Protein AF-A0A1B0DB60-F1 (afdb_monomer_lite)

Sequence (1215 aa):
MIRLTKIQEDIRCFSDFWQLVMHGNQKGTIPRLVNSHDIKYLFSIGHDGNIFSYRWNSLGNPEEPSQEYEETLLSADFEEVLDKDFSLTLSLEEEKQKISDELREKESQIKKQQIRDILTIYREKFQDIIERNSQLPEDQRIGENDDLQIDERINKALQNSLEKEMNLLKRKMAFDVEKAKLASSKMKHYFIDPLETYPIEVTGLNTVKSVKSFRVQKLNEEYFACKADLDRRILLDVDRISTKEQRLSIELNKNLGFSHKPIQAEGEGVKMNRIESFLKDLTETKGTFNLHMKMRRLLNKYQERKSREMDRKREWETVNSQKPNINVNHPDDEKALIDAKATIGDYKLKTDLKHLPIDNSHNMLLDKYDEILKIREEIFLKKNEYNEKIFGLRQRKADLVASIGRQSEKLKEIHEEIPENERQFIPSYNSINEKLEYPEISLKILDQEDVTGLSRDDSTRKKIVDEESSVAVDIDALEREILNHSENGETSCEIELRKARMSRKLFEQKQLTEDISERIKDFDDCLLQLDHERLSVELDVKFLEIHLLTLNEELEILRDFEEKEVALVEHVDAKMLENSQLLGTILSHETKLETLKKNLTKLKDEEKNFHVKFQENCSESRFFKIFKAIFDGKHGSVEFPPSLPVGSIETGSQECSFRYEDDTIDEYEKELYHFVLQLRRQMLENGETQFSEQQKITETKCTLEKLTATIKDVQKDLAEKQENLLKSRREKQKLLNDVKTVVVLRMDQLQYFRERSGFESVEKTLLFTNENVAKLYARVGQLAVETVEAKRKHRVNIVHLSRLKTDCHCMESEITQLKMDIKSTMMKKFGMIVNLDELQEAVLRRLVFEIRLNIDSIAEDFDRKTAEQKRILSEKKIDLIRVIREGTDKLNILTVLQEEQNFLSELLAHQEKIRENRKVKRKIDFSRDLEKLREISKQQKNQIESLQREIRTLSLKCKPFGSLGMDTMETPRDRIAVFDQKEYEDSIFASVIDSVPNSDRGGSPDFLLSMEIGTIVTAFLQKSLGKRFGEKHVKRCCENLTKYFLNVAKNFDFSKSEELLPCIVQDFHSYLPDECRWSISAADIANVFERIITKFRTEENDVDFKDVISGIVENSVEIVTVTRAESYTDALITEIFRQICVTLQLSDFTDKSHINLLVDAVAAISDINLHLVNIHKIVQDVEEFATTNLTDDIDSNFIKTLNESFLEKLQNKLA

Radius of gyration: 60.4 Å; chains: 1; bounding box: 167×150×165 Å

Secondary structure (DSSP, 8-state):
-EEEE---SSTT---SEEEE--S-TTT---SEEEE-TTSSEEEEE-TTS-EEEEE---TT-------------------------TTTSPPHHHHHHHHHHHHHHHHHHHHHHHHHHHHHHHHHHHHHHHHHHHTS-GGGPPPTTTTSS--HHHHHHHHHHHHHHHHHHHHHHHHHHHHHHHHHHHHHHHHTTTEEE---EEEPSSSS-EEEPP-EE---HHHHHHHHHHHHHHHHHHHHHHHHHHHHHHHHHHHS--------------------TTTHHHHHSS-GGGS-HHHHHHHHHHHHHHHHHHHHHHHHHHHHHTPPPTTS--HHHHHHHHHHHHSS-----TTSTT----TT-TTHHHHHHHHHHHHHHHHHHHHHHHHHHHHHHHHHHHHHHHHHHHHHHHHHHHHHHS-GGGPPPPPP-PPP-HHHH-HHHHH----TTSGGG-----TTTTTSS--S------HHHHH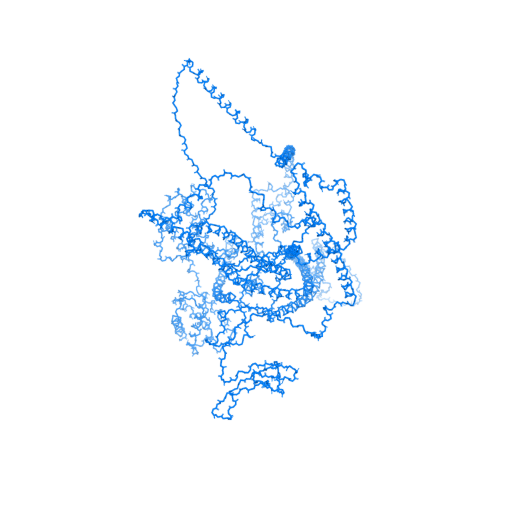HHHHS---S---HHHHHHHHHHHHHHHHHHHHHHHHHHHHHHHHHHHHHHHHHHHHHHHHHHHHHHHHHHHHHHHHHHHHHHHHHHHHHHHHHHHHHHHHHHHHHHHHHHHHHHHHHHHHHHHHHHHHHHHHHHHHHHHTTSTTHHHHHHHHHT--S--PPP-----------------PPPSSSS-HHHHHHHHHHHHHHHHHHHHHHHHHHHHHHHHHHHHHHHHHHHHHHHHHHHHHHHHHHHHHHHHHHHHHHHTS-------GGG---EEETTEEPPGGGPPP--HHHHHHHHHHHHHHHHHHHHHHHHHHHHHHHHHHHHHHHHHHHHHHHHHHHHHHHHHHHHHSS---HHHHHHHHHHHHHHHHHTTHHHHHHHHHHHHHHHHHHHHHHHHHHHHHHHHHHHHHHHHHHHHHHHHHHHHHHHHHHHHHHHHHHS----THHHHHHHHHHHHHHHHHHHHHHHHHHHHHTT-------------------------------------------SS--HHHHHHHHHHHHHHHHHHHHHTTTS-HHHHHHHHHHHHHHHHHHHHHS-GGGHHHHHHHHHHHHHHTS-GGGTTSS-HHHHHHHHHHHHHHHHHHTT---HHHHHHHHHHHHHHHHHHS--SSHHHHHHHHHHHHHHHHS-HHHHS-HHHHHHHHHHHHTSTT--GGG--HHHHHHHHHHHHHHH--SS--HHHHHHHHHHHHHHHHHHH-

pLDDT: mean 70.44, std 17.67, range [24.42, 95.25]

Organism: Phlebotomus papatasi (NCBI:txid29031)

Foldseek 3Di:
DDWAADDDPDPPDRPRTDDDQPDDDPDFDFPDWDADPVNQWIWTATPVRDIDIDGDDDPPDPDDPDDPDDPPPPPDDDDDPDPDPPVPDDDPVRVVVVVVVVVVVVVVVVVVVVVVVVVVVVVVVVVVVVVVLVPDDPVRRDDPPPRPDDPVVVVVVVVVVVVVVVVVVCVVCVVVVVVVVVVLVVVCVVPPPQWPDDWFWAAAWPDRDIDIADGFGDCDPVLVVVVVVLVVVVVVVVVVVVVVVVVVVVLCCVQPPPPPPPPDDDDDPPPPPDPPPLCPVVVVPPDPPDQPPVLNVLVVVLVVVVVVVVVVVVVVVVVVVPDDDPPDDDVVVVVVVVVCVVLVLDDDDLPDPPDFPDPPPLPVLSVLVVVLSVLSVVLNVLSVVLNVLVLVLLVLVVVLVVVVVVLQVVLVVLVVLADPVLRDDADRTDDDDCVRRPVVVVVPDPDPPCPVPPPPDPVVVVPPPDPDDDPDPPPPVVVVVVPVDDPDDDDPVRVVVSVVVNVVSSVVNVVSNVVSVVSSVVSVVSRVVSVVVVVVSVVVSVQSVQVSVLSVLLSVLCVVLSVVLVVLVVVLVVLVVVLSVLSSVLVVLVVVLVVLVVVLVVLVVVLVVLVVVLCVPLVPDPCSVVLCCLLVVDPDDDDDDDDDDDDDDDDDDDDDDDDDDDDDDPPVVVVSVVVSVVSSVVNVVSVVVSVVSVVVSVVSVVVSVVSVVVSVVSVVVSVVSVVVSSVSVSVSSVSSVVRDHDDDDDPVRDPPDPDPDDDDDCPPDDDDDPVSVVVSVVSVVVVVVVVLVVLVVVLVVVLVVLVVVVVVVVVVVVVVVVVVVLQVVCCVPPVDNDDVSVVSVVVSSVSSVVVVVCVVVVVVVVVVVVVVVVVVVVVVVVVVVVVVVVVVVVVVVVVVVVVVVVVVVVVVVVVVVVVVVVVVDDPPPCVVVVVVVVVVVVVVVVVVVVVVVVCVCVVVVDDDDDDDDDDDDDDDDDDDDDDDDDDDDDDDDDPPPDPDPPDPPDPDPLVVLLVVLLVLQLVLCCVQCVVPDDPVLSNVLSNVVSVVLSVVVPPDDPVCVVVCLVVNLVVNLVSDDPVRNVRDDSVSVVVSSVVSVVVVVVVVPPDPLLSVLLVLLVVLLVVLVVPPDPASQLSSVLSSLLSCLSHDDPVLLVDPVSLVVNLVNVLPDDDHDLVPHDLVVSLVSSLVSNVVNDDDDDDSVNSSVSSVVSSVVSVVVND

Structure (mmCIF, N/CA/C/O backbone):
data_AF-A0A1B0DB60-F1
#
_entry.id   AF-A0A1B0DB60-F1
#
loop_
_atom_site.group_PDB
_atom_site.id
_atom_site.type_symbol
_atom_site.label_atom_id
_atom_site.label_alt_id
_atom_site.label_comp_id
_atom_site.label_asym_id
_atom_site.label_entity_id
_atom_site.label_seq_id
_atom_site.pdbx_PDB_ins_code
_atom_site.Cartn_x
_atom_site.Cartn_y
_atom_site.Cartn_z
_atom_site.occupancy
_atom_site.B_iso_or_equiv
_atom_site.auth_seq_id
_atom_site.auth_comp_id
_atom_site.auth_asym_id
_atom_site.auth_atom_id
_atom_site.pdbx_PDB_model_num
ATOM 1 N N . MET A 1 1 ? -30.931 -47.544 34.489 1.00 60.50 1 MET A N 1
ATOM 2 C CA . MET A 1 1 ? -31.519 -47.524 33.154 1.00 60.50 1 MET A CA 1
ATOM 3 C C . MET A 1 1 ? -32.786 -48.331 33.281 1.00 60.50 1 MET A C 1
ATOM 5 O O . MET A 1 1 ? -32.707 -49.526 33.537 1.00 60.50 1 MET A O 1
ATOM 9 N N . ILE A 1 2 ? -33.932 -47.659 33.244 1.00 61.62 2 ILE A N 1
ATOM 10 C CA . ILE A 1 2 ? -35.236 -48.324 33.231 1.00 61.62 2 ILE A CA 1
ATOM 11 C C . ILE A 1 2 ? -35.712 -48.300 31.786 1.00 61.62 2 ILE A C 1
ATOM 13 O O . ILE A 1 2 ? -35.805 -47.232 31.184 1.00 61.62 2 ILE A O 1
ATOM 17 N N . ARG A 1 3 ? -35.960 -49.483 31.222 1.00 63.44 3 ARG A N 1
ATOM 18 C CA . ARG A 1 3 ? -36.545 -49.639 29.891 1.00 63.44 3 ARG A CA 1
ATOM 19 C C . ARG A 1 3 ? -38.039 -49.868 30.067 1.00 63.44 3 ARG A C 1
ATOM 21 O O . ARG A 1 3 ? -38.453 -50.954 30.462 1.00 63.44 3 ARG A O 1
ATOM 28 N N . LEU A 1 4 ? -38.831 -48.836 29.811 1.00 62.03 4 LEU A N 1
ATOM 29 C CA . LEU A 1 4 ? -40.284 -48.927 29.784 1.00 62.03 4 LEU A CA 1
ATOM 30 C C . LEU A 1 4 ? -40.696 -49.362 28.384 1.00 62.03 4 LEU A C 1
ATOM 32 O O . LEU A 1 4 ? -40.330 -48.727 27.403 1.00 62.03 4 LEU A O 1
ATOM 36 N N . THR A 1 5 ? -41.417 -50.469 28.285 1.00 64.50 5 THR A N 1
ATOM 37 C CA . THR A 1 5 ? -41.975 -50.953 27.019 1.00 64.50 5 THR A CA 1
ATOM 38 C C . THR A 1 5 ? -43.464 -50.675 27.035 1.00 64.50 5 THR A C 1
ATOM 40 O O . THR A 1 5 ? -44.149 -50.974 28.015 1.00 64.50 5 THR A O 1
ATOM 43 N N . LYS A 1 6 ? -43.960 -50.027 25.980 1.00 59.91 6 LYS A N 1
ATOM 44 C CA . LYS A 1 6 ? -45.393 -49.783 25.847 1.00 59.91 6 LYS A CA 1
ATOM 45 C C . LYS A 1 6 ? -46.058 -51.133 25.601 1.00 59.91 6 LYS A C 1
ATOM 47 O O . LYS A 1 6 ? -45.650 -51.855 24.697 1.00 59.91 6 LYS A O 1
ATOM 52 N N . ILE A 1 7 ? -47.044 -51.492 26.422 1.00 63.31 7 ILE A N 1
ATOM 53 C CA . ILE A 1 7 ? -47.757 -52.764 26.273 1.00 63.31 7 ILE A CA 1
ATOM 54 C C . ILE A 1 7 ? -48.529 -52.705 24.950 1.00 63.31 7 ILE A C 1
ATOM 56 O O . ILE A 1 7 ? -49.521 -51.987 24.837 1.00 63.31 7 ILE A O 1
ATOM 60 N N . GLN A 1 8 ? -48.028 -53.415 23.942 1.00 56.72 8 GLN A N 1
ATOM 61 C CA . GLN A 1 8 ? -48.734 -53.703 22.696 1.00 56.72 8 GLN A CA 1
ATOM 62 C C . GLN A 1 8 ? -49.402 -55.084 22.812 1.00 56.72 8 GLN A C 1
ATOM 64 O O . GLN A 1 8 ? -49.027 -55.883 23.671 1.00 56.72 8 GLN A O 1
ATOM 69 N N . GLU A 1 9 ? -50.393 -55.376 21.965 1.00 58.62 9 GLU A N 1
ATOM 70 C CA . GLU A 1 9 ? -51.126 -56.657 21.994 1.00 58.62 9 GLU A CA 1
ATOM 71 C C . GLU A 1 9 ? -50.215 -57.877 21.760 1.00 58.62 9 GLU A C 1
ATOM 73 O O . GLU A 1 9 ? -50.507 -58.973 22.238 1.00 58.62 9 GLU A O 1
ATOM 78 N N . ASP A 1 10 ? -49.078 -57.681 21.083 1.00 48.75 10 ASP A N 1
ATOM 79 C CA . ASP A 1 10 ? -48.103 -58.730 20.803 1.00 48.75 10 ASP A CA 1
ATOM 80 C C . ASP A 1 10 ? -46.929 -58.681 21.802 1.00 48.75 10 ASP A C 1
ATOM 82 O O . ASP A 1 10 ? -46.004 -57.874 21.697 1.00 48.75 10 ASP A O 1
ATOM 86 N N . ILE A 1 11 ? -46.959 -59.576 22.796 1.00 54.16 11 ILE A N 1
ATOM 87 C CA . ILE A 1 11 ? -46.078 -59.589 23.988 1.00 54.16 11 ILE A CA 1
ATOM 88 C C . ILE A 1 11 ? -44.585 -59.799 23.632 1.00 54.16 11 ILE A C 1
ATOM 90 O O . ILE A 1 11 ? -43.701 -59.657 24.475 1.00 54.16 11 ILE A O 1
ATOM 94 N N . ARG A 1 12 ? -44.274 -60.146 22.377 1.00 57.12 12 ARG A N 1
ATOM 95 C CA . ARG A 1 12 ? -42.902 -60.370 21.884 1.00 57.12 12 ARG A CA 1
ATOM 96 C C . ARG A 1 12 ? -42.280 -59.139 21.217 1.00 57.12 12 ARG A C 1
ATOM 98 O O . ARG A 1 12 ? -41.095 -59.171 20.884 1.00 57.12 12 ARG A O 1
ATOM 105 N N . CYS A 1 13 ? -43.048 -58.069 21.017 1.00 47.34 13 CYS A N 1
ATOM 106 C CA . CYS A 1 13 ? -42.600 -56.867 20.325 1.00 47.34 13 CYS A CA 1
ATOM 107 C C . CYS A 1 13 ? -42.063 -55.826 21.329 1.00 47.34 13 CYS A C 1
ATOM 109 O O . CYS A 1 13 ? -42.820 -55.083 21.944 1.00 47.34 13 CYS A O 1
ATOM 111 N N . PHE A 1 14 ? -40.737 -55.773 21.511 1.00 62.88 14 PHE A N 1
ATOM 112 C CA . PHE A 1 14 ? -40.054 -54.823 22.415 1.00 62.88 14 PHE A CA 1
ATOM 113 C C . PHE A 1 14 ? -39.420 -53.624 21.685 1.00 62.88 14 PHE A C 1
ATOM 115 O O . PHE A 1 14 ? -38.481 -52.999 22.194 1.00 62.88 14 PHE A O 1
ATOM 122 N N . SER A 1 15 ? -39.874 -53.346 20.463 1.00 64.56 15 SER A N 1
ATOM 123 C CA . SER A 1 15 ? -39.350 -52.284 19.597 1.00 64.56 15 SER A CA 1
ATOM 124 C C . SER A 1 15 ? -39.736 -50.887 20.078 1.00 64.56 15 SER A C 1
ATOM 126 O O . SER A 1 15 ? -38.938 -49.968 19.930 1.00 64.56 15 SER A O 1
ATOM 128 N N . ASP A 1 16 ? -40.902 -50.738 20.708 1.00 62.97 16 ASP A N 1
ATOM 129 C CA . ASP A 1 16 ? -41.415 -49.451 21.179 1.00 62.97 16 ASP A CA 1
ATOM 130 C C . ASP A 1 16 ? -41.122 -49.283 22.679 1.00 62.97 16 ASP A C 1
ATOM 132 O O . ASP A 1 16 ? -41.905 -49.658 23.563 1.00 62.97 16 ASP A O 1
ATOM 136 N N . PHE A 1 17 ? -39.907 -48.812 22.968 1.00 65.25 17 PHE A N 1
ATOM 137 C CA . PHE A 1 17 ? -39.404 -48.657 24.326 1.00 65.25 17 PHE A CA 1
ATOM 138 C C . PHE A 1 17 ? -38.898 -47.244 24.590 1.00 65.25 17 PHE A C 1
ATOM 140 O O . PHE A 1 17 ? -38.221 -46.634 23.768 1.00 65.25 17 PHE A O 1
ATOM 147 N N . TRP A 1 18 ? -39.173 -46.757 25.794 1.00 56.03 18 TRP A N 1
ATOM 148 C CA . TRP A 1 18 ? -38.606 -45.531 26.323 1.00 56.03 18 TRP A CA 1
ATOM 149 C C . TRP A 1 18 ? -37.560 -45.880 27.378 1.00 56.03 18 TRP A C 1
ATOM 151 O O . TRP A 1 18 ? -37.804 -46.687 28.280 1.00 56.03 18 TRP A O 1
ATOM 161 N N . GLN A 1 19 ? -36.361 -45.322 27.235 1.00 65.75 19 GLN A N 1
ATOM 162 C CA . GLN A 1 19 ? -35.219 -45.659 28.075 1.00 65.75 19 GLN A CA 1
ATOM 163 C C . GLN A 1 19 ? -34.833 -44.460 28.933 1.00 65.75 19 GLN A C 1
ATOM 165 O O . GLN A 1 19 ? -34.279 -43.486 28.431 1.00 65.75 19 GLN A O 1
ATOM 170 N N . LEU A 1 20 ? -35.090 -44.554 30.238 1.00 62.41 20 LEU A N 1
ATOM 171 C CA . LEU A 1 20 ? -34.751 -43.504 31.191 1.00 62.41 20 LEU A CA 1
ATOM 172 C C . LEU A 1 20 ? -33.426 -43.832 31.891 1.00 62.41 20 LEU A C 1
ATOM 174 O O . LEU A 1 20 ? -33.291 -44.840 32.606 1.00 62.41 20 LEU A O 1
ATOM 178 N N . VAL A 1 21 ? -32.421 -42.986 31.668 1.00 64.69 21 VAL A N 1
ATOM 179 C CA . VAL A 1 21 ? -31.111 -43.065 32.325 1.00 64.69 21 VAL A CA 1
ATOM 180 C C . VAL A 1 21 ? -31.198 -42.289 33.637 1.00 64.69 21 VAL A C 1
ATOM 182 O O . VAL A 1 21 ? -31.018 -41.083 33.672 1.00 64.69 21 VAL A O 1
ATOM 185 N N . MET A 1 22 ? -31.555 -42.993 34.713 1.00 65.31 22 MET A N 1
ATOM 186 C CA . MET A 1 22 ? -31.800 -42.382 36.031 1.00 65.31 22 MET A CA 1
ATOM 187 C C . MET A 1 22 ? -30.511 -42.074 36.807 1.00 65.31 22 MET A C 1
ATOM 189 O O . MET A 1 22 ? -30.535 -41.267 37.717 1.00 65.31 22 MET A O 1
ATOM 193 N N . HIS A 1 23 ? -29.398 -42.722 36.452 1.00 67.94 23 HIS A N 1
ATOM 194 C CA . HIS A 1 23 ? -28.075 -42.556 37.069 1.00 67.94 23 HIS A CA 1
ATOM 195 C C . HIS A 1 23 ? -27.060 -42.373 35.938 1.00 67.94 23 HIS A C 1
ATOM 197 O O . HIS A 1 23 ? -27.129 -43.167 35.010 1.00 67.94 23 HIS A O 1
ATOM 203 N N . GLY A 1 24 ? -26.165 -41.378 35.992 1.00 64.75 24 GLY A N 1
ATOM 204 C CA . GLY A 1 24 ? -24.995 -41.158 35.109 1.00 64.75 24 GLY A CA 1
ATOM 205 C C . GLY A 1 24 ? -25.153 -41.287 33.571 1.00 64.75 24 GLY A C 1
ATOM 206 O O . GLY A 1 24 ? -25.549 -42.323 33.043 1.00 64.75 24 GLY A O 1
ATOM 207 N N . ASN A 1 25 ? -24.673 -40.294 32.809 1.00 55.38 25 ASN A N 1
ATOM 208 C CA . ASN A 1 25 ? -24.875 -40.190 31.347 1.00 55.38 25 ASN A CA 1
ATOM 209 C C . ASN A 1 25 ? -24.360 -41.362 30.481 1.00 55.38 25 ASN A C 1
ATOM 211 O O . ASN A 1 25 ? -24.825 -41.518 29.355 1.00 55.38 25 ASN A O 1
ATOM 215 N N . GLN A 1 26 ? -23.410 -42.181 30.952 1.00 55.69 26 GLN A N 1
ATOM 216 C CA . GLN A 1 26 ? -22.740 -43.179 30.097 1.00 55.69 26 GLN A CA 1
ATOM 217 C C . GLN A 1 26 ? -23.089 -44.648 30.386 1.00 55.69 26 GLN A C 1
ATOM 219 O O . GLN A 1 26 ? -23.042 -45.462 29.466 1.00 55.69 26 GLN A O 1
ATOM 224 N N . LYS A 1 27 ? -23.412 -45.034 31.630 1.00 60.09 27 LYS A N 1
ATOM 225 C CA . LYS A 1 27 ? -23.583 -46.462 31.989 1.00 60.09 27 LYS A CA 1
ATOM 226 C C . LYS A 1 27 ? -24.742 -46.787 32.923 1.00 60.09 27 LYS A C 1
ATOM 228 O O . LYS A 1 27 ? -24.951 -47.968 33.144 1.00 60.09 27 LYS A O 1
ATOM 233 N N . GLY A 1 28 ? -25.491 -45.803 33.426 1.00 62.72 28 GLY A N 1
ATOM 234 C CA . GLY A 1 28 ? -26.539 -45.885 34.455 1.00 62.72 28 GLY A CA 1
ATOM 235 C C . GLY A 1 28 ? -27.151 -47.229 34.845 1.00 62.72 28 GLY A C 1
ATOM 236 O O . GLY A 1 28 ? -28.358 -47.398 34.697 1.00 62.72 28 GLY A O 1
ATOM 237 N N . THR A 1 29 ? -26.391 -48.190 35.360 1.00 64.75 29 THR A N 1
ATOM 238 C CA . THR A 1 29 ? -26.900 -49.495 35.789 1.00 64.75 29 THR A CA 1
ATOM 239 C C . THR A 1 29 ? -27.523 -49.349 37.167 1.00 64.75 29 THR A C 1
ATOM 241 O O . THR A 1 29 ? -26.872 -48.852 38.083 1.00 64.75 29 THR A O 1
ATOM 244 N N . ILE A 1 30 ? -28.777 -49.785 37.310 1.00 73.00 30 ILE A N 1
ATOM 245 C CA . ILE A 1 30 ? -29.517 -49.742 38.575 1.00 73.00 30 ILE A CA 1
ATOM 246 C C . ILE A 1 30 ? -29.480 -51.151 39.177 1.00 73.00 30 ILE A C 1
ATOM 248 O O . ILE A 1 30 ? -30.229 -52.007 38.704 1.00 73.00 30 ILE A O 1
ATOM 252 N N . PRO A 1 31 ? -28.614 -51.436 40.165 1.00 69.88 31 PRO A N 1
ATOM 253 C CA . PRO A 1 31 ? -28.596 -52.726 40.852 1.00 69.88 31 PRO A CA 1
ATOM 254 C C . PRO A 1 31 ? -29.899 -53.043 41.594 1.00 69.88 31 PRO A C 1
ATOM 256 O O . PRO A 1 31 ? -30.256 -54.216 41.710 1.00 69.88 31 PRO A O 1
ATOM 259 N N . ARG A 1 32 ? -30.618 -52.035 42.115 1.00 70.88 32 ARG A N 1
ATOM 260 C CA . ARG A 1 32 ? -31.847 -52.272 42.885 1.00 70.88 32 ARG A CA 1
ATOM 261 C C . ARG A 1 32 ? -32.835 -51.106 42.817 1.00 70.88 32 ARG A C 1
ATOM 263 O O . ARG A 1 32 ? -32.449 -49.943 42.902 1.00 70.88 32 ARG A O 1
ATOM 270 N N . LEU A 1 33 ? -34.117 -51.450 42.709 1.00 78.00 33 LEU A N 1
ATOM 271 C CA . LEU A 1 33 ? -35.269 -50.553 42.839 1.00 78.00 33 LEU A CA 1
ATOM 272 C C . LEU A 1 33 ? -36.122 -51.036 44.010 1.00 78.00 33 LEU A C 1
ATOM 274 O O . LEU A 1 33 ? -36.381 -52.236 44.122 1.00 78.00 33 LEU A O 1
ATOM 278 N N . VAL A 1 34 ? -36.521 -50.127 44.895 1.00 79.00 34 VAL A N 1
ATOM 279 C CA . VAL A 1 34 ? -37.297 -50.448 46.100 1.00 79.00 34 VAL A CA 1
ATOM 280 C C . VAL A 1 34 ? -38.356 -49.374 46.309 1.00 79.00 34 VAL A C 1
ATOM 282 O O . VAL A 1 34 ? -38.044 -48.190 46.274 1.00 79.00 34 VAL A O 1
ATOM 285 N N . ASN A 1 35 ? -39.602 -49.770 46.553 1.00 78.00 35 ASN A N 1
ATOM 286 C CA . ASN A 1 35 ? -40.650 -48.823 46.933 1.00 78.00 35 ASN A CA 1
ATOM 287 C C . ASN A 1 35 ? -40.528 -48.455 48.414 1.00 78.00 35 ASN A C 1
ATOM 289 O O . ASN A 1 35 ? -40.127 -49.281 49.237 1.00 78.00 35 ASN A O 1
ATOM 293 N N . SER A 1 36 ? -40.919 -47.231 48.765 1.00 78.44 36 SER A N 1
ATOM 294 C CA . SER A 1 36 ? -41.185 -46.874 50.152 1.00 78.44 36 SER A CA 1
ATOM 295 C C . SER A 1 36 ? -42.271 -47.784 50.717 1.00 78.44 36 SER A C 1
ATOM 297 O O . SER A 1 36 ? -43.103 -48.317 49.978 1.00 78.44 36 SER A O 1
ATOM 299 N N . HIS A 1 37 ? -42.275 -47.945 52.038 1.00 74.31 37 HIS A N 1
ATOM 300 C CA . HIS A 1 37 ? -43.283 -48.736 52.743 1.00 74.31 37 HIS A CA 1
ATOM 301 C C . HIS A 1 37 ? -44.721 -48.334 52.355 1.00 74.31 37 HIS A C 1
ATOM 303 O O . HIS A 1 37 ? -45.591 -49.188 52.215 1.00 74.31 37 HIS A O 1
ATOM 309 N N . ASP A 1 38 ? -44.937 -47.046 52.078 1.00 74.56 38 ASP A N 1
ATOM 310 C CA . ASP A 1 38 ? -46.247 -46.490 51.734 1.00 74.56 38 ASP A CA 1
ATOM 311 C C . ASP A 1 38 ? -46.524 -46.463 50.219 1.00 74.56 38 ASP A C 1
ATOM 313 O O . ASP A 1 38 ? -47.533 -45.907 49.791 1.00 74.56 38 ASP A O 1
ATOM 317 N N . ILE A 1 39 ? -45.621 -47.001 49.385 1.00 71.25 39 ILE A N 1
ATOM 318 C CA . ILE A 1 39 ? -45.706 -47.078 47.908 1.00 71.25 39 ILE A CA 1
ATOM 319 C C . ILE A 1 39 ? -45.810 -45.698 47.214 1.00 71.25 39 ILE A C 1
ATOM 321 O O . ILE A 1 39 ? -45.831 -45.599 45.991 1.00 71.25 39 ILE A O 1
ATOM 325 N N . LYS A 1 40 ? -45.781 -44.599 47.977 1.00 75.19 40 LYS A N 1
ATOM 326 C CA . LYS A 1 40 ? -45.780 -43.222 47.460 1.00 75.19 40 LYS A CA 1
ATOM 327 C C . LYS A 1 40 ? -44.467 -42.829 46.801 1.00 75.19 40 LYS A C 1
ATOM 329 O O . LYS A 1 40 ? -44.459 -41.909 45.989 1.00 75.19 40 LYS A O 1
ATOM 334 N N . TYR A 1 41 ? -43.367 -43.488 47.159 1.00 77.38 41 TYR A N 1
ATOM 335 C CA . TYR A 1 41 ? -42.055 -43.198 46.601 1.00 77.38 41 TYR A CA 1
ATOM 336 C C . TYR A 1 41 ? -41.389 -44.466 46.073 1.00 77.38 41 TYR A C 1
ATOM 338 O O . TYR A 1 41 ? -41.484 -45.527 46.681 1.00 77.38 41 TYR A O 1
ATOM 346 N N . LEU A 1 42 ? -40.695 -44.349 44.950 1.00 81.75 42 LEU A N 1
ATOM 347 C CA . LEU A 1 42 ? -39.828 -45.358 44.361 1.00 81.75 42 LEU A CA 1
ATOM 348 C C . LEU A 1 42 ? -38.384 -44.893 44.544 1.00 81.75 42 LEU A C 1
ATOM 350 O O . LEU A 1 42 ? -38.016 -43.823 44.072 1.00 81.75 42 LEU A O 1
ATOM 354 N N . PHE A 1 43 ? -37.555 -45.693 45.201 1.00 81.56 43 PHE A N 1
ATOM 355 C CA . PHE A 1 43 ? -36.126 -45.442 45.337 1.00 81.56 43 PHE A CA 1
ATOM 356 C C . PHE A 1 43 ? -35.350 -46.269 44.320 1.00 81.56 43 PHE A C 1
ATOM 358 O O . PHE A 1 43 ? -35.552 -47.480 44.195 1.00 81.56 43 PHE A O 1
ATOM 365 N N . SER A 1 44 ? -34.431 -45.622 43.609 1.00 83.06 44 SER A N 1
ATOM 366 C CA . SER A 1 44 ? -33.484 -46.283 42.715 1.00 83.06 44 SER A CA 1
ATOM 367 C C . SER A 1 44 ? -32.069 -46.110 43.237 1.00 83.06 44 SER A C 1
ATOM 369 O O . SER A 1 44 ? -31.671 -44.993 43.555 1.00 83.06 44 SER A O 1
ATOM 371 N N . ILE A 1 45 ? -31.325 -47.210 43.310 1.00 79.19 45 ILE A N 1
ATOM 372 C CA . ILE A 1 45 ? -29.929 -47.224 43.744 1.00 79.19 45 ILE A CA 1
ATOM 373 C C . ILE A 1 45 ? -29.073 -47.483 42.511 1.00 79.19 45 ILE A C 1
ATOM 375 O O . ILE A 1 45 ? -29.275 -48.497 41.838 1.00 79.19 45 ILE A O 1
ATOM 379 N N . GLY A 1 46 ? -28.153 -46.574 42.211 1.00 77.00 46 GLY A N 1
ATOM 380 C CA . GLY A 1 46 ? -27.175 -46.697 41.137 1.00 77.00 46 GLY A CA 1
ATOM 381 C C . GLY A 1 46 ? -25.928 -47.454 41.587 1.00 77.00 46 GLY A C 1
ATOM 382 O O . GLY A 1 46 ? -25.653 -47.597 42.779 1.00 77.00 46 GLY A O 1
ATOM 383 N N . HIS A 1 47 ? -25.163 -47.992 40.635 1.00 70.94 47 HIS A N 1
ATOM 384 C CA . HIS A 1 47 ? -23.899 -48.671 40.955 1.00 70.94 47 HIS A CA 1
ATOM 385 C C . HIS A 1 47 ? -22.814 -47.702 41.470 1.00 70.94 47 HIS A C 1
ATOM 387 O O . HIS A 1 47 ? -21.899 -48.121 42.174 1.00 70.94 47 HIS A O 1
ATOM 393 N N . ASP A 1 48 ? -22.956 -46.419 41.146 1.00 69.25 48 ASP A N 1
ATOM 394 C CA . ASP A 1 48 ? -22.200 -45.268 41.646 1.00 69.25 48 ASP A CA 1
ATOM 395 C C . ASP A 1 48 ? -22.537 -44.896 43.103 1.00 69.25 48 ASP A C 1
ATOM 397 O O . ASP A 1 48 ? -21.907 -44.006 43.662 1.00 69.25 48 ASP A O 1
ATOM 401 N N . GLY A 1 49 ? -23.493 -45.585 43.739 1.00 69.31 49 GLY A N 1
ATOM 402 C CA . GLY A 1 49 ? -23.898 -45.334 45.126 1.00 69.31 49 GLY A CA 1
ATOM 403 C C . GLY A 1 49 ? -24.940 -44.225 45.280 1.00 69.31 49 GLY A C 1
ATOM 404 O O . GLY A 1 49 ? -25.449 -44.027 46.382 1.00 69.31 49 GLY A O 1
ATOM 405 N N . ASN A 1 50 ? -25.316 -43.558 44.187 1.00 71.94 50 ASN A N 1
ATOM 406 C CA . ASN A 1 50 ? -26.362 -42.545 44.187 1.00 71.94 50 ASN A CA 1
ATOM 407 C C . ASN A 1 50 ? -27.735 -43.182 44.428 1.00 71.94 50 ASN A C 1
ATOM 409 O O . ASN A 1 50 ? -28.050 -44.257 43.905 1.00 71.94 50 ASN A O 1
ATOM 413 N N . ILE A 1 51 ? -28.570 -42.509 45.221 1.00 79.44 51 ILE A N 1
ATOM 414 C CA . ILE A 1 51 ? -29.941 -42.931 45.512 1.00 79.44 51 ILE A CA 1
ATOM 415 C C . ILE A 1 51 ? -30.880 -41.807 45.093 1.00 79.44 51 ILE A C 1
ATOM 417 O O . ILE A 1 51 ? -30.843 -40.722 45.660 1.00 79.44 51 ILE A O 1
ATOM 421 N N . PHE A 1 52 ? -31.757 -42.084 44.133 1.00 77.75 52 PHE A N 1
ATOM 422 C CA . PHE A 1 52 ? -32.806 -41.146 43.734 1.00 77.75 52 PHE A CA 1
ATOM 423 C C . PHE A 1 52 ? -34.162 -41.623 44.239 1.00 77.75 52 PHE A C 1
ATOM 425 O O . PHE A 1 52 ? -34.512 -42.794 44.059 1.00 77.75 52 PHE A O 1
ATOM 432 N N . SER A 1 53 ? -34.928 -40.713 44.841 1.00 82.62 53 SER A N 1
ATOM 433 C CA . SER A 1 53 ? -36.315 -40.930 45.254 1.00 82.62 53 SER A CA 1
ATOM 434 C C . SER A 1 53 ? -37.279 -40.295 44.257 1.00 82.62 53 SER A C 1
ATOM 436 O O . SER A 1 53 ? -37.196 -39.099 43.991 1.00 82.62 53 SER A O 1
ATOM 438 N N . TYR A 1 54 ? -38.235 -41.066 43.758 1.00 75.56 54 TYR A N 1
ATOM 439 C CA . TYR A 1 54 ? -39.265 -40.608 42.829 1.00 75.56 54 TYR A CA 1
ATOM 440 C C . TYR A 1 54 ? -40.619 -40.728 43.489 1.00 75.56 54 TYR A C 1
ATOM 442 O O . TYR A 1 54 ? -40.898 -41.748 44.106 1.00 75.56 54 TYR A O 1
ATOM 450 N N . ARG A 1 55 ? -41.489 -39.733 43.342 1.00 72.50 55 ARG A N 1
ATOM 451 C CA . ARG A 1 55 ? -42.880 -39.872 43.774 1.00 72.50 55 ARG A CA 1
ATOM 452 C C . ARG A 1 55 ? -43.608 -40.773 42.772 1.00 72.50 55 ARG A C 1
ATOM 454 O O . ARG A 1 55 ? -43.706 -40.444 41.594 1.00 72.50 55 ARG A O 1
ATOM 461 N N . TRP A 1 56 ? -44.046 -41.944 43.224 1.00 69.81 56 TRP A N 1
ATOM 462 C CA . TRP A 1 56 ? -44.739 -42.927 42.399 1.00 69.81 56 TRP A CA 1
ATOM 463 C C . TRP A 1 56 ? -46.244 -42.668 42.454 1.00 69.81 56 TRP A C 1
ATOM 465 O O . TRP A 1 56 ? -46.918 -43.003 43.430 1.00 69.81 56 TRP A O 1
ATOM 475 N N . ASN A 1 57 ? -46.779 -42.071 41.391 1.00 63.75 57 ASN A N 1
ATOM 476 C CA . ASN A 1 57 ? -48.217 -41.881 41.243 1.00 63.75 57 ASN A CA 1
ATOM 477 C C . ASN A 1 57 ? -48.841 -43.188 40.740 1.00 63.75 57 ASN A C 1
ATOM 479 O O . ASN A 1 57 ? -48.822 -43.487 39.547 1.00 63.75 57 ASN A O 1
ATOM 483 N N . SER A 1 58 ? -49.375 -43.990 41.663 1.00 53.88 58 SER A N 1
ATOM 484 C CA . SER A 1 58 ? -50.198 -45.149 41.305 1.00 53.88 58 SER A CA 1
ATOM 485 C C . SER A 1 58 ? -51.413 -44.691 40.486 1.00 53.88 58 SER A C 1
ATOM 487 O O . SER A 1 58 ? -52.067 -43.714 40.857 1.00 53.88 58 SER A O 1
ATOM 489 N N . LEU A 1 59 ? -51.716 -45.391 39.383 1.00 54.66 59 LEU A N 1
ATOM 490 C CA . LEU A 1 59 ? -52.924 -45.174 38.576 1.00 54.66 59 LEU A CA 1
ATOM 491 C C . LEU A 1 59 ? -54.163 -45.325 39.470 1.00 54.66 59 LEU A C 1
ATOM 493 O O . LEU A 1 59 ? -54.605 -46.437 39.751 1.00 54.66 59 LEU A O 1
ATOM 497 N N . GLY A 1 60 ? -54.710 -44.206 39.935 1.00 55.25 60 GLY A N 1
ATOM 498 C CA . GLY A 1 60 ? -55.904 -44.205 40.774 1.00 55.25 60 GLY A CA 1
ATOM 499 C C . GLY A 1 60 ? -56.327 -42.832 41.278 1.00 55.25 60 GLY A C 1
ATOM 500 O O . GLY A 1 60 ? -57.521 -42.584 41.315 1.00 55.25 60 GLY A O 1
ATOM 501 N N . ASN A 1 61 ? -55.389 -41.924 41.576 1.00 46.12 61 ASN A N 1
ATOM 502 C CA . ASN A 1 61 ? -55.706 -40.555 42.004 1.00 46.12 61 ASN A CA 1
ATOM 503 C C . ASN A 1 61 ? -54.782 -39.543 41.301 1.00 46.12 61 ASN A C 1
ATOM 505 O O . ASN A 1 61 ? -53.622 -39.416 41.700 1.00 46.12 61 ASN A O 1
ATOM 509 N N . PRO A 1 62 ? -55.250 -38.827 40.263 1.00 47.00 62 PRO A N 1
ATOM 510 C CA . PRO A 1 62 ? -54.545 -37.665 39.747 1.00 47.00 62 PRO A CA 1
ATOM 511 C C . PRO A 1 62 ? -54.806 -36.491 40.700 1.00 47.00 62 PRO A C 1
ATOM 513 O O . PRO A 1 62 ? -55.799 -35.785 40.561 1.00 47.00 62 PRO A O 1
ATOM 516 N N . GLU A 1 63 ? -53.954 -36.310 41.708 1.00 43.91 63 GLU A N 1
ATOM 517 C CA . GLU A 1 63 ? -53.863 -35.007 42.376 1.00 43.91 63 GLU A CA 1
ATOM 518 C C . GLU A 1 63 ? -53.148 -34.027 41.432 1.00 43.91 63 GLU A C 1
ATOM 520 O O . GLU A 1 63 ? -52.167 -34.386 40.775 1.00 43.91 63 GLU A O 1
ATOM 525 N N . GLU A 1 64 ? -53.714 -32.824 41.328 1.00 47.88 64 GLU A N 1
ATOM 526 C CA . GLU A 1 64 ? -53.331 -31.718 40.445 1.00 47.88 64 GLU A CA 1
ATOM 527 C C . GLU A 1 64 ? -51.827 -31.379 40.513 1.00 47.88 64 GLU A C 1
ATOM 529 O O . GLU A 1 64 ? -51.198 -31.579 41.557 1.00 47.88 64 GLU A O 1
ATOM 534 N N . PRO A 1 65 ? -51.223 -30.850 39.426 1.00 45.22 65 PRO A N 1
ATOM 535 C CA . PRO A 1 65 ? -49.848 -30.368 39.466 1.00 45.22 65 PRO A CA 1
ATOM 536 C C . PRO A 1 65 ? -49.740 -29.242 40.500 1.00 45.22 65 PRO A C 1
ATOM 538 O O . PRO A 1 65 ? -50.272 -28.149 40.326 1.00 45.22 65 PRO A O 1
ATOM 541 N N . SER A 1 66 ? -49.064 -29.553 41.601 1.00 40.47 66 SER A N 1
ATOM 542 C CA . SER A 1 66 ? -48.698 -28.620 42.657 1.00 40.47 66 SER A CA 1
ATOM 543 C C . SER A 1 66 ? -47.969 -27.406 42.079 1.00 40.47 66 SER A C 1
ATOM 545 O O . SER A 1 66 ? -47.074 -27.561 41.248 1.00 40.47 66 SER A O 1
ATOM 547 N N . GLN A 1 67 ? -48.388 -26.231 42.555 1.00 40.72 67 GLN A N 1
ATOM 548 C CA . GLN A 1 67 ? -47.802 -24.908 42.349 1.00 40.72 67 GLN A CA 1
ATOM 549 C C . GLN A 1 67 ? -46.271 -24.955 42.265 1.00 40.72 67 GLN A C 1
ATOM 551 O O . GLN A 1 67 ? -45.624 -25.642 43.059 1.00 40.72 67 GLN A O 1
ATOM 556 N N . GLU A 1 68 ? -45.706 -24.198 41.322 1.00 36.75 68 GLU A N 1
ATOM 557 C CA . GLU A 1 68 ? -44.290 -23.840 41.322 1.00 36.75 68 GLU A CA 1
ATOM 558 C C . GLU A 1 68 ? -43.964 -23.207 42.679 1.00 36.75 68 GLU A C 1
ATOM 560 O O . GLU A 1 68 ? -44.368 -22.084 42.979 1.00 36.75 68 GLU A O 1
ATOM 565 N N . TYR A 1 69 ? -43.291 -23.968 43.540 1.00 37.81 69 TYR A N 1
ATOM 566 C CA . TYR A 1 69 ? -42.636 -23.409 44.706 1.00 37.81 69 TYR A CA 1
ATOM 567 C C . TYR A 1 69 ? -41.435 -22.619 44.194 1.00 37.81 69 TYR A C 1
ATOM 569 O O . TYR A 1 69 ? -40.541 -23.193 43.571 1.00 37.81 69 TYR A O 1
ATOM 577 N N . GLU A 1 70 ? -41.414 -21.313 44.465 1.00 39.19 70 GLU A N 1
ATOM 578 C CA . GLU A 1 70 ? -40.172 -20.545 44.482 1.00 39.19 70 GLU A CA 1
ATOM 579 C C . GLU A 1 70 ? -39.156 -21.312 45.337 1.00 39.19 70 GLU A C 1
ATOM 581 O O . GLU A 1 70 ? -39.490 -21.767 46.437 1.00 39.19 70 GLU A O 1
ATOM 586 N N . GLU A 1 71 ? -37.935 -21.483 44.823 1.00 35.69 71 GLU A N 1
ATOM 587 C CA . GLU A 1 71 ? -36.814 -22.091 45.537 1.00 35.69 71 GLU A CA 1
ATOM 588 C C . GLU A 1 71 ? -36.561 -21.338 46.848 1.00 35.69 71 GLU A C 1
ATOM 590 O O . GLU A 1 71 ? -35.767 -20.403 46.940 1.00 35.69 71 GLU A O 1
ATOM 595 N N . THR A 1 72 ? -37.232 -21.768 47.910 1.00 37.53 72 THR A N 1
ATOM 596 C CA . THR A 1 72 ? -36.805 -21.474 49.266 1.00 37.53 72 THR A CA 1
ATOM 597 C C . THR A 1 72 ? -35.658 -22.432 49.526 1.00 37.53 72 THR A C 1
ATOM 599 O O . THR A 1 72 ? -35.871 -23.613 49.798 1.00 37.53 72 THR A O 1
ATOM 602 N N . LEU A 1 73 ? -34.429 -21.931 49.382 1.00 36.28 73 LEU A N 1
ATOM 603 C CA . LEU A 1 73 ? -33.230 -22.576 49.907 1.00 36.28 73 LEU A CA 1
ATOM 604 C C . LEU A 1 73 ? -33.448 -22.832 51.404 1.00 36.28 73 LEU A C 1
ATOM 606 O O . LEU A 1 73 ? -33.242 -21.966 52.252 1.00 36.28 73 LEU A O 1
ATOM 610 N N . LEU A 1 74 ? -33.923 -24.034 51.715 1.00 35.44 74 LEU A N 1
ATOM 611 C CA . LEU A 1 74 ? -33.888 -24.609 53.045 1.00 35.44 74 LEU A CA 1
ATOM 612 C C . LEU A 1 74 ? -32.416 -24.861 53.364 1.00 35.44 74 LEU A C 1
ATOM 614 O O . LEU A 1 74 ? -31.836 -25.845 52.908 1.00 35.44 74 LEU A O 1
ATOM 618 N N . SER A 1 75 ? -31.813 -23.958 54.133 1.00 42.75 75 SER A N 1
ATOM 619 C CA . SER A 1 75 ? -30.538 -24.194 54.804 1.00 42.75 75 SER A CA 1
ATOM 620 C C . SER A 1 75 ? -30.712 -25.376 55.759 1.00 42.75 75 SER A C 1
ATOM 622 O O . SER A 1 75 ? -31.190 -25.217 56.881 1.00 42.75 75 SER A O 1
ATOM 624 N N . ALA A 1 76 ? -30.403 -26.581 55.286 1.00 40.53 76 ALA A N 1
ATOM 625 C CA . ALA A 1 76 ? -30.295 -27.760 56.125 1.00 40.53 76 ALA A CA 1
ATOM 626 C C . ALA A 1 76 ? -28.842 -27.873 56.593 1.00 40.53 76 ALA A C 1
ATOM 628 O O . ALA A 1 76 ? -27.947 -28.159 55.801 1.00 40.53 76 ALA A O 1
ATOM 629 N N . ASP A 1 77 ? -28.629 -27.632 57.884 1.00 46.09 77 ASP A N 1
ATOM 630 C CA . ASP A 1 77 ? -27.374 -27.890 58.580 1.00 46.09 77 ASP A CA 1
ATOM 631 C C . ASP A 1 77 ? -27.040 -29.392 58.525 1.00 46.09 77 ASP A C 1
ATOM 633 O O . ASP A 1 77 ? -27.478 -30.172 59.371 1.00 46.09 77 ASP A O 1
ATOM 637 N N . PHE A 1 78 ? -26.254 -29.807 57.531 1.00 37.91 78 PHE A N 1
ATOM 638 C CA . PHE A 1 78 ? -25.470 -31.039 57.572 1.00 37.91 78 PHE A CA 1
ATOM 639 C C . PHE A 1 78 ? -24.079 -30.769 56.993 1.00 37.91 78 PHE A C 1
ATOM 641 O O . PHE A 1 78 ? -23.941 -30.240 55.893 1.00 37.91 78 PHE A O 1
ATOM 648 N N . GLU A 1 79 ? -23.048 -31.125 57.763 1.00 51.41 79 GLU A N 1
ATOM 649 C CA . GLU A 1 79 ? -21.641 -31.036 57.369 1.00 51.41 79 GLU A CA 1
ATOM 650 C C . GLU A 1 79 ? -21.349 -32.019 56.224 1.00 51.41 79 GLU A C 1
ATOM 652 O O . GLU A 1 79 ? -21.031 -33.190 56.440 1.00 51.41 79 GLU A O 1
ATOM 657 N N . GLU A 1 80 ? -21.442 -31.540 54.984 1.00 37.31 80 GLU A N 1
ATOM 658 C CA . GLU A 1 80 ? -20.755 -32.162 53.856 1.00 37.31 80 GLU A CA 1
ATOM 659 C C . GLU A 1 80 ? -19.242 -32.021 54.061 1.00 37.31 80 GLU A C 1
ATOM 661 O O . GLU A 1 80 ? -18.672 -30.930 53.983 1.00 37.31 80 GLU A O 1
ATOM 666 N N . VAL A 1 81 ? -18.564 -33.145 54.299 1.00 51.50 81 VAL A N 1
ATOM 667 C CA . VAL A 1 81 ? -17.110 -33.228 54.130 1.00 51.50 81 VAL A CA 1
ATOM 668 C C . VAL A 1 81 ? -16.832 -33.278 52.628 1.00 51.50 81 VAL A C 1
ATOM 670 O O . VAL A 1 81 ? -16.683 -34.347 52.041 1.00 51.50 81 VAL A O 1
ATOM 673 N N . LEU A 1 82 ? -16.814 -32.102 52.003 1.00 43.06 82 LEU A N 1
ATOM 674 C CA . LEU A 1 82 ? -16.259 -31.893 50.670 1.00 43.06 82 LEU A CA 1
ATOM 675 C C . LEU A 1 82 ? -14.736 -32.065 50.736 1.00 43.06 82 LEU A C 1
ATOM 677 O O . LEU A 1 82 ? -14.083 -31.533 51.643 1.00 43.06 82 LEU A O 1
ATOM 681 N N . ASP A 1 83 ? -14.166 -32.790 49.769 1.00 41.78 83 ASP A N 1
ATOM 682 C CA . ASP A 1 83 ? -12.728 -32.754 49.505 1.00 41.78 83 ASP A CA 1
ATOM 683 C C . ASP A 1 83 ? -12.327 -31.287 49.329 1.00 41.78 83 ASP A C 1
ATOM 685 O O . ASP A 1 83 ? -12.805 -30.588 48.437 1.00 41.78 83 ASP A O 1
ATOM 689 N N . LYS A 1 84 ? -11.511 -30.794 50.263 1.00 48.75 84 LYS A N 1
ATOM 690 C CA . LYS A 1 84 ? -11.135 -29.386 50.344 1.00 48.75 84 LYS A CA 1
ATOM 691 C C . LYS A 1 84 ? -10.401 -28.987 49.070 1.00 48.75 84 LYS A C 1
ATOM 693 O O . LYS A 1 84 ? -9.258 -29.391 48.859 1.00 48.75 84 LYS A O 1
ATOM 698 N N . ASP A 1 85 ? -11.012 -28.107 48.288 1.00 45.81 85 ASP A N 1
ATOM 699 C CA . ASP A 1 85 ? -10.287 -27.255 47.356 1.00 45.81 85 ASP A CA 1
ATOM 700 C C . ASP A 1 85 ? -9.266 -26.437 48.162 1.00 45.81 85 ASP A C 1
ATOM 702 O O . ASP A 1 85 ? -9.583 -25.410 48.768 1.00 45.81 85 ASP A O 1
ATOM 706 N N . PHE A 1 86 ? -8.011 -26.892 48.179 1.00 49.19 86 PHE A N 1
ATOM 707 C CA . PHE A 1 86 ? -6.892 -26.250 48.885 1.00 49.19 86 PHE A CA 1
ATOM 708 C C . PHE A 1 86 ? -6.605 -24.807 48.418 1.00 49.19 86 PHE A C 1
ATOM 710 O O . PHE A 1 86 ? -5.747 -24.137 48.984 1.00 49.19 86 PHE A O 1
ATOM 717 N N . SER A 1 87 ? -7.313 -24.311 47.396 1.00 52.84 87 SER A N 1
ATOM 718 C CA . SER A 1 87 ? -7.245 -22.922 46.932 1.00 52.84 87 SER A CA 1
ATOM 719 C C . SER A 1 87 ? -8.131 -21.955 47.732 1.00 52.84 87 SER A C 1
ATOM 721 O O . SER A 1 87 ? -7.930 -20.748 47.626 1.00 52.84 87 SER A O 1
ATOM 723 N N . LEU A 1 88 ? -9.114 -22.452 48.494 1.00 52.28 88 LEU A N 1
ATOM 724 C CA . LEU A 1 88 ? -10.037 -21.637 49.303 1.00 52.28 88 LEU A CA 1
ATOM 725 C C . LEU A 1 88 ? -9.828 -21.811 50.815 1.00 52.28 88 LEU A C 1
ATOM 727 O O . LEU A 1 88 ? -10.429 -21.093 51.614 1.00 52.28 88 LEU A O 1
ATOM 731 N N . THR A 1 89 ? -8.971 -22.743 51.229 1.00 60.69 89 THR A N 1
ATOM 732 C CA . THR A 1 89 ? -8.613 -22.924 52.636 1.00 60.69 89 THR A CA 1
ATOM 733 C C . THR A 1 89 ? -7.492 -21.967 53.016 1.00 60.69 89 THR A C 1
ATOM 735 O O . THR A 1 89 ? -6.386 -22.079 52.488 1.00 60.69 89 THR A O 1
ATOM 738 N N . LEU A 1 90 ? -7.782 -21.054 53.949 1.00 58.72 90 LEU A N 1
ATOM 739 C CA . LEU A 1 90 ? -6.780 -20.218 54.613 1.00 58.72 90 LEU A CA 1
ATOM 740 C C . LEU A 1 90 ? -5.636 -21.100 55.130 1.00 58.72 90 LEU A C 1
ATOM 742 O O . LEU A 1 90 ? -5.871 -22.188 55.663 1.00 58.72 90 LEU A O 1
ATOM 746 N N . SER A 1 91 ? -4.396 -20.641 54.983 1.00 73.62 91 SER A N 1
ATOM 747 C CA . SER A 1 91 ? -3.260 -21.317 55.609 1.00 73.62 91 SER A CA 1
ATOM 748 C C . SER A 1 91 ? -3.449 -21.374 57.132 1.00 73.62 91 SER A C 1
ATOM 750 O O . SER A 1 91 ? -4.117 -20.524 57.715 1.00 73.62 91 SER A O 1
ATOM 752 N N . LEU A 1 92 ? -2.817 -22.334 57.817 1.00 75.44 92 LEU A N 1
ATOM 753 C CA . LEU A 1 92 ? -2.875 -22.428 59.290 1.00 75.44 92 LEU A CA 1
ATOM 754 C C . LEU A 1 92 ? -2.459 -21.124 59.997 1.00 75.44 92 LEU A C 1
ATOM 756 O O . LEU A 1 92 ? -2.851 -20.876 61.137 1.00 75.44 92 LEU A O 1
ATOM 760 N N . GLU A 1 93 ? -1.627 -20.310 59.350 1.00 69.81 93 GLU A N 1
ATOM 761 C CA . GLU A 1 93 ? -1.204 -19.009 59.858 1.00 69.81 93 GLU A CA 1
ATOM 762 C C . GLU A 1 93 ? -2.271 -17.931 59.622 1.00 69.81 93 GLU A C 1
ATOM 764 O O . GLU A 1 93 ? -2.591 -17.179 60.542 1.00 69.81 93 GLU A O 1
ATOM 769 N N . GLU A 1 94 ? -2.892 -17.915 58.444 1.00 74.19 94 GLU A N 1
ATOM 770 C CA . GLU A 1 94 ? -4.016 -17.028 58.122 1.00 74.19 94 GLU A CA 1
ATOM 771 C C . GLU A 1 94 ? -5.274 -17.360 58.941 1.00 74.19 94 GLU A C 1
ATOM 773 O O . GLU A 1 94 ? -5.986 -16.459 59.374 1.00 74.19 94 GLU A O 1
ATOM 778 N N . GLU A 1 95 ? -5.533 -18.637 59.228 1.00 78.12 95 GLU A N 1
ATOM 779 C CA . GLU A 1 95 ? -6.641 -19.078 60.080 1.00 78.12 95 GLU A CA 1
ATOM 780 C C . GLU A 1 95 ? -6.426 -18.635 61.534 1.00 78.12 95 GLU A C 1
ATOM 782 O O . GLU A 1 95 ? -7.338 -18.111 62.174 1.00 78.12 95 GLU A O 1
ATOM 787 N N . LYS A 1 96 ? -5.190 -18.736 62.043 1.00 79.94 96 LYS A N 1
ATOM 788 C CA . LYS A 1 96 ? -4.824 -18.185 63.358 1.00 79.94 96 LYS A CA 1
ATOM 789 C C . LYS A 1 96 ? -4.966 -16.667 63.415 1.00 79.94 96 LYS A C 1
ATOM 791 O O . LYS A 1 96 ? -5.442 -16.154 64.427 1.00 79.94 96 LYS A O 1
ATOM 796 N N . GLN A 1 97 ? -4.561 -15.954 62.363 1.00 76.06 97 GLN A N 1
ATOM 797 C CA . GLN A 1 97 ? -4.730 -14.501 62.277 1.00 76.06 97 GLN A CA 1
ATOM 798 C C . GLN A 1 97 ? -6.211 -14.124 62.261 1.00 76.06 97 GLN A C 1
ATOM 800 O O . GLN A 1 97 ? -6.626 -13.305 63.074 1.00 76.06 97 GLN A O 1
ATOM 805 N N . LYS A 1 98 ? -7.027 -14.800 61.447 1.00 80.50 98 LYS A N 1
ATOM 806 C CA . LYS A 1 98 ? -8.474 -14.578 61.380 1.00 80.50 98 LYS A CA 1
ATOM 807 C C . LYS A 1 98 ? -9.163 -14.833 62.720 1.00 80.50 98 LYS A C 1
ATOM 809 O O . LYS A 1 98 ? -9.931 -13.993 63.170 1.00 80.50 98 LYS A O 1
ATOM 814 N N . ILE A 1 99 ? -8.847 -15.936 63.401 1.00 80.94 99 ILE A N 1
ATOM 815 C CA . ILE A 1 99 ? -9.385 -16.222 64.742 1.00 80.94 99 ILE A CA 1
ATOM 816 C C . ILE A 1 99 ? -8.963 -15.132 65.736 1.00 80.94 99 ILE A C 1
ATOM 818 O O . ILE A 1 99 ? -9.779 -14.665 66.528 1.00 80.94 99 ILE A O 1
ATOM 822 N N . SER A 1 100 ? -7.698 -14.705 65.697 1.00 77.38 100 SER A N 1
ATOM 823 C CA . SER A 1 100 ? -7.193 -13.627 66.553 1.00 77.38 100 SER A CA 1
ATOM 824 C C . SER A 1 100 ? -7.906 -12.297 66.283 1.00 77.38 100 SER A C 1
ATOM 826 O O . SER A 1 100 ? -8.257 -11.584 67.226 1.00 77.38 100 SER A O 1
ATOM 828 N N . ASP A 1 101 ? -8.142 -11.962 65.017 1.00 75.25 101 ASP A N 1
ATOM 829 C CA . ASP A 1 101 ? -8.828 -10.739 64.610 1.00 75.25 101 ASP A CA 1
ATOM 830 C C . ASP A 1 101 ? -10.319 -10.784 64.964 1.00 75.25 101 ASP A C 1
ATOM 832 O O . ASP A 1 101 ? -10.827 -9.829 65.547 1.00 75.25 101 ASP A O 1
ATOM 836 N N . GLU A 1 102 ? -11.005 -11.909 64.750 1.00 81.12 102 GLU A N 1
ATOM 837 C CA . GLU A 1 102 ? -12.397 -12.111 65.175 1.00 81.12 102 GLU A CA 1
ATOM 838 C C . GLU A 1 102 ? -12.557 -12.027 66.700 1.00 81.12 102 GLU A C 1
ATOM 840 O O . GLU A 1 102 ? -13.529 -11.451 67.196 1.00 81.12 102 GLU A O 1
ATOM 845 N N . LEU A 1 103 ? -11.610 -12.576 67.470 1.00 83.38 103 LEU A N 1
ATOM 846 C CA . LEU A 1 103 ? -11.588 -12.436 68.929 1.00 83.38 103 LEU A CA 1
ATOM 847 C C . LEU A 1 103 ? -11.411 -10.972 69.334 1.00 83.38 103 LEU A C 1
ATOM 849 O O . LEU A 1 103 ? -12.160 -10.469 70.171 1.00 83.38 103 LEU A O 1
ATOM 853 N N . ARG A 1 104 ? -10.478 -10.261 68.697 1.00 77.88 104 ARG A N 1
ATOM 854 C CA . ARG A 1 104 ? -10.251 -8.830 68.922 1.00 77.88 104 ARG A CA 1
ATOM 855 C C . ARG A 1 104 ? -11.477 -7.992 68.548 1.00 77.88 104 ARG A C 1
ATOM 857 O O . ARG A 1 104 ? -11.808 -7.040 69.259 1.00 77.88 104 ARG A O 1
ATOM 864 N N . GLU A 1 105 ? -12.174 -8.334 67.469 1.00 76.38 105 GLU A N 1
ATOM 865 C CA . GLU A 1 105 ? -13.419 -7.682 67.067 1.00 76.38 105 GLU A CA 1
ATOM 866 C C . GLU A 1 105 ? -14.535 -7.935 68.073 1.00 76.38 105 GLU A C 1
ATOM 868 O O . GLU A 1 105 ? -15.155 -6.968 68.519 1.00 76.38 105 GLU A O 1
ATOM 873 N N . LYS A 1 106 ? -14.746 -9.186 68.495 1.00 81.12 106 LYS A N 1
ATOM 874 C CA . LYS A 1 106 ? -15.718 -9.550 69.537 1.00 81.12 106 LYS A CA 1
ATOM 875 C C . LYS A 1 106 ? -15.429 -8.812 70.839 1.00 81.12 106 LYS A C 1
ATOM 877 O O . LYS A 1 106 ? -16.325 -8.174 71.385 1.00 81.12 106 LYS A O 1
ATOM 882 N N . GLU A 1 107 ? -14.178 -8.795 71.294 1.00 83.50 107 GLU A N 1
ATOM 883 C CA . GLU A 1 107 ? -13.772 -8.010 72.464 1.00 83.50 107 GLU A CA 1
ATOM 884 C C . GLU A 1 107 ? -14.060 -6.513 72.284 1.00 83.50 107 GLU A C 1
ATOM 886 O O . GLU A 1 107 ? -14.525 -5.847 73.213 1.00 83.50 107 GLU A O 1
ATOM 891 N N . SER A 1 108 ? -13.819 -5.965 71.089 1.00 78.62 108 SER A N 1
ATOM 892 C CA . SER A 1 108 ? -14.133 -4.567 70.785 1.00 78.62 108 SER A CA 1
ATOM 893 C C . SER A 1 108 ? -15.642 -4.294 70.785 1.00 78.62 108 SER A C 1
ATOM 895 O O . SER A 1 108 ? -16.072 -3.247 71.270 1.00 78.62 108 SER A O 1
ATOM 897 N N . GLN A 1 109 ? -16.454 -5.223 70.274 1.00 79.50 109 GLN A N 1
ATOM 898 C CA . GLN A 1 109 ? -17.910 -5.117 70.226 1.00 79.50 109 GLN A CA 1
ATOM 899 C C . GLN A 1 109 ? -18.506 -5.207 71.626 1.00 79.50 109 GLN A C 1
ATOM 901 O O . GLN A 1 109 ? -19.350 -4.381 71.957 1.00 79.50 109 GLN A O 1
ATOM 906 N N . ILE A 1 110 ? -18.003 -6.116 72.464 1.00 86.94 110 ILE A N 1
ATOM 907 C CA . ILE A 1 110 ? -18.388 -6.238 73.873 1.00 86.94 110 ILE A CA 1
ATOM 908 C C . ILE A 1 110 ? -18.073 -4.936 74.614 1.00 86.94 110 ILE A C 1
ATOM 910 O O . ILE A 1 110 ? -18.945 -4.386 75.279 1.00 86.94 110 ILE A O 1
ATOM 914 N N . LYS A 1 111 ? -16.869 -4.370 74.448 1.00 85.50 111 LYS A N 1
ATOM 915 C CA . LYS A 1 111 ? -16.514 -3.072 75.058 1.00 85.50 111 LYS A CA 1
ATOM 916 C C . LYS A 1 111 ? -17.407 -1.933 74.554 1.00 85.50 111 LYS A C 1
ATOM 918 O O . LYS A 1 111 ? -17.838 -1.093 75.338 1.00 85.50 111 LYS A O 1
ATOM 923 N N . LYS A 1 112 ? -17.722 -1.900 73.253 1.00 86.75 112 LYS A N 1
ATOM 924 C CA . LYS A 1 112 ? -18.655 -0.917 72.673 1.00 86.75 112 LYS A CA 1
ATOM 925 C C . LYS A 1 112 ? -20.072 -1.086 73.220 1.00 86.75 112 LYS A C 1
ATOM 927 O O . LYS A 1 112 ? -20.723 -0.079 73.472 1.00 86.75 112 LYS A O 1
ATOM 932 N N . GLN A 1 113 ? -20.549 -2.317 73.386 1.00 84.69 113 GLN A N 1
ATOM 933 C CA . GLN A 1 113 ? -21.849 -2.621 73.986 1.00 84.69 113 GLN A CA 1
ATOM 934 C C . GLN A 1 113 ? -21.884 -2.174 75.443 1.00 84.69 113 GLN A C 1
ATOM 936 O O . GLN A 1 113 ? -22.741 -1.375 75.779 1.00 84.69 113 GLN A O 1
ATOM 941 N N . GLN A 1 114 ? -20.876 -2.521 76.247 1.00 89.88 114 GLN A N 1
ATOM 942 C CA . GLN A 1 114 ? -20.754 -2.042 77.628 1.00 89.88 114 GLN A CA 1
ATOM 943 C C . GLN A 1 114 ? -20.824 -0.511 77.715 1.00 89.88 114 GLN A C 1
ATOM 945 O O . GLN A 1 114 ? -21.537 0.030 78.553 1.00 89.88 114 GLN A O 1
ATOM 950 N N . ILE A 1 115 ? -20.130 0.211 76.826 1.00 87.88 115 ILE A N 1
ATOM 951 C CA . ILE A 1 115 ? -20.205 1.679 76.774 1.00 87.88 115 ILE A CA 1
ATOM 952 C C . ILE A 1 115 ? -21.602 2.157 76.353 1.00 87.88 115 ILE A C 1
ATOM 954 O O . ILE A 1 115 ? -22.091 3.139 76.906 1.00 87.88 115 ILE A O 1
ATOM 958 N N . ARG A 1 116 ? -22.261 1.494 75.394 1.00 88.19 116 ARG A N 1
ATOM 959 C CA . ARG A 1 116 ? -23.640 1.827 74.995 1.00 88.19 116 ARG A CA 1
ATOM 960 C C . ARG A 1 116 ? -24.620 1.612 76.136 1.00 88.19 116 ARG A C 1
ATOM 962 O O . ARG A 1 116 ? -25.439 2.492 76.352 1.00 88.19 116 ARG A O 1
ATOM 969 N N . ASP A 1 117 ? -24.486 0.524 76.882 1.00 89.00 117 ASP A N 1
ATOM 970 C CA . ASP A 1 117 ? -25.336 0.214 78.031 1.00 89.00 117 ASP A CA 1
ATOM 971 C C . ASP A 1 117 ? -25.153 1.278 79.124 1.00 89.00 117 ASP A C 1
ATOM 973 O O . ASP A 1 117 ? -26.113 1.836 79.660 1.00 89.00 117 ASP A O 1
ATOM 977 N N . ILE A 1 118 ? -23.901 1.663 79.383 1.00 91.12 118 ILE A N 1
ATOM 978 C CA . ILE A 1 118 ? -23.570 2.779 80.273 1.00 91.12 118 ILE A CA 1
ATOM 979 C C . ILE A 1 118 ? -24.206 4.088 79.769 1.00 91.12 118 ILE A C 1
ATOM 981 O O . ILE A 1 118 ? -24.816 4.815 80.553 1.00 91.12 118 ILE A O 1
ATOM 985 N N . LEU A 1 119 ? -24.118 4.387 78.469 1.00 87.88 119 LEU A N 1
ATOM 986 C CA . LEU A 1 119 ? -24.746 5.568 77.870 1.00 87.88 119 LEU A CA 1
ATOM 987 C C . LEU A 1 119 ? -26.273 5.522 77.949 1.00 87.88 119 LEU A C 1
ATOM 989 O O . LEU A 1 119 ? -26.870 6.568 78.173 1.00 87.88 119 LEU A O 1
ATOM 993 N N . THR A 1 120 ? -26.912 4.360 77.790 1.00 90.50 120 THR A N 1
ATOM 994 C CA . THR A 1 120 ? -28.367 4.225 77.961 1.00 90.50 120 THR A CA 1
ATOM 995 C C . THR A 1 120 ? -28.774 4.522 79.397 1.00 90.50 120 THR A C 1
ATOM 997 O O . THR A 1 120 ? -29.643 5.361 79.601 1.00 90.50 120 THR A O 1
ATOM 1000 N N . ILE A 1 121 ? -28.048 3.984 80.385 1.00 92.31 121 ILE A N 1
ATOM 1001 C CA . ILE A 1 121 ? -28.282 4.276 81.806 1.00 92.31 121 ILE A CA 1
ATOM 1002 C C . ILE A 1 121 ? -28.114 5.776 82.089 1.00 92.31 121 ILE A C 1
ATOM 1004 O O . ILE A 1 121 ? -28.892 6.365 82.837 1.00 92.31 121 ILE A O 1
ATOM 1008 N N . TYR A 1 122 ? -27.092 6.423 81.520 1.00 89.06 122 TYR A N 1
ATOM 1009 C CA . TYR A 1 122 ? -26.899 7.865 81.699 1.00 89.06 122 TYR A CA 1
ATOM 1010 C C . TYR A 1 122 ? -27.935 8.708 80.948 1.00 89.06 122 TYR A C 1
ATOM 1012 O O . TYR A 1 122 ? -28.323 9.750 81.467 1.00 89.06 122 TYR A O 1
ATOM 1020 N N . ARG A 1 123 ? -28.410 8.269 79.776 1.00 87.12 123 ARG A N 1
ATOM 1021 C CA . ARG A 1 123 ? -29.498 8.925 79.033 1.00 87.12 123 ARG A CA 1
ATOM 1022 C C . ARG A 1 123 ? -30.811 8.857 79.794 1.00 87.12 123 ARG A C 1
ATOM 1024 O O . ARG A 1 123 ? -31.467 9.879 79.903 1.00 87.12 123 ARG A O 1
ATOM 1031 N N . GLU A 1 124 ? -31.148 7.704 80.361 1.00 89.12 124 GLU A N 1
ATOM 1032 C CA . GLU A 1 124 ? -32.321 7.544 81.226 1.00 89.12 124 GLU A CA 1
ATOM 1033 C C . GLU A 1 124 ? -32.214 8.451 82.455 1.00 89.12 124 GLU A C 1
ATOM 1035 O O . GLU A 1 124 ? -33.112 9.239 82.719 1.00 89.12 124 GLU A O 1
ATOM 1040 N N . LYS A 1 125 ? -31.063 8.460 83.143 1.00 88.19 125 LYS A N 1
ATOM 1041 C CA . LYS A 1 125 ? -30.830 9.376 84.276 1.00 88.19 125 LYS A CA 1
ATOM 1042 C C . LYS A 1 125 ? -30.920 10.852 83.889 1.00 88.19 125 LYS A C 1
ATOM 1044 O O . LYS A 1 125 ? -31.341 11.663 84.707 1.00 88.19 125 LYS A O 1
ATOM 1049 N N . PHE A 1 126 ? -30.470 11.215 82.691 1.00 85.06 126 PHE A N 1
ATOM 1050 C CA . PHE A 1 126 ? -30.557 12.582 82.185 1.00 85.06 126 PHE A CA 1
ATOM 1051 C C . PHE A 1 126 ? -32.000 12.948 81.826 1.00 85.06 126 PHE A C 1
ATOM 1053 O O . PHE A 1 126 ? -32.459 14.023 82.199 1.00 85.06 126 PHE A O 1
ATOM 1060 N N . GLN A 1 127 ? -32.738 12.028 81.204 1.00 85.00 127 GLN A N 1
ATOM 1061 C CA . GLN A 1 127 ? -34.162 12.172 80.925 1.00 85.00 127 GLN A CA 1
ATOM 1062 C C . GLN A 1 127 ? -34.966 12.331 82.222 1.00 85.00 127 GLN A C 1
ATOM 1064 O O . GLN A 1 127 ? -35.759 13.258 82.322 1.00 85.00 127 GLN A O 1
ATOM 1069 N N . ASP A 1 128 ? -34.674 11.542 83.261 1.00 87.31 128 ASP A N 1
ATOM 1070 C CA . ASP A 1 128 ? -35.270 11.701 84.593 1.00 87.31 128 ASP A CA 1
ATOM 1071 C C . ASP A 1 128 ? -34.999 13.093 85.192 1.00 87.31 128 ASP A C 1
ATOM 1073 O O . ASP A 1 128 ? -35.825 13.642 85.922 1.00 87.31 128 ASP A O 1
ATOM 1077 N N . ILE A 1 129 ? -33.810 13.659 84.952 1.00 83.94 129 ILE A N 1
ATOM 1078 C CA . ILE A 1 129 ? -33.452 15.008 85.414 1.00 83.94 129 ILE A CA 1
ATOM 1079 C C . ILE A 1 129 ? -34.249 16.060 84.637 1.00 83.94 129 ILE A C 1
ATOM 1081 O O . ILE A 1 129 ? -34.782 16.973 85.265 1.00 83.94 129 ILE A O 1
ATOM 1085 N N . ILE A 1 130 ? -34.381 15.911 83.315 1.00 83.19 130 ILE A N 1
ATOM 1086 C CA . ILE A 1 130 ? -35.212 16.784 82.472 1.00 83.19 130 ILE A CA 1
ATOM 1087 C C . ILE A 1 130 ? -36.676 16.710 82.915 1.00 83.19 130 ILE A C 1
ATOM 1089 O O . ILE A 1 130 ? -37.306 17.740 83.137 1.00 83.19 130 ILE A O 1
ATOM 1093 N N . GLU A 1 131 ? -37.208 15.507 83.124 1.00 84.75 131 GLU A N 1
ATOM 1094 C CA . GLU A 1 131 ? -38.584 15.297 83.566 1.00 84.75 131 GLU A CA 1
ATOM 1095 C C . GLU A 1 131 ? -38.832 15.922 84.945 1.00 84.75 131 GLU A C 1
ATOM 1097 O O . GLU A 1 131 ? -39.806 16.660 85.107 1.00 84.75 131 GLU A O 1
ATOM 1102 N N . ARG A 1 132 ? -37.927 15.744 85.921 1.00 83.62 132 ARG A N 1
ATOM 1103 C CA . ARG A 1 132 ? -38.020 16.430 87.228 1.00 83.62 132 ARG A CA 1
ATOM 1104 C C . ARG A 1 132 ? -37.931 17.951 87.103 1.00 83.62 132 ARG A C 1
ATOM 1106 O O . ARG A 1 132 ? -38.647 18.650 87.812 1.00 83.62 132 ARG A O 1
ATOM 1113 N N . ASN A 1 133 ? -37.080 18.464 86.217 1.00 81.94 133 ASN A N 1
ATOM 1114 C CA . ASN A 1 133 ? -36.951 19.898 85.963 1.00 81.94 133 ASN A CA 1
ATOM 1115 C C . ASN A 1 133 ? -38.230 20.466 85.316 1.00 81.94 133 ASN A C 1
ATOM 1117 O O . ASN A 1 133 ? -38.696 21.529 85.709 1.00 81.94 133 ASN A O 1
ATOM 1121 N N . SER A 1 134 ? -38.872 19.720 84.409 1.00 80.19 134 SER A N 1
ATOM 1122 C CA . SER A 1 134 ? -40.143 20.109 83.774 1.00 80.19 134 SER A CA 1
ATOM 1123 C C . SER A 1 134 ? -41.322 20.184 84.758 1.00 80.19 134 SER A C 1
ATOM 1125 O O . SER A 1 134 ? -42.245 20.978 84.567 1.00 80.19 134 SER A O 1
ATOM 1127 N N . GLN A 1 135 ? -41.275 19.405 85.847 1.00 84.31 135 GLN A N 1
ATOM 1128 C CA . GLN A 1 135 ? -42.285 19.400 86.912 1.00 84.31 135 GLN A CA 1
ATOM 1129 C C . GLN A 1 135 ? -42.174 20.602 87.868 1.00 84.31 135 GLN A C 1
ATOM 1131 O O . GLN A 1 135 ? -43.096 20.837 88.652 1.00 84.31 135 GLN A O 1
ATOM 1136 N N . LEU A 1 136 ? -41.079 21.371 87.819 1.00 82.75 136 LEU A N 1
ATOM 1137 C CA . LEU A 1 136 ? -40.916 22.588 88.617 1.00 82.75 136 LEU A CA 1
ATOM 1138 C C . LEU A 1 136 ? -41.647 23.786 87.974 1.00 82.75 136 LEU A C 1
ATOM 1140 O O . LEU A 1 136 ? -41.809 23.823 86.748 1.00 82.75 136 LEU A O 1
ATOM 1144 N N . PRO A 1 137 ? -42.082 24.780 88.778 1.00 79.56 137 PRO A N 1
ATOM 1145 C CA . PRO A 1 137 ? -42.627 26.044 88.273 1.00 79.56 137 PRO A CA 1
ATOM 1146 C C . PRO A 1 137 ? -41.640 26.763 87.344 1.00 79.56 137 PRO A C 1
ATOM 1148 O O . PRO A 1 137 ? -40.437 26.692 87.581 1.00 79.56 137 PRO A O 1
ATOM 1151 N N . GLU A 1 138 ? -42.137 27.480 86.328 1.00 73.25 138 GLU A N 1
ATOM 1152 C CA . GLU A 1 138 ? -41.318 28.080 85.252 1.00 73.25 138 GLU A CA 1
ATOM 1153 C C . GLU A 1 138 ? -40.158 28.956 85.758 1.00 73.25 138 GLU A C 1
ATOM 1155 O O . GLU A 1 138 ? -39.061 28.864 85.217 1.00 73.25 138 GLU A O 1
ATOM 1160 N N . ASP A 1 139 ? -40.344 29.691 86.859 1.00 73.38 139 ASP A N 1
ATOM 1161 C CA . ASP A 1 139 ? -39.314 30.550 87.472 1.00 73.38 139 ASP A CA 1
ATOM 1162 C C . ASP A 1 139 ? -38.177 29.779 88.180 1.00 73.38 139 ASP A C 1
ATOM 1164 O O . ASP A 1 139 ? -37.164 30.362 88.563 1.00 73.38 139 ASP A O 1
ATOM 1168 N N . GLN A 1 140 ? -38.357 28.475 88.414 1.00 74.75 140 GLN A N 1
ATOM 1169 C CA . GLN A 1 140 ? -37.396 27.584 89.082 1.00 74.75 140 GLN A CA 1
ATOM 1170 C C . GLN A 1 140 ? -36.840 26.506 88.143 1.00 74.75 140 GLN A C 1
ATOM 1172 O O . GLN A 1 140 ? -36.054 25.664 88.583 1.00 74.75 140 GLN A O 1
ATOM 1177 N N . ARG A 1 141 ? -37.245 26.513 86.866 1.00 80.12 141 ARG A N 1
ATOM 1178 C CA . ARG A 1 141 ? -36.706 25.599 85.858 1.00 80.12 141 ARG A CA 1
ATOM 1179 C C . ARG A 1 141 ? -35.297 26.026 85.478 1.00 80.12 141 ARG A C 1
ATOM 1181 O O . ARG A 1 141 ? -35.044 27.184 85.164 1.00 80.12 141 ARG A O 1
ATOM 1188 N N . ILE A 1 142 ? -34.386 25.065 85.469 1.00 76.12 142 ILE A N 1
ATOM 1189 C CA . ILE A 1 142 ? -33.030 25.251 84.953 1.00 76.12 142 ILE A CA 1
ATOM 1190 C C . ILE A 1 142 ? -33.117 25.273 83.421 1.00 76.12 142 ILE A C 1
ATOM 1192 O O . ILE A 1 142 ? -33.782 24.412 82.841 1.00 76.12 142 ILE A O 1
ATOM 1196 N N . GLY A 1 143 ? -32.476 26.239 82.759 1.00 72.12 143 GLY A N 1
ATOM 1197 C CA . GLY A 1 143 ? -32.476 26.322 81.297 1.00 72.12 143 GLY A CA 1
ATOM 1198 C C . GLY A 1 143 ? -31.764 25.119 80.672 1.00 72.12 143 GLY A C 1
ATOM 1199 O O . GLY A 1 143 ? -30.610 24.847 81.001 1.00 72.12 143 GLY A O 1
ATOM 1200 N N . GLU A 1 144 ? -32.430 24.406 79.757 1.00 62.72 144 GLU A N 1
ATOM 1201 C CA . GLU A 1 144 ? -31.905 23.173 79.137 1.00 62.72 144 GLU A CA 1
ATOM 1202 C C . GLU A 1 144 ? -30.567 23.374 78.407 1.00 62.72 144 GLU A C 1
ATOM 1204 O O . GLU A 1 144 ? -29.752 22.454 78.353 1.00 62.72 144 GLU A O 1
ATOM 1209 N N . ASN A 1 145 ? -30.323 24.580 77.883 1.00 61.34 145 ASN A N 1
ATOM 1210 C CA . ASN A 1 145 ? -29.171 24.865 77.031 1.00 61.34 145 ASN A CA 1
ATOM 1211 C C . ASN A 1 145 ? -28.011 25.592 77.726 1.00 61.34 145 ASN A C 1
ATOM 1213 O O . ASN A 1 145 ? -26.882 25.362 77.315 1.00 61.34 145 ASN A O 1
ATOM 1217 N N . ASP A 1 146 ? -28.233 26.414 78.755 1.00 62.69 146 ASP A N 1
ATOM 1218 C CA . ASP A 1 146 ? -27.156 27.255 79.317 1.00 62.69 146 ASP A CA 1
ATOM 1219 C C . ASP A 1 146 ? -26.552 26.688 80.615 1.00 62.69 146 ASP A C 1
ATOM 1221 O O . ASP A 1 146 ? -25.336 26.727 80.794 1.00 62.69 146 ASP A O 1
ATOM 1225 N N . ASP A 1 147 ? -27.363 26.088 81.492 1.00 67.44 147 ASP A N 1
ATOM 1226 C CA . ASP A 1 147 ? -26.921 25.679 82.838 1.00 67.44 147 ASP A CA 1
ATOM 1227 C C . ASP A 1 147 ? -26.635 24.168 82.969 1.00 67.44 147 ASP A C 1
ATOM 1229 O O . ASP A 1 147 ? -25.951 23.732 83.897 1.00 67.44 147 ASP A O 1
ATOM 1233 N N . LEU A 1 148 ? -27.148 23.350 82.040 1.00 72.88 148 LEU A N 1
ATOM 1234 C CA . LEU A 1 148 ? -26.947 21.890 81.993 1.00 72.88 148 LEU A CA 1
ATOM 1235 C C . LEU A 1 148 ? -25.778 21.460 81.084 1.00 72.88 148 LEU A C 1
ATOM 1237 O O . LEU A 1 148 ? -25.477 20.266 80.989 1.00 72.88 148 LEU A O 1
ATOM 1241 N N . GLN A 1 149 ? -25.094 22.406 80.431 1.00 69.31 149 GLN A N 1
ATOM 1242 C CA . GLN A 1 149 ? -23.910 22.123 79.621 1.00 69.31 149 GLN A CA 1
ATOM 1243 C C . GLN A 1 149 ? -22.647 21.974 80.480 1.00 69.31 149 GLN A C 1
ATOM 1245 O O . GLN A 1 149 ? -22.408 22.704 81.439 1.00 69.31 149 GLN A O 1
ATOM 1250 N N . ILE A 1 150 ? -21.788 21.026 80.099 1.00 73.00 150 ILE A N 1
ATOM 1251 C CA . ILE A 1 150 ? -20.432 20.917 80.648 1.00 73.00 150 ILE A CA 1
ATOM 1252 C C . ILE A 1 150 ? -19.637 22.157 80.209 1.00 73.00 150 ILE A C 1
ATOM 1254 O O . ILE A 1 150 ? -19.685 22.512 79.032 1.00 73.00 150 ILE A O 1
ATOM 1258 N N . ASP A 1 151 ? -18.877 22.774 81.125 1.00 80.50 151 ASP A N 1
ATOM 1259 C CA . ASP A 1 151 ? -18.035 23.953 80.851 1.00 80.50 151 ASP A CA 1
ATOM 1260 C C . ASP A 1 151 ? -17.244 23.782 79.539 1.00 80.50 151 ASP A C 1
ATOM 1262 O O . ASP A 1 151 ? -16.536 22.789 79.325 1.00 80.50 151 ASP A O 1
ATOM 1266 N N . GLU A 1 152 ? -17.350 24.773 78.653 1.00 81.69 152 GLU A N 1
ATOM 1267 C CA . GLU A 1 152 ? -16.747 24.777 77.322 1.00 81.69 152 GLU A CA 1
ATOM 1268 C C . GLU A 1 152 ? -15.229 24.508 77.360 1.00 81.69 152 GLU A C 1
ATOM 1270 O O . GLU A 1 152 ? -14.671 23.893 76.446 1.00 81.69 152 GLU A O 1
ATOM 1275 N N . ARG A 1 153 ? -14.540 24.906 78.441 1.00 83.44 153 ARG A N 1
ATOM 1276 C CA . ARG A 1 153 ? -13.106 24.623 78.636 1.00 83.44 153 ARG A CA 1
ATOM 1277 C C . ARG A 1 153 ? -12.825 23.127 78.757 1.00 83.44 153 ARG A C 1
ATOM 1279 O O . ARG A 1 153 ? -11.823 22.647 78.223 1.00 83.44 153 ARG A O 1
ATOM 1286 N N . ILE A 1 154 ? -13.705 22.397 79.439 1.00 83.50 154 ILE A N 1
ATOM 1287 C CA . ILE A 1 154 ? -13.613 20.946 79.618 1.00 83.50 154 ILE A CA 1
ATOM 1288 C C . ILE A 1 154 ? -13.947 20.250 78.297 1.00 83.50 154 ILE A C 1
ATOM 1290 O O . ILE A 1 154 ? -13.204 19.361 77.886 1.00 83.50 154 ILE A O 1
ATOM 1294 N N . ASN A 1 155 ? -14.976 20.707 77.578 1.00 83.31 155 ASN A N 1
ATOM 1295 C CA . ASN A 1 155 ? -15.316 20.173 76.254 1.00 83.31 155 ASN A CA 1
ATOM 1296 C C . ASN A 1 155 ? -14.167 20.343 75.251 1.00 83.31 155 ASN A C 1
ATOM 1298 O O . ASN A 1 155 ? -13.789 19.379 74.585 1.00 83.31 155 ASN A O 1
ATOM 1302 N N . LYS A 1 156 ? -13.530 21.521 75.204 1.00 85.56 156 LYS A N 1
ATOM 1303 C CA . LYS A 1 156 ? -12.333 21.752 74.376 1.00 85.56 156 LYS A CA 1
ATOM 1304 C C . LYS A 1 156 ? -11.159 20.871 74.806 1.00 85.56 156 LYS A C 1
ATOM 1306 O O . LYS A 1 156 ? -10.443 20.348 73.956 1.00 85.56 156 LYS A O 1
ATOM 1311 N N . ALA A 1 157 ? -10.946 20.665 76.108 1.00 88.31 157 ALA A N 1
ATOM 1312 C CA . ALA A 1 157 ? -9.897 19.770 76.600 1.00 88.31 157 ALA A CA 1
ATOM 1313 C C . ALA A 1 157 ? -10.150 18.299 76.213 1.00 88.31 157 ALA A C 1
ATOM 1315 O O . ALA A 1 157 ? -9.213 17.615 75.796 1.00 88.31 157 ALA A O 1
ATOM 1316 N N . LEU A 1 158 ? -11.401 17.833 76.290 1.00 86.56 158 LEU A N 1
ATOM 1317 C CA . LEU A 1 158 ? -11.819 16.494 75.863 1.00 86.56 158 LEU A CA 1
ATOM 1318 C C . LEU A 1 158 ? -11.678 16.313 74.349 1.00 86.56 158 LEU A C 1
ATOM 1320 O O . LEU A 1 158 ? -11.114 15.311 73.918 1.00 86.56 158 LEU A O 1
ATOM 1324 N N . GLN A 1 159 ? -12.102 17.296 73.551 1.00 85.94 159 GLN A N 1
ATOM 1325 C CA . GLN A 1 159 ? -11.903 17.300 72.098 1.00 85.94 159 GLN A CA 1
ATOM 1326 C C . GLN A 1 159 ? -10.416 17.254 71.738 1.00 85.94 159 GLN A C 1
ATOM 1328 O O . GLN A 1 159 ? -10.012 16.406 70.951 1.00 85.94 159 GLN A O 1
ATOM 1333 N N . ASN A 1 160 ? -9.580 18.072 72.382 1.00 89.56 160 ASN A N 1
ATOM 1334 C CA . ASN A 1 160 ? -8.130 18.050 72.176 1.00 89.56 160 ASN A CA 1
ATOM 1335 C C . ASN A 1 160 ? -7.499 16.708 72.588 1.00 89.56 160 ASN A C 1
ATOM 1337 O O . ASN A 1 160 ? -6.526 16.264 71.977 1.00 89.56 160 ASN A O 1
ATOM 1341 N N . SER A 1 161 ? -8.008 16.062 73.643 1.00 91.00 161 SER A N 1
ATOM 1342 C CA . SER A 1 161 ? -7.553 14.730 74.061 1.00 91.00 161 SER A CA 1
ATOM 1343 C C . SER A 1 161 ? -7.940 13.665 73.037 1.00 91.00 161 SER A C 1
ATOM 1345 O O . SER A 1 161 ? -7.091 12.884 72.612 1.00 91.00 161 SER A O 1
ATOM 1347 N N . LEU A 1 162 ? -9.192 13.686 72.581 1.00 90.00 162 LEU A N 1
ATOM 1348 C CA . LEU A 1 162 ? -9.710 12.780 71.562 1.00 90.00 162 LEU A CA 1
ATOM 1349 C C . LEU A 1 162 ? -8.971 12.971 70.234 1.00 90.00 162 LEU A C 1
ATOM 1351 O O . LEU A 1 162 ? -8.585 11.997 69.598 1.00 90.00 162 LEU A O 1
ATOM 1355 N N . GLU A 1 163 ? -8.680 14.211 69.844 1.00 91.19 163 GLU A N 1
ATOM 1356 C CA . GLU A 1 163 ? -7.911 14.518 68.641 1.00 91.19 163 GLU A CA 1
ATOM 1357 C C . GLU A 1 163 ? -6.461 14.025 68.753 1.00 91.19 163 GLU A C 1
ATOM 1359 O O . GLU A 1 163 ? -5.926 13.453 67.803 1.00 91.19 163 GLU A O 1
ATOM 1364 N N . LYS A 1 164 ? -5.818 14.156 69.923 1.00 90.25 164 LYS A N 1
ATOM 1365 C CA . LYS A 1 164 ? -4.489 13.567 70.172 1.00 90.25 164 LYS A CA 1
ATOM 1366 C C . LYS A 1 164 ? -4.509 12.043 70.065 1.00 90.25 164 LYS A C 1
ATOM 1368 O O . LYS A 1 164 ? -3.600 11.475 69.457 1.00 90.25 164 LYS A O 1
ATOM 1373 N N . GLU A 1 165 ? -5.526 11.386 70.618 1.00 89.31 165 GLU A N 1
ATOM 1374 C CA . GLU A 1 165 ? -5.703 9.934 70.517 1.00 89.31 165 GLU A CA 1
ATOM 1375 C C . GLU A 1 165 ? -5.974 9.489 69.076 1.00 89.31 165 GLU A C 1
ATOM 1377 O O . GLU A 1 165 ? -5.347 8.543 68.597 1.00 89.31 165 GLU A O 1
ATOM 1382 N N . MET A 1 166 ? -6.826 10.210 68.345 1.00 85.56 166 MET A N 1
ATOM 1383 C CA . MET A 1 166 ? -7.086 9.971 66.924 1.00 85.56 166 MET A CA 1
ATOM 1384 C C . MET A 1 166 ? -5.840 10.195 66.075 1.00 85.56 166 MET A C 1
ATOM 1386 O O . MET A 1 166 ? -5.552 9.390 65.196 1.00 85.56 166 MET A O 1
ATOM 1390 N N . ASN A 1 167 ? -5.045 11.225 66.357 1.00 86.06 167 ASN A N 1
ATOM 1391 C CA . ASN A 1 167 ? -3.781 11.467 65.666 1.00 86.06 167 ASN A CA 1
ATOM 1392 C C . ASN A 1 167 ? -2.753 10.367 65.956 1.00 86.06 167 ASN A C 1
ATOM 1394 O O . ASN A 1 167 ? -2.017 9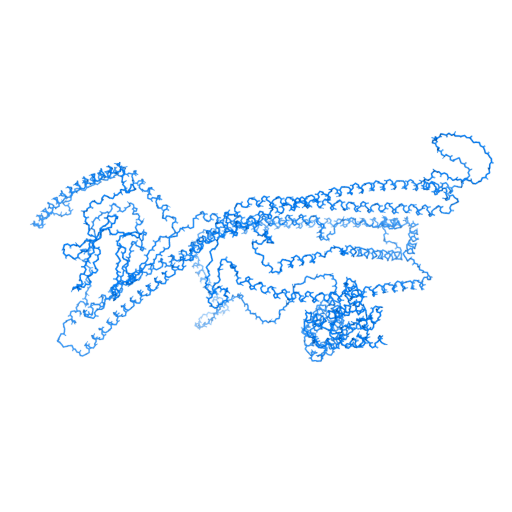.951 65.061 1.00 86.06 167 ASN A O 1
ATOM 1398 N N . LEU A 1 168 ? -2.717 9.846 67.183 1.00 89.75 168 LEU A N 1
ATOM 1399 C CA . LEU A 1 168 ? -1.888 8.696 67.539 1.00 89.75 168 LEU A CA 1
ATOM 1400 C C . LEU A 1 168 ? -2.357 7.429 66.808 1.00 89.75 168 LEU A C 1
ATOM 1402 O O . LEU A 1 168 ? -1.525 6.688 66.285 1.00 89.75 168 LEU A O 1
ATOM 1406 N N . LEU A 1 169 ? -3.669 7.206 66.713 1.00 87.38 169 LEU A N 1
ATOM 1407 C CA . LEU A 1 169 ? -4.255 6.094 65.967 1.00 87.38 169 LEU A CA 1
ATOM 1408 C C . LEU A 1 169 ? -3.971 6.207 64.464 1.00 87.38 169 LEU A C 1
ATOM 1410 O O . LEU A 1 169 ? -3.504 5.240 63.870 1.00 87.38 169 LEU A O 1
ATOM 1414 N N . LYS A 1 170 ? -4.137 7.396 63.872 1.00 84.12 170 LYS A N 1
ATOM 1415 C CA . LYS A 1 170 ? -3.761 7.691 62.481 1.00 84.12 170 LYS A CA 1
ATOM 1416 C C . LYS A 1 170 ? -2.289 7.379 62.228 1.00 84.12 170 LYS A C 1
ATOM 1418 O O . LYS A 1 170 ? -1.981 6.733 61.239 1.00 84.12 170 LYS A O 1
ATOM 1423 N N . ARG A 1 171 ? -1.380 7.756 63.139 1.00 87.44 171 ARG A N 1
ATOM 1424 C CA . ARG A 1 171 ? 0.052 7.409 63.030 1.00 87.44 171 ARG A CA 1
ATOM 1425 C C . ARG A 1 171 ? 0.298 5.903 63.102 1.00 87.44 171 ARG A C 1
ATOM 1427 O O . ARG A 1 171 ? 1.102 5.398 62.330 1.00 87.44 171 ARG A O 1
ATOM 1434 N N . LYS A 1 172 ? -0.387 5.185 64.001 1.00 88.38 172 LYS A N 1
ATOM 1435 C CA . LYS A 1 172 ? -0.269 3.720 64.116 1.00 88.38 172 LYS A CA 1
ATOM 1436 C C . LYS A 1 172 ? -0.805 2.989 62.884 1.00 88.38 172 LYS A C 1
ATOM 1438 O O . LYS A 1 172 ? -0.216 1.997 62.485 1.00 88.38 172 LYS A O 1
ATOM 1443 N N . MET A 1 173 ? -1.889 3.487 62.291 1.00 87.25 173 MET A N 1
ATOM 1444 C CA . MET A 1 173 ? -2.533 2.901 61.109 1.00 87.25 173 MET A CA 1
ATOM 1445 C C . MET A 1 173 ? -1.997 3.463 59.787 1.00 87.25 173 MET A C 1
ATOM 1447 O O . MET A 1 173 ? -2.430 3.024 58.729 1.00 87.25 173 MET A O 1
ATOM 1451 N N . ALA A 1 174 ? -1.058 4.415 59.820 1.00 86.50 174 ALA A N 1
ATOM 1452 C CA . ALA A 1 174 ? -0.563 5.096 58.625 1.00 86.50 174 ALA A CA 1
ATOM 1453 C C . ALA A 1 174 ? -0.004 4.109 57.594 1.00 86.50 174 ALA A C 1
ATOM 1455 O O . ALA A 1 174 ? -0.306 4.226 56.412 1.00 86.50 174 ALA A O 1
ATOM 1456 N N . PHE A 1 175 ? 0.758 3.110 58.047 1.00 88.94 175 PHE A N 1
ATOM 1457 C CA . PHE A 1 175 ? 1.311 2.083 57.168 1.00 88.94 175 PHE A CA 1
ATOM 1458 C C . PHE A 1 175 ? 0.221 1.223 56.518 1.00 88.94 175 PHE A C 1
ATOM 1460 O O . PHE A 1 175 ? 0.250 1.031 55.306 1.00 88.94 175 PHE A O 1
ATOM 1467 N N . ASP A 1 176 ? -0.753 0.740 57.292 1.00 85.88 176 ASP A N 1
ATOM 1468 C CA . ASP A 1 176 ? -1.829 -0.111 56.772 1.00 85.88 176 ASP A CA 1
ATOM 1469 C C . ASP A 1 176 ? -2.727 0.657 55.795 1.00 85.88 176 ASP A C 1
ATOM 1471 O O . ASP A 1 176 ? -3.109 0.128 54.750 1.00 85.88 176 ASP A O 1
ATOM 1475 N N . VAL A 1 177 ? -3.001 1.933 56.090 1.00 86.75 177 VAL A N 1
ATOM 1476 C CA . VAL A 1 177 ? -3.749 2.834 55.206 1.00 86.75 177 VAL A CA 1
ATOM 1477 C C . VAL A 1 177 ? -2.979 3.093 53.912 1.00 86.75 177 VAL A C 1
ATOM 1479 O O . VAL A 1 177 ? -3.566 2.966 52.843 1.00 86.75 177 VAL A O 1
ATOM 1482 N N . GLU A 1 178 ? -1.683 3.409 53.968 1.00 86.44 178 GLU A N 1
ATOM 1483 C CA . GLU A 1 178 ? -0.854 3.596 52.766 1.00 86.44 178 GLU A CA 1
ATOM 1484 C C . GLU A 1 178 ? -0.727 2.305 51.948 1.00 86.44 178 GLU A C 1
ATOM 1486 O O . GLU A 1 178 ? -0.868 2.324 50.726 1.00 86.44 178 GLU A O 1
ATOM 1491 N N . LYS A 1 179 ? -0.552 1.154 52.607 1.00 90.56 179 LYS A N 1
ATOM 1492 C CA . LYS A 1 179 ? -0.537 -0.161 51.954 1.00 90.56 179 LYS A CA 1
ATOM 1493 C C . LYS A 1 179 ? -1.853 -0.425 51.219 1.00 90.56 179 LYS A C 1
ATOM 1495 O O . LYS A 1 179 ? -1.823 -0.832 50.058 1.00 90.56 179 LYS A O 1
ATOM 1500 N N . ALA A 1 180 ? -2.993 -0.173 51.865 1.00 84.50 180 ALA A N 1
ATOM 1501 C CA . ALA A 1 180 ? -4.315 -0.331 51.262 1.00 84.50 180 ALA A CA 1
ATOM 1502 C C . ALA A 1 180 ? -4.556 0.671 50.119 1.00 84.50 180 ALA A C 1
ATOM 1504 O O . ALA A 1 180 ? -5.058 0.283 49.065 1.00 84.50 180 ALA A O 1
ATOM 1505 N N . LYS A 1 181 ? -4.140 1.935 50.279 1.00 86.19 181 LYS A N 1
ATOM 1506 C CA . LYS A 1 181 ? -4.216 2.971 49.235 1.00 86.19 181 LYS A CA 1
ATOM 1507 C C . LYS A 1 181 ? -3.393 2.602 48.008 1.00 86.19 181 LYS A C 1
ATOM 1509 O O . LYS A 1 181 ? -3.889 2.697 46.889 1.00 86.19 181 LYS A O 1
ATOM 1514 N N . LEU A 1 182 ? -2.161 2.143 48.204 1.00 89.25 182 LEU A N 1
ATOM 1515 C CA . LEU A 1 182 ? -1.271 1.736 47.122 1.00 89.25 182 LEU A CA 1
ATOM 1516 C C . LEU A 1 182 ? -1.787 0.472 46.426 1.00 89.25 182 LEU A C 1
ATOM 1518 O O . LEU A 1 182 ? -1.769 0.406 45.199 1.00 89.25 182 LEU A O 1
ATOM 1522 N N . ALA A 1 183 ? -2.298 -0.508 47.179 1.00 86.00 183 ALA A N 1
ATOM 1523 C CA . ALA A 1 183 ? -2.949 -1.687 46.610 1.00 86.00 183 ALA A CA 1
ATOM 1524 C C . ALA A 1 183 ? -4.181 -1.305 45.772 1.00 86.00 183 ALA A C 1
ATOM 1526 O O . ALA A 1 183 ? -4.289 -1.735 44.626 1.00 86.00 183 ALA A O 1
ATOM 1527 N N . SER A 1 184 ? -5.053 -0.439 46.297 1.00 82.50 184 SER A N 1
ATOM 1528 C CA . SER A 1 184 ? -6.213 0.095 45.573 1.00 82.50 184 SER A CA 1
ATOM 1529 C C . SER A 1 184 ? -5.799 0.853 44.308 1.00 82.50 184 SER A C 1
ATOM 1531 O O . SER A 1 184 ? -6.337 0.606 43.233 1.00 82.50 184 SER A O 1
ATOM 1533 N N . SER A 1 185 ? -4.764 1.694 44.397 1.00 86.94 185 SER A N 1
ATOM 1534 C CA . SER A 1 185 ? -4.228 2.442 43.252 1.00 86.94 185 SER A CA 1
ATOM 1535 C C . SER A 1 185 ? -3.678 1.509 42.173 1.00 86.94 185 SER A C 1
ATOM 1537 O O . SER A 1 185 ? -3.974 1.691 40.999 1.00 86.94 185 SER A O 1
ATOM 1539 N N . LYS A 1 186 ? -2.940 0.456 42.552 1.00 90.31 186 LYS A N 1
ATOM 1540 C CA . LYS A 1 186 ? -2.465 -0.569 41.607 1.00 90.31 186 LYS A CA 1
ATOM 1541 C C . LYS A 1 186 ? -3.618 -1.314 40.937 1.00 90.31 186 LYS A C 1
ATOM 1543 O O . LYS A 1 186 ? -3.575 -1.527 39.729 1.00 90.31 186 LYS A O 1
ATOM 1548 N N . MET A 1 187 ? -4.645 -1.688 41.701 1.00 84.69 187 MET A N 1
ATOM 1549 C CA . MET A 1 187 ? -5.836 -2.349 41.157 1.00 84.69 187 MET A CA 1
ATOM 1550 C C . MET A 1 187 ? -6.589 -1.431 40.189 1.00 84.69 187 MET A C 1
ATOM 1552 O O . MET A 1 187 ? -6.973 -1.867 39.106 1.00 84.69 187 MET A O 1
ATOM 1556 N N . LYS A 1 188 ? -6.731 -0.147 40.533 1.00 85.00 188 LYS A N 1
ATOM 1557 C CA . LYS A 1 188 ? -7.336 0.871 39.670 1.00 85.00 188 LYS A CA 1
ATOM 1558 C C . LYS A 1 188 ? -6.541 1.062 38.372 1.00 85.00 188 LYS A C 1
ATOM 1560 O O . LYS A 1 188 ? -7.130 0.966 37.298 1.00 85.00 188 LYS A O 1
ATOM 1565 N N . HIS A 1 189 ? -5.218 1.216 38.460 1.00 87.06 189 HIS A N 1
ATOM 1566 C CA . HIS A 1 189 ? -4.334 1.349 37.297 1.00 87.06 189 HIS A CA 1
ATOM 1567 C C . HIS A 1 189 ? -4.374 0.139 36.358 1.00 87.06 189 HIS A C 1
ATOM 1569 O O . HIS A 1 189 ? -4.250 0.306 35.151 1.00 87.06 189 HIS A O 1
ATOM 1575 N N . TYR A 1 190 ? -4.541 -1.076 36.886 1.00 86.69 190 TYR A N 1
ATOM 1576 C CA . TYR A 1 190 ? -4.557 -2.283 36.058 1.00 86.69 190 TYR A CA 1
ATOM 1577 C C . TYR A 1 190 ? -5.933 -2.567 35.435 1.00 86.69 190 TYR A C 1
ATOM 1579 O O . TYR A 1 190 ? -6.018 -2.943 34.268 1.00 86.69 190 TYR A O 1
ATOM 1587 N N . PHE A 1 191 ? -7.023 -2.401 36.194 1.00 83.88 191 PHE A N 1
ATOM 1588 C CA . PHE A 1 191 ? -8.356 -2.829 35.753 1.00 83.88 191 PHE A CA 1
ATOM 1589 C C . PHE A 1 191 ? -9.251 -1.715 35.209 1.00 83.88 191 PHE A C 1
ATOM 1591 O O . PHE A 1 191 ? -10.112 -2.020 34.382 1.00 83.88 191 PHE A O 1
ATOM 1598 N N . ILE A 1 192 ? -9.095 -0.478 35.694 1.00 84.38 192 ILE A N 1
ATOM 1599 C CA . ILE A 1 192 ? -10.033 0.628 35.449 1.00 84.38 192 ILE A CA 1
ATOM 1600 C C . ILE A 1 192 ? -9.435 1.658 34.495 1.00 84.38 192 ILE A C 1
ATOM 1602 O O . ILE A 1 192 ? -10.052 1.966 33.484 1.00 84.38 192 ILE A O 1
ATOM 1606 N N . ASP A 1 193 ? -8.239 2.168 34.783 1.00 84.75 193 ASP A N 1
ATOM 1607 C CA . ASP A 1 193 ? -7.639 3.259 34.002 1.00 84.75 193 ASP A CA 1
ATOM 1608 C C . ASP A 1 193 ? -7.422 2.941 32.503 1.00 84.75 193 ASP A C 1
ATOM 1610 O O . ASP A 1 193 ? -7.616 3.856 31.690 1.00 84.75 193 ASP A O 1
ATOM 1614 N N . PRO A 1 194 ? -7.100 1.686 32.102 1.00 87.56 194 PRO A N 1
ATOM 1615 C CA . PRO A 1 194 ? -6.970 1.309 30.695 1.00 87.56 194 PRO A CA 1
ATOM 1616 C C . PRO A 1 194 ? -8.303 1.226 29.945 1.00 87.56 194 PRO A C 1
ATOM 1618 O O . PRO A 1 194 ? -8.292 1.029 28.735 1.00 87.56 194 PRO A O 1
ATOM 1621 N N . LEU A 1 195 ? -9.450 1.304 30.626 1.00 87.25 195 LEU A N 1
ATOM 1622 C CA . LEU A 1 195 ? -10.765 1.280 29.986 1.00 87.25 195 LEU A CA 1
ATOM 1623 C C . LEU A 1 195 ? -11.168 2.688 29.556 1.00 87.25 195 LEU A C 1
ATOM 1625 O O . LEU A 1 195 ? -11.043 3.630 30.338 1.00 87.25 195 LEU A O 1
ATOM 1629 N N . GLU A 1 196 ? -11.683 2.824 28.333 1.00 85.56 196 GLU A N 1
ATOM 1630 C CA . GLU A 1 196 ? -12.256 4.088 27.846 1.00 85.56 196 GLU A CA 1
ATOM 1631 C C . GLU A 1 196 ? -13.583 4.378 28.545 1.00 85.56 196 GLU A C 1
ATOM 1633 O O . GLU A 1 196 ? -13.796 5.458 29.090 1.00 85.56 196 GLU A O 1
ATOM 1638 N N . THR A 1 197 ? -14.450 3.366 28.598 1.00 83.00 197 THR A N 1
ATOM 1639 C CA . THR A 1 197 ? -15.779 3.448 29.202 1.00 83.00 197 THR A CA 1
ATOM 1640 C C . THR A 1 197 ? -16.040 2.269 30.136 1.00 83.00 197 THR A C 1
ATOM 1642 O O . THR A 1 197 ? -15.570 1.148 29.915 1.00 83.00 197 THR A O 1
ATOM 1645 N N . TYR A 1 198 ? -16.800 2.519 31.207 1.00 84.31 198 TYR A N 1
ATOM 1646 C CA . TYR A 1 198 ? -17.246 1.467 32.119 1.00 84.31 198 TYR A CA 1
ATOM 1647 C C . TYR A 1 198 ? -18.306 0.589 31.435 1.00 84.31 198 TYR A C 1
ATOM 1649 O O . TYR A 1 198 ? -19.199 1.124 30.773 1.00 84.31 198 TYR A O 1
ATOM 1657 N N . PRO A 1 199 ? -18.242 -0.745 31.585 1.00 87.00 199 PRO A N 1
ATOM 1658 C CA . PRO A 1 199 ? -19.291 -1.618 31.082 1.00 87.00 199 PRO A CA 1
ATOM 1659 C C . PRO A 1 199 ? -20.573 -1.384 31.890 1.00 87.00 199 PRO A C 1
ATOM 1661 O O . PRO A 1 199 ? -20.568 -1.549 33.108 1.00 87.00 199 PRO A O 1
ATOM 1664 N N . ILE A 1 200 ? -21.651 -1.002 31.210 1.00 91.06 200 ILE A N 1
ATOM 1665 C CA . ILE A 1 200 ? -22.964 -0.718 31.793 1.00 91.06 200 ILE A CA 1
ATOM 1666 C C . ILE A 1 200 ? -24.019 -1.641 31.192 1.00 91.06 200 ILE A C 1
ATOM 1668 O O . ILE A 1 200 ? -23.884 -2.113 30.060 1.00 91.06 200 ILE A O 1
ATOM 1672 N N . GLU A 1 201 ? -25.082 -1.882 31.949 1.00 91.56 201 GLU A N 1
ATOM 1673 C CA . GLU A 1 201 ? -26.235 -2.662 31.515 1.00 91.56 201 GLU A CA 1
ATOM 1674 C C . GLU A 1 201 ? -27.516 -1.868 31.760 1.00 91.56 201 GLU A C 1
ATOM 1676 O O . GLU A 1 201 ? -27.875 -1.597 32.904 1.00 91.56 201 GLU A O 1
ATOM 1681 N N . VAL A 1 202 ? -28.198 -1.491 30.677 1.00 91.75 202 VAL A N 1
ATOM 1682 C CA . VAL A 1 202 ? -29.457 -0.740 30.734 1.00 91.75 202 VAL A CA 1
ATOM 1683 C C . VAL A 1 202 ? -30.620 -1.716 30.649 1.00 91.75 202 VAL A C 1
ATOM 1685 O O . VAL A 1 202 ? -30.724 -2.481 29.690 1.00 91.75 202 VAL A O 1
ATOM 1688 N N . THR A 1 203 ? -31.493 -1.698 31.653 1.00 90.62 203 THR A N 1
ATOM 1689 C CA . THR A 1 203 ? -32.696 -2.542 31.702 1.00 90.62 203 THR A CA 1
ATOM 1690 C C . THR A 1 203 ? -33.899 -1.844 31.070 1.00 90.62 203 THR A C 1
ATOM 1692 O O . THR A 1 203 ? -34.016 -0.614 31.130 1.00 90.62 203 THR A O 1
ATOM 1695 N N . GLY A 1 204 ? -34.813 -2.626 30.496 1.00 87.38 204 GLY A N 1
ATOM 1696 C CA . GLY A 1 204 ? -36.112 -2.146 30.029 1.00 87.38 204 GLY A CA 1
ATOM 1697 C C . GLY A 1 204 ? -37.006 -1.642 31.158 1.00 87.38 204 GLY A C 1
ATOM 1698 O O . GLY A 1 204 ? -36.859 -2.027 32.323 1.00 87.38 204 GLY A O 1
ATOM 1699 N N . LEU A 1 205 ? -37.931 -0.747 30.810 1.00 85.56 205 LEU A N 1
ATOM 1700 C CA . LEU A 1 205 ? -38.877 -0.172 31.770 1.00 85.56 205 LEU A CA 1
ATOM 1701 C C . LEU A 1 205 ? -40.064 -1.106 31.986 1.00 85.56 205 LEU A C 1
ATOM 1703 O O . LEU A 1 205 ? -40.426 -1.358 33.133 1.00 85.56 205 LEU A O 1
ATOM 1707 N N . ASN A 1 206 ? -40.632 -1.636 30.901 1.00 84.38 206 ASN A N 1
ATOM 1708 C CA . ASN A 1 206 ? -41.710 -2.624 30.949 1.00 84.38 206 ASN A CA 1
ATOM 1709 C C . ASN A 1 206 ? -41.214 -4.035 30.583 1.00 84.38 206 ASN A C 1
ATOM 1711 O O . ASN A 1 206 ? -41.850 -5.038 30.900 1.00 84.38 206 ASN A O 1
ATOM 1715 N N . THR A 1 207 ? -40.063 -4.132 29.912 1.00 79.62 207 THR A N 1
ATOM 1716 C CA . THR A 1 207 ? -39.479 -5.407 29.478 1.00 79.62 207 THR A CA 1
ATOM 1717 C C . THR A 1 207 ? -38.413 -5.923 30.449 1.00 79.62 207 THR A C 1
ATOM 1719 O O . THR A 1 207 ? -37.680 -5.158 31.068 1.00 79.62 207 THR A O 1
ATOM 1722 N N . VAL A 1 208 ? -38.290 -7.254 30.553 1.00 82.38 208 VAL A N 1
ATOM 1723 C CA . VAL A 1 208 ? -37.238 -7.937 31.345 1.00 82.38 208 VAL A CA 1
ATOM 1724 C C . VAL A 1 208 ? -35.878 -7.913 30.625 1.00 82.38 208 VAL A C 1
ATOM 1726 O O . VAL A 1 208 ? -34.855 -8.300 31.182 1.00 82.38 208 VAL A O 1
ATOM 1729 N N . LYS A 1 209 ? -35.849 -7.474 29.362 1.00 85.50 209 LYS A N 1
ATOM 1730 C CA . LYS A 1 209 ? -34.632 -7.442 28.554 1.00 85.50 209 LYS A CA 1
ATOM 1731 C C . LYS A 1 209 ? -33.698 -6.323 29.006 1.00 85.50 209 LYS A C 1
ATOM 1733 O O . LYS A 1 209 ? -34.129 -5.259 29.449 1.00 85.50 209 LYS A O 1
ATOM 1738 N N . SER A 1 210 ? -32.407 -6.569 28.846 1.00 89.94 210 SER A N 1
ATOM 1739 C CA . SER A 1 210 ? -31.347 -5.619 29.145 1.00 89.94 210 SER A CA 1
ATOM 1740 C C . SER A 1 210 ? -30.306 -5.620 28.037 1.00 89.94 210 SER A C 1
ATOM 1742 O O . SER A 1 210 ? -30.039 -6.640 27.402 1.00 89.94 210 SER A O 1
ATOM 1744 N N . VAL A 1 211 ? -29.699 -4.460 27.814 1.00 92.00 211 VAL A N 1
ATOM 1745 C CA . VAL A 1 211 ? -28.654 -4.275 26.810 1.00 92.00 211 VAL A CA 1
ATOM 1746 C C . VAL A 1 211 ? -27.367 -3.879 27.517 1.00 92.00 211 VAL A C 1
ATOM 1748 O O . VAL A 1 211 ? -27.342 -2.922 28.290 1.00 92.00 211 VAL A O 1
ATOM 1751 N N . LYS A 1 212 ? -26.289 -4.627 27.255 1.00 92.00 212 LYS A N 1
ATOM 1752 C CA . LYS A 1 212 ? -24.961 -4.380 27.834 1.00 92.00 212 LYS A CA 1
ATOM 1753 C C . LYS A 1 212 ? -24.056 -3.689 26.828 1.00 92.00 212 LYS A C 1
ATOM 1755 O O . LYS A 1 212 ? -24.111 -4.000 25.636 1.00 92.00 212 LYS A O 1
ATOM 1760 N N . SER A 1 213 ? -23.192 -2.814 27.328 1.00 93.38 213 SER A N 1
ATOM 1761 C CA . SER A 1 213 ? -22.110 -2.216 26.549 1.00 93.38 213 SER A CA 1
ATOM 1762 C C . SER A 1 213 ? -20.900 -3.147 26.439 1.00 93.38 213 SER A C 1
ATOM 1764 O O . SER A 1 213 ? -20.728 -4.092 27.217 1.00 93.38 213 SER A O 1
ATOM 1766 N N . PHE A 1 214 ? -20.057 -2.904 25.437 1.00 92.44 214 PHE A N 1
ATOM 1767 C CA . PHE A 1 214 ? -18.801 -3.619 25.257 1.00 92.44 214 PHE A CA 1
ATOM 1768 C C . PHE A 1 214 ? -17.732 -3.087 26.215 1.00 92.44 214 PHE A C 1
ATOM 1770 O O . PHE A 1 214 ? -17.621 -1.887 26.454 1.00 92.44 214 PHE A O 1
ATOM 1777 N N . ARG A 1 215 ? -16.875 -3.978 26.722 1.00 89.69 215 ARG A N 1
ATOM 1778 C CA . ARG A 1 215 ? -15.656 -3.579 27.437 1.00 89.69 215 ARG A CA 1
ATOM 1779 C C . ARG A 1 215 ? -14.612 -3.121 26.414 1.00 89.69 215 ARG A C 1
ATOM 1781 O O . ARG A 1 215 ? -14.104 -3.949 25.660 1.00 89.69 215 ARG A O 1
ATOM 1788 N N . VAL A 1 216 ? -14.283 -1.829 26.410 1.00 89.19 216 VAL A N 1
ATOM 1789 C CA . VAL A 1 216 ? -13.345 -1.219 25.451 1.00 89.19 216 VAL A CA 1
ATOM 1790 C C . VAL A 1 216 ? -12.140 -0.637 26.187 1.00 89.19 216 VAL A C 1
ATOM 1792 O O . VAL A 1 216 ? -12.295 0.119 27.145 1.00 89.19 216 VAL A O 1
ATOM 1795 N N . GLN A 1 217 ? -10.938 -1.017 25.750 1.00 87.50 217 GLN A N 1
ATOM 1796 C CA . GLN A 1 217 ? -9.689 -0.416 26.220 1.00 87.50 217 GLN A CA 1
ATOM 1797 C C . GLN A 1 217 ? -9.380 0.851 25.426 1.00 87.50 217 GLN A C 1
ATOM 1799 O O . GLN A 1 217 ? -9.701 0.920 24.242 1.00 87.50 217 GLN A O 1
ATOM 1804 N N . LYS A 1 218 ? -8.736 1.825 26.067 1.00 87.31 218 LYS A N 1
ATOM 1805 C CA . LYS A 1 218 ? -8.246 3.034 25.403 1.00 87.31 218 LYS A CA 1
ATOM 1806 C C . LYS A 1 218 ? -7.202 2.674 24.354 1.00 87.31 218 LYS A C 1
ATOM 1808 O O . LYS A 1 218 ? -6.400 1.758 24.546 1.00 87.31 218 LYS A O 1
ATOM 1813 N N . LEU A 1 219 ? -7.165 3.441 23.269 1.00 87.31 219 LEU A N 1
ATOM 1814 C CA . LEU A 1 219 ? -5.989 3.471 22.406 1.00 87.31 219 LEU A CA 1
ATOM 1815 C C . LEU A 1 219 ? -4.858 4.143 23.200 1.00 87.31 219 LEU A C 1
ATOM 1817 O O . LEU A 1 219 ? -4.858 5.356 23.393 1.00 87.31 219 LEU A O 1
ATOM 1821 N N . ASN A 1 220 ? -3.945 3.335 23.741 1.00 83.94 220 ASN A N 1
ATOM 1822 C CA . ASN A 1 220 ? -2.856 3.811 24.598 1.00 83.94 220 ASN A CA 1
ATOM 1823 C C . ASN A 1 220 ? -1.876 4.715 23.831 1.00 83.94 220 ASN A C 1
ATOM 1825 O O . ASN A 1 220 ? -1.780 4.650 22.606 1.00 83.94 220 ASN A O 1
ATOM 1829 N N . GLU A 1 221 ? -1.062 5.488 24.556 1.00 84.25 221 GLU A N 1
ATOM 1830 C CA . GLU A 1 221 ? 0.037 6.280 23.973 1.00 84.25 221 GLU A CA 1
ATOM 1831 C C . GLU A 1 221 ? 0.974 5.426 23.104 1.00 84.25 221 GLU A C 1
ATOM 1833 O O . GLU A 1 221 ? 1.463 5.891 22.078 1.00 84.25 221 GLU A O 1
ATOM 1838 N N . GLU A 1 222 ? 1.152 4.149 23.456 1.00 84.25 222 GLU A N 1
ATOM 1839 C CA . GLU A 1 222 ? 1.908 3.172 22.668 1.00 84.25 222 GLU A CA 1
ATOM 1840 C C . GLU A 1 222 ? 1.344 2.979 21.254 1.00 84.25 222 GLU A C 1
ATOM 1842 O O . GLU A 1 222 ? 2.119 2.878 20.308 1.00 84.25 222 GLU A O 1
ATOM 1847 N N . TYR A 1 223 ? 0.016 2.967 21.082 1.00 88.62 223 TYR A N 1
ATOM 1848 C CA . TYR A 1 223 ? -0.614 2.857 19.762 1.00 88.62 223 TYR A CA 1
ATOM 1849 C C . TYR A 1 223 ? -0.259 4.064 18.894 1.00 88.62 223 TYR A C 1
ATOM 1851 O O . TYR A 1 223 ? 0.205 3.906 17.765 1.00 88.62 223 TYR A O 1
ATOM 1859 N N . PHE A 1 224 ? -0.427 5.270 19.440 1.00 88.44 224 PHE A N 1
ATOM 1860 C CA . PHE A 1 224 ? -0.132 6.508 18.722 1.00 88.44 224 PHE A CA 1
ATOM 1861 C C . PHE A 1 224 ? 1.361 6.661 18.422 1.00 88.44 224 PHE A C 1
ATOM 1863 O O . PHE A 1 224 ? 1.715 7.101 17.330 1.00 88.44 224 PHE A O 1
ATOM 1870 N N . ALA A 1 225 ? 2.232 6.247 19.347 1.00 90.06 225 ALA A N 1
ATOM 1871 C CA . ALA A 1 225 ? 3.671 6.195 19.117 1.00 90.06 225 ALA A CA 1
ATOM 1872 C C . ALA A 1 225 ? 4.023 5.208 17.991 1.00 90.06 225 ALA A C 1
ATOM 1874 O O . ALA A 1 225 ? 4.733 5.581 17.062 1.00 90.06 225 ALA A O 1
ATOM 1875 N N . CYS A 1 226 ? 3.464 3.990 18.013 1.00 87.25 226 CYS A N 1
ATOM 1876 C CA . CYS A 1 226 ? 3.685 2.992 16.961 1.00 87.25 226 CYS A CA 1
ATOM 1877 C C . CYS A 1 226 ? 3.186 3.473 15.592 1.00 87.25 226 CYS A C 1
ATOM 1879 O O . CYS A 1 226 ? 3.879 3.278 14.596 1.00 87.25 226 CYS A O 1
ATOM 1881 N N . LYS A 1 227 ? 2.016 4.124 15.535 1.00 89.12 227 LYS A N 1
ATOM 1882 C CA . LYS A 1 227 ? 1.454 4.695 14.302 1.00 89.12 227 LYS A CA 1
ATOM 1883 C C . LYS A 1 227 ? 2.352 5.803 13.741 1.00 89.12 227 LYS A C 1
ATOM 1885 O O . LYS A 1 227 ? 2.723 5.756 12.576 1.00 89.12 227 LYS A O 1
ATOM 1890 N N . ALA A 1 228 ? 2.794 6.735 14.587 1.00 88.75 228 ALA A N 1
ATOM 1891 C CA . ALA A 1 228 ? 3.697 7.811 14.177 1.00 88.75 228 ALA A CA 1
ATOM 1892 C C . ALA A 1 228 ? 5.073 7.296 13.712 1.00 88.75 228 ALA A C 1
ATOM 1894 O O . ALA A 1 228 ? 5.629 7.793 12.729 1.00 88.75 228 ALA A O 1
ATOM 1895 N N . ASP A 1 229 ? 5.628 6.294 14.400 1.00 89.25 229 ASP A N 1
ATOM 1896 C CA . ASP A 1 229 ? 6.886 5.658 14.007 1.00 89.25 229 ASP A CA 1
ATOM 1897 C C . ASP A 1 229 ? 6.755 4.911 12.673 1.00 89.25 229 ASP A C 1
ATOM 1899 O O . ASP A 1 229 ? 7.677 4.953 11.853 1.00 89.25 229 ASP A O 1
ATOM 1903 N N . LEU A 1 230 ? 5.616 4.257 12.435 1.00 87.19 230 LEU A N 1
ATOM 1904 C CA . LEU A 1 230 ? 5.312 3.582 11.178 1.00 87.19 230 LEU A CA 1
ATOM 1905 C C . LEU A 1 230 ? 5.196 4.575 10.020 1.00 87.19 230 LEU A C 1
ATOM 1907 O O . LEU A 1 230 ? 5.896 4.412 9.022 1.00 87.19 230 LEU A O 1
ATOM 1911 N N . ASP A 1 231 ? 4.401 5.635 10.180 1.00 85.88 231 ASP A N 1
ATOM 1912 C CA . ASP A 1 231 ? 4.234 6.691 9.175 1.00 85.88 231 ASP A CA 1
ATOM 1913 C C . ASP A 1 231 ? 5.587 7.304 8.788 1.00 85.88 231 ASP A C 1
ATOM 1915 O O . ASP A 1 231 ? 5.887 7.535 7.613 1.00 85.88 231 ASP A O 1
ATOM 1919 N N . ARG A 1 232 ? 6.464 7.505 9.780 1.00 86.69 232 ARG A N 1
ATOM 1920 C CA . ARG A 1 232 ? 7.831 7.976 9.551 1.00 86.69 232 ARG A CA 1
ATOM 1921 C C . ARG A 1 232 ? 8.665 6.977 8.747 1.00 86.69 232 ARG A C 1
ATOM 1923 O O . ARG A 1 232 ? 9.431 7.408 7.887 1.00 86.69 232 ARG A O 1
ATOM 1930 N N . ARG A 1 233 ? 8.572 5.672 9.029 1.00 84.94 233 ARG A N 1
ATOM 1931 C CA . ARG A 1 233 ? 9.299 4.629 8.279 1.00 84.94 233 ARG A CA 1
ATOM 1932 C C . ARG A 1 233 ? 8.813 4.535 6.838 1.00 84.94 233 ARG A C 1
ATOM 1934 O O . ARG A 1 233 ? 9.647 4.564 5.941 1.00 84.94 233 ARG A O 1
ATOM 1941 N N . ILE A 1 234 ? 7.497 4.536 6.626 1.00 83.38 234 ILE A N 1
ATOM 1942 C CA . ILE A 1 234 ? 6.887 4.547 5.291 1.00 83.38 234 ILE A CA 1
ATOM 1943 C C . ILE A 1 234 ? 7.413 5.741 4.484 1.00 83.38 234 ILE A C 1
ATOM 1945 O O . ILE A 1 234 ? 7.859 5.574 3.351 1.00 83.38 234 ILE A O 1
ATOM 1949 N N . LEU A 1 235 ? 7.448 6.936 5.083 1.00 82.94 235 LEU A N 1
ATOM 1950 C CA . LEU A 1 235 ? 7.962 8.136 4.420 1.00 82.94 235 LEU A CA 1
ATOM 1951 C C . LEU A 1 235 ? 9.456 8.026 4.065 1.00 82.94 235 LEU A C 1
ATOM 1953 O O . LEU A 1 235 ? 9.853 8.361 2.950 1.00 82.94 235 LEU A O 1
ATOM 1957 N N . LEU A 1 236 ? 10.283 7.506 4.979 1.00 81.38 236 LEU A N 1
ATOM 1958 C CA . LEU A 1 236 ? 11.711 7.281 4.722 1.00 81.38 236 LEU A CA 1
ATOM 1959 C C . LEU A 1 236 ? 11.959 6.251 3.611 1.00 81.38 236 LEU A C 1
ATOM 1961 O O . LEU A 1 236 ? 12.918 6.399 2.852 1.00 81.38 236 LEU A O 1
ATOM 1965 N N . ASP A 1 237 ? 11.129 5.216 3.507 1.00 72.62 237 ASP A N 1
ATOM 1966 C CA . ASP A 1 237 ? 11.278 4.193 2.473 1.00 72.62 237 ASP A CA 1
ATOM 1967 C C . ASP A 1 237 ? 10.820 4.692 1.098 1.00 72.62 237 ASP A C 1
ATOM 1969 O O . ASP A 1 237 ? 11.493 4.418 0.103 1.00 72.62 237 ASP A O 1
ATOM 1973 N N . VAL A 1 238 ? 9.777 5.527 1.024 1.00 75.81 238 VAL A N 1
ATOM 1974 C CA . VAL A 1 238 ? 9.410 6.242 -0.214 1.00 75.81 238 VAL A CA 1
ATOM 1975 C C . VAL A 1 238 ? 10.568 7.128 -0.700 1.00 75.81 238 VAL A C 1
ATOM 1977 O O . VAL A 1 238 ? 10.927 7.103 -1.882 1.00 75.81 238 VAL A O 1
ATOM 1980 N N . ASP A 1 239 ? 11.231 7.846 0.210 1.00 74.69 239 ASP A N 1
ATOM 1981 C CA . ASP A 1 239 ? 12.418 8.646 -0.114 1.00 74.69 239 ASP A CA 1
ATOM 1982 C C . ASP A 1 239 ? 13.602 7.771 -0.574 1.00 74.69 239 ASP A C 1
ATOM 1984 O O . ASP A 1 239 ? 14.316 8.105 -1.526 1.00 74.69 239 ASP A O 1
ATOM 1988 N N . ARG A 1 240 ? 13.816 6.607 0.049 1.00 71.88 240 ARG A N 1
ATOM 1989 C CA . ARG A 1 240 ? 14.852 5.647 -0.377 1.00 71.88 240 ARG A CA 1
ATOM 1990 C C . ARG A 1 240 ? 14.585 5.078 -1.765 1.00 71.88 240 ARG A C 1
ATOM 1992 O O . ARG A 1 240 ? 15.523 4.962 -2.551 1.00 71.88 240 ARG A O 1
ATOM 1999 N N . ILE A 1 241 ? 13.336 4.750 -2.086 1.00 67.50 241 ILE A N 1
ATOM 2000 C CA . ILE A 1 241 ? 12.954 4.244 -3.409 1.00 67.50 241 ILE A CA 1
ATOM 2001 C C . ILE A 1 241 ? 13.185 5.329 -4.459 1.00 67.50 241 ILE A C 1
ATOM 2003 O O . ILE A 1 241 ? 13.905 5.088 -5.428 1.00 67.50 241 ILE A O 1
ATOM 2007 N N . SER A 1 242 ? 12.693 6.549 -4.222 1.00 70.06 242 SER A N 1
ATOM 2008 C CA . SER A 1 242 ? 12.876 7.658 -5.166 1.00 70.06 242 SER A CA 1
ATOM 2009 C C . SER A 1 242 ? 14.358 7.969 -5.414 1.00 70.06 242 SER A C 1
ATOM 2011 O O . SER A 1 242 ? 14.780 8.171 -6.553 1.00 70.06 242 SER A O 1
ATOM 2013 N N . THR A 1 243 ? 15.191 7.927 -4.371 1.00 70.25 243 THR A N 1
ATOM 2014 C CA . THR A 1 243 ? 16.640 8.138 -4.503 1.00 70.25 243 THR A CA 1
ATOM 2015 C C . THR A 1 243 ? 17.349 6.965 -5.183 1.00 70.25 243 THR A C 1
ATOM 2017 O O . THR A 1 243 ? 18.305 7.193 -5.928 1.00 70.25 243 THR A O 1
ATOM 2020 N N . LYS A 1 244 ? 16.897 5.719 -4.985 1.00 66.31 244 LYS A N 1
ATOM 2021 C CA . LYS A 1 244 ? 17.426 4.529 -5.673 1.00 66.31 244 LYS A CA 1
ATOM 2022 C C . LYS A 1 244 ? 17.073 4.544 -7.163 1.00 66.31 244 LYS A C 1
ATOM 2024 O O . LYS A 1 244 ? 17.963 4.343 -7.986 1.00 66.31 244 LYS A O 1
ATOM 2029 N N . GLU A 1 245 ? 15.835 4.873 -7.520 1.00 62.91 245 GLU A N 1
ATOM 2030 C CA . GLU A 1 245 ? 15.392 5.051 -8.911 1.00 62.91 245 GLU A CA 1
ATOM 2031 C C . GLU A 1 245 ? 16.123 6.212 -9.598 1.00 62.91 245 GLU A C 1
ATOM 2033 O O . GLU A 1 245 ? 16.576 6.090 -10.740 1.00 62.91 245 GLU A O 1
ATOM 2038 N N . GLN A 1 246 ? 16.339 7.322 -8.887 1.00 62.78 246 GLN A N 1
ATOM 2039 C CA . GLN A 1 246 ? 17.173 8.420 -9.375 1.00 62.78 246 GLN A CA 1
ATOM 2040 C C . GLN A 1 246 ? 18.628 7.985 -9.585 1.00 62.78 246 GLN A C 1
ATOM 2042 O O . GLN A 1 246 ? 19.223 8.321 -10.603 1.00 62.78 246 GLN A O 1
ATOM 2047 N N . ARG A 1 247 ? 19.223 7.202 -8.678 1.00 61.28 247 ARG A N 1
ATOM 2048 C CA . ARG A 1 247 ? 20.598 6.698 -8.853 1.00 61.28 247 ARG A CA 1
ATOM 2049 C C . ARG A 1 247 ? 20.719 5.745 -10.038 1.00 61.28 247 ARG A C 1
ATOM 2051 O O . ARG A 1 247 ? 21.616 5.932 -10.856 1.00 61.28 247 ARG A O 1
ATOM 2058 N N . LEU A 1 248 ? 19.798 4.789 -10.160 1.00 57.16 248 LEU A N 1
ATOM 2059 C CA . LEU A 1 248 ? 19.768 3.830 -11.265 1.00 57.16 248 LEU A CA 1
ATOM 2060 C C . LEU A 1 248 ? 19.551 4.535 -12.610 1.00 57.16 248 LEU A C 1
ATOM 2062 O O . LEU A 1 248 ? 20.259 4.248 -13.572 1.00 57.16 248 LEU A O 1
ATOM 2066 N N . SER A 1 249 ? 18.647 5.516 -12.677 1.00 59.22 249 SER A N 1
ATOM 2067 C CA . SER A 1 249 ? 18.440 6.318 -13.890 1.00 59.22 249 SER A CA 1
ATOM 2068 C C . SER A 1 249 ? 19.643 7.209 -14.226 1.00 59.22 249 SER A C 1
ATOM 2070 O O . SER A 1 249 ? 20.002 7.329 -15.396 1.00 59.22 249 SER A O 1
ATOM 2072 N N . ILE A 1 250 ? 20.329 7.785 -13.233 1.00 60.59 250 ILE A N 1
ATOM 2073 C CA . ILE A 1 250 ? 21.563 8.562 -13.438 1.00 60.59 250 ILE A CA 1
ATOM 2074 C C . ILE A 1 250 ? 22.711 7.670 -13.942 1.00 60.59 250 ILE A C 1
ATOM 2076 O O . ILE A 1 250 ? 23.467 8.095 -14.819 1.00 60.59 250 ILE A O 1
ATOM 2080 N N . GLU A 1 251 ? 22.858 6.448 -13.427 1.00 55.06 251 GLU A N 1
ATOM 2081 C CA . GLU A 1 251 ? 23.888 5.499 -13.877 1.00 55.06 251 GLU A CA 1
ATOM 2082 C C . GLU A 1 251 ? 23.595 4.931 -15.270 1.00 55.06 251 GLU A C 1
ATOM 2084 O O . GLU A 1 251 ? 24.498 4.879 -16.109 1.00 55.06 251 GLU A O 1
ATOM 2089 N N . LEU A 1 252 ? 22.334 4.603 -15.568 1.00 53.16 252 LEU A N 1
ATOM 2090 C CA . LEU A 1 252 ? 21.905 4.195 -16.909 1.00 53.16 252 LEU A CA 1
ATOM 2091 C C . LEU A 1 252 ? 22.129 5.318 -17.935 1.00 53.16 252 LEU A C 1
ATOM 2093 O O . LEU A 1 252 ? 22.690 5.075 -19.004 1.00 53.16 252 LEU A O 1
ATOM 2097 N N . ASN A 1 253 ? 21.797 6.564 -17.583 1.00 54.47 253 ASN A N 1
ATOM 2098 C CA . ASN A 1 253 ? 22.014 7.727 -18.448 1.00 54.47 253 ASN A CA 1
ATOM 2099 C C . ASN A 1 253 ? 23.500 8.084 -18.628 1.00 54.47 253 ASN A C 1
ATOM 2101 O O . ASN A 1 253 ? 23.880 8.615 -19.672 1.00 54.47 253 ASN A O 1
ATOM 2105 N N . LYS A 1 254 ? 24.364 7.774 -17.652 1.00 52.38 254 LYS A N 1
ATOM 2106 C CA . LYS A 1 254 ? 25.823 7.921 -17.798 1.00 52.38 254 LYS A CA 1
ATOM 2107 C C . LYS A 1 254 ? 26.430 6.883 -18.743 1.00 52.38 254 LYS A C 1
ATOM 2109 O O . LYS A 1 254 ? 27.370 7.220 -19.459 1.00 52.38 254 LYS A O 1
ATOM 2114 N N . ASN A 1 255 ? 25.907 5.657 -18.754 1.00 43.75 255 ASN A N 1
ATOM 2115 C CA . ASN A 1 255 ? 26.499 4.542 -19.498 1.00 43.75 255 ASN A CA 1
ATOM 2116 C C . ASN A 1 255 ? 25.959 4.388 -20.931 1.00 43.75 255 ASN A C 1
ATOM 2118 O O . ASN A 1 255 ? 26.683 3.890 -21.789 1.00 43.75 255 ASN A O 1
ATOM 2122 N N . LEU A 1 256 ? 24.737 4.848 -21.225 1.00 43.19 256 LEU A N 1
ATOM 2123 C CA . LEU A 1 256 ? 24.119 4.703 -22.553 1.00 43.19 256 LEU A CA 1
ATOM 2124 C C . LEU A 1 256 ? 24.470 5.804 -23.565 1.00 43.19 256 LEU A C 1
ATOM 2126 O O . LEU A 1 256 ? 24.007 5.743 -24.698 1.00 43.19 256 LEU A O 1
ATOM 2130 N N . GLY A 1 257 ? 25.269 6.816 -23.213 1.00 39.81 257 GLY A N 1
ATOM 2131 C CA . GLY A 1 257 ? 25.736 7.821 -24.183 1.00 39.81 257 GLY A CA 1
ATOM 2132 C C . GLY A 1 257 ? 24.634 8.650 -24.870 1.00 39.81 257 GLY A C 1
ATOM 2133 O O . GLY A 1 257 ? 24.949 9.493 -25.706 1.00 39.81 257 GLY A O 1
ATOM 2134 N N . PHE A 1 258 ? 23.361 8.489 -24.495 1.00 38.34 258 PHE A N 1
ATOM 2135 C CA . PHE A 1 258 ? 22.248 9.335 -24.925 1.00 38.34 258 PHE A CA 1
ATOM 2136 C C . PHE A 1 258 ? 22.199 10.604 -24.080 1.00 38.34 258 PHE A C 1
ATOM 2138 O O . PHE A 1 258 ? 21.243 10.910 -23.374 1.00 38.34 258 PHE A O 1
ATOM 2145 N N . SER A 1 259 ? 23.271 11.382 -24.167 1.00 29.23 259 SER A N 1
ATOM 2146 C CA . SER A 1 259 ? 23.222 12.773 -23.768 1.00 29.23 259 SER A CA 1
ATOM 2147 C C . SER A 1 259 ? 22.574 13.558 -24.908 1.00 29.23 259 SER A C 1
ATOM 2149 O O . SER A 1 259 ? 23.261 14.058 -25.798 1.00 29.23 259 SER A O 1
ATOM 2151 N N . HIS A 1 260 ? 21.248 13.715 -24.870 1.00 34.28 260 HIS A N 1
ATOM 2152 C CA . HIS A 1 260 ? 20.639 14.923 -25.425 1.00 34.28 260 HIS A CA 1
ATOM 2153 C C . HIS A 1 260 ? 21.084 16.099 -24.546 1.00 34.28 260 HIS A C 1
ATOM 2155 O O . HIS A 1 260 ? 20.357 16.594 -23.690 1.00 34.28 260 HIS A O 1
ATOM 2161 N N . LYS A 1 261 ? 22.330 16.540 -24.738 1.00 28.89 261 LYS A N 1
ATOM 2162 C CA . LYS A 1 261 ? 22.700 17.907 -24.398 1.00 28.89 261 LYS A CA 1
ATOM 2163 C C . LYS A 1 261 ? 21.869 18.810 -25.310 1.00 28.89 261 LYS A C 1
ATOM 2165 O O . LYS A 1 261 ? 21.920 18.615 -26.529 1.00 28.89 261 LYS A O 1
ATOM 2170 N N . PRO A 1 262 ? 21.124 19.798 -24.784 1.00 29.19 262 PRO A N 1
ATOM 2171 C CA . PRO A 1 262 ? 20.723 20.911 -25.624 1.00 29.19 262 PRO A CA 1
ATOM 2172 C C . PRO A 1 262 ? 22.017 21.480 -26.205 1.00 29.19 262 PRO A C 1
ATOM 2174 O O . PRO A 1 262 ? 22.976 21.711 -25.468 1.00 29.19 262 PRO A O 1
ATOM 2177 N N . ILE A 1 263 ? 22.072 21.622 -27.526 1.00 31.42 263 ILE A N 1
ATOM 2178 C CA . ILE A 1 263 ? 23.196 22.234 -28.231 1.00 31.42 263 ILE A CA 1
ATOM 2179 C C . ILE A 1 263 ? 23.236 23.705 -27.797 1.00 31.42 263 ILE A C 1
ATOM 2181 O O . ILE A 1 263 ? 22.674 24.588 -28.437 1.00 31.42 263 ILE A O 1
ATOM 2185 N N . GLN A 1 264 ? 23.855 23.962 -26.649 1.00 30.14 264 GLN A N 1
ATOM 2186 C CA . GLN A 1 264 ? 24.434 25.246 -26.318 1.00 30.14 264 GLN A CA 1
ATOM 2187 C C . GLN A 1 264 ? 25.829 25.242 -26.925 1.00 30.14 264 GLN A C 1
ATOM 2189 O O . GLN A 1 264 ? 26.633 24.336 -26.705 1.00 30.14 264 GLN A O 1
ATOM 2194 N N . ALA A 1 265 ? 26.048 26.233 -27.778 1.00 32.28 265 ALA A N 1
ATOM 2195 C CA . ALA A 1 265 ? 27.272 26.457 -28.510 1.00 32.28 265 ALA A CA 1
ATOM 2196 C C . ALA A 1 265 ? 28.437 26.737 -27.550 1.00 32.28 265 ALA A C 1
ATOM 2198 O O . ALA A 1 265 ? 28.739 27.887 -27.250 1.00 32.28 265 ALA A O 1
ATOM 2199 N N . GLU A 1 266 ? 29.124 25.687 -27.118 1.00 29.94 266 GLU A N 1
ATOM 2200 C CA . GLU A 1 266 ? 30.460 25.784 -26.545 1.00 29.94 266 GLU A CA 1
ATOM 2201 C C . GLU A 1 266 ? 31.422 24.895 -27.335 1.00 29.94 266 GLU A C 1
ATOM 2203 O O . GLU A 1 266 ? 31.453 23.677 -27.209 1.00 29.94 266 GLU A O 1
ATOM 2208 N N . GLY A 1 267 ? 32.206 25.548 -28.194 1.00 31.84 267 GLY A N 1
ATOM 2209 C CA . GLY A 1 267 ? 33.661 25.411 -28.167 1.00 31.84 267 GLY A CA 1
ATOM 2210 C C . GLY A 1 267 ? 34.314 24.058 -28.451 1.00 31.84 267 GLY A C 1
ATOM 2211 O O . GLY A 1 267 ? 35.508 23.949 -28.194 1.00 31.84 267 GLY A O 1
ATOM 2212 N N . GLU A 1 268 ? 33.640 23.054 -29.008 1.00 30.33 268 GLU A N 1
ATOM 2213 C CA . GLU A 1 268 ? 34.358 21.934 -29.620 1.00 30.33 268 GLU A CA 1
ATOM 2214 C C . GLU A 1 268 ? 34.837 22.346 -31.011 1.00 30.33 268 GLU A C 1
ATOM 2216 O O . GLU A 1 268 ? 34.061 22.528 -31.951 1.00 30.33 268 GLU A O 1
ATOM 2221 N N . GLY A 1 269 ? 36.153 22.545 -31.118 1.00 31.38 269 GLY A N 1
ATOM 2222 C CA . GLY A 1 269 ? 36.845 22.820 -32.364 1.00 31.38 269 GLY A CA 1
ATOM 2223 C C . GLY A 1 269 ? 36.465 21.789 -33.417 1.00 31.38 269 GLY A C 1
ATOM 2224 O O . GLY A 1 269 ? 36.982 20.671 -33.432 1.00 31.38 269 GLY A O 1
ATOM 2225 N N . VAL A 1 270 ? 35.578 22.207 -34.319 1.00 32.16 270 VAL A N 1
ATOM 2226 C CA . VAL A 1 270 ? 35.325 21.558 -35.595 1.00 32.16 270 VAL A CA 1
ATOM 2227 C C . VAL A 1 270 ? 36.696 21.282 -36.194 1.00 32.16 270 VAL A C 1
ATOM 2229 O O . VAL A 1 270 ? 37.418 22.209 -36.571 1.00 32.16 270 VAL A O 1
ATOM 2232 N N . LYS A 1 271 ? 37.084 20.005 -36.277 1.00 39.53 271 LYS A N 1
ATOM 2233 C CA . LYS A 1 271 ? 38.100 19.583 -37.238 1.00 39.53 271 LYS A CA 1
ATOM 2234 C C . LYS A 1 271 ? 37.500 19.875 -38.605 1.00 39.53 271 LYS A C 1
ATOM 2236 O O . LYS A 1 271 ? 36.870 19.019 -39.215 1.00 39.53 271 LYS A O 1
ATOM 2241 N N . MET A 1 272 ? 37.646 21.126 -39.035 1.00 34.84 272 MET A N 1
ATOM 2242 C CA . MET A 1 272 ? 37.446 21.540 -40.405 1.00 34.84 272 MET A CA 1
ATOM 2243 C C . MET A 1 272 ? 38.302 20.589 -41.222 1.00 34.84 272 MET A C 1
ATOM 2245 O O . MET A 1 272 ? 39.530 20.577 -41.084 1.00 34.84 272 MET A O 1
ATOM 2249 N N . ASN A 1 273 ? 37.652 19.746 -42.024 1.00 41.03 273 ASN A N 1
ATOM 2250 C CA . ASN A 1 273 ? 38.348 19.062 -43.096 1.00 41.03 273 ASN A CA 1
ATOM 2251 C C . ASN A 1 273 ? 39.148 20.134 -43.836 1.00 41.03 273 ASN A C 1
ATOM 2253 O O . ASN A 1 273 ? 38.612 21.194 -44.156 1.00 41.03 273 ASN A O 1
ATOM 2257 N N . ARG A 1 274 ? 40.457 19.876 -43.923 1.00 43.22 274 ARG A N 1
ATOM 2258 C CA . ARG A 1 274 ? 41.523 20.794 -44.330 1.00 43.22 274 ARG A CA 1
ATOM 2259 C C . ARG A 1 274 ? 41.004 21.857 -45.300 1.00 43.22 274 ARG A C 1
ATOM 2261 O O . ARG A 1 274 ? 40.556 21.505 -46.385 1.00 43.22 274 ARG A O 1
ATOM 2268 N N . ILE A 1 275 ? 41.133 23.134 -44.921 1.00 50.62 275 ILE A N 1
ATOM 2269 C CA . ILE A 1 275 ? 41.141 24.241 -45.887 1.00 50.62 275 ILE A CA 1
ATOM 2270 C C . ILE A 1 275 ? 42.047 23.780 -47.029 1.00 50.62 275 ILE A C 1
ATOM 2272 O O . ILE A 1 275 ? 43.197 23.403 -46.772 1.00 50.62 275 ILE A O 1
ATOM 2276 N N . GLU A 1 276 ? 41.502 23.709 -48.243 1.00 56.72 276 GLU A N 1
ATOM 2277 C CA . GLU A 1 276 ? 42.245 23.271 -49.420 1.00 56.72 276 GLU A CA 1
ATOM 2278 C C . GLU A 1 276 ? 43.568 24.037 -49.462 1.00 56.72 276 GLU A C 1
ATOM 2280 O O . GLU A 1 276 ? 43.605 25.251 -49.248 1.00 56.72 276 GLU A O 1
ATOM 2285 N N . SER A 1 277 ? 44.675 23.321 -49.657 1.00 56.31 277 SER A N 1
ATOM 2286 C CA . SER A 1 277 ? 46.031 23.843 -49.438 1.00 56.31 277 SER A CA 1
ATOM 2287 C C . SER A 1 277 ? 46.316 25.143 -50.196 1.00 56.31 277 SER A C 1
ATOM 2289 O O . SER A 1 277 ? 47.095 25.962 -49.719 1.00 56.31 277 SER A O 1
ATOM 2291 N N . PHE A 1 278 ? 45.640 25.379 -51.324 1.00 61.03 278 PHE A N 1
ATOM 2292 C CA . PHE A 1 278 ? 45.779 26.589 -52.135 1.00 61.03 278 PHE A CA 1
ATOM 2293 C C . PHE A 1 278 ? 45.047 27.834 -51.581 1.00 61.03 278 PHE A C 1
ATOM 2295 O O . PHE A 1 278 ? 45.316 28.942 -52.046 1.00 61.03 278 PHE A O 1
ATOM 2302 N N . LEU A 1 279 ? 44.149 27.685 -50.597 1.00 60.56 279 LEU A N 1
ATOM 2303 C CA . LEU A 1 279 ? 43.431 28.784 -49.923 1.00 60.56 279 LEU A CA 1
ATOM 2304 C C . LEU A 1 279 ? 43.969 29.100 -48.520 1.00 60.56 279 LEU A C 1
ATOM 2306 O O . LEU A 1 279 ? 43.614 30.132 -47.953 1.00 60.56 279 LEU A O 1
ATOM 2310 N N . LYS A 1 280 ? 44.828 28.242 -47.961 1.00 56.94 280 LYS A N 1
ATOM 2311 C CA . LYS A 1 280 ? 45.318 28.347 -46.580 1.00 56.94 280 LYS A CA 1
ATOM 2312 C C . LYS A 1 280 ? 46.073 29.664 -46.323 1.00 56.94 280 LYS A C 1
ATOM 2314 O O . LYS A 1 280 ? 45.741 30.389 -45.386 1.00 56.94 280 LYS A O 1
ATOM 2319 N N . ASP A 1 281 ? 46.947 30.058 -47.247 1.00 53.31 281 ASP A N 1
ATOM 2320 C CA . ASP A 1 281 ? 47.761 31.282 -47.129 1.00 53.31 281 ASP A CA 1
ATOM 2321 C C . ASP A 1 281 ? 46.947 32.584 -47.299 1.00 53.31 281 ASP A C 1
ATOM 2323 O O . ASP A 1 281 ? 47.332 33.637 -46.795 1.00 53.31 281 ASP A O 1
ATOM 2327 N N . LEU A 1 282 ? 45.795 32.523 -47.983 1.00 54.69 282 LEU A N 1
ATOM 2328 C CA . LEU A 1 282 ? 44.870 33.657 -48.141 1.00 54.69 282 LEU A CA 1
ATOM 2329 C C . LEU A 1 282 ? 44.041 33.931 -46.880 1.00 54.69 282 LEU A C 1
ATOM 2331 O O . LEU A 1 282 ? 43.465 35.009 -46.747 1.00 54.69 282 LEU A O 1
ATOM 2335 N N . THR A 1 283 ? 43.931 32.944 -45.988 1.00 49.47 283 THR A N 1
ATOM 2336 C CA . THR A 1 283 ? 43.143 33.050 -44.751 1.00 49.47 283 THR A CA 1
ATOM 2337 C C . THR A 1 283 ? 43.966 33.517 -43.552 1.00 49.47 283 THR A C 1
ATOM 2339 O O . THR A 1 283 ? 43.409 34.134 -42.646 1.00 49.47 283 THR A O 1
ATOM 2342 N N . GLU A 1 284 ? 45.285 33.292 -43.561 1.00 48.97 284 GLU A N 1
ATOM 2343 C CA . GLU A 1 284 ? 46.194 33.746 -42.496 1.00 48.97 284 GLU A CA 1
ATOM 2344 C C . GLU A 1 284 ? 46.495 35.254 -42.585 1.00 48.97 284 GLU A C 1
ATOM 2346 O O . GLU A 1 284 ? 46.658 35.924 -41.562 1.00 48.97 284 GLU A O 1
ATOM 2351 N N . THR A 1 285 ? 46.456 35.837 -43.786 1.00 47.41 285 THR A N 1
ATOM 2352 C CA . THR A 1 285 ? 46.466 37.293 -43.972 1.00 47.41 285 THR A CA 1
ATOM 2353 C C . THR A 1 285 ? 45.047 37.838 -43.816 1.00 47.41 285 THR A C 1
ATOM 2355 O O . THR A 1 285 ? 44.177 37.645 -44.662 1.00 47.41 285 THR A O 1
ATOM 2358 N N . LYS A 1 286 ? 44.777 38.538 -42.708 1.00 51.09 286 LYS A N 1
ATOM 2359 C CA . LYS A 1 286 ? 43.500 39.228 -42.454 1.00 51.09 286 LYS A CA 1
ATOM 2360 C C . LYS A 1 286 ? 43.185 40.220 -43.586 1.00 51.09 286 LYS A C 1
ATOM 2362 O O . LYS A 1 286 ? 43.599 41.372 -43.527 1.00 51.09 286 LYS A O 1
ATOM 2367 N N . GLY A 1 287 ? 42.442 39.787 -44.609 1.00 47.78 287 GLY A N 1
ATOM 2368 C CA . GLY A 1 287 ? 42.250 40.612 -45.801 1.00 47.78 287 GLY A CA 1
ATOM 2369 C C . GLY A 1 287 ? 41.261 40.096 -46.846 1.00 47.78 287 GLY A C 1
ATOM 2370 O O . GLY A 1 287 ? 41.491 40.296 -48.033 1.00 47.78 287 GLY A O 1
ATOM 2371 N N . THR A 1 288 ? 40.107 39.523 -46.479 1.00 49.56 288 THR A N 1
ATOM 2372 C CA . THR A 1 288 ? 39.028 39.291 -47.473 1.00 49.56 288 THR A CA 1
ATOM 2373 C C . THR A 1 288 ? 38.484 40.595 -48.070 1.00 49.56 288 THR A C 1
ATOM 2375 O O . THR A 1 288 ? 37.745 40.568 -49.057 1.00 49.56 288 THR A O 1
ATOM 2378 N N . PHE A 1 289 ? 38.850 41.754 -47.510 1.00 48.78 289 PHE A N 1
ATOM 2379 C CA . PHE A 1 289 ? 38.202 43.033 -47.761 1.00 48.78 289 PHE A CA 1
ATOM 2380 C C . PHE A 1 289 ? 38.485 43.693 -49.114 1.00 48.78 289 PHE A C 1
ATOM 2382 O O . PHE A 1 289 ? 37.740 44.608 -49.439 1.00 48.78 289 PHE A O 1
ATOM 2389 N N . ASN A 1 290 ? 39.411 43.199 -49.949 1.00 52.50 290 ASN A N 1
ATOM 2390 C CA . ASN A 1 290 ? 39.572 43.740 -51.311 1.00 52.50 290 ASN A CA 1
ATOM 2391 C C . ASN A 1 290 ? 40.010 42.732 -52.398 1.00 52.50 290 ASN A C 1
ATOM 2393 O O . ASN A 1 290 ? 40.635 43.107 -53.386 1.00 52.50 290 ASN A O 1
ATOM 2397 N N . LEU A 1 291 ? 39.609 41.459 -52.284 1.00 57.03 291 LEU A N 1
ATOM 2398 C CA . LEU A 1 291 ? 39.566 40.568 -53.455 1.00 57.03 291 LEU A CA 1
ATOM 2399 C C . LEU A 1 291 ? 38.667 41.215 -54.528 1.00 57.03 291 LEU A C 1
ATOM 2401 O O . LEU A 1 291 ? 37.527 41.571 -54.217 1.00 57.03 291 LEU A O 1
ATOM 2405 N N . HIS A 1 292 ? 39.156 41.367 -55.769 1.00 59.78 292 HIS A N 1
ATOM 2406 C CA . HIS A 1 292 ? 38.385 41.927 -56.892 1.00 59.78 292 HIS A CA 1
ATOM 2407 C C . HIS A 1 292 ? 36.961 41.335 -56.905 1.00 59.78 292 HIS A C 1
ATOM 2409 O O . HIS A 1 292 ? 36.800 40.127 -56.738 1.00 59.78 292 HIS A O 1
ATOM 2415 N N . MET A 1 293 ? 35.915 42.156 -57.085 1.00 63.72 293 MET A N 1
ATOM 2416 C CA . MET A 1 293 ? 34.497 41.749 -56.953 1.00 63.72 293 MET A CA 1
ATOM 2417 C C . MET A 1 293 ? 34.161 40.420 -57.656 1.00 63.72 293 MET A C 1
ATOM 2419 O O . MET A 1 293 ? 33.370 39.632 -57.136 1.00 63.72 293 MET A O 1
ATOM 2423 N N . LYS A 1 294 ? 34.777 40.143 -58.816 1.00 63.66 294 LYS A N 1
ATOM 2424 C CA . LYS A 1 294 ? 34.613 38.868 -59.535 1.00 63.66 294 LYS A CA 1
ATOM 2425 C C . LYS A 1 294 ? 35.195 37.677 -58.762 1.00 63.66 294 LYS A C 1
ATOM 2427 O O . LYS A 1 294 ? 34.518 36.663 -58.655 1.00 63.66 294 LYS A O 1
ATOM 2432 N N . MET A 1 295 ? 36.381 37.821 -58.170 1.00 65.75 295 MET A N 1
ATOM 2433 C CA . MET A 1 295 ? 37.051 36.795 -57.361 1.00 65.75 295 MET A CA 1
ATOM 2434 C C . MET A 1 295 ? 36.275 36.494 -56.078 1.00 65.75 295 MET A C 1
ATOM 2436 O O . MET A 1 295 ? 36.024 35.333 -55.780 1.00 65.75 295 MET A O 1
ATOM 2440 N N . ARG A 1 296 ? 35.791 37.521 -55.362 1.00 68.44 296 ARG A N 1
ATOM 2441 C CA . ARG A 1 296 ? 34.962 37.310 -54.161 1.00 68.44 296 ARG A CA 1
ATOM 2442 C C . ARG A 1 296 ? 33.657 36.583 -54.491 1.00 68.44 296 ARG A C 1
ATOM 2444 O O . ARG A 1 296 ? 33.256 35.684 -53.766 1.00 68.44 296 ARG A O 1
ATOM 2451 N N . ARG A 1 297 ? 32.997 36.937 -55.599 1.00 73.62 297 ARG A N 1
ATOM 2452 C CA . ARG A 1 297 ? 31.779 36.238 -56.045 1.00 73.62 297 ARG A CA 1
ATOM 2453 C C . ARG A 1 297 ? 32.053 34.781 -56.416 1.00 73.62 297 ARG A C 1
ATOM 2455 O O . ARG A 1 297 ? 31.208 33.936 -56.141 1.00 73.62 297 ARG A O 1
ATOM 2462 N N . LEU A 1 298 ? 33.198 34.494 -57.036 1.00 73.94 298 LEU A N 1
ATOM 2463 C CA . LEU A 1 298 ? 33.583 33.136 -57.426 1.00 73.94 298 LEU A CA 1
ATOM 2464 C C . LEU A 1 298 ? 33.948 32.287 -56.199 1.00 73.94 298 LEU A C 1
ATOM 2466 O O . LEU A 1 298 ? 33.437 31.181 -56.065 1.00 73.94 298 LEU A O 1
ATOM 2470 N N . LEU A 1 299 ? 34.727 32.850 -55.269 1.00 71.94 299 LEU A N 1
ATOM 2471 C CA . LEU A 1 299 ? 35.092 32.226 -53.996 1.00 71.94 299 LEU A CA 1
ATOM 2472 C C . LEU A 1 299 ? 33.858 31.957 -53.123 1.00 71.94 299 LEU A C 1
ATOM 2474 O O . LEU A 1 299 ? 33.700 30.852 -52.623 1.00 71.94 299 LEU A O 1
ATOM 2478 N N . ASN A 1 300 ? 32.945 32.926 -52.999 1.00 73.31 300 ASN A N 1
ATOM 2479 C CA . ASN A 1 300 ? 31.717 32.748 -52.222 1.00 73.31 300 ASN A CA 1
ATOM 2480 C C . ASN A 1 300 ? 30.818 31.669 -52.836 1.00 73.31 300 ASN A C 1
ATOM 2482 O O . ASN A 1 300 ? 30.316 30.825 -52.109 1.00 73.31 300 ASN A O 1
ATOM 2486 N N . LYS A 1 301 ? 30.649 31.643 -54.168 1.00 79.06 301 LYS A N 1
ATOM 2487 C CA . LYS A 1 301 ? 29.877 30.581 -54.841 1.00 79.06 301 LYS A CA 1
ATOM 2488 C C . LYS A 1 301 ? 30.509 29.200 -54.663 1.00 79.06 301 LYS A C 1
ATOM 2490 O O . LYS A 1 301 ? 29.781 28.220 -54.535 1.00 79.06 301 LYS A O 1
ATOM 2495 N N . TYR A 1 302 ? 31.839 29.129 -54.672 1.00 77.44 302 TYR A N 1
ATOM 2496 C CA . TYR A 1 302 ? 32.586 27.900 -54.422 1.00 77.44 302 TYR A CA 1
ATOM 2497 C C . TYR A 1 302 ? 32.399 27.414 -52.974 1.00 77.44 302 TYR A C 1
ATOM 2499 O O . TYR A 1 302 ? 31.967 26.285 -52.753 1.00 77.44 302 TYR A O 1
ATOM 2507 N N . GLN A 1 303 ? 32.611 28.298 -51.993 1.00 72.62 303 GLN A N 1
ATOM 2508 C CA . GLN A 1 303 ? 32.430 28.010 -50.565 1.00 72.62 303 GLN A CA 1
ATOM 2509 C C . GLN A 1 303 ? 30.987 27.628 -50.223 1.00 72.62 303 GLN A C 1
ATOM 2511 O O . GLN A 1 303 ? 30.761 26.663 -49.503 1.00 72.62 303 GLN A O 1
ATOM 2516 N N . GLU A 1 304 ? 30.004 28.345 -50.767 1.00 76.81 304 GLU A N 1
ATOM 2517 C CA . GLU A 1 304 ? 28.586 28.066 -50.542 1.00 76.81 304 GLU A CA 1
ATOM 2518 C C . GLU A 1 304 ? 28.184 26.700 -51.116 1.00 76.81 304 GLU A C 1
ATOM 2520 O O . GLU A 1 304 ? 27.437 25.955 -50.482 1.00 76.81 304 GLU A O 1
ATOM 2525 N N . ARG A 1 305 ? 28.714 26.327 -52.290 1.00 77.75 305 ARG A N 1
ATOM 2526 C CA . ARG A 1 305 ? 28.495 24.994 -52.865 1.00 77.75 305 ARG A CA 1
ATOM 2527 C C . ARG A 1 305 ? 29.143 23.902 -52.013 1.00 77.75 305 ARG A C 1
ATOM 2529 O O . ARG A 1 305 ? 28.472 22.916 -51.723 1.00 77.75 305 ARG A O 1
ATOM 2536 N N . LYS A 1 306 ? 30.399 24.079 -51.586 1.00 75.75 306 LYS A N 1
ATOM 2537 C CA . LYS A 1 306 ? 31.100 23.104 -50.732 1.00 75.75 306 LYS A CA 1
ATOM 2538 C C . LYS A 1 306 ? 30.459 22.965 -49.353 1.00 75.75 306 LYS A C 1
ATOM 2540 O O . LYS A 1 306 ? 30.369 21.851 -48.850 1.00 75.75 306 LYS A O 1
ATOM 2545 N N . SER A 1 307 ? 29.944 24.052 -48.775 1.00 74.69 307 SER A N 1
ATOM 2546 C CA . SER A 1 307 ? 29.145 23.990 -47.544 1.00 74.69 307 SER A CA 1
ATOM 2547 C C . SER A 1 307 ? 27.909 23.124 -47.750 1.00 74.69 307 SER A C 1
ATOM 2549 O O . SER A 1 307 ? 27.710 22.178 -47.001 1.00 74.69 307 SER A O 1
ATOM 2551 N N . ARG A 1 308 ? 27.137 23.366 -48.820 1.00 81.00 308 ARG A N 1
ATOM 2552 C CA . ARG A 1 308 ? 25.954 22.551 -49.138 1.00 81.00 308 ARG A CA 1
ATOM 2553 C C . ARG A 1 308 ? 26.289 21.076 -49.363 1.00 81.00 308 ARG A C 1
ATOM 2555 O O . ARG A 1 308 ? 25.517 20.214 -48.965 1.00 81.00 308 ARG A O 1
ATOM 2562 N N . GLU A 1 309 ? 27.424 20.772 -49.988 1.00 75.81 309 GLU A N 1
ATOM 2563 C CA . GLU A 1 309 ? 27.892 19.394 -50.177 1.00 75.81 309 GLU A CA 1
ATOM 2564 C C . GLU A 1 309 ? 28.252 18.723 -48.841 1.00 75.81 309 GLU A C 1
ATOM 2566 O O . GLU A 1 309 ? 27.870 17.580 -48.596 1.00 75.81 309 GLU A O 1
ATOM 2571 N N . MET A 1 310 ? 28.931 19.449 -47.949 1.00 70.75 310 MET A N 1
ATOM 2572 C CA . MET A 1 310 ? 29.281 18.983 -46.605 1.00 70.75 310 MET A CA 1
ATOM 2573 C C . MET A 1 310 ? 28.052 18.794 -45.714 1.00 70.75 310 MET A C 1
ATOM 2575 O O . MET A 1 310 ? 27.970 17.794 -45.003 1.00 70.75 310 MET A O 1
ATOM 2579 N N . ASP A 1 311 ? 27.098 19.722 -45.763 1.00 78.62 311 ASP A N 1
ATOM 2580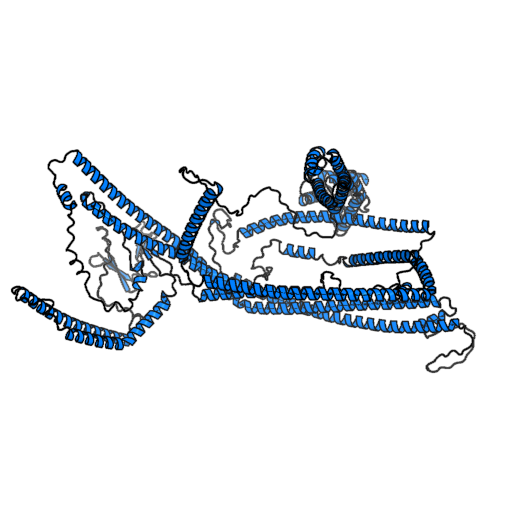 C CA . ASP A 1 311 ? 25.844 19.629 -45.017 1.00 78.62 311 ASP A CA 1
ATOM 2581 C C . ASP A 1 311 ? 25.026 18.434 -45.513 1.00 78.62 311 ASP A C 1
ATOM 2583 O O . ASP A 1 311 ? 24.643 17.592 -44.707 1.00 78.62 311 ASP A O 1
ATOM 2587 N N . ARG A 1 312 ? 24.908 18.249 -46.835 1.00 79.44 312 ARG A N 1
ATOM 2588 C CA . ARG A 1 312 ? 24.246 17.076 -47.426 1.00 79.44 312 ARG A CA 1
ATOM 2589 C C . ARG A 1 312 ? 24.946 15.763 -47.078 1.00 79.44 312 ARG A C 1
ATOM 2591 O O . ARG A 1 312 ? 24.289 14.748 -46.873 1.00 79.44 312 ARG A O 1
ATOM 2598 N N . LYS A 1 313 ? 26.280 15.757 -47.004 1.00 76.62 313 LYS A N 1
ATOM 2599 C CA . LYS A 1 313 ? 27.045 14.579 -46.577 1.00 76.62 313 LYS A CA 1
ATOM 2600 C C . LYS A 1 313 ? 26.821 14.272 -45.097 1.00 76.62 313 LYS A C 1
ATOM 2602 O O . LYS A 1 313 ? 26.669 13.108 -44.750 1.00 76.62 313 LYS A O 1
ATOM 2607 N N . ARG A 1 314 ? 26.751 15.295 -44.240 1.00 73.56 314 ARG A N 1
ATOM 2608 C CA . ARG A 1 314 ? 26.421 15.140 -42.817 1.00 73.56 314 ARG A CA 1
ATOM 2609 C C . ARG A 1 314 ? 25.000 14.611 -42.649 1.00 73.56 314 ARG A C 1
ATOM 2611 O O . ARG A 1 314 ? 24.812 13.642 -41.926 1.00 73.56 314 ARG A O 1
ATOM 2618 N N . GLU A 1 315 ? 24.038 15.191 -43.362 1.00 78.12 315 GLU A N 1
ATOM 2619 C CA . GLU A 1 315 ? 22.655 14.709 -43.420 1.00 78.12 315 GLU A CA 1
ATOM 2620 C C . GLU A 1 315 ? 22.605 13.246 -43.872 1.00 78.12 315 GLU A C 1
ATOM 2622 O O . GLU A 1 315 ? 21.947 12.431 -43.235 1.00 78.12 315 GLU A O 1
ATOM 2627 N N . TRP A 1 316 ? 23.368 12.870 -44.901 1.00 76.25 316 TRP A N 1
ATOM 2628 C CA . TRP A 1 316 ? 23.473 11.483 -45.359 1.00 76.25 316 TRP A CA 1
ATOM 2629 C C . TRP A 1 316 ? 24.129 10.546 -44.335 1.00 76.25 316 TRP A C 1
ATOM 2631 O O . TRP A 1 316 ? 23.714 9.400 -44.193 1.00 76.25 316 TRP A O 1
ATOM 2641 N N . GLU A 1 317 ? 25.144 11.002 -43.602 1.00 73.56 317 GLU A N 1
ATOM 2642 C CA . GLU A 1 317 ? 25.789 10.221 -42.542 1.00 73.56 317 GLU A CA 1
ATOM 2643 C C . GLU A 1 317 ? 24.855 10.027 -41.339 1.00 73.56 317 GLU A C 1
ATOM 2645 O O . GLU A 1 317 ? 24.773 8.912 -40.825 1.00 73.56 317 GLU A O 1
ATOM 2650 N N . THR A 1 318 ? 24.095 11.059 -40.950 1.00 75.88 318 THR A N 1
ATOM 2651 C CA . THR A 1 318 ? 23.017 10.948 -39.947 1.00 75.88 318 THR A CA 1
ATOM 2652 C C . THR A 1 318 ? 21.879 10.047 -40.435 1.00 75.88 318 THR A C 1
ATOM 2654 O O . THR A 1 318 ? 21.405 9.193 -39.697 1.00 75.88 318 THR A O 1
ATOM 2657 N N . VAL A 1 319 ? 21.555 10.175 -41.724 1.00 75.44 319 VAL A N 1
ATOM 2658 C CA . VAL A 1 319 ? 20.855 9.238 -42.607 1.00 75.44 319 VAL A CA 1
ATOM 2659 C C . VAL A 1 319 ? 21.127 7.765 -42.301 1.00 75.44 319 VAL A C 1
ATOM 2661 O O . VAL A 1 319 ? 20.331 6.957 -41.830 1.00 75.44 319 VAL A O 1
ATOM 2664 N N . ASN A 1 320 ? 22.372 7.433 -42.622 1.00 75.38 320 ASN A N 1
ATOM 2665 C CA . ASN A 1 320 ? 22.884 6.089 -42.748 1.00 75.38 320 ASN A CA 1
ATOM 2666 C C . ASN A 1 320 ? 23.224 5.459 -41.393 1.00 75.38 320 ASN A C 1
ATOM 2668 O O . ASN A 1 320 ? 23.168 4.238 -41.278 1.00 75.38 320 ASN A O 1
ATOM 2672 N N . SER A 1 321 ? 23.549 6.261 -40.372 1.00 72.75 321 SER A N 1
ATOM 2673 C CA . SER A 1 321 ? 23.730 5.768 -39.001 1.00 72.75 321 SER A CA 1
ATOM 2674 C C . SER A 1 321 ? 22.416 5.340 -38.345 1.00 72.75 321 SER A C 1
ATOM 2676 O O . SER A 1 321 ? 22.438 4.557 -37.403 1.00 72.75 321 SER A O 1
ATOM 2678 N N . GLN A 1 322 ? 21.276 5.803 -38.864 1.00 72.31 322 GLN A N 1
ATOM 2679 C CA . GLN A 1 322 ? 19.937 5.451 -38.388 1.00 72.31 322 GLN A CA 1
ATOM 2680 C C . GLN A 1 322 ? 19.359 4.199 -39.073 1.00 72.31 322 GLN A C 1
ATOM 2682 O O . GLN A 1 322 ? 18.181 3.895 -38.883 1.00 72.31 322 GLN A O 1
ATOM 2687 N N . LYS A 1 323 ? 20.152 3.474 -39.878 1.00 74.75 323 LYS A N 1
ATOM 2688 C CA . LYS A 1 323 ? 19.705 2.229 -40.516 1.00 74.75 323 LYS A CA 1
ATOM 2689 C C . LYS A 1 323 ? 19.405 1.153 -39.459 1.00 74.75 323 LYS A C 1
ATOM 2691 O O . LYS A 1 323 ? 20.285 0.868 -38.646 1.00 74.75 323 LYS A O 1
ATOM 2696 N N . PRO A 1 324 ? 18.212 0.530 -39.479 1.00 65.31 324 PRO A N 1
ATOM 2697 C CA . PRO A 1 324 ? 17.888 -0.558 -38.564 1.00 65.31 324 PRO A CA 1
ATOM 2698 C C . PRO A 1 324 ? 18.782 -1.777 -38.817 1.00 65.31 324 PRO A C 1
ATOM 2700 O O . PRO A 1 324 ? 19.085 -2.113 -39.965 1.00 65.31 324 PRO A O 1
ATOM 2703 N N . ASN A 1 325 ? 19.173 -2.467 -37.748 1.00 65.38 325 ASN A N 1
ATOM 2704 C CA . ASN A 1 325 ? 19.841 -3.761 -37.856 1.00 65.38 325 ASN A CA 1
ATOM 2705 C C . ASN A 1 325 ? 18.804 -4.846 -38.164 1.00 65.38 325 ASN A C 1
ATOM 2707 O O . ASN A 1 325 ? 17.864 -5.026 -37.403 1.00 65.38 325 ASN A O 1
ATOM 2711 N N . ILE A 1 326 ? 19.017 -5.621 -39.229 1.00 65.31 326 ILE A N 1
ATOM 2712 C CA . ILE A 1 326 ? 18.077 -6.660 -39.704 1.00 65.31 326 ILE A CA 1
ATOM 2713 C C . ILE A 1 326 ? 17.823 -7.766 -38.656 1.00 65.31 326 ILE A C 1
ATOM 2715 O O . ILE A 1 326 ? 16.775 -8.400 -38.673 1.00 65.31 326 ILE A O 1
ATOM 2719 N N . ASN A 1 327 ? 18.761 -7.983 -37.726 1.00 69.56 327 ASN A N 1
ATOM 2720 C CA . ASN A 1 327 ? 18.701 -9.061 -36.730 1.00 69.56 327 ASN A CA 1
ATOM 2721 C C . ASN A 1 327 ? 18.150 -8.637 -35.356 1.00 69.56 327 ASN A C 1
ATOM 2723 O O . ASN A 1 327 ? 18.131 -9.464 -34.446 1.00 69.56 327 ASN A O 1
ATOM 2727 N N . VAL A 1 328 ? 17.781 -7.368 -35.163 1.00 72.19 328 VAL A N 1
ATOM 2728 C CA . VAL A 1 328 ? 17.311 -6.852 -33.867 1.00 72.19 328 VAL A CA 1
ATOM 2729 C C . VAL A 1 328 ? 15.964 -6.178 -34.079 1.00 72.19 328 VAL A C 1
ATOM 2731 O O . VAL A 1 328 ? 15.831 -5.335 -34.966 1.00 72.19 328 VAL A O 1
ATOM 2734 N N . ASN A 1 329 ? 14.973 -6.556 -33.273 1.00 71.00 329 ASN A N 1
ATOM 2735 C CA . ASN A 1 329 ? 13.652 -5.940 -33.320 1.00 71.00 329 ASN A CA 1
ATOM 2736 C C . ASN A 1 329 ? 13.747 -4.455 -32.955 1.00 71.00 329 ASN A C 1
ATOM 2738 O O . ASN A 1 329 ? 14.641 -4.030 -32.220 1.00 71.00 329 ASN A O 1
ATOM 2742 N N . HIS A 1 330 ? 12.824 -3.648 -33.473 1.00 73.06 330 HIS A N 1
ATOM 2743 C CA . HIS A 1 330 ? 12.777 -2.246 -33.092 1.00 73.06 330 HIS A CA 1
ATOM 2744 C C . HIS A 1 330 ? 12.497 -2.140 -31.579 1.00 73.06 330 HIS A C 1
ATOM 2746 O O . HIS A 1 330 ? 11.657 -2.885 -31.069 1.00 73.06 330 HIS A O 1
ATOM 2752 N N . PRO A 1 331 ? 13.150 -1.225 -30.839 1.00 76.06 331 PRO A N 1
ATOM 2753 C CA . PRO A 1 331 ? 12.953 -1.100 -29.392 1.00 76.06 331 PRO A CA 1
ATOM 2754 C C . PRO A 1 331 ? 11.491 -0.843 -29.003 1.00 76.06 331 PRO A C 1
ATOM 2756 O O . PRO A 1 331 ? 11.052 -1.261 -27.936 1.00 76.06 331 PRO A O 1
ATOM 2759 N N . ASP A 1 332 ? 10.725 -0.174 -29.863 1.00 73.56 332 ASP A N 1
ATOM 2760 C CA . ASP A 1 332 ? 9.302 0.070 -29.610 1.00 73.56 332 ASP A CA 1
ATOM 2761 C C . ASP A 1 332 ? 8.448 -1.192 -29.794 1.00 73.56 332 ASP A C 1
ATOM 2763 O O . ASP A 1 332 ? 7.490 -1.383 -29.049 1.00 73.56 332 ASP A O 1
ATOM 2767 N N . ASP A 1 333 ? 8.836 -2.100 -30.694 1.00 76.44 333 ASP A N 1
ATOM 2768 C CA . ASP A 1 333 ? 8.167 -3.396 -30.856 1.00 76.44 333 ASP A CA 1
ATOM 2769 C C . ASP A 1 333 ? 8.473 -4.318 -29.669 1.00 76.44 333 ASP A C 1
ATOM 2771 O O . ASP A 1 333 ? 7.600 -5.049 -29.204 1.00 76.44 333 ASP A O 1
ATOM 2775 N N . GLU A 1 334 ? 9.697 -4.267 -29.130 1.00 76.62 334 GLU A N 1
ATOM 2776 C CA . GLU A 1 334 ? 10.049 -4.995 -27.906 1.00 76.62 334 GLU A CA 1
ATOM 2777 C C . GLU A 1 334 ? 9.247 -4.499 -26.702 1.00 76.62 334 GLU A C 1
ATOM 2779 O O . GLU A 1 334 ? 8.726 -5.318 -25.943 1.00 76.62 334 GLU A O 1
ATOM 2784 N N . LYS A 1 335 ? 9.086 -3.178 -26.553 1.00 75.56 335 LYS A N 1
ATOM 2785 C CA . LYS A 1 335 ? 8.216 -2.594 -25.522 1.00 75.56 335 LYS A CA 1
ATOM 2786 C C . LYS A 1 335 ? 6.766 -3.016 -25.715 1.00 75.56 335 LYS A C 1
ATOM 2788 O O . LYS A 1 335 ? 6.175 -3.546 -24.783 1.00 75.56 335 LYS A O 1
ATOM 2793 N N . ALA A 1 336 ? 6.229 -2.891 -26.929 1.00 76.56 336 ALA A N 1
ATOM 2794 C CA . ALA A 1 336 ? 4.868 -3.324 -27.235 1.00 76.56 336 ALA A CA 1
ATOM 2795 C C . ALA A 1 336 ? 4.660 -4.819 -26.936 1.00 76.56 336 ALA A C 1
ATOM 2797 O O . ALA A 1 336 ? 3.605 -5.218 -26.450 1.00 76.56 336 ALA A O 1
ATOM 2798 N N . LEU A 1 337 ? 5.674 -5.657 -27.168 1.00 77.62 337 LEU A N 1
ATOM 2799 C CA . LEU A 1 337 ? 5.635 -7.086 -26.864 1.00 77.62 337 LEU A CA 1
ATOM 2800 C C . LEU A 1 337 ? 5.711 -7.374 -25.357 1.00 77.62 337 LEU A C 1
ATOM 2802 O O . LEU A 1 337 ? 5.070 -8.314 -24.882 1.00 77.62 337 LEU A O 1
ATOM 2806 N N . ILE A 1 338 ? 6.476 -6.588 -24.599 1.00 78.44 338 ILE A N 1
ATOM 2807 C CA . ILE A 1 338 ? 6.500 -6.644 -23.130 1.00 78.44 338 ILE A CA 1
ATOM 2808 C C . ILE A 1 338 ? 5.135 -6.229 -22.570 1.00 78.44 338 ILE A C 1
ATOM 2810 O O . ILE A 1 338 ? 4.554 -6.971 -21.775 1.00 78.44 338 ILE A O 1
ATOM 2814 N N . ASP A 1 339 ? 4.587 -5.113 -23.044 1.00 76.31 339 ASP A N 1
ATOM 2815 C CA . ASP A 1 339 ? 3.292 -4.582 -22.619 1.00 76.31 339 ASP A CA 1
ATOM 2816 C C . ASP A 1 339 ? 2.153 -5.546 -22.972 1.00 76.31 339 ASP A C 1
ATOM 2818 O O . ASP A 1 339 ? 1.281 -5.821 -22.145 1.00 76.31 339 ASP A O 1
ATOM 2822 N N . ALA A 1 340 ? 2.196 -6.158 -24.159 1.00 76.38 340 ALA A N 1
ATOM 2823 C CA . ALA A 1 340 ? 1.242 -7.184 -24.569 1.00 76.38 340 ALA A CA 1
ATOM 2824 C C . ALA A 1 340 ? 1.328 -8.436 -23.682 1.00 76.38 340 ALA A C 1
ATOM 2826 O O . ALA A 1 340 ? 0.299 -8.974 -23.273 1.00 76.38 340 ALA A O 1
ATOM 2827 N N . LYS A 1 341 ? 2.540 -8.889 -23.328 1.00 78.12 341 LYS A N 1
ATOM 2828 C CA . LYS A 1 341 ? 2.734 -10.012 -22.392 1.00 78.12 341 LYS A CA 1
ATOM 2829 C C . LYS A 1 341 ? 2.211 -9.698 -20.991 1.00 78.12 341 LYS A C 1
ATOM 2831 O O . LYS A 1 341 ? 1.700 -10.602 -20.333 1.00 78.12 341 LYS A O 1
ATOM 2836 N N . ALA A 1 342 ? 2.335 -8.452 -20.537 1.00 74.06 342 ALA A N 1
ATOM 2837 C CA . ALA A 1 342 ? 1.812 -8.010 -19.247 1.00 74.06 342 ALA A CA 1
ATOM 2838 C C . ALA A 1 342 ? 0.277 -7.877 -19.255 1.00 74.06 342 ALA A C 1
ATOM 2840 O O . ALA A 1 342 ? -0.381 -8.230 -18.279 1.00 74.06 342 ALA A O 1
ATOM 2841 N N . THR A 1 343 ? -0.300 -7.437 -20.375 1.00 75.75 343 THR A N 1
ATOM 2842 C CA . THR A 1 343 ? -1.727 -7.089 -20.499 1.00 75.75 343 THR A CA 1
ATOM 2843 C C . THR A 1 343 ? -2.561 -8.222 -21.110 1.00 75.75 343 THR A C 1
ATOM 2845 O O . THR A 1 343 ? -3.721 -8.039 -21.466 1.00 75.75 343 THR A O 1
ATOM 2848 N N . ILE A 1 344 ? -2.019 -9.435 -21.234 1.00 77.00 344 ILE A N 1
ATOM 2849 C CA . ILE A 1 344 ? -2.700 -10.550 -21.914 1.00 77.00 344 ILE A CA 1
ATOM 2850 C C . ILE A 1 344 ? -3.950 -11.060 -21.168 1.00 77.00 344 ILE A C 1
ATOM 2852 O O . ILE A 1 344 ? -4.709 -11.852 -21.713 1.00 77.00 344 ILE A O 1
ATOM 2856 N N . GLY A 1 345 ? -4.182 -10.610 -19.928 1.00 70.88 345 GLY A N 1
ATOM 2857 C CA . GLY A 1 345 ? -5.352 -10.995 -19.132 1.00 70.88 345 GLY A CA 1
ATOM 2858 C C . GLY A 1 345 ? -5.279 -12.405 -18.541 1.00 70.88 345 GLY A C 1
ATOM 2859 O O . GLY A 1 345 ? -6.306 -12.955 -18.168 1.00 70.88 345 GLY A O 1
ATOM 2860 N N . ASP A 1 346 ? -4.086 -12.997 -18.456 1.00 77.81 346 ASP A N 1
ATOM 2861 C CA . ASP A 1 346 ? -3.865 -14.306 -17.832 1.00 77.81 346 ASP A CA 1
ATOM 2862 C C . ASP A 1 346 ? -3.809 -14.172 -16.297 1.00 77.81 346 ASP A C 1
ATOM 2864 O O . ASP A 1 346 ? -2.894 -13.545 -15.751 1.00 77.81 346 ASP A O 1
ATOM 2868 N N . TYR A 1 347 ? -4.788 -14.748 -15.589 1.00 78.38 347 TYR A N 1
ATOM 2869 C CA . TYR A 1 347 ? -4.802 -14.775 -14.124 1.00 78.38 347 TYR A CA 1
ATOM 2870 C C . TYR A 1 347 ? -4.015 -15.982 -13.604 1.00 78.38 347 TYR A C 1
ATOM 2872 O O . TYR A 1 347 ? -4.541 -17.086 -13.465 1.00 78.38 347 TYR A O 1
ATOM 2880 N N . LYS A 1 348 ? -2.740 -15.759 -13.280 1.00 79.75 348 LYS A N 1
ATOM 2881 C CA . LYS A 1 348 ? -1.851 -16.799 -12.741 1.00 79.75 348 LYS A CA 1
ATOM 2882 C C . LYS A 1 348 ? -2.143 -17.043 -11.265 1.00 79.75 348 LYS A C 1
ATOM 2884 O O . LYS A 1 348 ? -1.948 -16.139 -10.447 1.00 79.75 348 LYS A O 1
ATOM 2889 N N . LEU A 1 349 ? -2.534 -18.268 -10.911 1.00 79.06 349 LEU A N 1
ATOM 2890 C CA . LEU A 1 349 ? -2.762 -18.645 -9.517 1.00 79.06 349 LEU A CA 1
ATOM 2891 C C . LEU A 1 349 ? -1.452 -18.552 -8.726 1.00 79.06 349 LEU A C 1
ATOM 2893 O O . LEU A 1 349 ? -0.385 -18.916 -9.217 1.00 79.06 349 LEU A O 1
ATOM 2897 N N . LYS A 1 350 ? -1.533 -18.123 -7.463 1.00 78.69 350 LYS A N 1
ATOM 2898 C CA . LYS A 1 350 ? -0.370 -18.020 -6.558 1.00 78.69 350 LYS A CA 1
ATOM 2899 C C . LYS A 1 350 ? 0.290 -19.374 -6.255 1.00 78.69 350 LYS A C 1
ATOM 2901 O O . LYS A 1 350 ? 1.384 -19.414 -5.700 1.00 78.69 350 LYS A O 1
ATOM 2906 N N . THR A 1 351 ? -0.379 -20.474 -6.594 1.00 74.56 351 THR A N 1
ATOM 2907 C CA . THR A 1 351 ? 0.108 -21.854 -6.481 1.00 74.56 351 THR A CA 1
ATOM 2908 C C . THR A 1 351 ? 0.873 -22.331 -7.719 1.00 74.56 351 THR A C 1
ATOM 2910 O O . THR A 1 351 ? 1.553 -23.354 -7.650 1.00 74.56 351 THR A O 1
ATOM 2913 N N . ASP A 1 352 ? 0.776 -21.627 -8.851 1.00 77.00 352 ASP A N 1
ATOM 2914 C CA . ASP A 1 352 ? 1.375 -22.071 -10.109 1.00 77.00 352 ASP A CA 1
ATOM 2915 C C . ASP A 1 352 ? 2.884 -21.807 -10.160 1.00 77.00 352 ASP A C 1
ATOM 2917 O O . ASP A 1 352 ? 3.369 -20.727 -9.835 1.00 77.00 352 ASP A O 1
ATOM 2921 N N . LEU A 1 353 ? 3.650 -22.760 -10.704 1.00 68.31 353 LEU A N 1
ATOM 2922 C CA . LEU A 1 353 ? 5.111 -22.640 -10.864 1.00 68.31 353 LEU A CA 1
ATOM 2923 C C . LEU A 1 353 ? 5.536 -21.482 -11.791 1.00 68.31 353 LEU A C 1
ATOM 2925 O O . LEU A 1 353 ? 6.658 -20.977 -11.692 1.00 68.31 353 LEU A O 1
ATOM 2929 N N . LYS A 1 354 ? 4.641 -21.076 -12.703 1.00 70.19 354 LYS A N 1
ATOM 2930 C CA . LYS A 1 354 ? 4.828 -19.953 -13.637 1.00 70.19 354 LYS A CA 1
ATOM 2931 C C . LYS A 1 354 ? 4.450 -18.597 -13.030 1.00 70.19 354 LYS A C 1
ATOM 2933 O O . LYS A 1 354 ? 4.662 -17.574 -13.685 1.00 70.19 354 LYS A O 1
ATOM 2938 N N . HIS A 1 355 ? 3.882 -18.577 -11.823 1.00 71.12 355 HIS A N 1
ATOM 2939 C CA . HIS A 1 355 ? 3.657 -17.347 -11.081 1.00 71.12 355 HIS A CA 1
ATOM 2940 C C . HIS A 1 355 ? 5.017 -16.790 -10.652 1.00 71.12 355 HIS A C 1
ATOM 2942 O O . HIS A 1 355 ? 5.803 -17.457 -9.973 1.00 71.12 355 HIS A O 1
ATOM 2948 N N . LEU A 1 356 ? 5.320 -15.582 -11.116 1.00 69.06 356 LEU A N 1
ATOM 2949 C CA . LEU A 1 356 ? 6.476 -14.818 -10.673 1.00 69.06 356 LEU A CA 1
ATOM 2950 C C . LEU A 1 356 ? 5.968 -13.894 -9.567 1.00 69.06 356 LEU A C 1
ATOM 2952 O O . LEU A 1 356 ? 5.143 -13.036 -9.876 1.00 69.06 356 LEU A O 1
ATOM 2956 N N . PRO A 1 357 ? 6.406 -14.066 -8.308 1.00 64.50 357 PRO A N 1
ATOM 2957 C CA . PRO A 1 357 ? 6.110 -13.104 -7.254 1.00 64.50 357 PRO A CA 1
ATOM 2958 C C . PRO A 1 357 ? 6.662 -11.739 -7.689 1.00 64.50 357 PRO A C 1
ATOM 2960 O O . PRO A 1 357 ? 7.876 -11.581 -7.829 1.00 64.50 357 PRO A O 1
ATOM 2963 N N . ILE A 1 358 ? 5.768 -10.802 -8.014 1.00 59.34 358 ILE A N 1
ATOM 2964 C CA . ILE A 1 358 ? 6.108 -9.497 -8.602 1.00 59.34 358 ILE A CA 1
ATOM 2965 C C . ILE A 1 358 ? 6.800 -8.615 -7.547 1.00 59.34 358 ILE A C 1
ATOM 2967 O O . ILE A 1 358 ? 6.403 -8.613 -6.385 1.00 59.34 358 ILE A O 1
ATOM 2971 N N . ASP A 1 359 ? 7.804 -7.841 -7.977 1.00 53.38 359 ASP A N 1
ATOM 2972 C CA . ASP A 1 359 ? 8.690 -6.966 -7.181 1.00 53.38 359 ASP A CA 1
ATOM 2973 C C . ASP A 1 359 ? 8.015 -5.812 -6.406 1.00 53.38 359 ASP A C 1
ATOM 2975 O O . ASP A 1 359 ? 8.690 -5.086 -5.679 1.00 53.38 359 ASP A O 1
ATOM 2979 N N . ASN A 1 360 ? 6.699 -5.625 -6.501 1.00 45.47 360 ASN A N 1
ATOM 2980 C CA . ASN A 1 360 ? 6.059 -4.378 -6.060 1.00 45.47 360 ASN A CA 1
ATOM 2981 C C . ASN A 1 360 ? 5.769 -4.275 -4.555 1.00 45.47 360 ASN A C 1
ATOM 2983 O O . ASN A 1 360 ? 5.188 -3.285 -4.127 1.00 45.47 360 ASN A O 1
ATOM 2987 N N . SER A 1 361 ? 6.167 -5.245 -3.732 1.00 49.47 361 SER A N 1
ATOM 2988 C CA . SER A 1 361 ? 5.931 -5.180 -2.284 1.00 49.47 361 SER A CA 1
ATOM 2989 C C . SER A 1 361 ? 7.226 -5.301 -1.484 1.00 49.47 361 SER A C 1
ATOM 2991 O O . SER A 1 361 ? 7.343 -6.132 -0.579 1.00 49.47 361 SER A O 1
ATOM 2993 N N . HIS A 1 362 ? 8.206 -4.448 -1.783 1.00 49.91 362 HIS A N 1
ATOM 2994 C CA . HIS A 1 362 ? 9.310 -4.212 -0.845 1.00 49.91 362 HIS A CA 1
ATOM 2995 C C . HIS A 1 362 ? 8.792 -3.772 0.546 1.00 49.91 362 HIS A C 1
ATOM 2997 O O . HIS A 1 362 ? 9.474 -3.981 1.539 1.00 49.91 362 HIS A O 1
ATOM 3003 N N . ASN A 1 363 ? 7.541 -3.288 0.621 1.00 55.88 363 ASN A N 1
ATOM 3004 C CA . ASN A 1 363 ? 6.902 -2.756 1.826 1.00 55.88 363 ASN A CA 1
ATOM 3005 C C . ASN A 1 363 ? 5.808 -3.659 2.422 1.00 55.88 363 ASN A C 1
ATOM 3007 O O . ASN A 1 363 ? 5.089 -3.215 3.309 1.00 55.88 363 ASN A O 1
ATOM 3011 N N . MET A 1 364 ? 5.697 -4.933 2.007 1.00 65.06 364 MET A N 1
ATOM 3012 C CA . MET A 1 364 ? 4.612 -5.812 2.482 1.00 65.06 364 MET A CA 1
ATOM 3013 C C . MET A 1 364 ? 4.550 -5.895 4.015 1.00 65.06 364 MET A C 1
ATOM 3015 O O . MET A 1 364 ? 3.463 -5.976 4.566 1.00 65.06 364 MET A O 1
ATOM 3019 N N . LEU A 1 365 ? 5.689 -5.847 4.718 1.00 79.56 365 LEU A N 1
ATOM 3020 C CA . LEU A 1 365 ? 5.691 -5.886 6.182 1.00 79.56 365 LEU A CA 1
ATOM 3021 C C . LEU A 1 365 ? 5.121 -4.604 6.807 1.00 79.56 365 LEU A C 1
ATOM 3023 O O . LEU A 1 365 ? 4.289 -4.691 7.708 1.00 79.56 365 LEU A O 1
ATOM 3027 N N . LEU A 1 366 ? 5.563 -3.428 6.345 1.00 83.19 366 LEU A N 1
ATOM 3028 C CA . LEU A 1 366 ? 5.083 -2.142 6.861 1.00 83.19 366 LEU A CA 1
ATOM 3029 C C . LEU A 1 366 ? 3.611 -1.926 6.510 1.00 83.19 366 LEU A C 1
ATOM 3031 O O . LEU A 1 366 ? 2.840 -1.532 7.380 1.00 83.19 366 LEU A O 1
ATOM 3035 N N . ASP A 1 367 ? 3.217 -2.270 5.284 1.00 84.56 367 ASP A N 1
ATOM 3036 C CA . ASP A 1 367 ? 1.829 -2.206 4.824 1.00 84.56 367 ASP A CA 1
ATOM 3037 C C . ASP A 1 367 ? 0.935 -3.122 5.676 1.00 84.56 367 ASP A C 1
ATOM 3039 O O . ASP A 1 367 ? -0.139 -2.721 6.119 1.00 84.56 367 ASP A O 1
ATOM 3043 N N . LYS A 1 368 ? 1.403 -4.337 5.998 1.00 87.44 368 LYS A N 1
ATOM 3044 C CA . LYS A 1 368 ? 0.676 -5.270 6.875 1.00 87.44 368 LYS A CA 1
ATOM 3045 C C . LYS A 1 368 ? 0.604 -4.788 8.318 1.00 87.44 368 LYS A C 1
ATOM 3047 O O . LYS A 1 368 ? -0.418 -4.972 8.976 1.00 87.44 368 LYS A O 1
ATOM 3052 N N . TYR A 1 369 ? 1.663 -4.155 8.818 1.00 89.00 369 TYR A N 1
ATOM 3053 C CA . TYR A 1 369 ? 1.652 -3.544 10.144 1.00 89.00 369 TYR A CA 1
ATOM 3054 C C . TYR A 1 369 ? 0.660 -2.369 10.212 1.00 89.00 369 TYR A C 1
ATOM 3056 O O . TYR A 1 369 ? -0.060 -2.238 11.200 1.00 89.00 369 TYR A O 1
ATOM 3064 N N . ASP A 1 370 ? 0.555 -1.570 9.147 1.00 89.50 370 ASP A N 1
ATOM 3065 C CA . ASP A 1 370 ? -0.440 -0.498 9.017 1.00 89.50 370 ASP A CA 1
ATOM 3066 C C . ASP A 1 370 ? -1.872 -1.058 8.964 1.00 89.50 370 ASP A C 1
ATOM 3068 O O . ASP A 1 370 ? -2.744 -0.603 9.706 1.00 89.50 370 ASP A O 1
ATOM 3072 N N . GLU A 1 371 ? -2.113 -2.111 8.173 1.00 90.50 371 GLU A N 1
ATOM 3073 C CA . GLU A 1 371 ? -3.396 -2.833 8.149 1.00 90.50 371 GLU A CA 1
ATOM 3074 C C . GLU A 1 371 ? -3.800 -3.328 9.551 1.00 90.50 371 GLU A C 1
ATOM 3076 O O . GLU A 1 371 ? -4.943 -3.140 9.973 1.00 90.50 371 GLU A O 1
ATOM 3081 N N . ILE A 1 372 ? -2.862 -3.892 10.321 1.00 91.88 372 ILE A N 1
ATOM 3082 C CA . ILE A 1 372 ? -3.101 -4.345 11.702 1.00 91.88 372 ILE A CA 1
ATOM 3083 C C . ILE A 1 372 ? -3.522 -3.188 12.614 1.00 91.88 372 ILE A C 1
ATOM 3085 O O . ILE A 1 372 ? -4.460 -3.336 13.404 1.00 91.88 372 ILE A O 1
ATOM 3089 N N . LEU A 1 373 ? -2.840 -2.040 12.534 1.00 91.44 373 LEU A N 1
ATOM 3090 C CA . LEU A 1 373 ? -3.185 -0.867 13.340 1.00 91.44 373 LEU A CA 1
ATOM 3091 C C . LEU A 1 373 ? -4.563 -0.317 12.956 1.00 91.44 373 LEU A C 1
ATOM 3093 O O . LEU A 1 373 ? -5.376 -0.061 13.845 1.00 91.44 373 LEU A O 1
ATOM 3097 N N . LYS A 1 374 ? -4.863 -0.233 11.655 1.00 92.75 374 LYS A N 1
ATOM 3098 C CA . LYS A 1 374 ? -6.171 0.193 11.138 1.00 92.75 374 LYS A CA 1
ATOM 3099 C C . LYS A 1 374 ? -7.307 -0.703 11.620 1.00 92.75 374 LYS A C 1
ATOM 3101 O O . LYS A 1 374 ? -8.317 -0.187 12.086 1.00 92.75 374 LYS A O 1
ATOM 3106 N N . ILE A 1 375 ? -7.140 -2.026 11.589 1.00 93.38 375 ILE A N 1
ATOM 3107 C CA . ILE A 1 375 ? -8.168 -2.954 12.088 1.00 93.38 375 ILE A CA 1
ATOM 3108 C C . ILE A 1 375 ? -8.355 -2.814 13.600 1.00 93.38 375 ILE A C 1
ATOM 3110 O O . ILE A 1 375 ? -9.484 -2.858 14.087 1.00 93.38 375 ILE A O 1
ATOM 3114 N N . ARG A 1 376 ? -7.277 -2.620 14.371 1.00 92.00 376 ARG A N 1
ATOM 3115 C CA . ARG A 1 376 ? -7.397 -2.355 15.816 1.00 92.00 376 ARG A CA 1
ATOM 3116 C C . ARG A 1 376 ? -8.181 -1.072 16.093 1.00 92.00 376 ARG A C 1
ATOM 3118 O O . ARG A 1 376 ? -9.015 -1.066 16.997 1.00 92.00 376 ARG A O 1
ATOM 3125 N N . GLU A 1 377 ? -7.934 -0.022 15.314 1.00 92.56 377 GLU A N 1
ATOM 3126 C CA . GLU A 1 377 ? -8.689 1.233 15.366 1.00 92.56 377 GLU A CA 1
ATOM 3127 C C . GLU A 1 377 ? -10.158 1.015 14.987 1.00 92.56 377 GLU A C 1
ATOM 3129 O O . GLU A 1 377 ? -11.041 1.458 15.713 1.00 92.56 377 GLU A O 1
ATOM 3134 N N . GLU A 1 378 ? -10.441 0.249 13.933 1.00 94.44 378 GLU A N 1
ATOM 3135 C CA . GLU A 1 378 ? -11.807 -0.073 13.507 1.00 94.44 378 GLU A CA 1
ATOM 3136 C C . GLU A 1 378 ? -12.583 -0.869 14.572 1.00 94.44 378 GLU A C 1
ATOM 3138 O O . GLU A 1 378 ? -13.731 -0.541 14.877 1.00 94.44 378 GLU A O 1
ATOM 3143 N N . ILE A 1 379 ? -11.955 -1.872 15.201 1.00 93.44 379 ILE A N 1
ATOM 3144 C CA . ILE A 1 379 ? -12.557 -2.629 16.313 1.00 93.44 379 ILE A CA 1
ATOM 3145 C C . ILE A 1 379 ? -12.890 -1.694 17.480 1.00 93.44 379 ILE A C 1
ATOM 3147 O O . ILE A 1 379 ? -13.955 -1.824 18.090 1.00 93.44 379 ILE A O 1
ATOM 3151 N N . PHE A 1 380 ? -11.978 -0.775 17.813 1.00 93.56 380 PHE A N 1
ATOM 3152 C CA . PHE A 1 380 ? -12.198 0.216 18.861 1.00 93.56 380 PHE A CA 1
ATOM 3153 C C . PHE A 1 380 ? -13.374 1.137 18.511 1.00 93.56 380 PHE A C 1
ATOM 3155 O O . PHE A 1 380 ? -14.288 1.273 19.323 1.00 93.56 380 PHE A O 1
ATOM 3162 N N . LEU A 1 381 ? -13.390 1.700 17.299 1.00 94.31 381 LEU A N 1
ATOM 3163 C CA . LEU A 1 381 ? -14.430 2.615 16.828 1.00 94.31 381 LEU A CA 1
ATOM 3164 C C . LEU A 1 381 ? -15.807 1.948 16.814 1.00 94.31 381 LEU A C 1
ATOM 3166 O O . LEU A 1 381 ? -16.718 2.463 17.455 1.00 94.31 381 LEU A O 1
ATOM 3170 N N . LYS A 1 382 ? -15.952 0.759 16.209 1.00 94.19 382 LYS A N 1
ATOM 3171 C CA . LYS A 1 382 ? -17.239 0.037 16.178 1.00 94.19 382 LYS A CA 1
ATOM 3172 C C . LYS A 1 382 ? -17.786 -0.248 17.578 1.00 94.19 382 LYS A C 1
ATOM 3174 O O . LYS A 1 382 ? -18.979 -0.081 17.829 1.00 94.19 382 LYS A O 1
ATOM 3179 N N . LYS A 1 383 ? -16.924 -0.669 18.513 1.00 93.69 383 LYS A N 1
ATOM 3180 C CA . LYS A 1 383 ? -17.342 -0.903 19.905 1.00 93.69 383 LYS A CA 1
ATOM 3181 C C . LYS A 1 383 ? -17.702 0.407 20.614 1.00 93.69 383 LYS A C 1
ATOM 3183 O O . LYS A 1 383 ? -18.669 0.427 21.373 1.00 93.69 383 LYS A O 1
ATOM 3188 N N . ASN A 1 384 ? -16.946 1.482 20.384 1.00 93.50 384 ASN A N 1
ATOM 3189 C CA . ASN A 1 384 ? -17.178 2.771 21.033 1.00 93.50 384 ASN A CA 1
ATOM 3190 C C . ASN A 1 384 ? -18.454 3.461 20.522 1.00 93.50 384 ASN A C 1
ATOM 3192 O O . ASN A 1 384 ? -19.259 3.898 21.337 1.00 93.50 384 ASN A O 1
ATOM 3196 N N . GLU A 1 385 ? -18.695 3.471 19.209 1.00 94.62 385 GLU A N 1
ATOM 3197 C CA . GLU A 1 385 ? -19.923 4.003 18.597 1.00 94.62 385 GLU A CA 1
ATOM 3198 C C . GLU A 1 385 ? -21.179 3.338 19.176 1.00 94.62 385 GLU A C 1
ATOM 3200 O O . GLU A 1 385 ? -22.152 4.006 19.529 1.00 94.62 385 GLU A O 1
ATOM 3205 N N . TYR A 1 386 ? -21.150 2.012 19.337 1.00 94.88 386 TYR A N 1
ATOM 3206 C CA . TYR A 1 386 ? -22.243 1.281 19.972 1.00 94.88 386 TYR A CA 1
ATOM 3207 C C . TYR A 1 386 ? -22.382 1.619 21.468 1.00 94.88 386 TYR A C 1
ATOM 3209 O O . TYR A 1 386 ? -23.491 1.825 21.968 1.00 94.88 386 TYR A O 1
ATOM 3217 N N . ASN A 1 387 ? -21.267 1.724 22.197 1.00 94.62 387 ASN A N 1
ATOM 3218 C CA . ASN A 1 387 ? -21.288 2.106 23.607 1.00 94.62 387 ASN A CA 1
ATOM 3219 C C . ASN A 1 387 ? -21.884 3.504 23.818 1.00 94.62 387 ASN A C 1
ATOM 3221 O O . ASN A 1 387 ? -22.699 3.675 24.724 1.00 94.62 387 ASN A O 1
ATOM 3225 N N . GLU A 1 388 ? -21.536 4.484 22.981 1.00 94.19 388 GLU A N 1
ATOM 3226 C CA . GLU A 1 388 ? -22.097 5.839 23.029 1.00 94.19 388 GLU A CA 1
ATOM 3227 C C . GLU A 1 388 ? -23.625 5.832 22.892 1.00 94.19 388 GLU A C 1
ATOM 3229 O O . GLU A 1 388 ? -24.315 6.525 23.646 1.00 94.19 388 GLU A O 1
ATOM 3234 N N . LYS A 1 389 ? -24.177 4.979 22.017 1.00 94.31 389 LYS A N 1
ATOM 3235 C CA . LYS A 1 389 ? -25.632 4.793 21.898 1.00 94.31 389 LYS A CA 1
ATOM 3236 C C . LYS A 1 389 ? -26.259 4.261 23.189 1.00 94.31 389 LYS A C 1
ATOM 3238 O O . LYS A 1 389 ? -27.319 4.744 23.586 1.00 94.31 389 LYS A O 1
ATOM 3243 N N . ILE A 1 390 ? -25.610 3.322 23.883 1.00 94.19 390 ILE A N 1
ATOM 3244 C CA . ILE A 1 390 ? -26.098 2.814 25.180 1.00 94.19 390 ILE A CA 1
ATOM 3245 C C . ILE A 1 390 ? -26.029 3.896 26.256 1.00 94.19 390 ILE A C 1
ATOM 3247 O O . ILE A 1 390 ? -26.968 4.039 27.039 1.00 94.19 390 ILE A O 1
ATOM 3251 N N . PHE A 1 391 ? -24.954 4.685 26.304 1.00 92.81 391 PHE A N 1
ATOM 3252 C CA . PHE A 1 391 ? -24.873 5.814 27.232 1.00 92.81 391 PHE A CA 1
ATOM 3253 C C . PHE A 1 391 ? -25.979 6.844 26.961 1.00 92.81 391 PHE A C 1
ATOM 3255 O O . PHE A 1 391 ? -26.602 7.330 27.910 1.00 92.81 391 PHE A O 1
ATOM 3262 N N . GLY A 1 392 ? -26.292 7.100 25.688 1.00 93.94 392 GLY A N 1
ATOM 3263 C CA . GLY A 1 392 ? -27.452 7.892 25.280 1.00 93.94 392 GLY A CA 1
ATOM 3264 C C . GLY A 1 392 ? -28.782 7.279 25.733 1.00 93.94 392 GLY A C 1
ATOM 3265 O O . GLY A 1 392 ? -29.639 7.993 26.256 1.00 93.94 392 GLY A O 1
ATOM 3266 N N . LEU A 1 393 ? -28.945 5.955 25.617 1.00 92.94 393 LEU A N 1
ATOM 3267 C CA . LEU A 1 393 ? -30.128 5.232 26.098 1.00 92.94 393 LEU A CA 1
ATOM 3268 C C . LEU A 1 393 ? -30.284 5.358 27.622 1.00 92.94 393 LEU A C 1
ATOM 3270 O O . LEU A 1 393 ? -31.380 5.640 28.104 1.00 92.94 393 LEU A O 1
ATOM 3274 N N . ARG A 1 394 ? -29.192 5.220 28.383 1.00 92.31 394 ARG A N 1
ATOM 3275 C CA . ARG A 1 394 ? -29.177 5.413 29.842 1.00 92.31 394 ARG A CA 1
ATOM 3276 C C . ARG A 1 394 ? -29.643 6.817 30.223 1.00 92.31 394 ARG A C 1
ATOM 3278 O O . ARG A 1 394 ? -30.488 6.969 31.101 1.00 92.31 394 ARG A O 1
ATOM 3285 N N . GLN A 1 395 ? -29.125 7.846 29.552 1.00 92.25 395 GLN A N 1
ATOM 3286 C CA . GLN A 1 395 ? -29.527 9.227 29.819 1.00 92.25 395 GLN A CA 1
ATOM 3287 C C . GLN A 1 395 ? -30.998 9.467 29.464 1.00 92.25 395 GLN A C 1
ATOM 3289 O O . GLN A 1 395 ? -31.742 10.019 30.272 1.00 92.25 395 GLN A O 1
ATOM 3294 N N . ARG A 1 396 ? -31.455 8.941 28.322 1.00 92.81 396 ARG A N 1
ATOM 3295 C CA . ARG A 1 396 ? -32.868 8.983 27.929 1.00 92.81 396 ARG A CA 1
ATOM 3296 C C . ARG A 1 396 ? -33.772 8.284 28.950 1.00 92.81 396 ARG A C 1
ATOM 3298 O O . ARG A 1 396 ? -34.861 8.785 29.218 1.00 92.81 396 ARG A O 1
ATOM 3305 N N . LYS A 1 397 ? -33.330 7.170 29.548 1.00 91.94 397 LYS A N 1
ATOM 3306 C CA . LYS A 1 397 ? -34.054 6.491 30.635 1.00 91.94 397 LYS A CA 1
ATOM 3307 C C . LYS A 1 397 ? -34.170 7.385 31.868 1.00 91.94 397 LYS A C 1
ATOM 3309 O O . LYS A 1 397 ? -35.265 7.525 32.405 1.00 91.94 397 LYS A O 1
ATOM 3314 N N . ALA A 1 398 ? -33.076 8.019 32.288 1.00 90.69 398 ALA A N 1
ATOM 3315 C CA . ALA A 1 398 ? -33.079 8.940 33.424 1.00 90.69 398 ALA A CA 1
ATOM 3316 C C . ALA A 1 398 ? -34.025 10.135 33.194 1.00 90.69 398 ALA A C 1
ATOM 3318 O O . ALA A 1 398 ? -34.852 10.445 34.055 1.00 90.69 398 ALA A O 1
ATOM 3319 N N . ASP A 1 399 ? -33.975 10.745 32.006 1.00 92.12 399 ASP A N 1
ATOM 3320 C CA . ASP A 1 399 ? -34.855 11.854 31.617 1.00 92.12 399 ASP A CA 1
ATOM 3321 C C . ASP A 1 399 ? -36.331 11.432 31.582 1.00 92.12 399 ASP A C 1
ATOM 3323 O O . ASP A 1 399 ? -37.218 12.176 32.017 1.00 92.12 399 ASP A O 1
ATOM 3327 N N . LEU A 1 400 ? -36.604 10.219 31.095 1.00 90.81 400 LEU A N 1
ATOM 3328 C CA . LEU A 1 400 ? -37.945 9.652 31.034 1.00 90.81 400 LEU A CA 1
ATOM 3329 C C . LEU A 1 400 ? -38.485 9.352 32.436 1.00 90.81 400 LEU A C 1
ATOM 3331 O O . LEU A 1 400 ? -39.607 9.752 32.732 1.00 90.81 400 LEU A O 1
ATOM 3335 N N . VAL A 1 401 ? -37.695 8.752 33.330 1.00 89.56 401 VAL A N 1
ATOM 3336 C CA . VAL A 1 401 ? -38.092 8.520 34.731 1.00 89.56 401 VAL A CA 1
ATOM 3337 C C . VAL A 1 401 ? -38.368 9.848 35.449 1.00 89.56 401 VAL A C 1
ATOM 3339 O O . VAL A 1 401 ? -39.373 9.969 36.149 1.00 89.56 401 VAL A O 1
ATOM 3342 N N . ALA A 1 402 ? -37.554 10.884 35.215 1.00 90.25 402 ALA A N 1
ATOM 3343 C CA . ALA A 1 402 ? -37.806 12.226 35.744 1.00 90.25 402 ALA A CA 1
ATOM 3344 C C . ALA A 1 402 ? -39.070 12.880 35.142 1.00 90.25 402 ALA A C 1
ATOM 3346 O O . ALA A 1 402 ? -39.782 13.625 35.820 1.00 90.25 402 ALA A O 1
ATOM 3347 N N . SER A 1 403 ? -39.374 12.622 33.864 1.00 89.88 403 SER A N 1
ATOM 3348 C CA . SER A 1 403 ? -40.630 13.047 33.229 1.00 89.88 403 SER A CA 1
ATOM 3349 C C . SER A 1 403 ? -41.839 12.335 33.836 1.00 89.88 403 SER A C 1
ATOM 3351 O O . SER A 1 403 ? -42.824 13.003 34.146 1.00 89.88 403 SER A O 1
ATOM 3353 N N . ILE A 1 404 ? -41.755 11.018 34.050 1.00 88.75 404 ILE A N 1
ATOM 3354 C CA . ILE A 1 404 ? -42.810 10.226 34.694 1.00 88.75 404 ILE A CA 1
ATOM 3355 C C . ILE A 1 404 ? -43.049 10.725 36.119 1.00 88.75 404 ILE A C 1
ATOM 3357 O O . ILE A 1 404 ? -44.202 10.889 36.501 1.00 88.75 404 ILE A O 1
ATOM 3361 N N . GLY A 1 405 ? -41.996 11.046 36.881 1.00 87.69 405 GLY A N 1
ATOM 3362 C CA . GLY A 1 405 ? -42.129 11.635 38.218 1.00 87.69 405 GLY A CA 1
ATOM 3363 C C . GLY A 1 405 ? -42.958 12.925 38.210 1.00 87.69 405 GLY A C 1
ATOM 3364 O O . GLY A 1 405 ? -43.954 13.026 38.924 1.00 87.69 405 GLY A O 1
ATOM 3365 N N . ARG A 1 406 ? -42.627 13.866 37.313 1.00 88.75 406 ARG A N 1
ATOM 3366 C CA . ARG A 1 406 ? -43.382 15.124 37.139 1.00 88.75 406 ARG A CA 1
ATOM 3367 C C . ARG A 1 406 ? -44.825 14.900 36.681 1.00 88.75 406 ARG A C 1
ATOM 3369 O O . ARG A 1 406 ? -45.729 15.610 37.108 1.00 88.75 406 ARG A O 1
ATOM 3376 N N . GLN A 1 407 ? -45.061 13.939 35.787 1.00 86.75 407 GLN A N 1
ATOM 3377 C CA . GLN A 1 407 ? -46.417 13.606 35.339 1.00 86.75 407 GLN A CA 1
ATOM 3378 C C . GLN A 1 407 ? -47.214 12.879 36.430 1.00 86.75 407 GLN A C 1
ATOM 3380 O O . GLN A 1 407 ? -48.416 13.092 36.530 1.00 86.75 407 GLN A O 1
ATOM 3385 N N . SER A 1 408 ? -46.560 12.088 37.285 1.00 86.25 408 SER A N 1
ATOM 3386 C CA . SER A 1 408 ? -47.185 11.453 38.446 1.00 86.25 408 SER A CA 1
ATOM 3387 C C . SER A 1 408 ? -47.628 12.474 39.489 1.00 86.25 408 SER A C 1
ATOM 3389 O O . SER A 1 408 ? -48.665 12.255 40.107 1.00 86.25 408 SER A O 1
ATOM 3391 N N . GLU A 1 409 ? -46.881 13.561 39.696 1.00 87.50 409 GLU A N 1
ATOM 3392 C CA . GLU A 1 409 ? -47.302 14.672 40.562 1.00 87.50 409 GLU A CA 1
ATOM 3393 C C . GLU A 1 409 ? -48.564 15.346 40.013 1.00 87.50 409 GLU A C 1
ATOM 3395 O O . GLU A 1 409 ? -49.564 15.429 40.720 1.00 87.50 409 GLU A O 1
ATOM 3400 N N . LYS A 1 410 ? -48.584 15.683 38.718 1.00 86.75 410 LYS A N 1
ATOM 3401 C CA . LYS A 1 410 ? -49.786 16.217 38.050 1.00 86.75 410 LYS A CA 1
ATOM 3402 C C . LYS A 1 410 ? -50.978 15.260 38.106 1.00 86.75 410 LYS A C 1
ATOM 3404 O O . LYS A 1 410 ? -52.119 15.681 38.254 1.00 86.75 410 LYS A O 1
ATOM 3409 N N . LEU A 1 411 ? -50.732 13.956 37.988 1.00 86.62 411 LEU A N 1
ATOM 3410 C CA . LEU A 1 411 ? -51.783 12.947 38.079 1.00 86.62 411 LEU A CA 1
ATOM 3411 C C . LEU A 1 411 ? -52.382 12.885 39.493 1.00 86.62 411 LEU A C 1
ATOM 3413 O O . LEU A 1 411 ? -53.580 12.655 39.617 1.00 86.62 411 LEU A O 1
ATOM 3417 N N . LYS A 1 412 ? -51.580 13.132 40.543 1.00 86.00 412 LYS A N 1
ATOM 3418 C CA . LYS A 1 412 ? -52.075 13.254 41.925 1.00 86.00 412 LYS A CA 1
ATOM 3419 C C . LYS A 1 412 ? -52.974 14.479 42.085 1.00 86.00 412 LYS A C 1
ATOM 3421 O O . LYS A 1 412 ? -54.061 14.326 42.627 1.00 86.00 412 LYS A O 1
ATOM 3426 N N . GLU A 1 413 ? -52.581 15.630 41.534 1.00 86.75 413 GLU A N 1
ATOM 3427 C CA . GLU A 1 413 ? -53.427 16.838 41.504 1.00 86.75 413 GLU A CA 1
ATOM 3428 C C . GLU A 1 413 ? -54.778 16.554 40.818 1.00 86.75 413 GLU A C 1
ATOM 3430 O O . GLU A 1 413 ? -55.835 16.924 41.319 1.00 86.75 413 GLU A O 1
ATOM 3435 N N . ILE A 1 414 ? -54.770 15.816 39.701 1.00 84.75 414 ILE A N 1
ATOM 3436 C CA . ILE A 1 414 ? -55.996 15.409 38.993 1.00 84.75 414 ILE A CA 1
ATOM 3437 C C . ILE A 1 414 ? -56.808 14.380 39.803 1.00 84.75 414 ILE A C 1
ATOM 3439 O O . ILE A 1 414 ? -58.037 14.425 39.804 1.00 84.75 414 ILE A O 1
ATOM 3443 N N . HIS A 1 415 ? -56.154 13.446 40.501 1.00 83.88 415 HIS A N 1
ATOM 3444 C CA . HIS A 1 415 ? -56.818 12.437 41.336 1.00 83.88 415 HIS A CA 1
ATOM 3445 C C . HIS A 1 415 ? -57.543 13.044 42.536 1.00 83.88 415 HIS A C 1
ATOM 3447 O O . HIS A 1 415 ? -58.570 12.495 42.931 1.00 83.88 415 HIS A O 1
ATOM 3453 N N . GLU A 1 416 ? -57.066 14.160 43.090 1.00 83.56 416 GLU A N 1
ATOM 3454 C CA . GLU A 1 416 ? -57.769 14.890 44.155 1.00 83.56 416 GLU A CA 1
ATOM 3455 C C . GLU A 1 416 ? -59.167 15.366 43.713 1.00 83.56 416 GLU A C 1
ATOM 3457 O O . GLU A 1 416 ? -60.082 15.421 44.533 1.00 83.56 416 GLU A O 1
ATOM 3462 N N . GLU A 1 417 ? -59.363 15.632 42.416 1.00 78.75 417 GLU A N 1
ATOM 3463 C CA . GLU A 1 417 ? -60.633 16.098 41.840 1.00 78.75 417 GLU A CA 1
ATOM 3464 C C . GLU A 1 417 ? -61.557 14.967 41.333 1.00 78.75 417 GLU A C 1
ATOM 3466 O O . GLU A 1 417 ? -62.750 15.196 41.108 1.00 78.75 417 GLU A O 1
ATOM 3471 N N . ILE A 1 418 ? -61.033 13.750 41.133 1.00 81.62 418 ILE A N 1
ATOM 3472 C CA . ILE A 1 418 ? -61.762 12.604 40.556 1.00 81.62 418 ILE A CA 1
ATOM 3473 C C . ILE A 1 418 ? -62.159 11.603 41.663 1.00 81.62 418 ILE A C 1
ATOM 3475 O O . ILE A 1 418 ? -61.329 11.276 42.521 1.00 81.62 418 ILE A O 1
ATOM 3479 N N . PRO A 1 419 ? -63.390 11.051 41.649 1.00 78.75 419 PRO A N 1
ATOM 3480 C CA . PRO A 1 419 ? -63.810 9.997 42.571 1.00 78.75 419 PRO A CA 1
ATOM 3481 C C . PRO A 1 419 ? -62.975 8.720 42.408 1.00 78.75 419 PRO A C 1
ATOM 3483 O O . PRO A 1 419 ? -62.588 8.344 41.305 1.00 78.75 419 PRO A O 1
ATOM 3486 N N . GLU A 1 420 ? -62.739 8.012 43.513 1.00 75.62 420 GLU A N 1
ATOM 3487 C CA . GLU A 1 420 ? -61.815 6.866 43.585 1.00 75.62 420 GLU A CA 1
ATOM 3488 C C . GLU A 1 420 ? -62.070 5.774 42.533 1.00 75.62 420 GLU A C 1
ATOM 3490 O O . GLU A 1 420 ? -61.121 5.187 42.020 1.00 75.62 420 GLU A O 1
ATOM 3495 N N . ASN A 1 421 ? -63.331 5.561 42.150 1.00 76.56 421 ASN A N 1
ATOM 3496 C CA . ASN A 1 421 ? -63.743 4.523 41.200 1.00 76.56 421 ASN A CA 1
ATOM 3497 C C . ASN A 1 421 ? -63.311 4.788 39.746 1.00 76.56 421 ASN A C 1
ATOM 3499 O O . ASN A 1 421 ? -63.273 3.853 38.949 1.00 76.56 421 ASN A O 1
ATOM 3503 N N . GLU A 1 422 ? -63.016 6.041 39.383 1.00 78.12 422 GLU A N 1
ATOM 3504 C CA . GLU A 1 422 ? -62.663 6.437 38.009 1.00 78.12 422 GLU A CA 1
ATOM 3505 C C . GLU A 1 422 ? -61.170 6.775 37.853 1.00 78.12 422 GLU A C 1
ATOM 3507 O O . GLU A 1 422 ? -60.723 7.127 36.762 1.00 78.12 422 GLU A O 1
ATOM 3512 N N . ARG A 1 423 ? -60.372 6.637 38.922 1.00 82.31 423 ARG A N 1
ATOM 3513 C CA . ARG A 1 423 ? -58.933 6.928 38.897 1.00 82.31 423 ARG A CA 1
ATOM 3514 C C . ARG A 1 423 ? -58.157 5.832 38.161 1.00 82.31 423 ARG A C 1
ATOM 3516 O O . ARG A 1 423 ? -58.163 4.669 38.551 1.00 82.31 423 ARG A O 1
ATOM 3523 N N . GLN A 1 424 ? -57.411 6.225 37.133 1.00 78.50 424 GLN A N 1
ATOM 3524 C CA . GLN A 1 424 ? -56.384 5.414 36.481 1.00 78.50 424 GLN A CA 1
ATOM 3525 C C . GLN A 1 424 ? -54.997 5.756 37.037 1.00 78.50 424 GLN A C 1
ATOM 3527 O O . GLN A 1 424 ? -54.657 6.933 37.180 1.00 78.50 424 GLN A O 1
ATOM 3532 N N . PHE A 1 425 ? -54.202 4.728 37.335 1.00 78.38 425 PHE A N 1
ATOM 3533 C CA . PHE A 1 425 ? -52.819 4.849 37.800 1.00 78.38 425 PHE A CA 1
ATOM 3534 C C . PHE A 1 425 ? -51.836 4.536 36.672 1.00 78.38 425 PHE A C 1
ATOM 3536 O O . PHE A 1 425 ? -52.163 3.833 35.716 1.00 78.38 425 PHE A O 1
ATOM 3543 N N . ILE A 1 426 ? -50.616 5.052 36.802 1.00 77.19 426 ILE A N 1
ATOM 3544 C CA . ILE A 1 426 ? -49.524 4.765 35.870 1.00 77.19 426 ILE A CA 1
ATOM 3545 C C . ILE A 1 426 ? -49.183 3.262 35.962 1.00 77.19 426 ILE A C 1
ATOM 3547 O O . ILE A 1 426 ? -49.123 2.736 37.078 1.00 77.19 426 ILE A O 1
ATOM 3551 N N . PRO A 1 427 ? -48.958 2.561 34.833 1.00 71.38 427 PRO A N 1
ATOM 3552 C CA . PRO A 1 427 ? -48.493 1.175 34.841 1.00 71.38 427 PRO A CA 1
ATOM 3553 C C . PRO A 1 427 ? -47.211 1.011 35.667 1.00 71.38 427 PRO A C 1
ATOM 3555 O O . PRO A 1 427 ? -46.345 1.887 35.654 1.00 71.38 427 PRO A O 1
ATOM 3558 N N . SER A 1 428 ? -47.075 -0.112 36.376 1.00 71.00 428 SER A N 1
ATOM 3559 C CA . SER A 1 428 ? -45.842 -0.432 37.105 1.00 71.00 428 SER A CA 1
ATOM 3560 C C . SER A 1 428 ? -44.667 -0.516 36.124 1.00 71.00 428 SER A C 1
ATOM 3562 O O . SER A 1 428 ? -44.769 -1.191 35.103 1.00 71.00 428 SER A O 1
ATOM 3564 N N . TYR A 1 429 ? -43.577 0.191 36.422 1.00 77.56 429 TYR A N 1
ATOM 3565 C CA . TYR A 1 429 ? -42.354 0.203 35.621 1.00 77.56 429 TYR A CA 1
ATOM 3566 C C . TYR A 1 429 ? -41.136 -0.079 36.503 1.00 77.56 429 TYR A C 1
ATOM 3568 O O . TYR A 1 429 ? -41.125 0.235 37.696 1.00 77.56 429 TYR A O 1
ATOM 3576 N N . ASN A 1 430 ? -40.091 -0.648 35.906 1.00 76.25 430 ASN A N 1
ATOM 3577 C CA . ASN A 1 430 ? -38.838 -0.938 36.594 1.00 76.25 430 ASN A CA 1
ATOM 3578 C C . ASN A 1 430 ? -38.086 0.360 36.922 1.00 76.25 430 ASN A C 1
ATOM 3580 O O . ASN A 1 430 ? -37.784 1.163 36.034 1.00 76.25 430 ASN A O 1
ATOM 3584 N N . SER A 1 431 ? -37.740 0.560 38.195 1.00 75.62 431 SER A N 1
ATOM 3585 C CA . SER A 1 431 ? -36.893 1.678 38.618 1.00 75.62 431 SER A CA 1
ATOM 3586 C C . SER A 1 431 ? -35.456 1.533 38.099 1.00 75.62 431 SER A C 1
ATOM 3588 O O . SER A 1 431 ? -35.004 0.435 37.769 1.00 75.62 431 SER A O 1
ATOM 3590 N N . ILE A 1 432 ? -34.718 2.646 38.059 1.00 83.25 432 ILE A N 1
ATOM 3591 C CA . ILE A 1 432 ? -33.291 2.668 37.698 1.00 83.25 432 ILE A CA 1
ATOM 3592 C C . ILE A 1 432 ? -32.517 1.729 38.632 1.00 83.25 432 ILE A C 1
ATOM 3594 O O . ILE A 1 432 ? -32.621 1.843 39.854 1.00 83.25 432 ILE A O 1
ATOM 3598 N N . ASN A 1 433 ? -31.737 0.806 38.064 1.00 81.88 433 ASN A N 1
ATOM 3599 C CA . ASN A 1 433 ? -30.883 -0.082 38.848 1.00 81.88 433 ASN A CA 1
ATOM 3600 C C . ASN A 1 433 ? -29.473 0.510 38.962 1.00 81.88 433 ASN A C 1
ATOM 3602 O O . ASN A 1 433 ? -28.643 0.342 38.069 1.00 81.88 433 ASN A O 1
ATOM 3606 N N . GLU A 1 434 ? -29.191 1.176 40.084 1.00 80.94 434 GLU A N 1
ATOM 3607 C CA . GLU A 1 434 ? -27.920 1.874 40.330 1.00 80.94 434 GLU A CA 1
ATOM 3608 C C . GLU A 1 434 ? -26.685 0.971 40.186 1.00 80.94 434 GLU A C 1
ATOM 3610 O O . GLU A 1 434 ? -25.642 1.428 39.727 1.00 80.94 434 GLU A O 1
ATOM 3615 N N . LYS A 1 435 ? -26.790 -0.324 40.518 1.00 82.31 435 LYS A N 1
ATOM 3616 C CA . LYS A 1 435 ? -25.650 -1.254 40.446 1.00 82.31 435 LYS A CA 1
ATOM 3617 C C . LYS A 1 435 ? -25.255 -1.612 39.013 1.00 82.31 435 LYS A C 1
ATOM 3619 O O . LYS A 1 435 ? -24.076 -1.829 38.754 1.00 82.31 435 LYS A O 1
ATOM 3624 N N . LEU A 1 436 ? -26.234 -1.723 38.114 1.00 83.75 436 LEU A N 1
ATOM 3625 C CA . LEU A 1 436 ? -26.031 -2.167 36.730 1.00 83.75 436 LEU A CA 1
ATOM 3626 C C . LEU A 1 436 ? -25.839 -0.988 35.766 1.00 83.75 436 LEU A C 1
ATOM 3628 O O . LEU A 1 436 ? -24.989 -1.044 34.878 1.00 83.75 436 LEU A O 1
ATOM 3632 N N . GLU A 1 437 ? -26.602 0.090 35.958 1.00 84.56 437 GLU A N 1
ATOM 3633 C CA . GLU A 1 437 ? -26.596 1.259 35.069 1.00 84.56 437 GLU A CA 1
ATOM 3634 C C . GLU A 1 437 ? -25.536 2.301 35.453 1.00 84.56 437 GLU A C 1
ATOM 3636 O O . GLU A 1 437 ? -25.051 3.032 34.584 1.00 84.56 437 GLU A O 1
ATOM 3641 N N . TYR A 1 438 ? -25.163 2.360 36.737 1.00 86.75 438 TYR A N 1
ATOM 3642 C CA . TYR A 1 438 ? -24.190 3.314 37.283 1.00 86.75 438 TYR A CA 1
ATOM 3643 C C . TYR A 1 438 ? -23.103 2.635 38.141 1.00 86.75 438 TYR A C 1
ATOM 3645 O O . TYR A 1 438 ? -22.872 3.025 39.294 1.00 86.75 438 TYR A O 1
ATOM 3653 N N . PRO A 1 439 ? -22.380 1.638 37.596 1.00 81.69 439 PRO A N 1
ATOM 3654 C CA . PRO A 1 439 ? -21.313 0.948 38.318 1.00 81.69 439 PRO A CA 1
ATOM 3655 C C . PRO A 1 439 ? -20.212 1.906 38.805 1.00 81.69 439 PRO A C 1
ATOM 3657 O O . PRO A 1 439 ? -19.598 1.658 39.844 1.00 81.69 439 PRO A O 1
ATOM 3660 N N . GLU A 1 440 ? -19.995 3.040 38.132 1.00 79.56 440 GLU A N 1
ATOM 3661 C CA . GLU A 1 440 ? -19.036 4.073 38.536 1.00 79.56 440 GLU A CA 1
ATOM 3662 C C . GLU A 1 440 ? -19.291 4.657 39.935 1.00 79.56 440 GLU A C 1
ATOM 3664 O O . GLU A 1 440 ? -18.341 5.071 40.602 1.00 79.56 440 GLU A O 1
ATOM 3669 N N . ILE A 1 441 ? -20.539 4.668 40.416 1.00 78.94 441 ILE A N 1
ATOM 3670 C CA . ILE A 1 441 ? -20.875 5.182 41.753 1.00 78.94 441 ILE A CA 1
ATOM 3671 C C . ILE A 1 441 ? -20.265 4.282 42.831 1.00 78.94 441 ILE A C 1
ATOM 3673 O O . ILE A 1 441 ? -19.730 4.782 43.816 1.00 78.94 441 ILE A O 1
ATOM 3677 N N . SER A 1 442 ? -20.258 2.966 42.607 1.00 69.44 442 SER A N 1
ATOM 3678 C CA . SER A 1 442 ? -19.651 1.997 43.529 1.00 69.44 442 SER A CA 1
ATOM 3679 C C . SER A 1 442 ? -18.117 2.051 43.554 1.00 69.44 442 SER A C 1
ATOM 3681 O O . SER A 1 442 ? -17.497 1.638 44.532 1.00 69.44 442 SER A O 1
ATOM 3683 N N . LEU A 1 443 ? -17.503 2.584 42.490 1.00 65.88 443 LEU A N 1
ATOM 3684 C CA . LEU A 1 443 ? -16.049 2.690 42.321 1.00 65.88 443 LEU A CA 1
ATOM 3685 C C . LEU A 1 443 ? -15.476 4.035 42.783 1.00 65.88 443 LEU A C 1
ATOM 3687 O O . LEU A 1 443 ? -14.259 4.150 42.957 1.00 65.88 443 LEU A O 1
ATOM 3691 N N . LYS A 1 444 ? -16.322 5.049 43.008 1.00 63.81 444 LYS A N 1
ATOM 3692 C CA . LYS A 1 444 ? -15.930 6.267 43.724 1.00 63.81 444 LYS A CA 1
ATOM 3693 C C . LYS A 1 444 ? -15.687 5.902 45.187 1.00 63.81 444 LYS A C 1
ATOM 3695 O O . LYS A 1 444 ? -16.579 5.971 46.025 1.00 63.81 444 LYS A O 1
ATOM 3700 N N . ILE A 1 445 ? -14.458 5.492 45.491 1.00 56.44 445 ILE A N 1
ATOM 3701 C CA . ILE A 1 445 ? -13.959 5.459 46.864 1.00 56.44 445 ILE A CA 1
ATOM 3702 C C . ILE A 1 445 ? -14.138 6.879 47.401 1.00 56.44 445 ILE A C 1
ATOM 3704 O O . ILE A 1 445 ? -13.593 7.813 46.819 1.00 56.44 445 ILE A O 1
ATOM 3708 N N . LEU A 1 446 ? -14.934 7.037 48.461 1.00 49.19 446 LEU A N 1
ATOM 3709 C CA . LEU A 1 446 ? -15.027 8.291 49.202 1.00 49.19 446 LEU A CA 1
ATOM 3710 C C . LEU A 1 446 ? -13.607 8.731 49.567 1.00 49.19 446 LEU A C 1
ATOM 3712 O O . LEU A 1 446 ? -12.953 8.100 50.406 1.00 49.19 446 LEU A O 1
ATOM 3716 N N . ASP A 1 447 ? -13.128 9.796 48.929 1.00 46.25 447 ASP A N 1
ATOM 3717 C CA . ASP A 1 447 ? -11.968 10.518 49.422 1.00 46.25 447 ASP A CA 1
ATOM 3718 C C . ASP A 1 447 ? -12.244 10.880 50.890 1.00 46.25 447 ASP A C 1
ATOM 3720 O O . ASP A 1 447 ? -13.352 11.255 51.274 1.00 46.25 447 ASP A O 1
ATOM 3724 N N . GLN A 1 448 ? -11.246 10.652 51.741 1.00 47.59 448 GLN A N 1
ATOM 3725 C CA . GLN A 1 448 ? -11.353 10.577 53.204 1.00 47.59 448 GLN A CA 1
ATOM 3726 C C . GLN A 1 448 ? -11.728 11.898 53.915 1.00 47.59 448 GLN A C 1
ATOM 3728 O O . GLN A 1 448 ? -11.469 12.021 55.112 1.00 47.59 448 GLN A O 1
ATOM 3733 N N . GLU A 1 449 ? -12.324 12.878 53.237 1.00 45.00 449 GLU A N 1
ATOM 3734 C CA . GLU A 1 449 ? -12.738 14.140 53.862 1.00 45.00 449 GLU A CA 1
ATOM 3735 C C . GLU A 1 449 ? -14.130 14.057 54.521 1.00 45.00 449 GLU A C 1
ATOM 3737 O O . GLU A 1 449 ? -14.360 14.738 55.518 1.00 45.00 449 GLU A O 1
ATOM 3742 N N . ASP A 1 450 ? -15.000 13.122 54.115 1.00 41.19 450 ASP A N 1
ATOM 3743 C CA . ASP A 1 450 ? -16.384 13.071 54.634 1.00 41.19 450 ASP A CA 1
ATOM 3744 C C . ASP A 1 450 ? -16.628 12.061 55.775 1.00 41.19 450 ASP A C 1
ATOM 3746 O O . ASP A 1 450 ? -17.691 12.047 56.400 1.00 41.19 450 ASP A O 1
ATOM 3750 N N . VAL A 1 451 ? -15.644 11.231 56.142 1.00 42.34 451 VAL A N 1
ATOM 3751 C CA . VAL A 1 451 ? -15.840 10.195 57.185 1.00 42.34 451 VAL A CA 1
ATOM 3752 C C . VAL A 1 451 ? -15.733 10.757 58.615 1.00 42.34 451 VAL A C 1
ATOM 3754 O O . VAL A 1 451 ? -16.133 10.098 59.576 1.00 42.34 451 VAL A O 1
ATOM 3757 N N . THR A 1 452 ? -15.295 12.007 58.796 1.00 38.31 452 THR A N 1
ATOM 3758 C CA . THR A 1 452 ? -15.420 12.712 60.089 1.00 38.31 452 THR A CA 1
ATOM 3759 C C . THR A 1 452 ? -16.821 13.275 60.354 1.00 38.31 452 THR A C 1
ATOM 3761 O O . THR A 1 452 ? -17.052 13.820 61.430 1.00 38.31 452 THR A O 1
ATOM 3764 N N . GLY A 1 453 ? -17.764 13.109 59.420 1.00 38.38 453 GLY A N 1
ATOM 3765 C CA . GLY A 1 453 ? -19.119 13.658 59.491 1.00 38.38 453 GLY A CA 1
ATOM 3766 C C . GLY A 1 453 ? -20.243 12.626 59.563 1.00 38.38 453 GLY A C 1
ATOM 3767 O O . GLY A 1 453 ? -21.374 12.969 59.237 1.00 38.38 453 GLY A O 1
ATOM 3768 N N . LEU A 1 454 ? -19.993 11.381 59.989 1.00 37.41 454 LEU A N 1
ATOM 3769 C CA . LEU A 1 454 ? -21.074 10.425 60.281 1.00 37.41 454 LEU A CA 1
ATOM 3770 C C . LEU A 1 454 ? -21.784 10.789 61.601 1.00 37.41 454 LEU A C 1
ATOM 3772 O O . LEU A 1 454 ? -21.753 10.043 62.583 1.00 37.41 454 LEU A O 1
ATOM 3776 N N . SER A 1 455 ? -22.449 11.948 61.597 1.00 35.94 455 SER A N 1
ATOM 3777 C CA . SER A 1 455 ? -23.684 12.148 62.345 1.00 35.94 455 SER A CA 1
ATOM 3778 C C . SER A 1 455 ? -24.698 11.164 61.769 1.00 35.94 455 SER A C 1
ATOM 3780 O O . SER A 1 455 ? -25.136 11.273 60.624 1.00 35.94 455 SER A O 1
ATOM 3782 N N . ARG A 1 456 ? -24.992 10.129 62.551 1.00 39.59 456 ARG A N 1
ATOM 3783 C CA . ARG A 1 456 ? -26.195 9.321 62.381 1.00 39.59 456 ARG A CA 1
ATOM 3784 C C . ARG A 1 456 ? -27.413 10.234 62.525 1.00 39.59 456 ARG A C 1
ATOM 3786 O O . ARG A 1 456 ? -27.466 11.009 63.472 1.00 39.59 456 ARG A O 1
ATOM 3793 N N . ASP A 1 457 ? -28.382 10.038 61.638 1.00 37.38 457 ASP A N 1
ATOM 3794 C CA . ASP A 1 457 ? -29.777 10.466 61.776 1.00 37.38 457 ASP A CA 1
ATOM 3795 C C . ASP A 1 457 ? -30.036 11.981 61.897 1.00 37.38 457 ASP A C 1
ATOM 3797 O O . ASP A 1 457 ? -30.497 12.461 62.926 1.00 37.38 457 ASP A O 1
ATOM 3801 N N . ASP A 1 458 ? -29.856 12.722 60.796 1.00 35.69 458 ASP A N 1
ATOM 3802 C CA . ASP A 1 458 ? -30.439 14.072 60.623 1.00 35.69 458 ASP A CA 1
ATOM 3803 C C . ASP A 1 458 ? -31.532 14.142 59.533 1.00 35.69 458 ASP A C 1
ATOM 3805 O O . ASP A 1 458 ? -32.156 15.185 59.324 1.00 35.69 458 ASP A O 1
ATOM 3809 N N . SER A 1 459 ? -31.852 13.027 58.866 1.00 36.44 459 SER A N 1
ATOM 3810 C CA . SER A 1 459 ? -32.966 12.958 57.903 1.00 36.44 459 SER A CA 1
ATOM 3811 C C . SER A 1 459 ? -34.347 12.862 58.566 1.00 36.44 459 SER A C 1
ATOM 3813 O O . SER A 1 459 ? -35.357 13.098 57.906 1.00 36.44 459 SER A O 1
ATOM 3815 N N . THR A 1 460 ? -34.416 12.598 59.875 1.00 39.94 460 THR A N 1
ATOM 3816 C CA . THR A 1 460 ? -35.669 12.599 60.653 1.00 39.94 460 THR A CA 1
ATOM 3817 C C . THR A 1 460 ? -35.886 13.863 61.488 1.00 39.94 460 THR A C 1
ATOM 3819 O O . THR A 1 460 ? -36.976 14.040 62.024 1.00 39.94 460 THR A O 1
ATOM 3822 N N . ARG A 1 461 ? -34.922 14.797 61.546 1.00 36.97 461 ARG A N 1
ATOM 3823 C CA . ARG A 1 461 ? -35.069 16.074 62.278 1.00 36.97 461 ARG A CA 1
ATOM 3824 C C . ARG A 1 461 ? -35.285 17.317 61.412 1.00 36.97 461 ARG A C 1
ATOM 3826 O O . ARG A 1 461 ? -35.706 18.338 61.939 1.00 36.97 461 ARG A O 1
ATOM 3833 N N . LYS A 1 462 ? -35.129 17.229 60.087 1.00 33.16 462 LYS A N 1
ATOM 3834 C CA . LYS A 1 462 ? -35.437 18.332 59.148 1.00 33.16 462 LYS A CA 1
ATOM 3835 C C . LYS A 1 462 ? -36.878 18.361 58.612 1.00 33.16 462 LYS A C 1
ATOM 3837 O O . LYS A 1 462 ? -37.151 19.048 57.640 1.00 33.16 462 LYS A O 1
ATOM 3842 N N . LYS A 1 463 ? -37.811 17.639 59.243 1.00 35.56 463 LYS A N 1
ATOM 3843 C CA . LYS A 1 463 ? -39.255 17.711 58.933 1.00 35.56 463 LYS A CA 1
ATOM 3844 C C . LYS A 1 463 ? -40.114 18.333 60.044 1.00 35.56 463 LYS A C 1
ATOM 3846 O O . LYS A 1 463 ? -41.329 18.290 59.937 1.00 35.56 463 LYS A O 1
ATOM 3851 N N . ILE A 1 464 ? -39.511 18.894 61.098 1.00 39.50 464 ILE A N 1
ATOM 3852 C CA . ILE A 1 464 ? -40.255 19.490 62.233 1.00 39.50 464 ILE A CA 1
ATOM 3853 C C . ILE A 1 464 ? -39.940 20.988 62.428 1.00 39.50 464 ILE A C 1
ATOM 3855 O O . ILE A 1 464 ? -40.475 21.626 63.321 1.00 39.50 464 ILE A O 1
ATOM 3859 N N . VAL A 1 465 ? -39.128 21.609 61.569 1.00 34.31 465 VAL A N 1
ATOM 3860 C CA . VAL A 1 465 ? -38.876 23.060 61.640 1.00 34.31 465 VAL A CA 1
ATOM 3861 C C . VAL A 1 465 ? -38.934 23.638 60.234 1.00 34.31 465 VAL A C 1
ATOM 3863 O O . VAL A 1 465 ? -37.901 23.848 59.620 1.00 34.31 465 VAL A O 1
ATOM 3866 N N . ASP A 1 466 ? -40.152 23.764 59.711 1.00 31.77 466 ASP A N 1
ATOM 3867 C CA . ASP A 1 466 ? -40.553 24.715 58.658 1.00 31.77 466 ASP A CA 1
ATOM 3868 C C . ASP A 1 466 ? -42.096 24.865 58.668 1.00 31.77 466 ASP A C 1
ATOM 3870 O O . ASP A 1 466 ? -42.755 24.977 57.640 1.00 31.77 466 ASP A O 1
ATOM 3874 N N . GLU A 1 467 ? -42.692 24.872 59.865 1.00 38.94 467 GLU A N 1
ATOM 3875 C CA . GLU A 1 467 ? -44.034 25.411 60.099 1.00 38.94 467 GLU A CA 1
ATOM 3876 C C . GLU A 1 467 ? -43.890 26.587 61.059 1.00 38.94 467 GLU A C 1
ATOM 3878 O O . GLU A 1 467 ? -44.040 26.436 62.261 1.00 38.94 467 GLU A O 1
ATOM 3883 N N . GLU A 1 468 ? -43.538 27.756 60.532 1.00 37.81 468 GLU A N 1
ATOM 3884 C CA . GLU A 1 468 ? -43.989 29.036 61.076 1.00 37.81 468 GLU A CA 1
ATOM 3885 C C . GLU A 1 468 ? -43.691 30.146 60.055 1.00 37.81 468 GLU A C 1
ATOM 3887 O O . GLU A 1 468 ? -42.547 30.404 59.686 1.00 37.81 468 GLU A O 1
ATOM 3892 N N . SER A 1 469 ? -44.762 30.821 59.620 1.00 35.69 469 SER A N 1
ATOM 3893 C CA . SER A 1 469 ? -44.821 32.007 58.746 1.00 35.69 469 SER A CA 1
ATOM 3894 C C . SER A 1 469 ? -44.877 31.808 57.216 1.00 35.69 469 SER A C 1
ATOM 3896 O O . SER A 1 469 ? -44.008 32.220 56.459 1.00 35.69 469 SER A O 1
ATOM 3898 N N . SER A 1 470 ? -46.041 31.374 56.726 1.00 32.06 470 SER A N 1
ATOM 3899 C CA . SER A 1 470 ? -46.728 32.136 55.670 1.00 32.06 470 SER A CA 1
ATOM 3900 C C . SER A 1 470 ? -48.244 31.968 55.800 1.00 32.06 470 SER A C 1
ATOM 3902 O O . SER A 1 470 ? -48.820 30.944 55.464 1.00 32.06 470 SER A O 1
ATOM 3904 N N . VAL A 1 471 ? -48.907 32.996 56.334 1.00 35.16 471 VAL A N 1
ATOM 3905 C CA . VAL A 1 471 ? -50.364 33.138 56.239 1.00 35.16 471 VAL A CA 1
ATOM 3906 C C . VAL A 1 471 ? -50.660 33.619 54.820 1.00 35.16 471 VAL A C 1
ATOM 3908 O O . VAL A 1 471 ? -50.757 34.818 54.563 1.00 35.16 471 VAL A O 1
ATOM 3911 N N . ALA A 1 472 ? -50.735 32.679 53.884 1.00 31.31 472 ALA A N 1
ATOM 3912 C CA . ALA A 1 472 ? -51.478 32.853 52.648 1.00 31.31 472 ALA A CA 1
ATOM 3913 C C . ALA A 1 472 ? -52.832 32.179 52.873 1.00 31.31 472 ALA A C 1
ATOM 3915 O O . ALA A 1 472 ? -52.905 31.004 53.209 1.00 31.31 472 ALA A O 1
ATOM 3916 N N . VAL A 1 473 ? -53.899 32.966 52.792 1.00 34.91 473 VAL A N 1
ATOM 3917 C CA . VAL A 1 473 ? -55.271 32.484 52.940 1.00 34.91 473 VAL A CA 1
ATOM 3918 C C . VAL A 1 473 ? -55.540 31.485 51.814 1.00 34.91 473 VAL A C 1
ATOM 3920 O O . VAL A 1 473 ? -55.661 31.884 50.657 1.00 34.91 473 VAL A O 1
ATOM 3923 N N . ASP A 1 474 ? -55.617 30.202 52.165 1.00 39.19 474 ASP A N 1
ATOM 3924 C CA . ASP A 1 474 ? -56.134 29.126 51.321 1.00 39.19 474 ASP A CA 1
ATOM 3925 C C . ASP A 1 474 ? -57.606 29.405 50.997 1.00 39.19 474 ASP A C 1
ATOM 3927 O O . ASP A 1 474 ? -58.523 29.055 51.741 1.00 39.19 474 ASP A O 1
ATOM 3931 N N . ILE A 1 475 ? -57.838 30.070 49.868 1.00 42.69 475 ILE A N 1
ATOM 3932 C CA . ILE A 1 475 ? -59.175 30.272 49.298 1.00 42.69 475 ILE A CA 1
ATOM 3933 C C . ILE A 1 475 ? -59.690 28.956 48.661 1.00 42.69 475 ILE A C 1
ATOM 3935 O O . ILE A 1 475 ? -60.898 28.743 48.593 1.00 42.69 475 ILE A O 1
ATOM 3939 N N . ASP A 1 476 ? -58.801 28.007 48.339 1.00 46.59 476 ASP A N 1
ATOM 3940 C CA . ASP A 1 476 ? -59.140 26.726 47.690 1.00 46.59 476 ASP A CA 1
ATOM 3941 C C . ASP A 1 476 ? -59.596 25.614 48.654 1.00 46.59 476 ASP A C 1
ATOM 3943 O O . ASP A 1 476 ? -60.192 24.623 48.227 1.00 46.59 476 ASP A O 1
ATOM 3947 N N . ALA A 1 477 ? -59.322 25.718 49.958 1.00 43.53 477 ALA A N 1
ATOM 3948 C CA . ALA A 1 477 ? -59.810 24.735 50.935 1.00 43.53 477 ALA A CA 1
ATOM 3949 C C . ALA A 1 477 ? -61.314 24.914 51.220 1.00 43.53 477 ALA A C 1
ATOM 3951 O O . ALA A 1 477 ? -62.035 23.935 51.406 1.00 43.53 477 ALA A O 1
ATOM 3952 N N . LEU A 1 478 ? -61.803 26.159 51.163 1.00 40.56 478 LEU A N 1
ATOM 3953 C CA . LEU A 1 478 ? -63.204 26.494 51.422 1.00 40.56 478 LEU A CA 1
ATOM 3954 C C . LEU A 1 478 ? -64.119 26.186 50.219 1.00 40.56 478 LEU A C 1
ATOM 3956 O O . LEU A 1 478 ? -65.278 25.835 50.419 1.00 40.56 478 LEU A O 1
ATOM 3960 N N . GLU A 1 479 ? -63.612 26.230 48.979 1.00 44.06 479 GLU A N 1
ATOM 3961 C CA . GLU A 1 479 ? -64.364 25.758 47.798 1.00 44.06 479 GLU A CA 1
ATOM 3962 C C . GLU A 1 479 ? -64.483 24.221 47.740 1.00 44.06 479 GLU A C 1
ATOM 3964 O O . GLU A 1 479 ? -65.477 23.698 47.229 1.00 44.06 479 GLU A O 1
ATOM 3969 N N . ARG A 1 480 ? -63.519 23.481 48.311 1.00 48.09 480 ARG A N 1
ATOM 3970 C CA . ARG A 1 480 ? -63.504 22.004 48.316 1.00 48.09 480 ARG A CA 1
ATOM 3971 C C . ARG A 1 480 ? -64.519 21.377 49.278 1.00 48.09 480 ARG A C 1
ATOM 3973 O O . ARG A 1 480 ? -65.082 20.330 48.961 1.00 48.09 480 ARG A O 1
ATOM 3980 N N . GLU A 1 481 ? -64.827 22.027 50.399 1.00 43.34 481 GLU A N 1
ATOM 3981 C CA . GLU A 1 481 ? -65.881 21.568 51.323 1.00 43.34 481 GLU A CA 1
ATOM 3982 C C . GLU A 1 481 ? -67.306 21.852 50.814 1.00 43.34 481 GLU A C 1
ATOM 3984 O O . GLU A 1 481 ? -68.242 21.134 51.165 1.00 43.34 481 GLU A O 1
ATOM 3989 N N . ILE A 1 482 ? -67.483 22.830 49.917 1.00 48.06 482 ILE A N 1
ATOM 3990 C CA . ILE A 1 482 ? -68.798 23.199 49.359 1.00 48.06 482 ILE A CA 1
ATOM 3991 C C . ILE A 1 482 ? -69.272 22.206 48.270 1.00 48.06 482 ILE A C 1
ATOM 3993 O O . ILE A 1 482 ? -70.466 22.112 47.999 1.00 48.06 482 ILE A O 1
ATOM 3997 N N . LEU A 1 483 ? -68.380 21.398 47.679 1.00 46.31 483 LEU A N 1
ATOM 3998 C CA . LEU A 1 483 ? -68.701 20.503 46.548 1.00 46.31 483 LEU A CA 1
ATOM 3999 C C . LEU A 1 483 ? -68.888 19.015 46.902 1.00 46.31 483 LEU A C 1
ATOM 4001 O O . LEU A 1 483 ? -69.432 18.259 46.082 1.00 46.31 483 LEU A O 1
ATOM 4005 N N . ASN A 1 484 ? -68.480 18.593 48.104 1.00 47.47 484 ASN A N 1
ATOM 4006 C CA . ASN A 1 484 ? -68.645 17.213 48.589 1.00 47.47 484 ASN A CA 1
ATOM 4007 C C . ASN A 1 484 ? -69.911 16.998 49.439 1.00 47.47 484 ASN A C 1
ATOM 4009 O O . ASN A 1 484 ? -70.285 15.855 49.706 1.00 47.47 484 ASN A O 1
ATOM 4013 N N . HIS A 1 485 ? -70.636 18.065 49.790 1.00 49.44 485 HIS A N 1
ATOM 4014 C CA . HIS A 1 485 ? -71.951 17.979 50.427 1.00 49.44 485 HIS A CA 1
ATOM 4015 C C . HIS A 1 485 ? -72.991 18.835 49.701 1.00 49.44 485 HIS A C 1
ATOM 4017 O O . HIS A 1 485 ? -73.266 19.971 50.066 1.00 49.44 485 HIS A O 1
ATOM 4023 N N . SER A 1 486 ? -73.625 18.238 48.693 1.00 41.25 486 SER A N 1
ATOM 4024 C CA . SER A 1 486 ? -74.881 18.731 48.131 1.00 41.25 486 SER A CA 1
ATOM 4025 C C . SER A 1 486 ? -75.686 17.554 47.562 1.00 41.25 486 SER A C 1
ATOM 4027 O O . SER A 1 486 ? -75.841 17.385 46.358 1.00 41.25 486 SER A O 1
ATOM 4029 N N . GLU A 1 487 ? -76.236 16.724 48.451 1.00 48.00 487 GLU A N 1
ATOM 4030 C CA . GLU A 1 487 ? -77.372 15.851 48.105 1.00 48.00 487 GLU A CA 1
ATOM 4031 C C . GLU A 1 487 ? -78.719 16.592 48.187 1.00 48.00 487 GLU A C 1
ATOM 4033 O O . GLU A 1 487 ? -79.770 15.969 48.119 1.00 48.00 487 GLU A O 1
ATOM 4038 N N . ASN A 1 488 ? -78.735 17.928 48.273 1.00 47.75 488 ASN A N 1
ATOM 4039 C CA . ASN A 1 488 ? -79.981 18.693 48.299 1.00 47.75 488 ASN A CA 1
ATOM 4040 C C . ASN A 1 488 ? -79.916 19.928 47.387 1.00 47.75 488 ASN A C 1
ATOM 4042 O O . ASN A 1 488 ? -79.658 21.036 47.846 1.00 47.75 488 ASN A O 1
ATOM 4046 N N . GLY A 1 489 ? -80.245 19.718 46.106 1.00 56.19 489 GLY A N 1
ATOM 4047 C CA . GLY A 1 489 ? -80.756 20.762 45.208 1.00 56.19 489 GLY A CA 1
ATOM 4048 C C . GLY A 1 489 ? -79.757 21.452 44.272 1.00 56.19 489 GLY A C 1
ATOM 4049 O O . GLY A 1 489 ? -79.763 22.676 44.213 1.00 56.19 489 GLY A O 1
ATOM 4050 N N . GLU A 1 490 ? -78.953 20.708 43.504 1.00 51.47 490 GLU A N 1
ATOM 4051 C CA . GLU A 1 490 ? -78.157 21.278 42.397 1.00 51.47 490 GLU A CA 1
ATOM 4052 C C . GLU A 1 490 ? -79.058 21.676 41.204 1.00 51.47 490 GLU A C 1
ATOM 4054 O O . GLU A 1 490 ? -79.999 20.959 40.842 1.00 51.47 490 GLU A O 1
ATOM 4059 N N . THR A 1 491 ? -78.776 22.809 40.553 1.00 66.25 491 THR A N 1
ATOM 4060 C CA . THR A 1 491 ? -79.473 23.208 39.315 1.00 66.25 491 THR A CA 1
ATOM 4061 C C . THR A 1 491 ? -78.977 22.400 38.105 1.00 66.25 491 THR A C 1
ATOM 4063 O O . THR A 1 491 ? -77.824 21.976 38.051 1.00 66.25 491 THR A O 1
ATOM 4066 N N . SER A 1 492 ? -79.821 22.207 37.077 1.00 68.38 492 SER A N 1
ATOM 4067 C CA . SER A 1 492 ? -79.456 21.432 35.867 1.00 68.38 492 SER A CA 1
ATOM 4068 C C . SER A 1 492 ? -78.153 21.915 35.207 1.00 68.38 492 SER A C 1
ATOM 4070 O O . SER A 1 492 ? -77.381 21.101 34.708 1.00 68.38 492 SER A O 1
ATOM 4072 N N . CYS A 1 493 ? -77.880 23.225 35.242 1.00 63.25 493 CYS A N 1
ATOM 4073 C CA . CYS A 1 493 ? -76.656 23.813 34.694 1.00 63.25 493 CYS A CA 1
ATOM 4074 C C . CYS A 1 493 ? -75.406 23.498 35.534 1.00 63.25 493 CYS A C 1
ATOM 4076 O O . CYS A 1 493 ? -74.338 23.290 34.966 1.00 63.25 493 CYS A O 1
ATOM 4078 N N . GLU A 1 494 ? -75.512 23.441 36.865 1.00 72.62 494 GLU A N 1
ATOM 4079 C CA . GLU A 1 494 ? -74.394 23.091 37.758 1.00 72.62 494 GLU A CA 1
ATOM 4080 C C . GLU A 1 494 ? -74.005 21.616 37.605 1.00 72.62 494 GLU A C 1
ATOM 4082 O O . GLU A 1 494 ? -72.818 21.295 37.516 1.00 72.62 494 GLU A O 1
ATOM 4087 N N . ILE A 1 495 ? -75.000 20.736 37.443 1.00 71.75 495 ILE A N 1
ATOM 4088 C CA . ILE A 1 495 ? -74.796 19.311 37.142 1.00 71.75 495 ILE A CA 1
ATOM 4089 C C . ILE A 1 495 ? -74.075 19.143 35.797 1.00 71.75 495 ILE A C 1
ATOM 4091 O O . ILE A 1 495 ? -73.144 18.342 35.681 1.00 71.75 495 ILE A O 1
ATOM 4095 N N . GLU A 1 496 ? -74.478 19.891 34.766 1.00 75.06 496 GLU A N 1
ATOM 4096 C CA . GLU A 1 496 ? -73.814 19.871 33.457 1.00 75.06 496 GLU A CA 1
ATOM 4097 C C . GLU A 1 496 ? -72.379 20.411 33.523 1.00 75.06 496 GLU A C 1
ATOM 4099 O O . GLU A 1 496 ? -71.474 19.810 32.941 1.00 75.06 496 GLU A O 1
ATOM 4104 N N . LEU A 1 497 ? -72.135 21.487 34.278 1.00 77.19 497 LEU A N 1
ATOM 4105 C CA . LEU A 1 497 ? -70.801 22.069 34.446 1.00 77.19 497 LEU A CA 1
ATOM 4106 C C . LEU A 1 497 ? -69.856 21.122 35.203 1.00 77.19 497 LEU A C 1
ATOM 4108 O O . LEU A 1 497 ? -68.696 20.965 34.812 1.00 77.19 497 LEU A O 1
ATOM 4112 N N . ARG A 1 498 ? -70.363 20.444 36.242 1.00 75.75 498 ARG A N 1
ATOM 4113 C CA . ARG A 1 498 ? -69.644 19.411 37.004 1.00 75.75 498 ARG A CA 1
ATOM 4114 C C . ARG A 1 498 ? -69.309 18.213 36.120 1.00 75.75 498 ARG A C 1
ATOM 4116 O O . ARG A 1 498 ? -68.157 17.790 36.087 1.00 75.75 498 ARG A O 1
ATOM 4123 N N . LYS A 1 499 ? -70.272 17.715 35.335 1.00 78.50 499 LYS A N 1
ATOM 4124 C CA . LYS A 1 499 ? -70.047 16.631 34.358 1.00 78.50 499 LYS A CA 1
ATOM 4125 C C . LYS A 1 499 ? -69.040 17.023 33.276 1.00 78.50 499 LYS A C 1
ATOM 4127 O O . LYS A 1 499 ? -68.195 16.207 32.914 1.00 78.50 499 LYS A O 1
ATOM 4132 N N . ALA A 1 500 ? -69.084 18.261 32.784 1.00 80.25 500 ALA A N 1
ATOM 4133 C CA . ALA A 1 500 ? -68.129 18.767 31.801 1.00 80.25 500 ALA A CA 1
ATOM 4134 C C . ALA A 1 500 ? -66.714 18.907 32.388 1.00 80.25 500 ALA A C 1
ATOM 4136 O O . ALA A 1 500 ? -65.745 18.531 31.729 1.00 80.25 500 ALA A O 1
ATOM 4137 N N . ARG A 1 501 ? -66.579 19.401 33.628 1.00 81.25 501 ARG A N 1
ATOM 4138 C CA . ARG A 1 501 ? -65.294 19.471 34.346 1.00 81.25 501 ARG A CA 1
ATOM 4139 C C . ARG A 1 501 ? -64.729 18.072 34.612 1.00 81.25 501 ARG A C 1
ATOM 4141 O O . ARG A 1 501 ? -63.574 17.830 34.279 1.00 81.25 501 ARG A O 1
ATOM 4148 N N . MET A 1 502 ? -65.561 17.145 35.090 1.00 81.94 502 MET A N 1
ATOM 4149 C CA . MET A 1 502 ? -65.195 15.738 35.294 1.00 81.94 502 MET A CA 1
ATOM 4150 C C . MET A 1 502 ? -64.717 15.088 33.991 1.00 81.94 502 MET A C 1
ATOM 4152 O O . MET A 1 502 ? -63.644 14.499 33.940 1.00 81.94 502 MET A O 1
ATOM 4156 N N . SER A 1 503 ? -65.460 15.277 32.897 1.00 83.25 503 SER A N 1
ATOM 4157 C CA . SER A 1 503 ? -65.094 14.735 31.581 1.00 83.25 503 SER A CA 1
ATOM 4158 C C . SER A 1 503 ? -63.753 15.279 31.078 1.00 83.25 503 SER A C 1
ATOM 4160 O O . SER A 1 503 ? -62.988 14.537 30.469 1.00 83.25 503 SER A O 1
ATOM 4162 N N . ARG A 1 504 ? -63.437 16.556 31.354 1.00 86.69 504 ARG A N 1
ATOM 4163 C CA . ARG A 1 504 ? -62.130 17.151 31.025 1.00 86.69 504 ARG A CA 1
ATOM 4164 C C . ARG A 1 504 ? -61.001 16.519 31.833 1.00 86.69 504 ARG A C 1
ATOM 4166 O O . ARG A 1 504 ? -59.984 16.183 31.244 1.00 86.69 504 ARG A O 1
ATOM 4173 N N . LYS A 1 505 ? -61.190 16.320 33.139 1.00 85.69 505 LYS A N 1
ATOM 4174 C CA . LYS A 1 505 ? -60.177 15.717 34.019 1.00 85.69 505 LYS A CA 1
ATOM 4175 C C . LYS A 1 505 ? -59.941 14.237 33.710 1.00 85.69 505 LYS A C 1
ATOM 4177 O O . LYS A 1 505 ? -58.795 13.808 33.669 1.00 85.69 505 LYS A O 1
ATOM 4182 N N . LEU A 1 506 ? -60.992 13.486 33.375 1.00 87.62 506 LEU A N 1
ATOM 4183 C CA . LEU A 1 506 ? -60.871 12.110 32.878 1.00 87.62 506 LEU A CA 1
ATOM 4184 C C . LEU A 1 506 ? -60.156 12.039 31.523 1.00 87.62 506 LEU A C 1
ATOM 4186 O O . LEU A 1 506 ? -59.385 11.114 31.282 1.00 87.62 506 LEU A O 1
ATOM 4190 N N . PHE A 1 507 ? -60.406 12.998 30.627 1.00 88.25 507 PHE A N 1
ATOM 4191 C CA . PHE A 1 507 ? -59.690 13.087 29.353 1.00 88.25 507 PHE A CA 1
ATOM 4192 C C . PHE A 1 507 ? -58.210 13.436 29.562 1.00 88.25 507 PHE A C 1
ATOM 4194 O O . PHE A 1 507 ? -57.350 12.773 28.996 1.00 88.25 507 PHE A O 1
ATOM 4201 N N . GLU A 1 508 ? -57.914 14.414 30.421 1.00 87.75 508 GLU A N 1
ATOM 4202 C CA . GLU A 1 508 ? -56.551 14.826 30.776 1.00 87.75 508 GLU A CA 1
ATOM 4203 C C . GLU A 1 508 ? -55.768 13.684 31.441 1.00 87.75 508 GLU A C 1
ATOM 4205 O O . GLU A 1 508 ? -54.620 13.426 31.082 1.00 87.75 508 GLU A O 1
ATOM 4210 N N . GLN A 1 509 ? -56.409 12.935 32.343 1.00 89.38 509 GLN A N 1
ATOM 4211 C CA . GLN A 1 509 ? -55.855 11.717 32.927 1.00 89.38 509 GLN A CA 1
ATOM 4212 C C . GLN A 1 509 ? -55.519 10.673 31.861 1.00 89.38 509 GLN A C 1
ATOM 4214 O O . GLN A 1 509 ? -54.397 10.169 31.851 1.00 89.38 509 GLN A O 1
ATOM 4219 N N . LYS A 1 510 ? -56.471 10.353 30.974 1.00 88.44 510 LYS A N 1
ATOM 4220 C CA . LYS A 1 510 ? -56.260 9.363 29.909 1.00 88.44 510 LYS A CA 1
ATOM 4221 C C . LYS A 1 510 ? -55.116 9.778 28.997 1.00 88.44 510 LYS A C 1
ATOM 4223 O O . LYS A 1 510 ? -54.220 8.974 28.772 1.00 88.44 510 LYS A O 1
ATOM 4228 N N . GLN A 1 511 ? -55.096 11.042 28.576 1.00 89.31 511 GLN A N 1
ATOM 4229 C CA . GLN A 1 511 ? -54.031 11.599 27.750 1.00 89.31 511 GLN A CA 1
ATOM 4230 C C . GLN A 1 511 ? -52.665 11.487 28.441 1.00 89.31 511 GLN A C 1
ATOM 4232 O O . GLN A 1 511 ? -51.714 11.009 27.837 1.00 89.31 511 GLN A O 1
ATOM 4237 N N . LEU A 1 512 ? -52.566 11.831 29.731 1.00 88.25 512 LEU A N 1
ATOM 4238 C CA . LEU A 1 512 ? -51.325 11.681 30.500 1.00 88.25 512 LEU A CA 1
ATOM 4239 C C . LEU A 1 512 ? -50.871 10.220 30.599 1.00 88.25 512 LEU A C 1
ATOM 4241 O O . LEU A 1 512 ? -49.681 9.938 30.462 1.00 88.25 512 LEU A O 1
ATOM 4245 N N . THR A 1 513 ? -51.793 9.285 30.841 1.00 87.75 513 THR A N 1
ATOM 4246 C CA . THR A 1 513 ? -51.456 7.857 30.922 1.00 87.75 513 THR A CA 1
ATOM 4247 C C . THR A 1 513 ? -51.078 7.263 29.565 1.00 87.75 513 THR A C 1
ATOM 4249 O O . THR A 1 513 ? -50.142 6.465 29.501 1.00 87.75 513 THR A O 1
ATOM 4252 N N . GLU A 1 514 ? -51.752 7.674 28.488 1.00 89.56 514 GLU A N 1
ATOM 4253 C CA . GLU A 1 514 ? -51.446 7.272 27.114 1.00 89.56 514 GLU A CA 1
ATOM 4254 C C . GLU A 1 514 ? -50.068 7.805 26.707 1.00 89.56 514 GLU A C 1
ATOM 4256 O O . GLU A 1 514 ? -49.210 6.995 26.354 1.00 89.56 514 GLU A O 1
ATOM 4261 N N . ASP A 1 515 ? -49.799 9.100 26.913 1.00 89.56 515 ASP A N 1
ATOM 4262 C CA . ASP A 1 515 ? -48.506 9.746 26.645 1.00 89.56 515 ASP A CA 1
ATOM 4263 C C . ASP A 1 515 ? -47.344 9.045 27.374 1.00 89.56 515 ASP A C 1
ATOM 4265 O O . ASP A 1 515 ? -46.265 8.852 26.810 1.00 89.56 515 ASP A O 1
ATOM 4269 N N . ILE A 1 516 ? -47.533 8.663 28.646 1.00 88.81 516 ILE A N 1
ATOM 4270 C CA . ILE A 1 516 ? -46.520 7.912 29.406 1.00 88.81 516 ILE A CA 1
ATOM 4271 C C . ILE A 1 516 ? -46.327 6.521 28.801 1.00 88.81 516 ILE A C 1
ATOM 4273 O O . ILE A 1 516 ? -45.190 6.082 28.619 1.00 88.81 516 ILE A O 1
ATOM 4277 N N . SER A 1 517 ? -47.419 5.824 28.479 1.00 88.19 517 SER A N 1
ATOM 4278 C CA . SER A 1 517 ? -47.355 4.473 27.924 1.00 88.19 517 SER A CA 1
ATOM 4279 C C . SER A 1 517 ? -46.681 4.435 26.549 1.00 88.19 517 SER A C 1
ATOM 4281 O O . SER A 1 517 ? -45.912 3.514 26.284 1.00 88.19 517 SER A O 1
ATOM 4283 N N . GLU A 1 518 ? -46.916 5.441 25.701 1.00 91.00 518 GLU A N 1
ATOM 4284 C CA . GLU A 1 518 ? -46.266 5.589 24.398 1.00 91.00 518 GLU A CA 1
ATOM 4285 C C . GLU A 1 518 ? -44.772 5.855 24.566 1.00 91.00 518 GLU A C 1
ATOM 4287 O O . GLU A 1 518 ? -43.961 5.137 23.993 1.00 91.00 518 GLU A O 1
ATOM 4292 N N . ARG A 1 519 ? -44.379 6.776 25.456 1.00 91.12 519 ARG A N 1
ATOM 4293 C CA . ARG A 1 519 ? -42.955 7.048 25.725 1.00 91.12 519 ARG A CA 1
ATOM 4294 C C . ARG A 1 519 ? -42.204 5.836 26.278 1.00 91.12 519 ARG A C 1
ATOM 4296 O O . ARG A 1 519 ? -41.030 5.656 25.956 1.00 91.12 519 ARG A O 1
ATOM 4303 N N . ILE A 1 520 ? -42.850 5.027 27.122 1.00 90.62 520 ILE A N 1
ATOM 4304 C CA . ILE A 1 520 ? -42.273 3.776 27.639 1.00 90.62 520 ILE A CA 1
ATOM 4305 C C . ILE A 1 520 ? -42.104 2.761 26.503 1.00 90.62 520 ILE A C 1
ATOM 4307 O O . ILE A 1 520 ? -41.035 2.164 26.392 1.00 90.62 520 ILE A O 1
ATOM 4311 N N . LYS A 1 521 ? -43.113 2.601 25.635 1.00 90.50 521 LYS A N 1
ATOM 4312 C CA . LYS A 1 521 ? -43.022 1.726 24.455 1.00 90.50 521 LYS A CA 1
ATOM 4313 C C . LYS A 1 521 ? -41.913 2.174 23.509 1.00 90.50 521 LYS A C 1
ATOM 4315 O O . LYS A 1 521 ? -41.068 1.358 23.170 1.00 90.50 521 LYS A O 1
ATOM 4320 N N . ASP A 1 522 ? -41.836 3.466 23.194 1.00 92.19 522 ASP A N 1
ATOM 4321 C CA . ASP A 1 522 ? -40.771 4.030 22.359 1.00 92.19 522 ASP A CA 1
ATOM 4322 C C . ASP A 1 522 ? -39.381 3.739 22.939 1.00 92.19 522 ASP A C 1
ATOM 4324 O O . ASP A 1 522 ? -38.427 3.513 22.196 1.00 92.19 522 ASP A O 1
ATOM 4328 N N . PHE A 1 523 ? -39.240 3.759 24.268 1.00 93.31 523 PHE A N 1
ATOM 4329 C CA . PHE A 1 523 ? -37.984 3.425 24.934 1.00 93.31 523 PHE A CA 1
ATOM 4330 C C . PHE A 1 523 ? -37.656 1.931 24.831 1.00 93.31 523 PHE A C 1
ATOM 4332 O O . PHE A 1 523 ? -36.529 1.582 24.480 1.00 93.31 523 PHE A O 1
ATOM 4339 N N . ASP A 1 524 ? -38.621 1.056 25.115 1.00 91.44 524 ASP A N 1
ATOM 4340 C CA . ASP A 1 524 ? -38.426 -0.393 25.037 1.00 91.44 524 ASP A CA 1
ATOM 4341 C C . ASP A 1 524 ? -38.180 -0.857 23.583 1.00 91.44 524 ASP A C 1
ATOM 4343 O O . ASP A 1 524 ? -37.343 -1.731 23.353 1.00 91.44 524 ASP A O 1
ATOM 4347 N N . ASP A 1 525 ? -38.809 -0.219 22.590 1.00 92.00 525 ASP A N 1
ATOM 4348 C CA . ASP A 1 525 ? -38.550 -0.451 21.163 1.00 92.00 525 ASP A CA 1
ATOM 4349 C C . ASP A 1 525 ? -37.130 -0.012 20.771 1.00 92.00 525 ASP A C 1
ATOM 4351 O O . ASP A 1 525 ? -36.421 -0.753 20.084 1.00 92.00 525 ASP A O 1
ATOM 4355 N N . CYS A 1 526 ? -36.664 1.149 21.257 1.00 93.06 526 CYS A N 1
ATOM 4356 C CA . CYS A 1 526 ? -35.262 1.567 21.101 1.00 93.06 526 CYS A CA 1
ATOM 4357 C C . CYS A 1 526 ? -34.292 0.547 21.724 1.00 93.06 526 CYS A C 1
ATOM 4359 O O . CYS A 1 526 ? -33.244 0.252 21.149 1.00 93.06 526 CYS A O 1
ATOM 4361 N N . LEU A 1 527 ? -34.629 0.002 22.897 1.00 93.81 527 LEU A N 1
ATOM 4362 C CA . LEU A 1 527 ? -33.812 -0.999 23.584 1.00 93.81 527 LEU A CA 1
ATOM 4363 C C . LEU A 1 527 ? -33.735 -2.303 22.780 1.00 93.81 527 LEU A C 1
ATOM 4365 O O . LEU A 1 527 ? -32.648 -2.851 22.613 1.00 93.81 527 LEU A O 1
ATOM 4369 N N . LEU A 1 528 ? -34.856 -2.774 22.227 1.00 91.62 528 LEU A N 1
ATOM 4370 C CA . LEU A 1 528 ? -34.896 -3.948 21.348 1.00 91.62 528 LEU A CA 1
ATOM 4371 C C . LEU A 1 528 ? -34.075 -3.751 20.068 1.00 91.62 528 LEU A C 1
ATOM 4373 O O . LEU A 1 528 ? -33.372 -4.667 19.643 1.00 91.62 528 LEU A O 1
ATOM 4377 N N . GLN A 1 529 ? -34.137 -2.564 19.461 1.00 93.25 529 GLN A N 1
ATOM 4378 C CA . GLN A 1 529 ? -33.312 -2.235 18.295 1.00 93.25 529 GLN A CA 1
ATOM 4379 C C . GLN A 1 529 ? -31.819 -2.312 18.627 1.00 93.25 529 GLN A C 1
ATOM 4381 O O . GLN A 1 529 ? -31.062 -2.908 17.862 1.00 93.25 529 GLN A O 1
ATOM 4386 N N . LEU A 1 530 ? -31.403 -1.781 19.781 1.00 94.31 530 LEU A N 1
ATOM 4387 C CA . LEU A 1 530 ? -30.011 -1.856 20.227 1.00 94.31 530 LEU A CA 1
ATOM 4388 C C . LEU A 1 530 ? -29.577 -3.282 20.585 1.00 94.31 530 LEU A C 1
ATOM 4390 O O . LEU A 1 530 ? -28.435 -3.632 20.319 1.00 94.31 530 LEU A O 1
ATOM 4394 N N . ASP A 1 531 ? -30.464 -4.127 21.116 1.00 91.62 531 ASP A N 1
ATOM 4395 C CA . ASP A 1 531 ? -30.179 -5.554 21.346 1.00 91.62 531 ASP A CA 1
ATOM 4396 C C . ASP A 1 531 ? -29.882 -6.293 20.026 1.00 91.62 531 ASP A C 1
ATOM 4398 O O . ASP A 1 531 ? -28.907 -7.040 19.915 1.00 91.62 531 ASP A O 1
ATOM 4402 N N . HIS A 1 532 ? -30.664 -6.023 18.976 1.00 92.12 532 HIS A N 1
ATOM 4403 C CA . HIS A 1 532 ? -30.396 -6.551 17.636 1.00 92.12 532 HIS A CA 1
ATOM 4404 C C . HIS A 1 532 ? -29.122 -5.967 17.015 1.00 92.12 532 HIS A C 1
ATOM 4406 O O . HIS A 1 532 ? -28.330 -6.706 16.424 1.00 92.12 532 HIS A O 1
ATOM 4412 N N . GLU A 1 533 ? -28.898 -4.660 17.166 1.00 94.25 533 GLU A N 1
ATOM 4413 C CA . GLU A 1 533 ? -27.679 -4.002 16.696 1.00 94.25 533 GLU A CA 1
ATOM 4414 C C . GLU A 1 533 ? -26.441 -4.586 17.386 1.00 94.25 533 GLU A C 1
ATOM 4416 O O . GLU A 1 533 ? -25.441 -4.856 16.725 1.00 94.25 533 GLU A O 1
ATOM 4421 N N . ARG A 1 534 ? -26.529 -4.888 18.687 1.00 94.00 534 ARG A N 1
ATOM 4422 C CA . ARG A 1 534 ? -25.452 -5.513 19.456 1.00 94.00 534 ARG A CA 1
ATOM 4423 C C . ARG A 1 534 ? -24.971 -6.806 18.829 1.00 94.00 534 ARG A C 1
ATOM 4425 O O . ARG A 1 534 ? -23.767 -7.007 18.716 1.00 94.00 534 ARG A O 1
ATOM 4432 N N . LEU A 1 535 ? -25.906 -7.672 18.438 1.00 92.50 535 LEU A N 1
ATOM 4433 C CA . LEU A 1 535 ? -25.592 -8.947 17.797 1.00 92.50 535 LEU A CA 1
ATOM 4434 C C . LEU A 1 535 ? -24.861 -8.717 16.472 1.00 92.50 535 LEU A C 1
ATOM 4436 O O . LEU A 1 535 ? -23.870 -9.389 16.200 1.00 92.50 535 LEU A O 1
ATOM 4440 N N . SER A 1 536 ? -25.301 -7.740 15.674 1.00 93.75 536 SER A N 1
ATOM 4441 C CA . SER A 1 536 ? -24.626 -7.376 14.423 1.00 93.75 536 SER A CA 1
ATOM 4442 C C . SER A 1 536 ? -23.210 -6.848 14.668 1.00 93.75 536 SER A C 1
ATOM 4444 O O . SER A 1 536 ? -22.270 -7.287 14.010 1.00 93.75 536 SER A O 1
ATOM 4446 N N . VAL A 1 537 ? -23.039 -5.939 15.632 1.00 95.25 537 VAL A N 1
ATOM 4447 C CA . VAL A 1 537 ? -21.728 -5.372 15.985 1.00 95.25 537 VAL A CA 1
ATOM 4448 C C . VAL A 1 537 ? -20.807 -6.447 16.558 1.00 95.25 537 VAL A C 1
ATOM 4450 O O . VAL A 1 537 ? -19.622 -6.468 16.243 1.00 95.25 537 VAL A O 1
ATOM 4453 N N . GLU A 1 538 ? -21.327 -7.373 17.365 1.00 94.00 538 GLU A N 1
ATOM 4454 C CA . GLU A 1 538 ? -20.552 -8.488 17.908 1.00 94.00 538 GLU A CA 1
ATOM 4455 C C . GLU A 1 538 ? -20.064 -9.430 16.802 1.00 94.00 538 GLU A C 1
ATOM 4457 O O . GLU A 1 538 ? -18.896 -9.817 16.815 1.00 94.00 538 GLU A O 1
ATOM 4462 N N . LEU A 1 539 ? -20.909 -9.743 15.816 1.00 91.75 539 LEU A N 1
ATOM 4463 C CA . LEU A 1 539 ? -20.501 -10.514 14.640 1.00 91.75 539 LEU A CA 1
ATOM 4464 C C . LEU A 1 539 ? -19.390 -9.799 13.862 1.00 91.75 539 LEU A C 1
ATOM 4466 O O . LEU A 1 539 ? -18.338 -10.391 13.626 1.00 91.75 539 LEU A O 1
ATOM 4470 N N . ASP A 1 540 ? -19.582 -8.521 13.531 1.00 92.56 540 ASP A N 1
ATOM 4471 C CA . ASP A 1 540 ? -18.596 -7.704 12.815 1.00 92.56 540 ASP A CA 1
ATOM 4472 C C . ASP A 1 540 ? -17.255 -7.636 13.549 1.00 92.56 540 ASP A C 1
ATOM 4474 O O . ASP A 1 540 ? -16.197 -7.855 12.960 1.00 92.56 540 ASP A O 1
ATOM 4478 N N . VAL A 1 541 ? -17.291 -7.369 14.855 1.00 94.12 541 VAL A N 1
ATOM 4479 C CA . VAL A 1 541 ? -16.106 -7.347 15.714 1.00 94.12 541 VAL A CA 1
ATOM 4480 C C . VAL A 1 541 ? -15.408 -8.700 15.699 1.00 94.12 541 VAL A C 1
ATOM 4482 O O . VAL A 1 541 ? -14.185 -8.740 15.617 1.00 94.12 541 VAL A O 1
ATOM 4485 N N . LYS A 1 542 ? -16.149 -9.811 15.772 1.00 93.06 542 LYS A N 1
ATOM 4486 C CA . LYS A 1 542 ? -15.553 -11.151 15.729 1.00 93.06 542 LYS A CA 1
ATOM 4487 C C . LYS A 1 542 ? -14.906 -11.436 14.380 1.00 93.06 542 LYS A C 1
ATOM 4489 O O . LYS A 1 542 ? -13.829 -12.026 14.358 1.00 93.06 542 LYS A O 1
ATOM 4494 N N . PHE A 1 543 ? -15.491 -10.975 13.276 1.00 91.94 543 PHE A N 1
ATOM 4495 C CA . PHE A 1 543 ? -14.856 -11.066 11.961 1.00 91.94 543 PHE A CA 1
ATOM 4496 C C . PHE A 1 543 ? -13.571 -10.241 11.883 1.00 91.94 543 PHE A C 1
ATOM 4498 O O . PHE A 1 543 ? -12.563 -10.756 11.407 1.00 91.94 543 PHE A O 1
ATOM 4505 N N . LEU A 1 544 ? -13.571 -9.013 12.408 1.00 93.44 544 LEU A N 1
ATOM 4506 C CA . LEU A 1 544 ? -12.368 -8.181 12.482 1.00 93.44 544 LEU A CA 1
ATOM 4507 C C . LEU A 1 544 ? -11.299 -8.791 13.403 1.00 93.44 544 LEU A C 1
ATOM 4509 O O . LEU A 1 544 ? -10.124 -8.764 13.062 1.00 93.44 544 LEU A O 1
ATOM 4513 N N . GLU A 1 545 ? -11.681 -9.388 14.537 1.00 92.94 545 GLU A N 1
ATOM 4514 C CA . GLU A 1 545 ? -10.765 -10.093 15.448 1.00 92.94 545 GLU A CA 1
ATOM 4515 C C . GLU A 1 545 ? -10.141 -11.329 14.772 1.00 92.94 545 GLU A C 1
ATOM 4517 O O . GLU A 1 545 ? -8.937 -11.551 14.895 1.00 92.94 545 GLU A O 1
ATOM 4522 N N . ILE A 1 546 ? -10.922 -12.107 14.013 1.00 93.50 546 ILE A N 1
ATOM 4523 C CA . ILE A 1 546 ? -10.405 -13.232 13.215 1.00 93.50 546 ILE A CA 1
ATOM 4524 C C . ILE A 1 546 ? -9.481 -12.720 12.108 1.00 93.50 546 ILE A C 1
ATOM 4526 O O . ILE A 1 546 ? -8.402 -13.273 11.907 1.00 93.50 546 ILE A O 1
ATOM 4530 N N . HIS A 1 547 ? -9.862 -11.650 11.410 1.00 92.62 547 HIS A N 1
ATOM 4531 C CA . HIS A 1 547 ? -9.025 -11.071 10.367 1.00 92.62 547 HIS A CA 1
ATOM 4532 C C . HIS A 1 547 ? -7.706 -10.526 10.937 1.00 92.62 547 HIS A C 1
ATOM 4534 O O . HIS A 1 547 ? -6.638 -10.776 10.381 1.00 92.62 547 HIS A O 1
ATOM 4540 N N . LEU A 1 548 ? -7.747 -9.888 12.106 1.00 93.25 548 LEU A N 1
ATOM 4541 C CA . LEU A 1 548 ? -6.561 -9.453 12.836 1.00 93.25 548 LEU A CA 1
ATOM 4542 C C . LEU A 1 548 ? -5.623 -10.629 13.148 1.00 93.25 548 LEU A C 1
ATOM 4544 O O . LEU A 1 548 ? -4.411 -10.481 13.022 1.00 93.25 548 LEU A O 1
ATOM 4548 N N . LEU A 1 549 ? -6.157 -11.799 13.520 1.00 92.81 549 LEU A N 1
ATOM 4549 C CA . LEU A 1 549 ? -5.347 -13.011 13.700 1.00 92.81 549 LEU A CA 1
ATOM 4550 C C . LEU A 1 549 ? -4.695 -13.454 12.386 1.00 92.81 549 LEU A C 1
ATOM 4552 O O . LEU A 1 549 ? -3.493 -13.698 12.381 1.00 92.81 549 LEU A O 1
ATOM 4556 N N . THR A 1 550 ? -5.441 -13.474 11.275 1.00 92.50 550 THR A N 1
ATOM 4557 C CA . THR A 1 550 ? -4.871 -13.827 9.960 1.00 92.50 550 THR A CA 1
ATOM 4558 C C . THR A 1 550 ? -3.746 -12.879 9.541 1.00 92.50 550 THR A C 1
ATOM 4560 O O . THR A 1 550 ? -2.706 -13.336 9.080 1.00 92.50 550 THR A O 1
ATOM 4563 N N . LEU A 1 551 ? -3.894 -11.568 9.775 1.00 91.94 551 LEU A N 1
ATOM 4564 C CA . LEU A 1 551 ? -2.837 -10.599 9.480 1.00 91.94 551 LEU A CA 1
ATOM 4565 C C . LEU A 1 551 ? -1.615 -10.766 10.385 1.00 91.94 551 LEU A C 1
ATOM 4567 O O . LEU A 1 551 ? -0.495 -10.565 9.927 1.00 91.94 551 LEU A O 1
ATOM 4571 N N . ASN A 1 552 ? -1.804 -11.133 11.656 1.00 91.62 552 ASN A N 1
ATOM 4572 C CA . ASN A 1 552 ? -0.679 -11.415 12.548 1.00 91.62 552 ASN A CA 1
ATOM 4573 C C . ASN A 1 552 ? 0.105 -12.652 12.078 1.00 91.62 552 ASN A C 1
ATOM 4575 O O . ASN A 1 552 ? 1.332 -12.608 12.069 1.00 91.62 552 ASN A O 1
ATOM 4579 N N . GLU A 1 553 ? -0.578 -13.718 11.643 1.00 91.19 553 GLU A N 1
ATOM 4580 C CA . GLU A 1 553 ? 0.071 -14.903 11.056 1.00 91.19 553 GLU A CA 1
ATOM 4581 C C . GLU A 1 553 ? 0.849 -14.541 9.775 1.00 91.19 553 GLU A C 1
ATOM 4583 O O . GLU A 1 553 ? 2.007 -14.932 9.618 1.00 91.19 553 GLU A O 1
ATOM 4588 N N . GLU A 1 554 ? 0.256 -13.732 8.886 1.00 90.50 554 GLU A N 1
ATOM 4589 C CA . GLU A 1 554 ? 0.947 -13.203 7.700 1.00 90.50 554 GLU A CA 1
ATOM 4590 C C . GLU A 1 554 ? 2.180 -12.368 8.083 1.00 90.50 554 GLU A C 1
ATOM 4592 O O . GLU A 1 554 ? 3.240 -12.508 7.469 1.00 90.50 554 GLU A O 1
ATOM 4597 N N . LEU A 1 555 ? 2.067 -11.516 9.106 1.00 90.69 555 LEU A N 1
ATOM 4598 C CA . LEU A 1 555 ? 3.147 -10.645 9.562 1.00 90.69 555 LEU A CA 1
ATOM 4599 C C . LEU A 1 555 ? 4.328 -11.430 10.137 1.00 90.69 555 LEU A C 1
ATOM 4601 O O . LEU A 1 555 ? 5.481 -11.078 9.880 1.00 90.69 555 LEU A O 1
ATOM 4605 N N . GLU A 1 556 ? 4.065 -12.491 10.897 1.00 90.31 556 GLU A N 1
ATOM 4606 C CA . GLU A 1 556 ? 5.117 -13.364 11.422 1.00 90.31 556 GLU A CA 1
ATOM 4607 C C . GLU A 1 556 ? 5.912 -14.018 10.290 1.00 90.31 556 GLU A C 1
ATOM 4609 O O . GLU A 1 556 ? 7.144 -13.963 10.299 1.00 90.31 556 GLU A O 1
ATOM 4614 N N . ILE A 1 557 ? 5.220 -14.539 9.269 1.00 90.00 557 ILE A N 1
ATOM 4615 C CA . ILE A 1 557 ? 5.866 -15.084 8.067 1.00 90.00 557 ILE A CA 1
ATOM 4616 C C . ILE A 1 557 ? 6.687 -13.991 7.376 1.00 90.00 557 ILE A C 1
ATOM 4618 O O . ILE A 1 557 ? 7.827 -14.225 6.985 1.00 90.00 557 ILE A O 1
ATOM 4622 N N . LEU A 1 558 ? 6.146 -12.782 7.231 1.00 88.88 558 LEU A N 1
ATOM 4623 C CA . LEU A 1 558 ? 6.844 -11.692 6.551 1.00 88.88 558 LEU A CA 1
ATOM 4624 C C . LEU A 1 558 ? 8.135 -11.281 7.253 1.00 88.88 558 LEU A C 1
ATOM 4626 O O . LEU A 1 558 ? 9.156 -11.116 6.585 1.00 88.88 558 LEU A O 1
ATOM 4630 N N . ARG A 1 559 ? 8.105 -11.178 8.583 1.00 88.44 559 ARG A N 1
ATOM 4631 C CA . ARG A 1 559 ? 9.273 -10.831 9.397 1.00 88.44 559 ARG A CA 1
ATOM 4632 C C . ARG A 1 559 ? 10.411 -11.840 9.216 1.00 88.44 559 ARG A C 1
ATOM 4634 O O . ARG A 1 559 ? 11.565 -11.446 9.088 1.00 88.44 559 ARG A O 1
ATOM 4641 N N . ASP A 1 560 ? 10.096 -13.132 9.147 1.00 88.56 560 ASP A N 1
ATOM 4642 C CA . ASP A 1 560 ? 11.100 -14.198 9.023 1.00 88.56 560 ASP A CA 1
ATOM 4643 C C . ASP A 1 560 ? 11.792 -14.238 7.642 1.00 88.56 560 ASP A C 1
ATOM 4645 O O . ASP A 1 560 ? 12.889 -14.801 7.500 1.00 88.56 560 ASP A O 1
ATOM 4649 N N . PHE A 1 561 ? 11.153 -13.668 6.613 1.00 87.44 561 PHE A N 1
ATOM 4650 C CA . PHE A 1 561 ? 11.696 -13.577 5.253 1.00 87.44 561 PHE A CA 1
ATOM 4651 C C . PHE A 1 561 ? 12.303 -12.213 4.922 1.00 87.44 561 PHE A C 1
ATOM 4653 O O . PHE A 1 561 ? 13.125 -12.160 4.012 1.00 87.44 561 PHE A O 1
ATOM 4660 N N . GLU A 1 562 ? 11.975 -11.145 5.651 1.00 84.56 562 GLU A N 1
ATOM 4661 C CA . GLU A 1 562 ? 12.458 -9.787 5.368 1.00 84.56 562 GLU A CA 1
ATOM 4662 C C . GLU A 1 562 ? 13.991 -9.710 5.348 1.00 84.56 562 GLU A C 1
ATOM 4664 O O . GLU A 1 562 ? 14.575 -9.348 4.329 1.00 84.56 562 GLU A O 1
ATOM 4669 N N . GLU A 1 563 ? 14.663 -10.137 6.422 1.00 85.25 563 GLU A N 1
ATOM 4670 C CA . GLU A 1 563 ? 16.131 -10.079 6.505 1.00 85.25 563 GLU A CA 1
ATOM 4671 C C . GLU A 1 563 ? 16.809 -10.899 5.392 1.00 85.25 563 GLU A C 1
ATOM 4673 O O . GLU A 1 563 ? 17.816 -10.482 4.812 1.00 85.25 563 GLU A O 1
ATOM 4678 N N . LYS A 1 564 ? 16.235 -12.063 5.057 1.00 87.00 564 LYS A N 1
ATOM 4679 C CA . LYS A 1 564 ? 16.751 -12.951 4.004 1.00 87.00 564 LYS A CA 1
ATOM 4680 C C . LYS A 1 564 ? 16.552 -12.347 2.617 1.00 87.00 564 LYS A C 1
ATOM 4682 O O . LYS A 1 564 ? 17.457 -12.419 1.787 1.00 87.00 564 LYS A O 1
ATOM 4687 N N . GLU A 1 565 ? 15.384 -11.765 2.356 1.00 85.38 565 GLU A N 1
ATOM 4688 C CA . GLU A 1 565 ? 15.069 -11.126 1.080 1.00 85.38 565 GLU A CA 1
ATOM 4689 C C . GLU A 1 565 ? 15.906 -9.865 0.870 1.00 85.38 565 GLU A C 1
ATOM 4691 O O . GLU A 1 565 ? 16.464 -9.712 -0.214 1.00 85.38 565 GLU A O 1
ATOM 4696 N N . VAL A 1 566 ? 16.075 -9.018 1.892 1.00 85.19 566 VAL A N 1
ATOM 4697 C CA . VAL A 1 566 ? 16.933 -7.822 1.819 1.00 85.19 566 VAL A CA 1
ATOM 4698 C C . VAL A 1 566 ? 18.367 -8.214 1.461 1.00 85.19 566 VAL A C 1
ATOM 4700 O O . VAL A 1 566 ? 18.916 -7.687 0.494 1.00 85.19 566 VAL A O 1
ATOM 4703 N N . ALA A 1 567 ? 18.945 -9.210 2.141 1.00 88.38 567 ALA A N 1
ATOM 4704 C CA . ALA A 1 567 ? 20.293 -9.688 1.829 1.00 88.38 567 ALA A CA 1
ATOM 4705 C C . ALA A 1 567 ? 20.410 -10.242 0.393 1.00 88.38 567 ALA A C 1
ATOM 4707 O O . ALA A 1 567 ? 21.386 -9.973 -0.313 1.00 88.38 567 ALA A O 1
ATOM 4708 N N . LEU A 1 568 ? 19.414 -11.005 -0.077 1.00 88.69 568 LEU A N 1
ATOM 4709 C CA . LEU A 1 568 ? 19.406 -11.539 -1.444 1.00 88.69 568 LEU A CA 1
ATOM 4710 C C . LEU A 1 568 ? 19.252 -10.437 -2.502 1.00 88.69 568 LEU A C 1
ATOM 4712 O O . LEU A 1 568 ? 19.911 -10.510 -3.541 1.00 88.69 568 LEU A O 1
ATOM 4716 N N . VAL A 1 569 ? 18.432 -9.417 -2.244 1.00 87.69 569 VAL A N 1
ATOM 4717 C CA . VAL A 1 569 ? 18.268 -8.255 -3.131 1.00 87.69 569 VAL A CA 1
ATOM 4718 C C . VAL A 1 569 ? 19.560 -7.449 -3.201 1.00 87.69 569 VAL A C 1
ATOM 4720 O O . VAL A 1 569 ? 20.014 -7.151 -4.301 1.00 87.69 569 VAL A O 1
ATOM 4723 N N . GLU A 1 570 ? 20.217 -7.183 -2.070 1.00 87.50 570 GLU A N 1
ATOM 4724 C CA . GLU A 1 570 ? 21.518 -6.504 -2.046 1.00 87.50 570 GLU A CA 1
ATOM 4725 C C . GLU A 1 570 ? 22.585 -7.266 -2.848 1.00 87.50 570 GLU A C 1
ATOM 4727 O O . GLU A 1 570 ? 23.370 -6.661 -3.582 1.00 87.50 570 GLU A O 1
ATOM 4732 N N . HIS A 1 571 ? 22.601 -8.602 -2.771 1.00 89.81 571 HIS A N 1
ATOM 4733 C CA . HIS A 1 571 ? 23.499 -9.427 -3.582 1.00 89.81 571 HIS A CA 1
ATOM 4734 C C . HIS A 1 571 ? 23.206 -9.336 -5.086 1.00 89.81 571 HIS A C 1
ATOM 4736 O O . HIS A 1 571 ? 24.148 -9.293 -5.883 1.00 89.81 571 HIS A O 1
ATOM 4742 N N . VAL A 1 572 ? 21.928 -9.318 -5.482 1.00 89.56 572 VAL A N 1
ATOM 4743 C CA . VAL A 1 572 ? 21.526 -9.149 -6.888 1.00 89.56 572 VAL A CA 1
ATOM 4744 C C . VAL A 1 572 ? 21.892 -7.749 -7.377 1.00 89.56 572 VAL A C 1
ATOM 4746 O O . VAL A 1 572 ? 22.519 -7.632 -8.427 1.00 89.56 572 VAL A O 1
ATOM 4749 N N . ASP A 1 573 ? 21.596 -6.707 -6.603 1.00 86.25 573 ASP A N 1
ATOM 4750 C CA . ASP A 1 573 ? 21.910 -5.316 -6.939 1.00 86.25 573 ASP A CA 1
ATOM 4751 C C . ASP A 1 573 ? 23.421 -5.093 -7.091 1.00 86.25 573 ASP A C 1
ATOM 4753 O O . ASP A 1 573 ? 23.867 -4.481 -8.063 1.00 86.25 573 ASP A O 1
ATOM 4757 N N . ALA A 1 574 ? 24.232 -5.648 -6.184 1.00 89.19 574 ALA A N 1
ATOM 4758 C CA . ALA A 1 574 ? 25.689 -5.573 -6.275 1.00 89.19 574 ALA A CA 1
ATOM 4759 C C . ALA A 1 574 ? 26.217 -6.214 -7.571 1.00 89.19 574 ALA A C 1
ATOM 4761 O O . ALA A 1 574 ? 27.089 -5.648 -8.235 1.00 89.19 574 ALA A O 1
ATOM 4762 N N . LYS A 1 575 ? 25.660 -7.365 -7.972 1.00 89.94 575 LYS A N 1
ATOM 4763 C CA . LYS A 1 575 ? 26.031 -8.051 -9.220 1.00 89.94 575 LYS A CA 1
ATOM 4764 C C . LYS A 1 575 ? 25.501 -7.344 -10.468 1.00 89.94 575 LYS A C 1
ATOM 4766 O O . LYS A 1 575 ? 26.203 -7.287 -11.476 1.00 89.94 575 LYS A O 1
ATOM 4771 N N . MET A 1 576 ? 24.304 -6.763 -10.409 1.00 86.88 576 MET A N 1
ATOM 4772 C CA . MET A 1 576 ? 23.747 -5.918 -11.473 1.00 86.88 576 MET A CA 1
ATOM 4773 C C . MET A 1 576 ? 24.616 -4.676 -11.712 1.00 86.88 576 MET A C 1
ATOM 4775 O O . MET A 1 576 ? 24.880 -4.317 -12.865 1.00 86.88 576 MET A O 1
ATOM 4779 N N . LEU A 1 577 ? 25.103 -4.046 -10.638 1.00 86.44 577 LEU A N 1
ATOM 4780 C CA . LEU A 1 577 ? 26.020 -2.911 -10.712 1.00 86.44 577 LEU A CA 1
ATOM 4781 C C . LEU A 1 577 ? 27.371 -3.321 -11.316 1.00 86.44 577 LEU A C 1
ATOM 4783 O O . LEU A 1 577 ? 27.859 -2.645 -12.221 1.00 86.44 577 LEU A O 1
ATOM 4787 N N . GLU A 1 578 ? 27.942 -4.449 -10.880 1.00 87.75 578 GLU A N 1
ATOM 4788 C CA . GLU A 1 578 ? 29.176 -5.014 -11.449 1.00 87.75 578 GLU A CA 1
ATOM 4789 C C . GLU A 1 578 ? 29.029 -5.282 -12.958 1.00 87.75 578 GLU A C 1
ATOM 4791 O O . GLU A 1 578 ? 29.864 -4.846 -13.753 1.00 87.75 578 GLU A O 1
ATOM 4796 N N . ASN A 1 579 ? 27.926 -5.914 -13.377 1.00 87.62 579 ASN A N 1
ATOM 4797 C CA . ASN A 1 579 ? 27.619 -6.163 -14.788 1.00 87.62 579 ASN A CA 1
ATOM 4798 C C . ASN A 1 579 ? 27.526 -4.850 -15.590 1.00 87.62 579 ASN A C 1
ATOM 4800 O O . ASN A 1 579 ? 28.116 -4.724 -16.663 1.00 87.62 579 ASN A O 1
ATOM 4804 N N . SER A 1 580 ? 26.849 -3.838 -15.043 1.00 84.56 580 SER A N 1
ATOM 4805 C CA . SER A 1 580 ? 26.699 -2.525 -15.686 1.00 84.56 580 SER A CA 1
ATOM 4806 C C . SER A 1 580 ? 28.036 -1.789 -15.838 1.00 84.56 580 SER A C 1
ATOM 4808 O O . SER A 1 580 ? 28.310 -1.207 -16.890 1.00 84.56 580 SER A O 1
ATOM 4810 N N . GLN A 1 581 ? 28.898 -1.840 -14.818 1.00 87.62 581 GLN A N 1
ATOM 4811 C CA . GLN A 1 581 ? 30.243 -1.258 -14.865 1.00 87.62 581 GLN A CA 1
ATOM 4812 C C . GLN A 1 581 ? 31.117 -1.949 -15.917 1.00 87.62 581 GLN A C 1
ATOM 4814 O O . GLN A 1 581 ? 31.780 -1.273 -16.710 1.00 87.62 581 GLN A O 1
ATOM 4819 N N . LEU A 1 582 ? 31.085 -3.284 -15.975 1.00 86.44 582 LEU A N 1
ATOM 4820 C CA . LEU A 1 582 ? 31.830 -4.042 -16.976 1.00 86.44 582 LEU A CA 1
ATOM 4821 C C . LEU A 1 582 ? 31.333 -3.739 -18.396 1.00 86.44 582 LEU A C 1
ATOM 4823 O O . LEU A 1 582 ? 32.160 -3.486 -19.273 1.00 86.44 582 LEU A O 1
ATOM 4827 N N . LEU A 1 583 ? 30.018 -3.662 -18.626 1.00 86.81 583 LEU A N 1
ATOM 4828 C CA . LEU A 1 583 ? 29.460 -3.257 -19.923 1.00 86.81 583 LEU A CA 1
ATOM 4829 C C . LEU A 1 583 ? 29.946 -1.860 -20.340 1.00 86.81 583 LEU A C 1
ATOM 4831 O O . LEU A 1 583 ? 30.385 -1.676 -21.476 1.00 86.81 583 LEU A O 1
ATOM 4835 N N . GLY A 1 584 ? 29.972 -0.899 -19.412 1.00 83.06 584 GLY A N 1
ATOM 4836 C CA . GLY A 1 584 ? 30.535 0.431 -19.661 1.00 83.06 584 GLY A CA 1
ATOM 4837 C C . GLY A 1 584 ? 32.019 0.387 -20.047 1.00 83.06 584 GLY A C 1
ATOM 4838 O O . GLY A 1 584 ? 32.450 1.076 -20.978 1.00 83.06 584 GLY A O 1
ATOM 4839 N N . THR A 1 585 ? 32.814 -0.467 -19.391 1.00 86.69 585 THR A N 1
ATOM 4840 C CA . THR A 1 585 ? 34.231 -0.639 -19.750 1.00 86.69 585 THR A CA 1
ATOM 4841 C C . THR A 1 585 ? 34.386 -1.220 -21.155 1.00 86.69 585 THR A C 1
ATOM 4843 O O . THR A 1 585 ? 35.205 -0.705 -21.919 1.00 86.69 585 THR A O 1
ATOM 4846 N N . ILE A 1 586 ? 33.562 -2.202 -21.541 1.00 87.62 586 ILE A N 1
ATOM 4847 C CA . ILE A 1 586 ? 33.573 -2.790 -22.887 1.00 87.62 586 ILE A CA 1
ATOM 4848 C C . ILE A 1 586 ? 33.272 -1.731 -23.942 1.00 87.62 586 ILE A C 1
ATOM 4850 O O . ILE A 1 586 ? 34.080 -1.567 -24.853 1.00 87.62 586 ILE A O 1
ATOM 4854 N N . LEU A 1 587 ? 32.211 -0.939 -23.774 1.00 87.25 587 LEU A N 1
ATOM 4855 C CA . LEU A 1 587 ? 31.876 0.145 -24.705 1.00 87.25 587 LEU A CA 1
ATOM 4856 C C . LEU A 1 587 ? 33.040 1.145 -24.857 1.00 87.25 587 LEU A C 1
ATOM 4858 O O . LEU A 1 587 ? 33.378 1.586 -25.960 1.00 87.25 587 LEU A O 1
ATOM 4862 N N . SER A 1 588 ? 33.736 1.466 -23.760 1.00 86.31 588 SER A N 1
ATOM 4863 C CA . SER A 1 588 ? 34.921 2.337 -23.804 1.00 86.31 588 SER A CA 1
ATOM 4864 C C . SER A 1 588 ? 36.103 1.718 -24.570 1.00 86.31 588 SER A C 1
ATOM 4866 O O . SER A 1 588 ? 36.900 2.433 -25.180 1.00 86.31 588 SER A O 1
ATOM 4868 N N . HIS A 1 589 ? 36.244 0.391 -24.551 1.00 86.81 589 HIS A N 1
ATOM 4869 C CA . HIS A 1 589 ? 37.284 -0.326 -25.287 1.00 86.81 589 HIS A CA 1
ATOM 4870 C C . HIS A 1 589 ? 36.897 -0.546 -26.758 1.00 86.81 589 HIS A C 1
ATOM 4872 O O . HIS A 1 589 ? 37.763 -0.443 -27.628 1.00 86.81 589 HIS A O 1
ATOM 4878 N N . GLU A 1 590 ? 35.615 -0.759 -27.059 1.00 86.94 590 GLU A N 1
ATOM 4879 C CA . GLU A 1 590 ? 35.080 -0.848 -28.422 1.00 86.94 590 GLU A CA 1
ATOM 4880 C C . GLU A 1 590 ? 35.249 0.475 -29.175 1.00 86.94 590 GLU A C 1
ATOM 4882 O O . GLU A 1 590 ? 35.796 0.495 -30.279 1.00 86.94 590 GLU A O 1
ATOM 4887 N N . THR A 1 591 ? 34.908 1.600 -28.542 1.00 87.81 591 THR A N 1
ATOM 4888 C CA . THR A 1 591 ? 35.133 2.939 -29.114 1.00 87.81 591 THR A CA 1
ATOM 4889 C C . THR A 1 591 ? 36.619 3.217 -29.367 1.00 87.81 591 THR A C 1
ATOM 4891 O O . THR A 1 591 ? 36.987 3.686 -30.448 1.00 87.81 591 THR A O 1
ATOM 4894 N N . LYS A 1 592 ? 37.515 2.862 -28.432 1.00 89.75 592 LYS A N 1
ATOM 4895 C CA . LYS A 1 592 ? 38.975 2.939 -28.653 1.00 89.75 592 LYS A CA 1
ATOM 4896 C C . LYS A 1 592 ? 39.397 2.097 -29.858 1.00 89.75 592 LYS A C 1
ATOM 4898 O O . LYS A 1 592 ? 40.127 2.586 -30.721 1.00 89.75 592 LYS A O 1
ATOM 4903 N N . LEU A 1 593 ? 38.903 0.868 -29.969 1.00 89.81 593 LEU A N 1
ATOM 4904 C CA . LEU A 1 593 ? 39.205 -0.030 -31.080 1.00 89.81 593 LEU A CA 1
ATOM 4905 C C . LEU A 1 593 ? 38.728 0.537 -32.427 1.00 89.81 593 LEU A C 1
ATOM 4907 O O . LEU A 1 593 ? 39.451 0.440 -33.422 1.00 89.81 593 LEU A O 1
ATOM 4911 N N . GLU A 1 594 ? 37.565 1.186 -32.477 1.00 89.50 594 GLU A N 1
ATOM 4912 C CA . GLU A 1 594 ? 37.106 1.901 -33.672 1.00 89.50 594 GLU A CA 1
ATOM 4913 C C . GLU A 1 594 ? 38.018 3.072 -34.049 1.00 89.50 594 GLU A C 1
ATOM 4915 O O . GLU A 1 594 ? 38.333 3.251 -35.228 1.00 89.50 594 GLU A O 1
ATOM 4920 N N . THR A 1 595 ? 38.475 3.864 -33.073 1.00 88.81 595 THR A N 1
ATOM 4921 C CA . THR A 1 595 ? 39.397 4.978 -33.352 1.00 88.81 595 THR A CA 1
ATOM 4922 C C . THR A 1 595 ? 40.740 4.494 -33.899 1.00 88.81 595 THR A C 1
ATOM 4924 O O . THR A 1 595 ? 41.226 5.055 -34.883 1.00 88.81 595 THR A O 1
ATOM 4927 N N . LEU A 1 596 ? 41.295 3.409 -33.347 1.00 89.12 596 LEU A N 1
ATOM 4928 C CA . LEU A 1 596 ? 42.531 2.793 -33.837 1.00 89.12 596 LEU A CA 1
ATOM 4929 C C . LEU A 1 596 ? 42.349 2.221 -35.251 1.00 89.12 596 LEU A C 1
ATOM 4931 O O . LEU A 1 596 ? 43.176 2.470 -36.127 1.00 89.12 596 LEU A O 1
ATOM 4935 N N . LYS A 1 597 ? 41.225 1.541 -35.532 1.00 88.50 597 LYS A N 1
ATOM 4936 C CA . LYS A 1 597 ? 40.892 1.075 -36.893 1.00 88.50 597 LYS A CA 1
ATOM 4937 C C . LYS A 1 597 ? 40.821 2.233 -37.893 1.00 88.50 597 LYS A C 1
ATOM 4939 O O . LYS A 1 597 ? 41.373 2.116 -38.984 1.00 88.50 597 LYS A O 1
ATOM 4944 N N . LYS A 1 598 ? 40.185 3.353 -37.520 1.00 88.44 598 LYS A N 1
ATOM 4945 C CA . LYS A 1 598 ? 40.101 4.569 -38.353 1.00 88.44 598 LYS A CA 1
ATOM 4946 C C . LYS A 1 598 ? 41.476 5.200 -38.602 1.00 88.44 598 LYS A C 1
ATOM 4948 O O . LYS A 1 598 ? 41.703 5.763 -39.672 1.00 88.44 598 LYS A O 1
ATOM 4953 N N . ASN A 1 599 ? 42.392 5.142 -37.638 1.00 87.19 599 ASN A N 1
ATOM 4954 C CA . ASN A 1 599 ? 43.761 5.627 -37.827 1.00 87.19 599 ASN A CA 1
ATOM 4955 C C . ASN A 1 599 ? 44.550 4.709 -38.766 1.00 87.19 599 ASN A C 1
ATOM 4957 O O . ASN A 1 599 ? 45.192 5.196 -39.692 1.00 87.19 599 ASN A O 1
ATOM 4961 N N . LEU A 1 600 ? 44.407 3.392 -38.616 1.00 88.94 600 LEU A N 1
ATOM 4962 C CA . LEU A 1 600 ? 45.042 2.410 -39.492 1.00 88.94 600 LEU A CA 1
ATOM 4963 C C . LEU A 1 600 ? 44.574 2.544 -40.949 1.00 88.94 600 LEU A C 1
ATOM 4965 O O . LEU A 1 600 ? 45.393 2.472 -41.862 1.00 88.94 600 LEU A O 1
ATOM 4969 N N . THR A 1 601 ? 43.283 2.801 -41.193 1.00 87.12 601 THR A N 1
ATOM 4970 C CA . THR A 1 601 ? 42.795 3.072 -42.558 1.00 87.12 601 THR A CA 1
ATOM 4971 C C . THR A 1 601 ? 43.425 4.328 -43.158 1.00 87.12 601 THR A C 1
ATOM 4973 O O . THR A 1 601 ? 43.810 4.300 -44.321 1.00 87.12 601 THR A O 1
ATOM 4976 N N . LYS A 1 602 ? 43.617 5.395 -42.366 1.00 88.69 602 LYS A N 1
ATOM 4977 C CA . LYS A 1 602 ? 44.286 6.621 -42.840 1.00 88.69 602 LYS A CA 1
ATOM 4978 C C . LYS A 1 602 ? 45.743 6.363 -43.216 1.00 88.69 602 LYS A C 1
ATOM 4980 O O . LYS A 1 602 ? 46.160 6.789 -44.285 1.00 88.69 602 LYS A O 1
ATOM 4985 N N . LEU A 1 603 ? 46.484 5.626 -42.386 1.00 84.50 603 LEU A N 1
ATOM 4986 C CA . LEU A 1 603 ? 47.883 5.272 -42.664 1.00 84.50 603 LEU A CA 1
ATOM 4987 C C . LEU A 1 603 ? 48.018 4.399 -43.925 1.00 84.50 603 LEU A C 1
ATOM 4989 O O . LEU A 1 603 ? 48.961 4.572 -44.699 1.00 84.50 603 LEU A O 1
ATOM 4993 N N . LYS A 1 604 ? 47.054 3.501 -44.181 1.00 83.81 604 LYS A N 1
ATOM 4994 C CA . LYS A 1 604 ? 46.984 2.714 -45.427 1.00 83.81 604 LYS A CA 1
ATOM 4995 C C . LYS A 1 604 ? 46.667 3.564 -46.653 1.00 83.81 604 LYS A C 1
ATOM 4997 O O . LYS A 1 604 ? 47.175 3.299 -47.739 1.00 83.81 604 LYS A O 1
ATOM 5002 N N . ASP A 1 605 ? 45.823 4.577 -46.509 1.00 84.38 605 ASP A N 1
ATOM 5003 C CA . ASP A 1 605 ? 45.540 5.499 -47.608 1.00 84.38 605 ASP A CA 1
ATOM 5004 C C . ASP A 1 605 ? 46.736 6.430 -47.880 1.00 84.38 605 ASP A C 1
ATOM 5006 O O . ASP A 1 605 ? 47.033 6.723 -49.036 1.00 84.38 605 ASP A O 1
ATOM 5010 N N . GLU A 1 606 ? 47.497 6.820 -46.852 1.00 83.00 606 GLU A N 1
ATOM 5011 C CA . GLU A 1 606 ? 48.786 7.511 -47.008 1.00 83.00 606 GLU A CA 1
ATOM 5012 C C . GLU A 1 606 ? 49.825 6.641 -47.731 1.00 83.00 606 GLU A C 1
ATOM 5014 O O . GLU A 1 606 ? 50.525 7.135 -48.613 1.00 83.00 606 GLU A O 1
ATOM 5019 N N . GLU A 1 607 ? 49.856 5.336 -47.457 1.00 81.81 607 GLU A N 1
ATOM 5020 C CA . GLU A 1 607 ? 50.700 4.367 -48.167 1.00 81.81 607 GLU A CA 1
ATOM 5021 C C . GLU A 1 607 ? 50.376 4.282 -49.666 1.00 81.81 607 GLU A C 1
ATOM 5023 O O . GLU A 1 607 ? 51.278 4.315 -50.511 1.00 81.81 607 GLU A O 1
ATOM 5028 N N . LYS A 1 608 ? 49.083 4.246 -50.016 1.00 83.56 608 LYS A N 1
ATOM 5029 C CA . LYS A 1 608 ? 48.633 4.325 -51.415 1.00 83.56 608 LYS A CA 1
ATOM 5030 C C . LYS A 1 608 ? 49.027 5.657 -52.046 1.00 83.56 608 LYS A C 1
ATOM 5032 O O . LYS A 1 608 ? 49.478 5.673 -53.185 1.00 83.56 608 LYS A O 1
ATOM 5037 N N . ASN A 1 609 ? 48.913 6.763 -51.312 1.00 84.94 609 ASN A N 1
ATOM 5038 C CA . ASN A 1 609 ? 49.322 8.078 -51.806 1.00 84.94 609 ASN A CA 1
ATOM 5039 C C . ASN A 1 609 ? 50.833 8.149 -52.066 1.00 84.94 609 ASN A C 1
ATOM 5041 O O . ASN A 1 609 ? 51.246 8.774 -53.039 1.00 84.94 609 ASN A O 1
ATOM 5045 N N . PHE A 1 610 ? 51.669 7.512 -51.240 1.00 81.56 610 PHE A N 1
ATOM 5046 C CA . PHE A 1 610 ? 53.107 7.402 -51.508 1.00 81.56 610 PHE A CA 1
ATOM 5047 C C . PHE A 1 610 ? 53.395 6.564 -52.763 1.00 81.56 610 PHE A C 1
ATOM 5049 O O . PHE A 1 610 ? 54.244 6.959 -53.559 1.00 81.56 610 PHE A O 1
ATOM 5056 N N . HIS A 1 611 ? 52.650 5.476 -52.995 1.00 78.44 611 HIS A N 1
ATOM 5057 C CA . HIS A 1 611 ? 52.744 4.688 -54.232 1.00 78.44 611 HIS A CA 1
ATOM 5058 C C . HIS A 1 611 ? 52.316 5.479 -55.473 1.00 78.44 611 HIS A C 1
ATOM 5060 O O . HIS A 1 611 ? 52.994 5.421 -56.496 1.00 78.44 611 HIS A O 1
ATOM 5066 N N . VAL A 1 612 ? 51.228 6.250 -55.381 1.00 81.62 612 VAL A N 1
ATOM 5067 C CA . VAL A 1 612 ? 50.766 7.125 -56.469 1.00 81.62 612 VAL A CA 1
ATOM 5068 C C . VAL A 1 612 ? 51.808 8.206 -56.763 1.00 81.62 612 VAL A C 1
ATOM 5070 O O . VAL A 1 612 ? 52.211 8.344 -57.911 1.00 81.62 612 VAL A O 1
ATOM 5073 N N . LYS A 1 613 ? 52.347 8.886 -55.740 1.00 81.12 613 LYS A N 1
ATOM 5074 C CA . LYS A 1 613 ? 53.425 9.885 -55.901 1.00 81.12 613 LYS A CA 1
ATOM 5075 C C . LYS A 1 613 ? 54.689 9.301 -56.532 1.00 81.12 613 LYS A C 1
ATOM 5077 O O . LYS A 1 613 ? 55.347 9.968 -57.326 1.00 81.12 613 LYS A O 1
ATOM 5082 N N . PHE A 1 614 ? 55.042 8.067 -56.176 1.00 78.50 614 PHE A N 1
ATOM 5083 C CA . PHE A 1 614 ? 56.148 7.349 -56.803 1.00 78.50 614 PHE A CA 1
ATOM 5084 C C . PHE A 1 614 ? 55.847 7.044 -58.280 1.00 78.50 614 PHE A C 1
ATOM 5086 O O . PHE A 1 614 ? 56.686 7.265 -59.150 1.00 78.50 614 PHE A O 1
ATOM 5093 N N . GLN A 1 615 ? 54.634 6.578 -58.581 1.00 76.19 615 GLN A N 1
ATOM 5094 C CA . GLN A 1 615 ? 54.219 6.236 -59.937 1.00 76.19 615 GLN A CA 1
ATOM 5095 C C . GLN A 1 615 ? 54.094 7.467 -60.848 1.00 76.19 615 GLN A C 1
ATOM 5097 O O . GLN A 1 615 ? 54.505 7.389 -62.001 1.00 76.19 615 GLN A O 1
ATOM 5102 N N . GLU A 1 616 ? 53.597 8.598 -60.350 1.00 77.50 616 GLU A N 1
ATOM 5103 C CA . GLU A 1 616 ? 53.484 9.861 -61.095 1.00 77.50 616 GLU A CA 1
ATOM 5104 C C . GLU A 1 616 ? 54.857 10.458 -61.435 1.00 77.50 616 GLU A C 1
ATOM 5106 O O . GLU A 1 616 ? 55.083 10.844 -62.575 1.00 77.50 616 GLU A O 1
ATOM 5111 N N . ASN A 1 617 ? 55.802 10.472 -60.487 1.00 70.00 617 ASN A N 1
ATOM 5112 C CA . ASN A 1 617 ? 57.095 11.138 -60.687 1.00 70.00 617 ASN A CA 1
ATOM 5113 C C . ASN A 1 617 ? 58.155 10.263 -61.377 1.00 70.00 617 ASN A C 1
ATOM 5115 O O . ASN A 1 617 ? 59.089 10.795 -61.971 1.00 70.00 617 ASN A O 1
ATOM 5119 N N . CYS A 1 618 ? 58.064 8.930 -61.283 1.00 61.53 618 CYS A N 1
ATOM 5120 C CA . CYS A 1 618 ? 59.116 8.036 -61.784 1.00 61.53 618 CYS A CA 1
ATOM 5121 C C . CYS A 1 618 ? 58.758 7.291 -63.080 1.00 61.53 618 CYS A C 1
ATOM 5123 O O . CYS A 1 618 ? 59.654 6.701 -63.687 1.00 61.53 618 CYS A O 1
ATOM 5125 N N . SER A 1 619 ? 57.492 7.284 -63.515 1.00 61.22 619 SER A N 1
ATOM 5126 C CA . SER A 1 619 ? 57.027 6.491 -64.672 1.00 61.22 619 SER A CA 1
ATOM 5127 C C . SER A 1 619 ? 57.634 6.908 -66.017 1.00 61.22 619 SER A C 1
ATOM 5129 O O . SER A 1 619 ? 57.747 6.071 -66.912 1.00 61.22 619 SER A O 1
ATOM 5131 N N . GLU A 1 620 ? 58.091 8.154 -66.145 1.00 59.84 620 GLU A N 1
ATOM 5132 C CA . GLU A 1 620 ? 58.709 8.697 -67.364 1.00 59.84 620 GLU A CA 1
ATOM 5133 C C . GLU A 1 620 ? 60.239 8.471 -67.432 1.00 59.84 620 GLU A C 1
ATOM 5135 O O . GLU A 1 620 ? 60.872 8.758 -68.449 1.00 59.84 620 GLU A O 1
ATOM 5140 N N . SER A 1 621 ? 60.856 7.919 -66.376 1.00 58.31 621 SER A N 1
ATOM 5141 C CA . SER A 1 621 ? 62.312 7.737 -66.283 1.00 58.31 621 SER A CA 1
ATOM 5142 C C . SER A 1 621 ? 62.807 6.424 -66.909 1.00 58.31 621 SER A C 1
ATOM 5144 O O . SER A 1 621 ? 62.243 5.347 -66.694 1.00 58.31 621 SER A O 1
ATOM 5146 N N . ARG A 1 622 ? 63.960 6.473 -67.597 1.00 55.56 622 ARG A N 1
ATOM 5147 C CA . ARG A 1 622 ? 64.652 5.294 -68.167 1.00 55.56 622 ARG A CA 1
ATOM 5148 C C . ARG A 1 622 ? 65.071 4.269 -67.103 1.00 55.56 622 ARG A C 1
ATOM 5150 O O . ARG A 1 622 ? 65.228 3.088 -67.413 1.00 55.56 622 ARG A O 1
ATOM 5157 N N . PHE A 1 623 ? 65.194 4.702 -65.848 1.00 57.50 623 PHE A N 1
ATOM 5158 C CA . PHE A 1 623 ? 65.597 3.882 -64.705 1.00 57.50 623 PHE A CA 1
ATOM 5159 C C . PHE A 1 623 ? 64.424 3.442 -63.820 1.00 57.50 623 PHE A C 1
ATOM 5161 O O . PHE A 1 623 ? 64.647 2.953 -62.716 1.00 57.50 623 PHE A O 1
ATOM 5168 N N . PHE A 1 624 ? 63.174 3.534 -64.293 1.00 63.53 624 PHE A N 1
ATOM 5169 C CA . PHE A 1 624 ? 61.982 3.134 -63.531 1.00 63.53 624 PHE A CA 1
ATOM 5170 C C . PHE A 1 624 ? 62.089 1.731 -62.909 1.00 63.53 624 PHE A C 1
ATOM 5172 O O . PHE A 1 624 ? 61.687 1.532 -61.767 1.00 63.53 624 PHE A O 1
ATOM 5179 N N . LYS A 1 625 ? 62.695 0.759 -63.609 1.00 63.66 625 LYS A N 1
ATOM 5180 C CA . LYS A 1 625 ? 62.932 -0.592 -63.061 1.00 63.66 625 LYS A CA 1
ATOM 5181 C C . LYS A 1 625 ? 63.880 -0.587 -61.852 1.00 63.66 625 LYS A C 1
ATOM 5183 O O . LYS A 1 625 ? 63.663 -1.353 -60.919 1.00 63.66 625 LYS A O 1
ATOM 5188 N N . ILE A 1 626 ? 64.893 0.282 -61.860 1.00 63.25 626 ILE A N 1
ATOM 5189 C CA . ILE A 1 626 ? 65.873 0.439 -60.775 1.00 63.25 626 ILE A CA 1
ATOM 5190 C C . ILE A 1 626 ? 65.250 1.216 -59.612 1.00 63.25 626 ILE A C 1
ATOM 5192 O O . ILE A 1 626 ? 65.300 0.755 -58.475 1.00 63.25 626 ILE A O 1
ATOM 5196 N N . PHE A 1 627 ? 64.579 2.339 -59.883 1.00 66.19 627 PHE A N 1
ATOM 5197 C CA . PHE A 1 627 ? 63.872 3.105 -58.853 1.00 66.19 627 PHE A CA 1
ATOM 5198 C C . PHE A 1 627 ? 62.756 2.298 -58.193 1.00 66.19 627 PHE A C 1
ATOM 5200 O O . PHE A 1 627 ? 62.576 2.395 -56.984 1.00 66.19 627 PHE A O 1
ATOM 5207 N N . LYS A 1 628 ? 62.061 1.442 -58.949 1.00 68.44 628 LYS A N 1
ATOM 5208 C CA . LYS A 1 628 ? 61.058 0.520 -58.409 1.00 68.44 628 LYS A CA 1
ATOM 5209 C C . LYS A 1 628 ? 61.692 -0.552 -57.527 1.00 68.44 628 LYS A C 1
ATOM 5211 O O . LYS A 1 628 ? 61.164 -0.833 -56.463 1.00 68.44 628 LYS A O 1
ATOM 5216 N N . ALA A 1 629 ? 62.853 -1.093 -57.900 1.00 66.56 629 ALA A N 1
ATOM 5217 C CA . ALA A 1 629 ? 63.582 -2.039 -57.052 1.00 66.56 629 ALA A CA 1
ATOM 5218 C C . ALA A 1 629 ? 64.068 -1.404 -55.731 1.00 66.56 629 ALA A C 1
ATOM 5220 O O . ALA A 1 629 ? 64.001 -2.050 -54.684 1.00 66.56 629 ALA A O 1
ATOM 5221 N N . ILE A 1 630 ? 64.503 -0.138 -55.769 1.00 67.88 630 ILE A N 1
ATOM 5222 C CA . ILE A 1 630 ? 64.924 0.640 -54.589 1.00 67.88 630 ILE A CA 1
ATOM 5223 C C . ILE A 1 630 ? 63.720 1.014 -53.708 1.00 67.88 630 ILE A C 1
ATOM 5225 O O . ILE A 1 630 ? 63.793 0.913 -52.484 1.00 67.88 630 ILE A O 1
ATOM 5229 N N . PHE A 1 631 ? 62.600 1.410 -54.316 1.00 69.31 631 PHE A N 1
ATOM 5230 C CA . PHE A 1 631 ? 61.357 1.748 -53.618 1.00 69.31 631 PHE A CA 1
ATOM 5231 C C . PHE A 1 631 ? 60.697 0.516 -52.970 1.00 69.31 631 PHE A C 1
ATOM 5233 O O . PHE A 1 631 ? 60.322 0.567 -51.795 1.00 69.31 631 PHE A O 1
ATOM 5240 N N . ASP A 1 632 ? 60.645 -0.611 -53.690 1.00 68.25 632 ASP A N 1
ATOM 5241 C CA . ASP A 1 632 ? 60.073 -1.884 -53.224 1.00 68.25 632 ASP A CA 1
ATOM 5242 C C . ASP A 1 632 ? 61.016 -2.639 -52.261 1.00 68.25 632 ASP A C 1
ATOM 5244 O O . ASP A 1 632 ? 60.578 -3.530 -51.534 1.00 68.25 632 ASP A O 1
ATOM 5248 N N . GLY A 1 633 ? 62.308 -2.288 -52.216 1.00 61.38 633 GLY A N 1
ATOM 5249 C CA . GLY A 1 633 ? 63.284 -2.873 -51.292 1.00 61.38 633 GLY A CA 1
ATOM 5250 C C . GLY A 1 633 ? 63.679 -4.320 -51.616 1.00 61.38 633 GLY A C 1
ATOM 5251 O O . GLY A 1 633 ? 63.892 -5.115 -50.702 1.00 61.38 633 GLY A O 1
ATOM 5252 N N . LYS A 1 634 ? 63.783 -4.682 -52.902 1.00 49.81 634 LYS A N 1
ATOM 5253 C CA . LYS A 1 634 ? 64.290 -5.998 -53.335 1.00 49.81 634 LYS A CA 1
ATOM 5254 C C . LYS A 1 634 ? 65.777 -5.909 -53.680 1.00 49.81 634 LYS A C 1
ATOM 5256 O O . LYS A 1 634 ? 66.137 -5.638 -54.821 1.00 49.81 634 LYS A O 1
ATOM 5261 N N . HIS A 1 635 ? 66.651 -6.177 -52.714 1.00 45.28 635 HIS A N 1
ATOM 5262 C CA . HIS A 1 635 ? 68.054 -6.476 -53.008 1.00 45.28 635 HIS A CA 1
ATOM 5263 C C . HIS A 1 635 ? 68.191 -7.974 -53.289 1.00 45.28 635 HIS A C 1
ATOM 5265 O O . HIS A 1 635 ? 68.236 -8.787 -52.373 1.00 45.28 635 HIS A O 1
ATOM 5271 N N . GLY A 1 636 ? 68.197 -8.338 -54.571 1.00 44.19 636 GLY A N 1
ATOM 5272 C CA . GLY A 1 636 ? 68.382 -9.719 -55.005 1.00 44.19 636 GLY A CA 1
ATOM 5273 C C . GLY A 1 636 ? 68.039 -9.914 -56.478 1.00 44.19 636 GLY A C 1
ATOM 5274 O O . GLY A 1 636 ? 66.871 -10.051 -56.822 1.00 44.19 636 GLY A O 1
ATOM 5275 N N . SER A 1 637 ? 69.088 -9.950 -57.304 1.00 39.50 637 SER A N 1
ATOM 5276 C CA . SER A 1 637 ? 69.147 -10.556 -58.644 1.00 39.50 637 SER A CA 1
ATOM 5277 C C . SER A 1 637 ? 68.309 -9.911 -59.758 1.00 39.50 637 SER A C 1
ATOM 5279 O O . SER A 1 637 ? 67.163 -10.276 -60.004 1.00 39.50 637 SER A O 1
ATOM 5281 N N . VAL A 1 638 ? 68.943 -9.018 -60.527 1.00 35.91 638 VAL A N 1
ATOM 5282 C CA . VAL A 1 638 ? 68.554 -8.742 -61.920 1.00 35.91 638 VAL A CA 1
ATOM 5283 C C . VAL A 1 638 ? 69.615 -9.389 -62.814 1.00 35.91 638 VAL A C 1
ATOM 5285 O O . VAL A 1 638 ? 70.757 -8.938 -62.846 1.00 35.91 638 VAL A O 1
ATOM 5288 N N . GLU A 1 639 ? 69.256 -10.488 -63.481 1.00 35.50 639 GLU A N 1
ATOM 5289 C CA . GLU A 1 639 ? 70.115 -11.213 -64.426 1.00 35.50 639 GLU A CA 1
ATOM 5290 C C . GLU A 1 639 ? 70.237 -10.455 -65.761 1.00 35.50 639 GLU A C 1
ATOM 5292 O O . GLU A 1 639 ? 69.239 -10.027 -66.346 1.00 35.50 639 GLU A O 1
ATOM 5297 N N . PHE A 1 640 ? 71.469 -10.315 -66.258 1.00 38.84 640 PHE A N 1
ATOM 5298 C CA . PHE A 1 640 ? 71.787 -9.822 -67.602 1.00 38.84 640 PHE A CA 1
ATOM 5299 C C . PHE A 1 640 ? 71.941 -11.007 -68.585 1.00 38.84 640 PHE A C 1
ATOM 5301 O O . PHE A 1 640 ? 72.582 -11.994 -68.219 1.00 38.84 640 PHE A O 1
ATOM 5308 N N . PRO A 1 641 ? 71.434 -10.942 -69.837 1.00 32.84 641 PRO A N 1
ATOM 5309 C CA . PRO A 1 641 ? 71.736 -11.936 -70.875 1.00 32.84 641 PRO A CA 1
ATOM 5310 C C . PRO A 1 641 ? 73.153 -11.758 -71.473 1.00 32.84 641 PRO A C 1
ATOM 5312 O O . PRO A 1 641 ? 73.755 -10.697 -71.318 1.00 32.84 641 PRO A O 1
ATOM 5315 N N . PRO A 1 642 ? 73.699 -12.777 -72.167 1.00 43.41 642 PRO A N 1
ATOM 5316 C CA . PRO A 1 642 ? 75.072 -13.230 -71.946 1.00 43.41 642 PRO A CA 1
ATOM 5317 C C . PRO A 1 642 ? 76.081 -12.839 -73.040 1.00 43.41 642 PRO A C 1
ATOM 5319 O O . PRO A 1 642 ? 75.811 -12.969 -74.231 1.00 43.41 642 PRO A O 1
ATOM 5322 N N . SER A 1 643 ? 77.316 -12.543 -72.625 1.00 32.28 643 SER A N 1
ATOM 5323 C CA . SER A 1 643 ? 78.528 -12.916 -73.370 1.00 32.28 643 SER A CA 1
ATOM 5324 C C . SER A 1 643 ? 79.686 -13.185 -72.395 1.00 32.28 643 SER A C 1
ATOM 5326 O O . SER A 1 643 ? 80.147 -12.285 -71.702 1.00 32.28 643 SER A O 1
ATOM 5328 N N . LEU A 1 644 ? 80.071 -14.465 -72.346 1.00 33.28 644 LEU A N 1
ATOM 5329 C CA . LEU A 1 644 ? 81.138 -15.172 -71.601 1.00 33.28 644 LEU A CA 1
ATOM 5330 C C . LEU A 1 644 ? 82.551 -14.519 -71.672 1.00 33.28 644 LEU A C 1
ATOM 5332 O O . LEU A 1 644 ? 82.731 -13.679 -72.552 1.00 33.28 644 LEU A O 1
ATOM 5336 N N . PRO A 1 645 ? 83.601 -14.982 -70.926 1.00 40.47 645 PRO A N 1
ATOM 5337 C CA . PRO A 1 645 ? 83.669 -16.101 -69.959 1.00 40.47 645 PRO A CA 1
ATOM 5338 C C . PRO A 1 645 ? 84.430 -15.852 -68.617 1.00 40.47 645 PRO A C 1
ATOM 5340 O O . PRO A 1 645 ? 85.443 -15.169 -68.570 1.00 40.47 645 PRO A O 1
ATOM 5343 N N . VAL A 1 646 ? 84.008 -16.619 -67.597 1.00 34.16 646 VAL A N 1
ATOM 5344 C CA . VAL A 1 646 ? 84.811 -17.414 -66.623 1.00 34.16 646 VAL A CA 1
ATOM 5345 C C . VAL A 1 646 ? 85.657 -16.729 -65.528 1.00 34.16 646 VAL A C 1
ATOM 5347 O O . VAL A 1 646 ? 86.600 -15.994 -65.795 1.00 34.16 646 VAL A O 1
ATOM 5350 N N . GLY A 1 647 ? 85.408 -17.186 -64.288 1.00 26.52 647 GLY A N 1
ATOM 5351 C CA . GLY A 1 647 ? 86.362 -17.237 -63.167 1.00 26.52 647 GLY A CA 1
ATOM 5352 C C . GLY A 1 647 ? 85.728 -16.889 -61.812 1.00 26.52 647 GLY A C 1
ATOM 5353 O O . GLY A 1 647 ? 85.770 -15.738 -61.410 1.00 26.52 647 GLY A O 1
ATOM 5354 N N . SER A 1 648 ? 84.969 -17.797 -61.179 1.00 33.62 648 SER A N 1
ATOM 5355 C CA . SER A 1 648 ? 85.323 -18.460 -59.896 1.00 33.62 648 SER A CA 1
ATOM 5356 C C . SER A 1 648 ? 85.985 -17.513 -58.869 1.00 33.62 648 SER A C 1
ATOM 5358 O O . SER A 1 648 ? 87.107 -17.079 -59.086 1.00 33.62 648 SER A O 1
ATOM 5360 N N . ILE A 1 649 ? 85.371 -17.185 -57.726 1.00 30.98 649 ILE A N 1
ATOM 5361 C CA . ILE A 1 649 ? 85.461 -17.939 -56.455 1.00 30.98 649 ILE A CA 1
ATOM 5362 C C . ILE A 1 649 ? 84.574 -17.243 -55.395 1.00 30.98 649 ILE A C 1
ATOM 5364 O O . ILE A 1 649 ? 84.418 -16.025 -55.398 1.00 30.98 649 ILE A O 1
ATOM 5368 N N . GLU A 1 650 ? 84.012 -18.057 -54.501 1.00 38.53 650 GLU A N 1
ATOM 5369 C CA . GLU A 1 650 ? 83.301 -17.736 -53.254 1.00 38.53 650 GLU A CA 1
ATOM 5370 C C . GLU A 1 650 ? 83.966 -16.636 -52.407 1.00 38.53 650 GLU A C 1
ATOM 5372 O O . GLU A 1 650 ? 85.186 -16.627 -52.286 1.00 38.53 650 GLU A O 1
ATOM 5377 N N . THR A 1 651 ? 83.191 -15.782 -51.719 1.00 32.84 651 THR A N 1
ATOM 5378 C CA . THR A 1 651 ? 83.440 -15.403 -50.304 1.00 32.84 651 THR A CA 1
ATOM 5379 C C . THR A 1 651 ? 82.411 -14.409 -49.745 1.00 32.84 651 THR A C 1
ATOM 5381 O O . THR A 1 651 ? 82.048 -13.435 -50.391 1.00 32.84 651 THR A O 1
ATOM 5384 N N . GLY A 1 652 ? 81.987 -14.680 -48.502 1.00 31.47 652 GLY A N 1
ATOM 5385 C CA . GLY A 1 652 ? 81.759 -13.725 -47.404 1.00 31.47 652 GLY A CA 1
ATOM 5386 C C . GLY A 1 652 ? 80.909 -12.476 -47.650 1.00 31.47 652 GLY A C 1
ATOM 5387 O O . GLY A 1 652 ? 81.384 -11.491 -48.203 1.00 31.47 652 GLY A O 1
ATOM 5388 N N . SER A 1 653 ? 79.694 -12.451 -47.088 1.00 32.41 653 SER A N 1
ATOM 5389 C CA . SER A 1 653 ? 78.882 -11.233 -46.992 1.00 32.41 653 SER A CA 1
ATOM 5390 C C . SER A 1 653 ? 79.472 -10.255 -45.965 1.00 32.41 653 SER A C 1
ATOM 5392 O O . SER A 1 653 ? 79.142 -10.291 -44.778 1.00 32.41 653 SER A O 1
ATOM 5394 N N . GLN A 1 654 ? 80.355 -9.382 -46.436 1.00 33.84 654 GLN A N 1
ATOM 5395 C CA . GLN A 1 654 ? 80.689 -8.117 -45.794 1.00 33.84 654 GLN A CA 1
ATOM 5396 C C . GLN A 1 654 ? 79.827 -7.010 -46.409 1.00 33.84 654 GLN A C 1
ATOM 5398 O O . GLN A 1 654 ? 79.580 -6.982 -47.615 1.00 33.84 654 GLN A O 1
ATOM 5403 N N . GLU A 1 655 ? 79.346 -6.128 -45.537 1.00 39.62 655 GLU A N 1
ATOM 5404 C CA . GLU A 1 655 ? 78.566 -4.927 -45.826 1.00 39.62 655 GLU A CA 1
ATOM 5405 C C . GLU A 1 655 ? 79.082 -4.183 -47.072 1.00 39.62 655 GLU A C 1
ATOM 5407 O O . GLU A 1 655 ? 80.208 -3.691 -47.098 1.00 39.62 655 GLU A O 1
ATOM 5412 N N . CYS A 1 656 ? 78.250 -4.068 -48.111 1.00 30.25 656 CYS A N 1
ATOM 5413 C CA . CYS A 1 656 ? 78.554 -3.261 -49.293 1.00 30.25 656 CYS A CA 1
ATOM 5414 C C . CYS A 1 656 ? 77.766 -1.946 -49.260 1.00 30.25 656 CYS A C 1
ATOM 5416 O O . CYS A 1 656 ? 76.629 -1.862 -49.719 1.00 30.25 656 CYS A O 1
ATOM 5418 N N . SER A 1 657 ? 78.415 -0.900 -48.745 1.00 33.28 657 SER A N 1
ATOM 5419 C CA . SER A 1 657 ? 78.112 0.498 -49.064 1.00 33.28 657 SER A CA 1
ATOM 5420 C C . SER A 1 657 ? 78.474 0.762 -50.532 1.00 33.28 657 SER A C 1
ATOM 5422 O O . SER A 1 657 ? 79.642 0.989 -50.850 1.00 33.28 657 SER A O 1
ATOM 5424 N N . PHE A 1 658 ? 77.484 0.775 -51.425 1.00 35.41 658 PHE A N 1
ATOM 5425 C CA . PHE A 1 658 ? 77.658 1.277 -52.791 1.00 35.41 658 PHE A CA 1
ATOM 5426 C C . PHE A 1 658 ? 77.766 2.811 -52.763 1.00 35.41 658 PHE A C 1
ATOM 5428 O O . PHE A 1 658 ? 76.769 3.514 -52.600 1.00 35.41 658 PHE A O 1
ATOM 5435 N N . ARG A 1 659 ? 78.988 3.336 -52.914 1.00 38.72 659 ARG A N 1
ATOM 5436 C CA . ARG A 1 659 ? 79.222 4.715 -53.365 1.00 38.72 659 ARG A CA 1
ATOM 5437 C C . ARG A 1 659 ? 79.326 4.682 -54.887 1.00 38.72 659 ARG A C 1
ATOM 5439 O O . ARG A 1 659 ? 80.185 3.982 -55.411 1.00 38.72 659 ARG A O 1
ATOM 5446 N N . TYR A 1 660 ? 78.461 5.417 -55.577 1.00 40.47 660 TYR A N 1
ATOM 5447 C CA . TYR A 1 660 ? 78.677 5.741 -56.984 1.00 40.47 660 TYR A CA 1
ATOM 5448 C C . TYR A 1 660 ? 79.708 6.873 -57.050 1.00 40.47 660 TYR A C 1
ATOM 5450 O O . TYR A 1 660 ? 79.525 7.895 -56.387 1.00 40.47 660 TYR A O 1
ATOM 5458 N N . GLU A 1 661 ? 80.800 6.664 -57.785 1.00 37.91 661 GLU A N 1
ATOM 5459 C CA . GLU A 1 661 ? 81.686 7.755 -58.191 1.00 37.91 661 GLU A CA 1
ATOM 5460 C C . GLU A 1 661 ? 80.984 8.634 -59.234 1.00 37.91 661 GLU A C 1
ATOM 5462 O O . GLU A 1 661 ? 80.167 8.160 -60.029 1.00 37.91 661 GLU A O 1
ATOM 5467 N N . ASP A 1 662 ? 81.280 9.927 -59.126 1.00 48.66 662 ASP A N 1
ATOM 5468 C CA . ASP A 1 662 ? 80.839 11.038 -59.963 1.00 48.66 662 ASP A CA 1
ATOM 5469 C C . ASP A 1 662 ? 81.152 10.829 -61.458 1.00 48.66 662 ASP A C 1
ATOM 5471 O O . ASP A 1 662 ? 82.015 10.040 -61.831 1.00 48.66 662 ASP A O 1
ATOM 5475 N N . ASP A 1 663 ? 80.469 11.620 -62.289 1.00 45.78 663 ASP A N 1
ATOM 5476 C CA . ASP A 1 663 ? 80.725 11.841 -63.720 1.00 45.78 663 ASP A CA 1
ATOM 5477 C C . ASP A 1 663 ? 80.107 10.836 -64.710 1.00 45.78 663 ASP A C 1
ATOM 5479 O O . ASP A 1 663 ? 80.810 10.117 -65.413 1.00 45.78 663 ASP A O 1
ATOM 5483 N N . THR A 1 664 ? 78.765 10.817 -64.804 1.00 49.88 664 THR A N 1
ATOM 5484 C CA . THR A 1 664 ? 77.945 10.715 -66.054 1.00 49.88 664 THR A CA 1
ATOM 5485 C C . THR A 1 664 ? 76.457 10.460 -65.741 1.00 49.88 664 THR A C 1
ATOM 5487 O O . THR A 1 664 ? 75.848 9.505 -66.217 1.00 49.88 664 THR A O 1
ATOM 5490 N N . ILE A 1 665 ? 75.848 11.315 -64.915 1.00 44.72 665 ILE A N 1
ATOM 5491 C CA . ILE A 1 665 ? 74.400 11.316 -64.646 1.00 44.72 665 ILE A CA 1
ATOM 5492 C C . ILE A 1 665 ? 73.948 12.780 -64.656 1.00 44.72 665 ILE A C 1
ATOM 5494 O O . ILE A 1 665 ? 74.545 13.597 -63.952 1.00 44.72 665 ILE A O 1
ATOM 5498 N N . ASP A 1 666 ? 72.939 13.113 -65.461 1.00 46.81 666 ASP A N 1
ATOM 5499 C CA . ASP A 1 666 ? 72.389 14.470 -65.561 1.00 46.81 666 ASP A CA 1
ATOM 5500 C C . ASP A 1 666 ? 71.897 14.952 -64.175 1.00 46.81 666 ASP A C 1
ATOM 5502 O O . ASP A 1 666 ? 71.314 14.175 -63.415 1.00 46.81 666 ASP A O 1
ATOM 5506 N N . GLU A 1 667 ? 72.104 16.231 -63.819 1.00 53.84 667 GLU A N 1
ATOM 5507 C CA . GLU A 1 667 ? 71.727 16.807 -62.503 1.00 53.84 667 GLU A CA 1
ATOM 5508 C C . GLU A 1 667 ? 70.262 16.523 -62.112 1.00 53.84 667 GLU A C 1
ATOM 5510 O O . GLU A 1 667 ? 69.956 16.309 -60.938 1.00 53.84 667 GLU A O 1
ATOM 5515 N N . TYR A 1 668 ? 69.375 16.417 -63.105 1.00 52.31 668 TYR A N 1
ATOM 5516 C CA . TYR A 1 668 ? 67.953 16.110 -62.939 1.00 52.31 668 TYR A CA 1
ATOM 5517 C C . TYR A 1 668 ? 67.689 14.696 -62.380 1.00 52.31 668 TYR A C 1
ATOM 5519 O O . TYR A 1 668 ? 66.704 14.457 -61.685 1.00 52.31 668 TYR A O 1
ATOM 5527 N N . GLU A 1 669 ? 68.577 13.734 -62.636 1.00 56.00 669 GLU A N 1
ATOM 5528 C CA . GLU A 1 669 ? 68.394 12.332 -62.241 1.00 56.00 669 GLU A CA 1
ATOM 5529 C C . GLU A 1 669 ? 68.901 12.047 -60.808 1.00 56.00 669 GLU A C 1
ATOM 5531 O O . GLU A 1 669 ? 68.383 11.143 -60.142 1.00 56.00 669 GLU A O 1
ATOM 5536 N N . LYS A 1 670 ? 69.830 12.867 -60.276 1.00 62.50 670 LYS A N 1
ATOM 5537 C CA . LYS A 1 670 ? 70.259 12.835 -58.857 1.00 62.50 670 LYS A CA 1
ATOM 5538 C C . LYS A 1 670 ? 69.133 13.292 -57.913 1.00 62.50 670 LYS A C 1
ATOM 5540 O O . LYS A 1 670 ? 68.947 12.704 -56.844 1.00 62.50 670 LYS A O 1
ATOM 5545 N N . GLU A 1 671 ? 68.342 14.290 -58.311 1.00 65.19 671 GLU A N 1
ATOM 5546 C CA . GLU A 1 671 ? 67.197 14.785 -57.529 1.00 65.19 671 GLU A CA 1
ATOM 5547 C C . GLU A 1 671 ? 66.079 13.738 -57.412 1.00 65.19 671 GLU A C 1
ATOM 5549 O O . GLU A 1 671 ? 65.569 13.501 -56.312 1.00 65.19 671 GLU A O 1
ATOM 5554 N N . LEU A 1 672 ? 65.759 13.031 -58.507 1.00 66.94 672 LEU A N 1
ATOM 5555 C CA . LEU A 1 672 ? 64.811 11.911 -58.477 1.00 66.94 672 LEU A CA 1
ATOM 5556 C C . LEU A 1 672 ? 65.295 10.769 -57.574 1.00 66.94 672 LEU A C 1
ATOM 5558 O O . LEU A 1 672 ? 64.501 10.207 -56.821 1.00 66.94 672 LEU A O 1
ATOM 5562 N N . TYR A 1 673 ? 66.588 10.440 -57.597 1.00 69.62 673 TYR A N 1
ATOM 5563 C CA . TYR A 1 673 ? 67.155 9.410 -56.723 1.00 69.62 673 TYR A CA 1
ATOM 5564 C C . TYR A 1 673 ? 67.027 9.774 -55.233 1.00 69.62 673 TYR A C 1
ATOM 5566 O O . TYR A 1 673 ? 66.566 8.959 -54.426 1.00 69.62 673 TYR A O 1
ATOM 5574 N N . HIS A 1 674 ? 67.356 11.014 -54.856 1.00 75.00 674 HIS A N 1
ATOM 5575 C CA . HIS A 1 674 ? 67.169 11.496 -53.484 1.00 75.00 674 HIS A CA 1
ATOM 5576 C C . HIS A 1 674 ? 65.693 11.533 -53.065 1.00 75.00 674 HIS A C 1
ATOM 5578 O O . HIS A 1 674 ? 65.373 11.181 -51.924 1.00 75.00 674 HIS A O 1
ATOM 5584 N N . PHE A 1 675 ? 64.792 11.883 -53.985 1.00 77.00 675 PHE A N 1
ATOM 5585 C CA . PHE A 1 675 ? 63.348 11.869 -53.760 1.00 77.00 675 PHE A CA 1
ATOM 5586 C C . PHE A 1 675 ? 62.799 10.449 -53.542 1.00 77.00 675 PHE A C 1
ATOM 5588 O O . PHE A 1 675 ? 62.041 10.222 -52.598 1.00 77.00 675 PHE A O 1
ATOM 5595 N N . VAL A 1 676 ? 63.238 9.461 -54.331 1.00 77.12 676 VAL A N 1
ATOM 5596 C CA . VAL A 1 676 ? 62.861 8.044 -54.153 1.00 77.12 676 VAL A CA 1
ATOM 5597 C C . VAL A 1 676 ? 63.357 7.501 -52.807 1.00 77.12 676 VAL A C 1
ATOM 5599 O O . VAL A 1 676 ? 62.607 6.821 -52.105 1.00 77.12 676 VAL A O 1
ATOM 5602 N N . LEU A 1 677 ? 64.574 7.857 -52.380 1.00 75.62 677 LEU A N 1
ATOM 5603 C CA . LEU A 1 677 ? 65.089 7.506 -51.048 1.00 75.62 677 LEU A CA 1
ATOM 5604 C C . LEU A 1 677 ? 64.316 8.188 -49.909 1.00 75.62 677 LEU A C 1
ATOM 5606 O O . LEU A 1 677 ? 64.133 7.605 -48.838 1.00 75.62 677 LEU A O 1
ATOM 5610 N N . GLN A 1 678 ? 63.857 9.424 -50.112 1.00 80.06 678 GLN A N 1
ATOM 5611 C CA . GLN A 1 678 ? 63.005 10.122 -49.152 1.00 80.06 678 GLN A CA 1
ATOM 5612 C C . GLN A 1 678 ? 61.624 9.464 -49.037 1.00 80.06 678 GLN A C 1
ATOM 5614 O O . GLN A 1 678 ? 61.179 9.209 -47.918 1.00 80.06 678 GLN A O 1
ATOM 5619 N N . LEU A 1 679 ? 60.984 9.124 -50.160 1.00 77.69 679 LEU A N 1
ATOM 5620 C CA . LEU A 1 679 ? 59.722 8.380 -50.169 1.00 77.69 679 LEU A CA 1
ATOM 5621 C C . LEU A 1 679 ? 59.874 7.003 -49.516 1.00 77.69 679 LEU A C 1
ATOM 5623 O O . LEU A 1 679 ? 58.995 6.583 -48.770 1.00 77.69 679 LEU A O 1
ATOM 5627 N N . ARG A 1 680 ? 61.009 6.324 -49.720 1.00 79.31 680 ARG A N 1
ATOM 5628 C CA . ARG A 1 680 ? 61.310 5.045 -49.064 1.00 79.31 680 ARG A CA 1
ATOM 5629 C C . ARG A 1 680 ? 61.403 5.174 -47.542 1.00 79.31 680 ARG A C 1
ATOM 5631 O O . ARG A 1 680 ? 60.871 4.322 -46.836 1.00 79.31 680 ARG A O 1
ATOM 5638 N N . ARG A 1 681 ? 62.050 6.227 -47.031 1.00 79.94 681 ARG A N 1
ATOM 5639 C CA . ARG A 1 681 ? 62.104 6.502 -45.583 1.00 79.94 681 ARG A CA 1
ATOM 5640 C C . ARG A 1 681 ? 60.718 6.769 -45.008 1.00 79.94 681 ARG A C 1
ATOM 5642 O O . ARG A 1 681 ? 60.344 6.134 -44.033 1.00 79.94 681 ARG A O 1
ATOM 5649 N N . GLN A 1 682 ? 59.931 7.614 -45.670 1.00 81.38 682 GLN A N 1
ATOM 5650 C CA . GLN A 1 682 ? 58.555 7.903 -45.257 1.00 81.38 682 GLN A CA 1
ATOM 5651 C C . GLN A 1 682 ? 57.657 6.656 -45.303 1.00 81.38 682 GLN A C 1
ATOM 5653 O O . GLN A 1 682 ? 56.804 6.481 -44.442 1.00 81.38 682 GLN A O 1
ATOM 5658 N N . MET A 1 683 ? 57.876 5.757 -46.267 1.00 79.38 683 MET A N 1
ATOM 5659 C CA . MET A 1 683 ? 57.192 4.464 -46.353 1.00 79.38 683 MET A CA 1
ATOM 5660 C C . MET A 1 683 ? 57.574 3.508 -45.221 1.00 79.38 683 MET A C 1
ATOM 5662 O O . MET A 1 683 ? 56.701 2.826 -44.694 1.00 79.38 683 MET A O 1
ATOM 5666 N N . LEU A 1 684 ? 58.851 3.459 -44.831 1.00 79.19 684 LEU A N 1
ATOM 5667 C CA . LEU A 1 684 ? 59.307 2.658 -43.692 1.00 79.19 684 LEU A CA 1
ATOM 5668 C C . LEU A 1 684 ? 58.749 3.199 -42.370 1.00 79.19 684 LEU A C 1
ATOM 5670 O O . LEU A 1 684 ? 58.175 2.428 -41.610 1.00 79.19 684 LEU A O 1
ATOM 5674 N N . GLU A 1 685 ? 58.816 4.512 -42.139 1.00 83.75 685 GLU A N 1
ATOM 5675 C CA . GLU A 1 685 ? 58.226 5.166 -40.958 1.00 83.75 685 GLU A CA 1
ATOM 5676 C C . GLU A 1 685 ? 56.700 4.955 -40.892 1.00 83.75 685 GLU A C 1
ATOM 5678 O O . GLU A 1 685 ? 56.136 4.649 -39.837 1.00 83.75 685 GLU A O 1
ATOM 5683 N N . ASN A 1 686 ? 56.008 5.053 -42.034 1.00 84.75 686 ASN A N 1
ATOM 5684 C CA . ASN A 1 686 ? 54.582 4.736 -42.121 1.00 84.75 686 ASN A CA 1
ATOM 5685 C C . ASN A 1 686 ? 54.321 3.242 -41.846 1.00 84.75 686 ASN A C 1
ATOM 5687 O O . ASN A 1 686 ? 53.399 2.897 -41.116 1.00 84.75 686 ASN A O 1
ATOM 5691 N N . GLY A 1 687 ? 55.160 2.340 -42.358 1.00 82.44 687 GLY A N 1
ATOM 5692 C CA . GLY A 1 687 ? 55.071 0.903 -42.084 1.00 82.44 687 GLY A CA 1
ATOM 5693 C C . GLY A 1 687 ? 55.279 0.553 -40.604 1.00 82.44 687 GLY A C 1
ATOM 5694 O O . GLY A 1 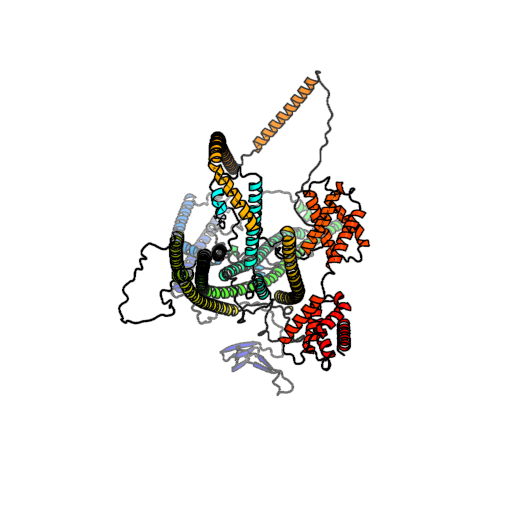687 ? 54.534 -0.253 -40.048 1.00 82.44 687 GLY A O 1
ATOM 5695 N N . GLU A 1 688 ? 56.237 1.196 -39.932 1.00 84.81 688 GLU A N 1
ATOM 5696 C CA . GLU A 1 688 ? 56.490 1.029 -38.494 1.00 84.81 688 GLU A CA 1
ATOM 5697 C C . GLU A 1 688 ? 55.319 1.538 -37.644 1.00 84.81 688 GLU A C 1
ATOM 5699 O O . GLU A 1 688 ? 54.875 0.864 -36.708 1.00 84.81 688 GLU A O 1
ATOM 5704 N N . THR A 1 689 ? 54.764 2.702 -37.991 1.00 83.38 689 THR A N 1
ATOM 5705 C CA . THR A 1 689 ? 53.581 3.246 -37.305 1.00 83.38 689 THR A CA 1
ATOM 5706 C C . THR A 1 689 ? 52.334 2.399 -37.554 1.00 83.38 689 THR A C 1
ATOM 5708 O O . THR A 1 689 ? 51.585 2.144 -36.609 1.00 83.38 689 THR A O 1
ATOM 5711 N N . GLN A 1 690 ? 52.139 1.870 -38.768 1.00 82.69 690 GLN A N 1
ATOM 5712 C CA . GLN A 1 690 ? 51.085 0.896 -39.061 1.00 82.69 690 GLN A CA 1
ATOM 5713 C C . GLN A 1 690 ? 51.230 -0.373 -38.215 1.00 82.69 690 GLN A C 1
ATOM 5715 O O . GLN A 1 690 ? 50.244 -0.831 -37.639 1.00 82.69 690 GLN A O 1
ATOM 5720 N N . PHE A 1 691 ? 52.440 -0.930 -38.106 1.00 84.50 691 PHE A N 1
ATOM 5721 C CA . PHE A 1 691 ? 52.694 -2.115 -37.288 1.00 84.50 691 PHE A CA 1
ATOM 5722 C C . PHE A 1 691 ? 52.405 -1.849 -35.804 1.00 84.50 691 PHE A C 1
ATOM 5724 O O . PHE A 1 691 ? 51.718 -2.645 -35.163 1.00 84.50 691 PHE A O 1
ATOM 5731 N N . SER A 1 692 ? 52.838 -0.699 -35.274 1.00 85.62 692 SER A N 1
ATOM 5732 C CA . SER A 1 692 ? 52.551 -0.286 -33.894 1.00 85.62 692 SER A CA 1
ATOM 5733 C C . SER A 1 692 ? 51.048 -0.130 -33.629 1.00 85.62 692 SER A C 1
ATOM 5735 O O . SER A 1 692 ? 50.533 -0.645 -32.637 1.00 85.62 692 SER A O 1
ATOM 5737 N N . GLU A 1 693 ? 50.310 0.533 -34.524 1.00 86.94 693 GLU A N 1
ATOM 5738 C CA . GLU A 1 693 ? 48.853 0.675 -34.405 1.00 86.94 693 GLU A CA 1
ATOM 5739 C C . GLU A 1 693 ? 48.141 -0.679 -34.532 1.00 86.94 693 GLU A C 1
ATOM 5741 O O . GLU A 1 693 ? 47.188 -0.958 -33.802 1.00 86.94 693 GLU A O 1
ATOM 5746 N N . GLN A 1 694 ? 48.628 -1.564 -35.403 1.00 88.56 694 GLN A N 1
ATOM 5747 C CA . GLN A 1 694 ? 48.083 -2.907 -35.557 1.00 88.56 694 GLN A CA 1
ATOM 5748 C C . GLN A 1 694 ? 48.335 -3.775 -34.315 1.00 88.56 694 GLN A C 1
ATOM 5750 O O . GLN A 1 694 ? 47.428 -4.496 -33.893 1.00 88.56 694 GLN A O 1
ATOM 5755 N N . GLN A 1 695 ? 49.496 -3.641 -33.671 1.00 89.94 695 GLN A N 1
ATOM 5756 C CA . GLN A 1 695 ? 49.787 -4.281 -32.389 1.00 89.94 695 GLN A CA 1
ATOM 5757 C C . GLN A 1 695 ? 48.834 -3.786 -31.287 1.00 89.94 695 GLN A C 1
ATOM 5759 O O . GLN A 1 695 ? 48.190 -4.602 -30.623 1.00 89.94 695 GLN A O 1
ATOM 5764 N N . LYS A 1 696 ? 48.624 -2.469 -31.161 1.00 90.19 696 LYS A N 1
ATOM 5765 C CA . LYS A 1 696 ? 47.641 -1.899 -30.216 1.00 90.19 696 LYS A CA 1
ATOM 5766 C C . LYS A 1 696 ? 46.218 -2.404 -30.480 1.00 90.19 696 LYS A C 1
ATOM 5768 O O . LYS A 1 696 ? 45.459 -2.651 -29.543 1.00 90.19 696 LYS A O 1
ATOM 5773 N N . ILE A 1 697 ? 45.835 -2.601 -31.745 1.00 89.38 697 ILE A N 1
ATOM 5774 C CA . ILE A 1 697 ? 44.541 -3.210 -32.102 1.00 89.38 697 ILE A CA 1
ATOM 5775 C C . ILE A 1 697 ? 44.470 -4.663 -31.621 1.00 89.38 697 ILE A C 1
ATOM 5777 O O . ILE A 1 697 ? 43.437 -5.078 -31.100 1.00 89.38 697 ILE A O 1
ATOM 5781 N N . THR A 1 698 ? 45.533 -5.454 -31.784 1.00 90.56 698 THR A N 1
ATOM 5782 C CA . THR A 1 698 ? 45.541 -6.843 -31.294 1.00 90.56 698 THR A CA 1
ATOM 5783 C C . THR A 1 698 ? 45.486 -6.923 -29.770 1.00 90.56 698 THR A C 1
ATOM 5785 O O . THR A 1 698 ? 44.734 -7.734 -29.234 1.00 90.56 698 THR A O 1
ATOM 5788 N N . GLU A 1 699 ? 46.189 -6.034 -29.067 1.00 92.00 699 GLU A N 1
ATOM 5789 C CA . GLU A 1 699 ? 46.162 -5.948 -27.605 1.00 92.00 699 GLU A CA 1
ATOM 5790 C C . GLU A 1 699 ? 44.771 -5.546 -27.102 1.00 92.00 699 GLU A C 1
ATOM 5792 O O . GLU A 1 699 ? 44.202 -6.230 -26.252 1.00 92.00 699 GLU A O 1
ATOM 5797 N N . THR A 1 700 ? 44.173 -4.500 -27.683 1.00 88.25 700 THR A N 1
ATOM 5798 C CA . THR A 1 700 ? 42.816 -4.053 -27.320 1.00 88.25 700 THR A CA 1
ATOM 5799 C C . THR A 1 700 ? 41.743 -5.101 -27.626 1.00 88.25 700 THR A C 1
ATOM 5801 O O . THR A 1 700 ? 40.823 -5.281 -26.827 1.00 88.25 700 THR A O 1
ATOM 5804 N N . LYS A 1 701 ? 41.877 -5.859 -28.723 1.00 91.06 701 LYS A N 1
ATOM 5805 C CA . LYS A 1 701 ? 41.017 -7.021 -29.008 1.00 91.06 701 LYS A CA 1
ATOM 5806 C C . LYS A 1 701 ? 41.161 -8.117 -27.957 1.00 91.06 701 LYS A C 1
ATOM 5808 O O . LYS A 1 701 ? 40.154 -8.580 -27.438 1.00 91.06 701 LYS A O 1
ATOM 5813 N N . CYS A 1 702 ? 42.390 -8.476 -27.589 1.00 91.81 702 CYS A N 1
ATOM 5814 C CA . CYS A 1 702 ? 42.637 -9.480 -26.555 1.00 91.81 702 CYS A CA 1
ATOM 5815 C C . CYS A 1 702 ? 42.072 -9.041 -25.190 1.00 91.81 702 CYS A C 1
ATOM 5817 O O . CYS A 1 702 ? 41.506 -9.854 -24.459 1.00 91.81 702 CYS A O 1
ATOM 5819 N N . THR A 1 703 ? 42.165 -7.750 -24.842 1.00 90.44 703 THR A N 1
ATOM 5820 C CA . THR A 1 703 ? 41.523 -7.226 -23.623 1.00 90.44 703 THR A CA 1
ATOM 5821 C C . THR A 1 703 ? 40.000 -7.285 -23.692 1.00 90.44 703 THR A C 1
ATOM 5823 O O . THR A 1 703 ? 39.377 -7.647 -22.699 1.00 90.44 703 THR A O 1
ATOM 5826 N N . LEU A 1 704 ? 39.400 -6.991 -24.851 1.00 88.38 704 LEU A N 1
ATOM 5827 C CA . LEU A 1 704 ? 37.953 -7.102 -25.049 1.00 88.38 704 LEU A CA 1
ATOM 5828 C C . LEU A 1 704 ? 37.484 -8.550 -24.911 1.00 88.38 704 LEU A C 1
ATOM 5830 O O . LEU A 1 704 ? 36.520 -8.799 -24.202 1.00 88.38 704 LEU A O 1
ATOM 5834 N N . GLU A 1 705 ? 38.193 -9.514 -25.497 1.00 91.94 705 GLU A N 1
ATOM 5835 C CA . GLU A 1 705 ? 37.871 -10.940 -25.356 1.00 91.94 705 GLU A CA 1
ATOM 5836 C C . GLU A 1 705 ? 37.874 -11.379 -23.882 1.00 91.94 705 GLU A C 1
ATOM 5838 O O . GLU A 1 705 ? 36.914 -11.999 -23.423 1.00 91.94 705 GLU A O 1
ATOM 5843 N N . LYS A 1 706 ? 38.886 -10.974 -23.102 1.00 92.44 706 LYS A N 1
ATOM 5844 C CA . LYS A 1 706 ? 38.934 -11.238 -21.651 1.00 92.44 706 LYS A CA 1
ATOM 5845 C C . LYS A 1 706 ? 37.761 -10.595 -20.907 1.00 92.44 706 LYS A C 1
ATOM 5847 O O . LYS A 1 706 ? 37.120 -11.272 -20.112 1.00 92.44 706 LYS A O 1
ATOM 5852 N N . LEU A 1 707 ? 37.450 -9.328 -21.196 1.00 88.94 707 LEU A N 1
ATOM 5853 C CA . LEU A 1 707 ? 36.327 -8.617 -20.573 1.00 88.94 707 LEU A CA 1
ATOM 5854 C C . LEU A 1 707 ? 34.972 -9.247 -20.938 1.00 88.94 707 LEU A C 1
ATOM 5856 O O . LEU A 1 707 ? 34.108 -9.405 -20.078 1.00 88.94 707 LEU A O 1
ATOM 5860 N N . THR A 1 708 ? 34.789 -9.675 -22.190 1.00 89.44 708 THR A N 1
ATOM 5861 C CA . THR A 1 708 ? 33.563 -10.368 -22.618 1.00 89.44 708 THR A CA 1
ATOM 5862 C C . THR A 1 708 ? 33.401 -11.729 -21.944 1.00 89.44 708 THR A C 1
ATOM 5864 O O . THR A 1 708 ? 32.275 -12.113 -21.635 1.00 89.44 708 THR A O 1
ATOM 5867 N N . ALA A 1 709 ? 34.497 -12.448 -21.673 1.00 92.75 709 ALA A N 1
ATOM 5868 C CA . ALA A 1 709 ? 34.455 -13.682 -20.893 1.00 92.75 709 ALA A CA 1
ATOM 5869 C C . ALA A 1 709 ? 34.054 -13.401 -19.437 1.00 92.75 709 ALA A C 1
ATOM 5871 O O . ALA A 1 709 ? 33.114 -14.018 -18.944 1.00 92.75 709 ALA A O 1
ATOM 5872 N N . THR A 1 710 ? 34.664 -12.395 -18.795 1.00 92.31 710 THR A N 1
ATOM 5873 C CA . THR A 1 710 ? 34.303 -12.017 -17.419 1.00 92.31 710 THR A CA 1
ATOM 5874 C C . THR A 1 710 ? 32.852 -11.554 -17.292 1.00 92.31 710 THR A C 1
ATOM 5876 O O . THR A 1 710 ? 32.200 -11.886 -16.309 1.00 92.31 710 THR A O 1
ATOM 5879 N N . ILE A 1 711 ? 32.299 -10.847 -18.289 1.00 90.19 711 ILE A N 1
ATOM 5880 C CA . ILE A 1 711 ? 30.877 -10.468 -18.273 1.00 90.19 711 ILE A CA 1
ATOM 5881 C C . ILE A 1 711 ? 29.974 -11.693 -18.345 1.00 90.19 711 ILE A C 1
ATOM 5883 O O . ILE A 1 711 ? 28.971 -11.731 -17.642 1.00 90.19 711 ILE A O 1
ATOM 5887 N N . LYS A 1 712 ? 30.308 -12.701 -19.157 1.00 92.56 712 LYS A N 1
ATOM 5888 C CA . LYS A 1 712 ? 29.509 -13.933 -19.225 1.00 92.56 712 LYS A CA 1
ATOM 5889 C C . LYS A 1 712 ? 29.485 -14.664 -17.885 1.00 92.56 712 LYS A C 1
ATOM 5891 O O . LYS A 1 712 ? 28.425 -15.144 -17.491 1.00 92.56 712 LYS A O 1
ATOM 5896 N N . ASP A 1 713 ? 30.614 -14.707 -17.181 1.00 92.00 713 ASP A N 1
ATOM 5897 C CA . ASP A 1 713 ? 30.691 -15.301 -15.844 1.00 92.00 713 ASP A CA 1
ATOM 5898 C C . ASP A 1 713 ? 29.847 -14.501 -14.837 1.00 92.00 713 ASP A C 1
ATOM 5900 O O . ASP A 1 713 ? 29.003 -15.074 -14.152 1.00 92.00 713 ASP A O 1
ATOM 5904 N N . VAL A 1 714 ? 29.965 -13.166 -14.826 1.00 91.50 714 VAL A N 1
ATOM 5905 C CA . VAL A 1 714 ? 29.147 -12.291 -13.961 1.00 91.50 714 VAL A CA 1
ATOM 5906 C C . VAL A 1 714 ? 27.654 -12.396 -14.288 1.00 91.50 714 VAL A C 1
ATOM 5908 O O . VAL A 1 714 ? 26.834 -12.418 -13.376 1.00 91.50 714 VAL A O 1
ATOM 5911 N N . GLN A 1 715 ? 27.274 -12.505 -15.564 1.00 91.00 715 GLN A N 1
ATOM 5912 C CA . GLN A 1 715 ? 25.884 -12.710 -15.989 1.00 91.00 715 GLN A CA 1
ATOM 5913 C C . GLN A 1 715 ? 25.337 -14.067 -15.537 1.00 91.00 715 GLN A C 1
ATOM 5915 O O . GLN A 1 715 ? 24.172 -14.159 -15.152 1.00 91.00 715 GLN A O 1
ATOM 5920 N N . LYS A 1 716 ? 26.166 -15.116 -15.555 1.00 94.00 716 LYS A N 1
ATOM 5921 C CA . LYS A 1 716 ? 25.795 -16.435 -15.039 1.00 94.00 716 LYS A CA 1
ATOM 5922 C C . LYS A 1 716 ? 25.593 -16.401 -13.522 1.00 94.00 716 LYS A C 1
ATOM 5924 O O . LYS A 1 716 ? 24.568 -16.886 -13.048 1.00 94.00 716 LYS A O 1
ATOM 5929 N N . ASP A 1 717 ? 26.514 -15.785 -12.784 1.00 92.38 717 ASP A N 1
ATOM 5930 C CA . ASP A 1 717 ? 26.395 -15.601 -11.333 1.00 92.38 717 ASP A CA 1
ATOM 5931 C C . ASP A 1 717 ? 25.148 -14.778 -10.977 1.00 92.38 717 ASP A C 1
ATOM 5933 O O . ASP A 1 717 ? 24.414 -15.102 -10.046 1.00 92.38 717 ASP A O 1
ATOM 5937 N N . LEU A 1 718 ? 24.880 -13.717 -11.741 1.00 91.12 718 LEU A N 1
ATOM 5938 C CA . LEU A 1 718 ? 23.704 -12.864 -11.598 1.00 91.12 718 LEU A CA 1
ATOM 5939 C C . LEU A 1 718 ? 22.411 -13.655 -11.820 1.00 91.12 718 LEU A C 1
ATOM 5941 O O . LEU A 1 718 ? 21.495 -13.541 -11.008 1.00 91.12 718 LEU A O 1
ATOM 5945 N N . ALA A 1 719 ? 22.358 -14.506 -12.848 1.00 91.38 719 ALA A N 1
ATOM 5946 C CA . ALA A 1 719 ? 21.221 -15.391 -13.088 1.00 91.38 719 ALA A CA 1
ATOM 5947 C C . ALA A 1 719 ? 21.012 -16.392 -11.934 1.00 91.38 719 ALA A C 1
ATOM 5949 O O . ALA A 1 719 ? 19.880 -16.597 -11.498 1.00 91.38 719 ALA A O 1
ATOM 5950 N N . GLU A 1 720 ? 22.086 -16.964 -11.379 1.00 93.81 720 GLU A N 1
ATOM 5951 C CA . GLU A 1 720 ? 22.006 -17.864 -10.219 1.00 93.81 720 GLU A CA 1
ATOM 5952 C C . GLU A 1 720 ? 21.483 -17.140 -8.965 1.00 93.81 720 GLU A C 1
ATOM 5954 O O . GLU A 1 720 ? 20.619 -17.654 -8.248 1.00 93.81 720 GLU A O 1
ATOM 5959 N N . LYS A 1 721 ? 21.963 -15.918 -8.694 1.00 91.19 721 LYS A N 1
ATOM 5960 C CA . LYS A 1 721 ? 21.476 -15.102 -7.569 1.00 91.19 721 LYS A CA 1
ATOM 5961 C C . LYS A 1 721 ? 20.013 -14.693 -7.748 1.00 91.19 721 LYS A C 1
ATOM 5963 O O . LYS A 1 721 ? 19.255 -14.777 -6.782 1.00 91.19 721 LYS A O 1
ATOM 5968 N N . GLN A 1 722 ? 19.597 -14.336 -8.964 1.00 89.06 722 GLN A N 1
ATOM 5969 C CA . GLN A 1 722 ? 18.192 -14.074 -9.290 1.00 89.06 722 GLN A CA 1
ATOM 5970 C C . GLN A 1 722 ? 17.316 -15.320 -9.099 1.00 89.06 722 GLN A C 1
ATOM 5972 O O . GLN A 1 722 ? 16.222 -15.224 -8.547 1.00 89.06 722 GLN A O 1
ATOM 5977 N N . GLU A 1 723 ? 17.787 -16.510 -9.479 1.00 90.06 723 GLU A N 1
ATOM 5978 C CA . GLU A 1 723 ? 17.045 -17.754 -9.254 1.00 90.06 723 GLU A CA 1
ATOM 5979 C C . GLU A 1 723 ? 16.882 -18.063 -7.756 1.00 90.06 723 GLU A C 1
ATOM 5981 O O . GLU A 1 723 ? 15.800 -18.456 -7.317 1.00 90.06 723 GLU A O 1
ATOM 5986 N N . ASN A 1 724 ? 17.926 -17.848 -6.951 1.00 90.56 724 ASN A N 1
ATOM 5987 C CA . ASN A 1 724 ? 17.870 -18.033 -5.497 1.00 90.56 724 ASN A CA 1
ATOM 5988 C C . ASN A 1 724 ? 16.903 -17.046 -4.822 1.00 90.56 724 ASN A C 1
ATOM 5990 O O . ASN A 1 724 ? 16.124 -17.453 -3.958 1.00 90.56 724 ASN A O 1
ATOM 5994 N N . LEU A 1 725 ? 16.889 -15.783 -5.264 1.00 88.56 725 LEU A N 1
ATOM 5995 C CA . LEU A 1 725 ? 15.886 -14.793 -4.860 1.00 88.56 725 LEU A CA 1
ATOM 5996 C C . LEU A 1 725 ? 14.464 -15.287 -5.182 1.00 88.56 725 LEU A C 1
ATOM 5998 O O . LEU A 1 725 ? 13.588 -15.277 -4.318 1.00 88.56 725 LEU A O 1
ATOM 6002 N N . LEU A 1 726 ? 14.236 -15.781 -6.403 1.00 86.69 726 LEU A N 1
ATOM 6003 C CA . LEU A 1 726 ? 12.932 -16.306 -6.820 1.00 86.69 726 LEU A CA 1
ATOM 6004 C C . LEU A 1 726 ? 12.508 -17.547 -6.021 1.00 86.69 726 LEU A C 1
ATOM 6006 O O . LEU A 1 726 ? 11.324 -17.694 -5.721 1.00 86.69 726 LEU A O 1
ATOM 6010 N N . LYS A 1 727 ? 13.442 -18.434 -5.657 1.00 88.50 727 LYS A N 1
ATOM 6011 C CA . LYS A 1 727 ? 13.166 -19.588 -4.782 1.00 88.50 727 LYS A CA 1
ATOM 6012 C C . LYS A 1 727 ? 12.697 -19.134 -3.404 1.00 88.50 727 LYS A C 1
ATOM 6014 O O . LYS A 1 727 ? 11.634 -19.570 -2.971 1.00 88.50 727 LYS A O 1
ATOM 6019 N N . SER A 1 728 ? 13.423 -18.210 -2.773 1.00 87.00 728 SER A N 1
ATOM 6020 C CA . SER A 1 728 ? 13.048 -17.670 -1.460 1.00 87.00 728 SER A CA 1
ATOM 6021 C C . SER A 1 728 ? 11.675 -16.987 -1.497 1.00 87.00 728 SER A C 1
ATOM 6023 O O . SER A 1 728 ? 10.826 -17.268 -0.653 1.00 87.00 728 SER A O 1
ATOM 6025 N N . ARG A 1 729 ? 11.391 -16.200 -2.544 1.00 85.56 729 ARG A N 1
ATOM 6026 C CA . ARG A 1 729 ? 10.072 -15.574 -2.746 1.00 85.56 729 ARG A CA 1
ATOM 6027 C C . ARG A 1 729 ? 8.945 -16.584 -2.966 1.00 85.56 729 ARG A C 1
ATOM 6029 O O . ARG A 1 729 ? 7.829 -16.372 -2.503 1.00 85.56 729 ARG A O 1
ATOM 6036 N N . ARG A 1 730 ? 9.205 -17.693 -3.665 1.00 85.31 730 ARG A N 1
ATOM 6037 C CA . ARG A 1 730 ? 8.223 -18.780 -3.835 1.00 85.31 730 ARG A CA 1
ATOM 6038 C C . ARG A 1 730 ? 7.948 -19.510 -2.525 1.00 85.31 730 ARG A C 1
ATOM 6040 O O . ARG A 1 730 ? 6.799 -19.847 -2.265 1.00 85.31 730 ARG A O 1
ATOM 6047 N N . GLU A 1 731 ? 8.972 -19.749 -1.710 1.00 87.75 731 GLU A N 1
ATOM 6048 C CA . GLU A 1 731 ? 8.810 -20.339 -0.376 1.00 87.75 731 GLU A CA 1
ATOM 6049 C C . GLU A 1 731 ? 7.976 -19.432 0.533 1.00 87.75 731 GLU A C 1
ATOM 6051 O O . GLU A 1 731 ? 7.009 -19.902 1.131 1.00 87.75 731 GLU A O 1
ATOM 6056 N N . LYS A 1 732 ? 8.272 -18.127 0.543 1.00 87.44 732 LYS A N 1
ATOM 6057 C CA . LYS A 1 732 ? 7.458 -17.107 1.216 1.00 87.44 732 LYS A CA 1
ATOM 6058 C C . LYS A 1 732 ? 6.006 -17.139 0.741 1.00 87.44 732 LYS A C 1
ATOM 6060 O O . LYS A 1 732 ? 5.094 -17.231 1.555 1.00 87.44 732 LYS A O 1
ATOM 6065 N N . GLN A 1 733 ? 5.779 -17.123 -0.575 1.00 85.50 733 GLN A N 1
ATOM 6066 C CA . GLN A 1 733 ? 4.429 -17.169 -1.142 1.00 85.50 733 GLN A CA 1
ATOM 6067 C C . GLN A 1 733 ? 3.690 -18.463 -0.782 1.00 85.50 733 GLN A C 1
ATOM 6069 O O . GLN A 1 733 ? 2.485 -18.432 -0.555 1.00 85.50 733 GLN A O 1
ATOM 6074 N N . LYS A 1 734 ? 4.397 -19.596 -0.719 1.00 87.19 734 LYS A N 1
ATOM 6075 C CA . LYS A 1 734 ? 3.822 -20.878 -0.310 1.00 87.19 734 LYS A CA 1
ATOM 6076 C C . LYS A 1 734 ? 3.346 -20.831 1.141 1.00 87.19 734 LYS A C 1
ATOM 6078 O O . LYS A 1 734 ? 2.209 -21.203 1.390 1.00 87.19 734 LYS A O 1
ATOM 6083 N N . LEU A 1 735 ? 4.172 -20.321 2.054 1.00 88.88 735 LEU A N 1
ATOM 6084 C CA . LEU A 1 735 ? 3.799 -20.179 3.464 1.00 88.88 735 LEU A CA 1
ATOM 6085 C C . LEU A 1 735 ? 2.646 -19.187 3.655 1.00 88.88 735 LEU A C 1
ATOM 6087 O O . LEU A 1 735 ? 1.735 -19.466 4.423 1.00 88.88 735 LEU A O 1
ATOM 6091 N N . LEU A 1 736 ? 2.627 -18.081 2.903 1.00 87.06 736 LEU A N 1
ATOM 6092 C CA . LEU A 1 736 ? 1.494 -17.147 2.906 1.00 87.06 736 LEU A CA 1
ATOM 6093 C C . LEU A 1 736 ? 0.200 -17.792 2.387 1.00 87.06 736 LEU A C 1
ATOM 6095 O O . LEU A 1 736 ? -0.876 -17.486 2.883 1.00 87.06 736 LEU A O 1
ATOM 6099 N N . ASN A 1 737 ? 0.282 -18.696 1.407 1.00 86.56 737 ASN A N 1
ATOM 6100 C CA . ASN A 1 737 ? -0.891 -19.423 0.911 1.00 86.56 737 ASN A CA 1
ATOM 6101 C C . ASN A 1 737 ? -1.407 -20.481 1.907 1.00 86.56 737 ASN A C 1
ATOM 6103 O O . ASN A 1 737 ? -2.564 -20.880 1.800 1.00 86.56 737 ASN A O 1
ATOM 6107 N N . ASP A 1 738 ? -0.570 -20.945 2.841 1.00 88.94 738 ASP A N 1
ATOM 6108 C CA . ASP A 1 738 ? -0.959 -21.908 3.879 1.00 88.94 738 ASP A CA 1
ATOM 6109 C C . ASP A 1 738 ? -1.756 -21.240 5.028 1.00 88.94 738 ASP A C 1
ATOM 6111 O O . ASP A 1 738 ? -2.392 -21.942 5.824 1.00 88.94 738 ASP A O 1
ATOM 6115 N N . VAL A 1 739 ? -1.766 -19.899 5.101 1.00 89.75 739 VAL A N 1
ATOM 6116 C CA . VAL A 1 739 ? -2.556 -19.122 6.071 1.00 89.75 739 VAL A CA 1
ATOM 6117 C C . VAL A 1 739 ? -4.047 -19.299 5.786 1.00 89.75 739 VAL A C 1
ATOM 6119 O O . VAL A 1 739 ? -4.539 -19.068 4.678 1.00 89.75 739 VAL A O 1
ATOM 6122 N N . LYS A 1 740 ? -4.798 -19.719 6.805 1.00 88.00 740 LYS A N 1
ATOM 6123 C CA . LYS A 1 740 ? -6.230 -20.000 6.670 1.00 88.00 740 LYS A CA 1
ATOM 6124 C C . LYS A 1 740 ? -7.032 -18.719 6.830 1.00 88.00 740 LYS A C 1
ATOM 6126 O O . LYS A 1 740 ? -6.946 -18.056 7.856 1.00 88.00 740 LYS A O 1
ATOM 6131 N N . THR A 1 741 ? -7.886 -18.423 5.858 1.00 85.56 741 THR A N 1
ATOM 6132 C CA . THR A 1 741 ? -8.792 -17.271 5.904 1.00 85.56 741 THR A CA 1
ATOM 6133 C C . THR A 1 741 ? -10.242 -17.725 6.031 1.00 85.56 741 THR A C 1
ATOM 6135 O O . THR A 1 741 ? -10.662 -18.718 5.434 1.00 85.56 741 THR A O 1
ATOM 6138 N N . VAL A 1 742 ? -11.015 -17.012 6.852 1.00 86.19 742 VAL A N 1
ATOM 6139 C CA . VAL A 1 742 ? -12.446 -17.273 7.035 1.00 86.19 742 VAL A CA 1
ATOM 6140 C C . VAL A 1 742 ? -13.223 -16.372 6.086 1.00 86.19 742 VAL A C 1
ATOM 6142 O O . VAL A 1 742 ? -13.104 -15.152 6.150 1.00 86.19 742 VAL A O 1
ATOM 6145 N N . VAL A 1 743 ? -14.039 -16.974 5.222 1.00 83.31 743 VAL A N 1
ATOM 6146 C CA . VAL A 1 743 ? -14.923 -16.254 4.302 1.00 83.31 743 VAL A CA 1
ATOM 6147 C C . VAL A 1 743 ? -16.357 -16.682 4.570 1.00 83.31 743 VAL A C 1
ATOM 6149 O O . VAL A 1 743 ? -16.674 -17.871 4.545 1.00 83.31 743 VAL A O 1
ATOM 6152 N N . VAL A 1 744 ? -17.230 -15.708 4.819 1.00 82.19 744 VAL A N 1
ATOM 6153 C CA . VAL A 1 744 ? -18.667 -15.945 4.961 1.00 82.19 744 VAL A CA 1
ATOM 6154 C C . VAL A 1 744 ? -19.326 -15.719 3.614 1.00 82.19 744 VAL A C 1
ATOM 6156 O O . VAL A 1 744 ? -19.296 -14.615 3.076 1.00 82.19 744 VAL A O 1
ATOM 6159 N N . LEU A 1 745 ? -19.925 -16.777 3.079 1.00 80.81 745 LEU A N 1
ATOM 6160 C CA . LEU A 1 745 ? -20.684 -16.726 1.839 1.00 80.81 745 LEU A CA 1
ATOM 6161 C C . LEU A 1 745 ? -22.156 -16.915 2.149 1.00 80.81 745 LEU A C 1
ATOM 6163 O O . LEU A 1 745 ? -22.549 -17.830 2.876 1.00 80.81 745 LEU A O 1
ATOM 6167 N N . ARG A 1 746 ? -22.980 -16.059 1.560 1.00 81.88 746 ARG A N 1
ATOM 6168 C CA . ARG A 1 746 ? -24.417 -16.289 1.524 1.00 81.88 746 ARG A CA 1
ATOM 6169 C C . ARG A 1 746 ? -24.739 -17.323 0.442 1.00 81.88 746 ARG A C 1
ATOM 6171 O O . ARG A 1 746 ? -24.019 -17.454 -0.546 1.00 81.88 746 ARG A O 1
ATOM 6178 N N . MET A 1 747 ? -25.849 -18.038 0.600 1.00 75.19 747 MET A N 1
ATOM 6179 C CA . MET A 1 747 ? -26.245 -19.088 -0.349 1.00 75.19 747 MET A CA 1
ATOM 6180 C C . MET A 1 747 ? -26.486 -18.570 -1.778 1.00 75.19 747 MET A C 1
ATOM 6182 O O . MET A 1 747 ? -26.281 -19.314 -2.730 1.00 75.19 747 MET A O 1
ATOM 6186 N N . ASP A 1 748 ? -26.873 -17.303 -1.945 1.00 80.12 748 ASP A N 1
ATOM 6187 C CA . ASP A 1 748 ? -27.062 -16.642 -3.246 1.00 80.12 748 ASP A CA 1
ATOM 6188 C C . ASP A 1 748 ? -25.744 -16.355 -3.985 1.00 80.12 748 ASP A C 1
ATOM 6190 O O . ASP A 1 748 ? -25.748 -16.151 -5.197 1.00 80.12 748 ASP A O 1
ATOM 6194 N N . GLN A 1 749 ? -24.615 -16.345 -3.273 1.00 77.19 749 GLN A N 1
ATOM 6195 C CA . GLN A 1 749 ? -23.292 -16.077 -3.845 1.00 77.19 749 GLN A CA 1
ATOM 6196 C C . GLN A 1 749 ? -22.631 -17.338 -4.422 1.00 77.19 749 GLN A C 1
ATOM 6198 O O . GLN A 1 749 ? -21.647 -17.241 -5.156 1.00 77.19 749 GLN A O 1
ATOM 6203 N N . LEU A 1 750 ? -23.163 -18.524 -4.119 1.00 75.75 750 LEU A N 1
ATOM 6204 C CA . LEU A 1 750 ? -22.674 -19.785 -4.665 1.00 75.75 750 LEU A CA 1
ATOM 6205 C C . LEU A 1 750 ? -23.245 -19.974 -6.073 1.00 75.75 750 LEU A C 1
ATOM 6207 O O . LEU A 1 750 ? -24.441 -20.155 -6.236 1.00 75.75 750 LEU A O 1
ATOM 6211 N N . GLN A 1 751 ? -22.396 -19.953 -7.100 1.00 68.00 751 GLN A N 1
ATOM 6212 C CA . GLN A 1 751 ? -22.808 -20.172 -8.500 1.00 68.00 751 GLN A CA 1
ATOM 6213 C C . GLN A 1 751 ? -22.577 -21.621 -8.974 1.00 68.00 751 GLN A C 1
ATOM 6215 O O . GLN A 1 751 ? -22.836 -21.958 -10.127 1.00 68.00 751 GLN A O 1
ATOM 6220 N N . TYR A 1 752 ? -22.092 -22.494 -8.086 1.00 62.47 752 TYR A N 1
ATOM 6221 C CA . TYR A 1 752 ? -21.665 -23.859 -8.396 1.00 62.47 752 TYR A CA 1
ATOM 6222 C C . TYR A 1 752 ? -22.816 -24.869 -8.230 1.00 62.47 752 TYR A C 1
ATOM 6224 O O . TYR A 1 752 ? -22.788 -25.734 -7.355 1.00 62.47 752 TYR A O 1
ATOM 6232 N N . PHE A 1 753 ? -23.856 -24.742 -9.057 1.00 59.97 753 PHE A N 1
ATOM 6233 C CA . PHE A 1 753 ? -24.978 -25.688 -9.088 1.00 59.97 753 PHE A CA 1
ATOM 6234 C C . PHE A 1 753 ? -24.849 -26.630 -10.291 1.00 59.97 753 PHE A C 1
ATOM 6236 O O . PHE A 1 753 ? -24.868 -26.179 -11.434 1.00 59.97 753 PHE A O 1
ATOM 6243 N N . ARG A 1 754 ? -24.748 -27.946 -10.053 1.00 54.06 754 ARG A N 1
ATOM 6244 C CA . ARG A 1 754 ? -24.808 -28.962 -11.129 1.00 54.06 754 ARG A CA 1
ATOM 6245 C C . ARG A 1 754 ? -26.251 -29.187 -11.605 1.00 54.06 754 ARG A C 1
ATOM 6247 O O . ARG A 1 754 ? -26.497 -29.330 -12.795 1.00 54.06 754 ARG A O 1
ATOM 6254 N N . GLU A 1 755 ? -27.192 -29.170 -10.658 1.00 51.62 755 GLU A N 1
ATOM 6255 C CA . GLU A 1 755 ? -28.650 -29.255 -10.824 1.00 51.62 755 GLU A CA 1
ATOM 6256 C C . GLU A 1 755 ? -29.330 -28.396 -9.741 1.00 51.62 755 GLU A C 1
ATOM 6258 O O . GLU A 1 755 ? -28.698 -28.056 -8.740 1.00 51.62 755 GLU A O 1
ATOM 6263 N N . ARG A 1 756 ? -30.627 -28.083 -9.896 1.00 56.50 756 ARG A N 1
ATOM 6264 C CA . ARG A 1 756 ? -31.417 -27.210 -8.992 1.00 56.50 756 ARG A CA 1
ATOM 6265 C C . ARG A 1 756 ? -31.421 -27.613 -7.498 1.00 56.50 756 ARG A C 1
ATOM 6267 O O . ARG A 1 756 ? -31.983 -26.872 -6.700 1.00 56.50 756 ARG A O 1
ATOM 6274 N N . SER A 1 757 ? -30.842 -28.752 -7.106 1.00 51.56 757 SER A N 1
ATOM 6275 C CA . SER A 1 757 ? -30.905 -29.284 -5.734 1.00 51.56 757 SER A CA 1
ATOM 6276 C C . SER A 1 757 ? -29.634 -29.973 -5.204 1.00 51.56 757 SER A C 1
ATOM 6278 O O . SER A 1 757 ? -29.684 -30.517 -4.103 1.00 51.56 757 SER A O 1
ATOM 6280 N N . GLY A 1 758 ? -28.512 -29.997 -5.937 1.00 53.81 758 GLY A N 1
ATOM 6281 C CA . GLY A 1 758 ? -27.305 -30.740 -5.528 1.00 53.81 758 GLY A CA 1
ATOM 6282 C C . GLY A 1 758 ? -26.058 -29.865 -5.371 1.00 53.81 758 GLY A C 1
ATOM 6283 O O . GLY A 1 758 ? -25.641 -29.229 -6.338 1.00 53.81 758 GLY A O 1
ATOM 6284 N N . PHE A 1 759 ? -25.443 -29.877 -4.181 1.00 60.31 759 PHE A N 1
ATOM 6285 C CA . PHE A 1 759 ? -24.125 -29.281 -3.920 1.00 60.31 759 PHE A CA 1
ATOM 6286 C C . PHE A 1 759 ? -23.012 -30.312 -4.169 1.00 60.31 759 PHE A C 1
ATOM 6288 O O . PHE A 1 759 ? -23.092 -31.437 -3.676 1.00 60.31 759 PHE A O 1
ATOM 6295 N N . GLU A 1 760 ? -21.960 -29.938 -4.901 1.00 63.25 760 GLU A N 1
ATOM 6296 C CA . GLU A 1 760 ? -20.714 -30.717 -4.949 1.00 63.25 760 GLU A CA 1
ATOM 6297 C C . GLU A 1 760 ? -19.806 -30.336 -3.764 1.00 63.25 760 GLU A C 1
ATOM 6299 O O . GLU A 1 760 ? -19.996 -29.294 -3.133 1.00 63.25 760 GLU A O 1
ATOM 6304 N N . SER A 1 761 ? -18.836 -31.187 -3.419 1.00 65.00 761 SER A N 1
ATOM 6305 C CA . SER A 1 761 ? -17.921 -30.945 -2.297 1.00 65.00 761 SER A CA 1
ATOM 6306 C C . SER A 1 761 ? -17.160 -29.622 -2.477 1.00 65.00 761 SER A C 1
ATOM 6308 O O . SER A 1 761 ? -16.347 -29.497 -3.396 1.00 65.00 761 SER A O 1
ATOM 6310 N N . VAL A 1 762 ? -17.381 -28.667 -1.568 1.00 73.19 762 VAL A N 1
ATOM 6311 C CA . VAL A 1 762 ? -16.776 -27.317 -1.587 1.00 73.19 762 VAL A CA 1
ATOM 6312 C C . VAL A 1 762 ? -15.244 -27.361 -1.473 1.00 73.19 762 VAL A C 1
ATOM 6314 O O . VAL A 1 762 ? -14.564 -26.446 -1.926 1.00 73.19 762 VAL A O 1
ATOM 6317 N N . GLU A 1 763 ? -14.678 -28.458 -0.961 1.00 74.19 763 GLU A N 1
ATOM 6318 C CA . GLU A 1 763 ? -13.236 -28.633 -0.718 1.00 74.19 763 GLU A CA 1
ATOM 6319 C C . GLU A 1 763 ? -12.341 -28.412 -1.949 1.00 74.19 763 GLU A C 1
ATOM 6321 O O . GLU A 1 763 ? -11.184 -28.034 -1.797 1.00 74.19 763 GLU A O 1
ATOM 6326 N N . LYS A 1 764 ? -12.850 -28.645 -3.168 1.00 73.06 764 LYS A N 1
ATOM 6327 C CA . LYS A 1 764 ? -12.083 -28.479 -4.420 1.00 73.06 764 LYS A CA 1
ATOM 6328 C C . LYS A 1 764 ? -12.528 -27.278 -5.256 1.00 73.06 764 LYS A C 1
ATOM 6330 O O . LYS A 1 764 ? -12.201 -27.203 -6.439 1.00 73.06 764 LYS A O 1
ATOM 6335 N N . THR A 1 765 ? -13.298 -26.365 -4.673 1.00 75.50 765 THR A N 1
ATOM 6336 C CA . THR A 1 765 ? -13.806 -25.185 -5.382 1.00 75.50 765 THR A CA 1
ATOM 6337 C C . THR A 1 765 ? -12.878 -23.987 -5.192 1.00 75.50 765 THR A C 1
ATOM 6339 O O . THR A 1 765 ? -12.306 -23.789 -4.124 1.00 75.50 765 THR A O 1
ATOM 6342 N N . LEU A 1 766 ? -12.700 -23.196 -6.253 1.00 78.94 766 LEU A N 1
ATOM 6343 C CA . LEU A 1 766 ? -11.946 -21.945 -6.211 1.00 78.94 766 LEU A CA 1
ATOM 6344 C C . LEU A 1 766 ? -12.913 -20.794 -5.940 1.00 78.94 766 LEU A C 1
ATOM 6346 O O . LEU A 1 766 ? -13.885 -20.612 -6.674 1.00 78.94 766 LEU A O 1
ATOM 6350 N N . LEU A 1 767 ? -12.626 -20.004 -4.909 1.00 79.38 767 LEU A N 1
ATOM 6351 C CA . LEU A 1 767 ? -13.330 -18.753 -4.662 1.00 79.38 767 LEU A CA 1
ATOM 6352 C C . LEU A 1 767 ? -12.736 -17.660 -5.557 1.00 79.38 767 LEU A C 1
ATOM 6354 O O . LEU A 1 767 ? -11.537 -17.389 -5.491 1.00 79.38 767 LEU A O 1
ATOM 6358 N N . PHE A 1 768 ? -13.570 -17.013 -6.367 1.00 81.44 768 PHE A N 1
ATOM 6359 C CA . PHE A 1 768 ? -13.151 -15.910 -7.228 1.00 81.44 768 PHE A CA 1
ATOM 6360 C C . PHE A 1 768 ? -14.087 -14.717 -7.058 1.00 81.44 768 PHE A C 1
ATOM 6362 O O . PHE A 1 768 ? -15.299 -14.883 -6.920 1.00 81.44 768 PHE A O 1
ATOM 6369 N N . THR A 1 769 ? -13.540 -13.502 -7.068 1.00 84.50 769 THR A N 1
ATOM 6370 C CA . THR A 1 769 ? -14.358 -12.289 -6.973 1.00 84.50 769 THR A CA 1
ATOM 6371 C C . THR A 1 769 ? -15.074 -12.030 -8.296 1.00 84.50 769 THR A C 1
ATOM 6373 O O . THR A 1 769 ? -14.483 -12.152 -9.372 1.00 84.50 769 THR A O 1
ATOM 6376 N N . ASN A 1 770 ? -16.348 -11.635 -8.230 1.00 84.00 770 ASN A N 1
ATOM 6377 C CA . ASN A 1 770 ? -17.154 -11.390 -9.431 1.00 84.00 770 ASN A CA 1
ATOM 6378 C C . ASN A 1 770 ? -16.542 -10.290 -10.320 1.00 84.00 770 ASN A C 1
ATOM 6380 O O . ASN A 1 770 ? -16.526 -10.407 -11.540 1.00 84.00 770 ASN A O 1
ATOM 6384 N N . GLU A 1 771 ? -15.946 -9.261 -9.713 1.00 87.62 771 GLU A N 1
ATOM 6385 C CA . GLU A 1 771 ? -15.238 -8.206 -10.444 1.00 87.62 771 GLU A CA 1
ATOM 6386 C C . GLU A 1 771 ? -14.083 -8.741 -11.287 1.00 87.62 771 GLU A C 1
ATOM 6388 O O . GLU A 1 771 ? -13.913 -8.327 -12.431 1.00 87.62 771 GLU A O 1
ATOM 6393 N N . ASN A 1 772 ? -13.285 -9.664 -10.744 1.00 85.19 772 ASN A N 1
ATOM 6394 C CA . ASN A 1 772 ? -12.161 -10.222 -11.482 1.00 85.19 772 ASN A CA 1
ATOM 6395 C C . ASN A 1 772 ? -12.658 -11.134 -12.609 1.00 85.19 772 ASN A C 1
ATOM 6397 O O . ASN A 1 772 ? -12.099 -11.083 -13.701 1.00 85.19 772 ASN A O 1
ATOM 6401 N N . VAL A 1 773 ? -13.731 -11.910 -12.393 1.00 84.88 773 VAL A N 1
ATOM 6402 C CA . VAL A 1 773 ? -14.367 -12.694 -13.469 1.00 84.88 773 VAL A CA 1
ATOM 6403 C C . VAL A 1 773 ? -14.854 -11.768 -14.587 1.00 84.88 773 VAL A C 1
ATOM 6405 O O . VAL A 1 773 ? -14.553 -11.994 -15.758 1.00 84.88 773 VAL A O 1
ATOM 6408 N N . ALA A 1 774 ? -15.559 -10.692 -14.233 1.00 86.75 774 ALA A N 1
ATOM 6409 C CA . ALA A 1 774 ? -16.059 -9.713 -15.190 1.00 86.75 774 ALA A CA 1
ATOM 6410 C C . ALA A 1 774 ? -14.919 -9.022 -15.956 1.00 86.75 774 ALA A C 1
ATOM 6412 O O . ALA A 1 774 ? -15.002 -8.886 -17.175 1.00 86.75 774 ALA A O 1
ATOM 6413 N N . LYS A 1 775 ? -13.826 -8.650 -15.274 1.00 87.62 775 LYS A N 1
ATOM 6414 C CA . LYS A 1 775 ? -12.615 -8.090 -15.900 1.00 87.62 775 LYS A CA 1
ATOM 6415 C C . LYS A 1 775 ? -11.979 -9.066 -16.888 1.00 87.62 775 LYS A C 1
ATOM 6417 O O . LYS A 1 775 ? -11.588 -8.644 -17.971 1.00 87.62 775 LYS A O 1
ATOM 6422 N N . LEU A 1 776 ? -11.904 -10.355 -16.550 1.00 86.50 776 LEU A N 1
ATOM 6423 C CA . LEU A 1 776 ? -11.374 -11.381 -17.450 1.00 86.50 776 LEU A CA 1
ATOM 6424 C C . LEU A 1 776 ? -12.243 -11.525 -18.704 1.00 86.50 776 LEU A C 1
ATOM 6426 O O . LEU A 1 776 ? -11.712 -11.483 -19.810 1.00 86.50 776 LEU A O 1
ATOM 6430 N N . TYR A 1 777 ? -13.569 -11.598 -18.560 1.00 87.25 777 TYR A N 1
ATOM 6431 C CA . TYR A 1 777 ? -14.472 -11.636 -19.717 1.00 87.25 777 TYR A CA 1
ATOM 6432 C C . TYR A 1 777 ? -14.399 -10.363 -20.567 1.00 87.25 777 TYR A C 1
ATOM 6434 O O . TYR A 1 777 ? -14.332 -10.447 -21.794 1.00 87.25 777 TYR A O 1
ATOM 6442 N N . ALA A 1 778 ? -14.351 -9.186 -19.937 1.00 87.69 778 ALA A N 1
ATOM 6443 C CA . ALA A 1 778 ? -14.175 -7.920 -20.642 1.00 87.69 778 ALA A CA 1
ATOM 6444 C C . ALA A 1 778 ? -12.844 -7.889 -21.408 1.00 87.69 778 ALA A C 1
ATOM 6446 O O . ALA A 1 778 ? -12.805 -7.452 -22.559 1.00 87.69 778 ALA A O 1
ATOM 6447 N N . ARG A 1 779 ? -11.764 -8.412 -20.811 1.00 87.69 779 ARG A N 1
ATOM 6448 C CA . ARG A 1 779 ? -10.454 -8.492 -21.461 1.00 87.69 779 ARG A CA 1
ATOM 6449 C C . ARG A 1 779 ? -10.457 -9.455 -22.642 1.00 87.69 779 ARG A C 1
ATOM 6451 O O . ARG A 1 779 ? -9.866 -9.126 -23.662 1.00 87.69 779 ARG A O 1
ATOM 6458 N N . VAL A 1 780 ? -11.155 -10.588 -22.556 1.00 88.25 780 VAL A N 1
ATOM 6459 C CA . VAL A 1 780 ? -11.349 -11.491 -23.705 1.00 88.25 780 VAL A CA 1
ATOM 6460 C C . VAL A 1 780 ? -12.030 -10.754 -24.864 1.00 88.25 780 VAL A C 1
ATOM 6462 O O . VAL A 1 780 ? -11.583 -10.869 -26.004 1.00 88.25 780 VAL A O 1
ATOM 6465 N N . GLY A 1 781 ? -13.049 -9.936 -24.577 1.00 86.75 781 GLY A N 1
ATOM 6466 C CA . GLY A 1 781 ? -13.686 -9.079 -25.582 1.00 86.75 781 GLY A CA 1
ATOM 6467 C C . GLY A 1 781 ? -12.726 -8.052 -26.194 1.00 86.75 781 GLY A C 1
ATOM 6468 O O . GLY A 1 781 ? -12.661 -7.921 -27.414 1.00 86.75 781 GLY A O 1
ATOM 6469 N N . GLN A 1 782 ? -11.930 -7.367 -25.367 1.00 88.06 782 GLN A N 1
ATOM 6470 C CA . GLN A 1 782 ? -10.917 -6.411 -25.837 1.00 88.06 782 GLN A CA 1
ATOM 6471 C C . GLN A 1 782 ? -9.852 -7.078 -26.708 1.00 88.06 782 GLN A C 1
ATOM 6473 O O . GLN A 1 782 ? -9.525 -6.557 -27.767 1.00 88.06 782 GLN A O 1
ATOM 6478 N N . LEU A 1 783 ? -9.349 -8.246 -26.303 1.00 86.12 783 LEU A N 1
ATOM 6479 C CA . LEU A 1 783 ? -8.368 -9.005 -27.076 1.00 86.12 783 LEU A CA 1
ATOM 6480 C C . LEU A 1 783 ? -8.930 -9.406 -28.441 1.00 86.12 783 LEU A C 1
ATOM 6482 O O . LEU A 1 783 ? -8.212 -9.333 -29.433 1.00 86.12 783 LEU A O 1
ATOM 6486 N N . ALA A 1 784 ? -10.211 -9.775 -28.526 1.00 83.06 784 ALA A N 1
ATOM 6487 C CA . ALA A 1 784 ? -10.847 -10.043 -29.813 1.00 83.06 784 ALA A CA 1
ATOM 6488 C C . ALA A 1 784 ? -10.807 -8.802 -30.726 1.00 83.06 784 ALA A C 1
ATOM 6490 O O . ALA A 1 784 ? -10.385 -8.908 -31.877 1.00 83.06 784 ALA A O 1
ATOM 6491 N N . VAL A 1 785 ? -11.133 -7.614 -30.207 1.00 82.31 785 VAL A N 1
ATOM 6492 C CA . VAL A 1 785 ? -11.040 -6.351 -30.965 1.00 82.31 785 VAL A CA 1
ATOM 6493 C C . VAL A 1 785 ? -9.591 -6.021 -31.344 1.00 82.31 785 VAL A C 1
ATOM 6495 O O . VAL A 1 785 ? -9.312 -5.755 -32.512 1.00 82.31 785 VAL A O 1
ATOM 6498 N N . GLU A 1 786 ? -8.647 -6.124 -30.405 1.00 84.19 786 GLU A N 1
ATOM 6499 C CA . GLU A 1 786 ? -7.214 -5.896 -30.645 1.00 84.19 786 GLU A CA 1
ATOM 6500 C C . GLU A 1 786 ? -6.669 -6.835 -31.730 1.00 84.19 786 GLU A C 1
ATOM 6502 O O . GLU A 1 786 ? -5.880 -6.410 -32.574 1.00 84.19 786 GLU A O 1
ATOM 6507 N N . THR A 1 787 ? -7.110 -8.100 -31.770 1.00 80.56 787 THR A N 1
ATOM 6508 C CA . THR A 1 787 ? -6.697 -9.034 -32.829 1.00 80.56 787 THR A CA 1
ATOM 6509 C C . THR A 1 787 ? -7.217 -8.614 -34.202 1.00 80.56 787 THR A C 1
ATOM 6511 O O . THR A 1 787 ? -6.482 -8.720 -35.185 1.00 80.56 787 THR A O 1
ATOM 6514 N N . VAL A 1 788 ? -8.442 -8.086 -34.286 1.00 75.44 788 VAL A N 1
ATOM 6515 C CA . VAL A 1 788 ? -9.005 -7.547 -35.534 1.00 75.44 788 VAL A CA 1
ATOM 6516 C C . VAL A 1 788 ? -8.242 -6.293 -35.970 1.00 75.44 788 VAL A C 1
ATOM 6518 O O . VAL A 1 788 ? -7.849 -6.181 -37.133 1.00 75.44 788 VAL A O 1
ATOM 6521 N N . GLU A 1 789 ? -7.948 -5.377 -35.049 1.00 75.19 789 GLU A N 1
ATOM 6522 C CA . GLU A 1 789 ? -7.164 -4.174 -35.340 1.00 75.19 789 GLU A CA 1
ATOM 6523 C C . GLU A 1 789 ? -5.725 -4.487 -35.756 1.00 75.19 789 GLU A C 1
ATOM 6525 O O . GLU A 1 789 ? -5.214 -3.888 -36.702 1.00 75.19 789 GLU A O 1
ATOM 6530 N N . ALA A 1 790 ? -5.064 -5.433 -35.087 1.00 75.00 790 ALA A N 1
ATOM 6531 C CA . ALA A 1 790 ? -3.721 -5.875 -35.445 1.00 75.00 790 ALA A CA 1
ATOM 6532 C C . ALA A 1 790 ? -3.705 -6.489 -36.851 1.00 75.00 790 ALA A C 1
ATOM 6534 O O . ALA A 1 790 ? -2.835 -6.150 -37.657 1.00 75.00 790 ALA A O 1
ATOM 6535 N N . LYS A 1 791 ? -4.712 -7.310 -37.189 1.00 71.44 791 LYS A N 1
ATOM 6536 C CA . LYS A 1 791 ? -4.910 -7.822 -38.554 1.00 71.44 791 LYS A CA 1
ATOM 6537 C C . LYS A 1 791 ? -5.109 -6.679 -39.560 1.00 71.44 791 LYS A C 1
ATOM 6539 O O . LYS A 1 791 ? -4.475 -6.689 -40.613 1.00 71.44 791 LYS A O 1
ATOM 6544 N N . ARG A 1 792 ? -5.914 -5.658 -39.239 1.00 68.62 792 ARG A N 1
ATOM 6545 C CA . ARG A 1 792 ? -6.106 -4.468 -40.092 1.00 68.62 792 ARG A CA 1
ATOM 6546 C C . ARG A 1 792 ? -4.809 -3.677 -40.288 1.00 68.62 792 ARG A C 1
ATOM 6548 O O . ARG A 1 792 ? -4.474 -3.334 -41.418 1.00 68.62 792 ARG A O 1
ATOM 6555 N N . LYS A 1 793 ? -4.058 -3.406 -39.218 1.00 72.06 793 LYS A N 1
ATOM 6556 C CA . LYS A 1 793 ? -2.758 -2.712 -39.286 1.00 72.06 793 LYS A CA 1
ATOM 6557 C C . LYS A 1 793 ? -1.759 -3.495 -40.131 1.00 72.06 793 LYS A C 1
ATOM 6559 O O . LYS A 1 793 ? -1.058 -2.906 -40.946 1.00 72.06 793 LYS A O 1
ATOM 6564 N N . HIS A 1 794 ? -1.739 -4.820 -39.992 1.00 72.06 794 HIS A N 1
ATOM 6565 C CA . HIS A 1 794 ? -0.900 -5.683 -40.815 1.00 72.06 794 HIS A CA 1
ATOM 6566 C C . HIS A 1 794 ? -1.229 -5.550 -42.312 1.00 72.06 794 HIS A C 1
ATOM 6568 O O . HIS A 1 794 ? -0.311 -5.360 -43.107 1.00 72.06 794 HIS A O 1
ATOM 6574 N N . ARG A 1 795 ? -2.520 -5.533 -42.687 1.00 64.44 795 ARG A N 1
ATOM 6575 C CA . ARG A 1 795 ? -2.963 -5.275 -44.075 1.00 64.44 795 ARG A CA 1
ATOM 6576 C C . ARG A 1 795 ? -2.438 -3.946 -44.611 1.00 64.44 795 ARG A C 1
ATOM 6578 O O . ARG A 1 795 ? -1.802 -3.912 -45.660 1.00 64.44 795 ARG A O 1
ATOM 6585 N N . VAL A 1 796 ? -2.655 -2.864 -43.862 1.00 65.75 796 VAL A N 1
ATOM 6586 C CA . VAL A 1 796 ? -2.207 -1.516 -44.248 1.00 65.75 796 VAL A CA 1
ATOM 6587 C C . VAL A 1 796 ? -0.685 -1.463 -44.407 1.00 65.75 796 VAL A C 1
ATOM 6589 O O . VAL A 1 796 ? -0.190 -0.907 -45.385 1.00 65.75 796 VAL A O 1
ATOM 6592 N N . ASN A 1 797 ? 0.064 -2.088 -43.495 1.00 70.94 797 ASN A N 1
ATOM 6593 C CA . ASN A 1 797 ? 1.524 -2.118 -43.551 1.00 70.94 797 ASN A CA 1
ATOM 6594 C C . ASN A 1 797 ? 2.052 -2.884 -44.773 1.00 70.94 797 ASN A C 1
ATOM 6596 O O . ASN A 1 797 ? 3.040 -2.453 -45.362 1.00 70.94 797 ASN A O 1
ATOM 6600 N N . ILE A 1 798 ? 1.401 -3.979 -45.185 1.00 70.00 798 ILE A N 1
ATOM 6601 C CA . ILE A 1 798 ? 1.766 -4.720 -46.407 1.00 70.00 798 ILE A CA 1
ATOM 6602 C C . ILE A 1 798 ? 1.556 -3.851 -47.654 1.00 70.00 798 ILE A C 1
ATOM 6604 O O . ILE A 1 798 ? 2.443 -3.770 -48.510 1.00 70.00 798 ILE A O 1
ATOM 6608 N N . VAL A 1 799 ? 0.411 -3.167 -47.745 1.00 64.75 799 VAL A N 1
ATOM 6609 C CA . VAL A 1 799 ? 0.112 -2.257 -48.863 1.00 64.75 799 VAL A CA 1
ATOM 6610 C C . VAL A 1 799 ? 1.117 -1.106 -48.895 1.00 64.75 799 VAL A C 1
ATOM 6612 O O . VAL A 1 799 ? 1.689 -0.806 -49.941 1.00 64.75 799 VAL A O 1
ATOM 6615 N N . HIS A 1 800 ? 1.412 -0.509 -47.739 1.00 68.62 800 HIS A N 1
ATOM 6616 C CA . HIS A 1 800 ? 2.393 0.564 -47.621 1.00 68.62 800 HIS A CA 1
ATOM 6617 C C . HIS A 1 800 ? 3.812 0.114 -47.992 1.00 68.62 800 HIS A C 1
ATOM 6619 O O . HIS A 1 800 ? 4.519 0.836 -48.688 1.00 68.62 800 HIS A O 1
ATOM 6625 N N . LEU A 1 801 ? 4.234 -1.086 -47.579 1.00 71.62 801 LEU A N 1
ATOM 6626 C CA . LEU A 1 801 ? 5.530 -1.656 -47.961 1.00 71.62 801 LEU A CA 1
ATOM 6627 C C . LEU A 1 801 ? 5.619 -1.836 -49.480 1.00 71.62 801 LEU A C 1
ATOM 6629 O O . LEU A 1 801 ? 6.641 -1.508 -50.082 1.00 71.62 801 LEU A O 1
ATOM 6633 N N . SER A 1 802 ? 4.541 -2.313 -50.099 1.00 64.75 802 SER A N 1
ATOM 6634 C CA . SER A 1 802 ? 4.463 -2.482 -51.553 1.00 64.75 802 SER A CA 1
ATOM 6635 C C . SER A 1 802 ? 4.572 -1.136 -52.275 1.00 64.75 802 SER A C 1
ATOM 6637 O O . SER A 1 802 ? 5.400 -0.999 -53.172 1.00 64.75 802 SER A O 1
ATOM 6639 N N . ARG A 1 803 ? 3.847 -0.112 -51.801 1.00 67.31 803 ARG A N 1
ATOM 6640 C CA . ARG A 1 803 ? 3.948 1.265 -52.311 1.00 67.31 803 ARG A CA 1
ATOM 6641 C C . ARG A 1 803 ? 5.347 1.864 -52.133 1.00 67.31 803 ARG A C 1
ATOM 6643 O O . ARG A 1 803 ? 5.888 2.479 -53.041 1.00 67.31 803 ARG A O 1
ATOM 6650 N N . LEU A 1 804 ? 5.98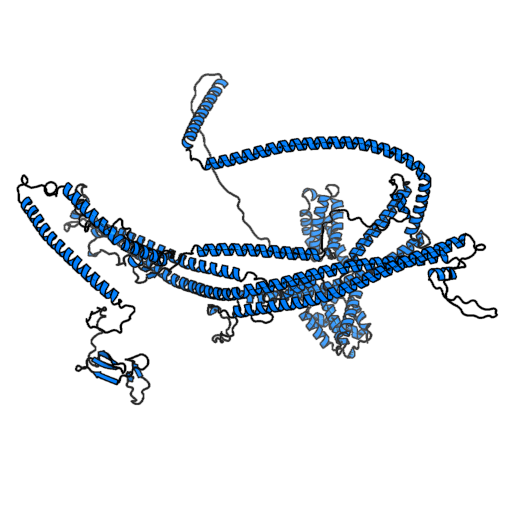2 1.649 -50.982 1.00 73.12 804 LEU A N 1
ATOM 6651 C CA . LEU A 1 804 ? 7.355 2.105 -50.755 1.00 73.12 804 LEU A CA 1
ATOM 6652 C C . LEU A 1 804 ? 8.339 1.455 -51.729 1.00 73.12 804 LEU A C 1
ATOM 6654 O O . LEU A 1 804 ? 9.246 2.125 -52.211 1.00 73.12 804 LEU A O 1
ATOM 6658 N N . LYS A 1 805 ? 8.173 0.163 -52.033 1.00 73.38 805 LYS A N 1
ATOM 6659 C CA . LYS A 1 805 ? 9.014 -0.526 -53.022 1.00 73.38 805 LYS A CA 1
ATOM 6660 C C . LYS A 1 805 ? 8.830 0.059 -54.422 1.00 73.38 805 LYS A C 1
ATOM 6662 O O . LYS A 1 805 ? 9.835 0.301 -55.092 1.00 73.38 805 LYS A O 1
ATOM 6667 N N . THR A 1 806 ? 7.591 0.323 -54.844 1.00 70.94 806 THR A N 1
ATOM 6668 C CA . THR A 1 806 ? 7.316 0.959 -56.144 1.00 70.94 806 THR A CA 1
ATOM 6669 C C . THR A 1 806 ? 7.884 2.375 -56.199 1.00 70.94 806 THR A C 1
ATOM 6671 O O . THR A 1 806 ? 8.546 2.729 -57.173 1.00 70.94 806 THR A O 1
ATOM 6674 N N . ASP A 1 807 ? 7.739 3.153 -55.124 1.00 70.75 807 ASP A N 1
ATOM 6675 C CA . ASP A 1 807 ? 8.289 4.508 -55.025 1.00 70.75 807 ASP A CA 1
ATOM 6676 C C . ASP A 1 807 ? 9.823 4.491 -55.058 1.00 70.75 807 ASP A C 1
ATOM 6678 O O . ASP A 1 807 ? 10.438 5.285 -55.770 1.00 70.75 807 ASP A O 1
ATOM 6682 N N . CYS A 1 808 ? 10.468 3.561 -54.343 1.00 73.88 808 CYS A N 1
ATOM 6683 C CA . CYS A 1 808 ? 11.917 3.371 -54.409 1.00 73.88 808 CYS A CA 1
ATOM 6684 C C . CYS A 1 808 ? 12.375 3.048 -55.835 1.00 73.88 808 CYS A C 1
ATOM 6686 O O . CYS A 1 808 ? 13.353 3.633 -56.299 1.00 73.88 808 CYS A O 1
ATOM 6688 N N . HIS A 1 809 ? 11.659 2.179 -56.551 1.00 76.31 809 HIS A N 1
ATOM 6689 C CA . HIS A 1 809 ? 11.983 1.846 -57.937 1.00 76.31 809 HIS A CA 1
ATOM 6690 C C . HIS A 1 809 ? 11.801 3.041 -58.891 1.00 76.31 809 HIS A C 1
ATOM 6692 O O . HIS A 1 809 ? 12.649 3.295 -59.757 1.00 76.31 809 HIS A O 1
ATOM 6698 N N . CYS A 1 810 ? 10.738 3.827 -58.698 1.00 76.44 810 CYS A N 1
ATOM 6699 C CA . CYS A 1 810 ? 10.506 5.066 -59.440 1.00 76.44 810 CYS A CA 1
ATOM 6700 C C . CYS A 1 810 ? 11.615 6.091 -59.173 1.00 76.44 810 CYS A C 1
ATOM 6702 O O . CYS A 1 810 ? 12.179 6.640 -60.119 1.00 76.44 810 CYS A O 1
ATOM 6704 N N . MET A 1 811 ? 11.998 6.295 -57.908 1.00 78.62 811 MET A N 1
ATOM 6705 C CA . MET A 1 811 ? 13.091 7.196 -57.526 1.00 78.62 811 MET A CA 1
ATOM 6706 C C . MET A 1 811 ? 14.441 6.734 -58.082 1.00 78.62 811 MET A C 1
ATOM 6708 O O . MET A 1 811 ? 15.229 7.556 -58.546 1.00 78.62 811 MET A O 1
ATOM 6712 N N . GLU A 1 812 ? 14.735 5.431 -58.072 1.00 80.12 812 GLU A N 1
ATOM 6713 C CA . GLU A 1 812 ? 15.942 4.886 -58.702 1.00 80.12 812 GLU A CA 1
ATOM 6714 C C . GLU A 1 812 ? 15.965 5.186 -60.203 1.00 80.12 812 GLU A C 1
ATOM 6716 O O . GLU A 1 812 ? 16.973 5.677 -60.727 1.00 80.12 812 GLU A O 1
ATOM 6721 N N . SER A 1 813 ? 14.837 4.973 -60.880 1.00 80.88 813 SER A N 1
ATOM 6722 C CA . SER A 1 813 ? 14.669 5.291 -62.297 1.00 80.88 813 SER A CA 1
ATOM 6723 C C . SER A 1 813 ? 14.851 6.789 -62.561 1.00 80.88 813 SER A C 1
ATOM 6725 O O . SER A 1 813 ? 15.645 7.165 -63.427 1.00 80.88 813 SER A O 1
ATOM 6727 N N . GLU A 1 814 ? 14.235 7.662 -61.768 1.00 89.94 814 GLU A N 1
ATOM 6728 C CA . GLU A 1 814 ? 14.388 9.117 -61.873 1.00 89.94 814 GLU A CA 1
ATOM 6729 C C . GLU A 1 814 ? 15.841 9.561 -61.629 1.00 89.94 814 GLU A C 1
ATOM 6731 O O . GLU A 1 814 ? 16.391 10.361 -62.388 1.00 89.94 814 GLU A O 1
ATOM 6736 N N . ILE A 1 815 ? 16.531 8.984 -60.637 1.00 83.19 815 ILE A N 1
ATOM 6737 C CA . ILE A 1 815 ? 17.957 9.243 -60.390 1.00 83.19 815 ILE A CA 1
ATOM 6738 C C . ILE A 1 815 ? 18.793 8.872 -61.619 1.00 83.19 815 ILE A C 1
ATOM 6740 O O . ILE A 1 815 ? 19.741 9.591 -61.961 1.00 83.19 815 ILE A O 1
ATOM 6744 N N . THR A 1 816 ? 18.486 7.759 -62.294 1.00 89.25 816 THR A N 1
ATOM 6745 C CA . THR A 1 816 ? 19.198 7.393 -63.528 1.00 89.25 816 THR A CA 1
ATOM 6746 C C . THR A 1 816 ? 18.913 8.370 -64.667 1.00 89.25 816 THR A C 1
ATOM 6748 O O . THR A 1 816 ? 19.864 8.787 -65.334 1.00 89.25 816 THR A O 1
ATOM 6751 N N . GLN A 1 817 ? 17.664 8.816 -64.831 1.00 88.88 817 GLN A N 1
ATOM 6752 C CA . GLN A 1 817 ? 17.278 9.819 -65.828 1.00 88.88 817 GLN A CA 1
ATOM 6753 C C . GLN A 1 817 ? 17.974 11.161 -65.575 1.00 88.88 817 GLN A C 1
ATOM 6755 O O . GLN A 1 817 ? 18.659 11.671 -66.460 1.00 88.88 817 GLN A O 1
ATOM 6760 N N . LEU A 1 818 ? 17.937 11.680 -64.344 1.00 87.38 818 LEU A N 1
ATOM 6761 C CA . LEU A 1 818 ? 18.627 12.916 -63.962 1.00 87.38 818 LEU A CA 1
ATOM 6762 C C . LEU A 1 818 ? 20.140 12.820 -64.194 1.00 87.38 818 LEU A C 1
ATOM 6764 O O . LEU A 1 818 ? 20.761 13.771 -64.671 1.00 87.38 818 LEU A O 1
ATOM 6768 N N . LYS A 1 819 ? 20.761 11.664 -63.920 1.00 85.62 819 LYS A N 1
ATOM 6769 C CA . LYS A 1 819 ? 22.179 11.434 -64.248 1.00 85.62 819 LYS A CA 1
ATOM 6770 C C . LYS A 1 819 ? 22.433 11.484 -65.758 1.00 85.62 819 LYS A C 1
ATOM 6772 O O . LYS A 1 819 ? 23.475 12.003 -66.168 1.00 85.62 819 LYS A O 1
ATOM 6777 N N . MET A 1 820 ? 21.532 10.955 -66.586 1.00 86.69 820 MET A N 1
ATOM 6778 C CA . MET A 1 820 ? 21.636 11.037 -68.049 1.00 86.69 820 MET A CA 1
ATOM 6779 C C . MET A 1 820 ? 21.435 12.471 -68.555 1.00 86.69 820 MET A C 1
ATOM 6781 O O . MET A 1 820 ? 22.224 12.937 -69.380 1.00 86.69 820 MET A O 1
ATOM 6785 N N . ASP A 1 821 ? 20.472 13.206 -68.006 1.00 88.38 821 ASP A N 1
ATOM 6786 C CA . ASP A 1 821 ? 20.208 14.605 -68.350 1.00 88.38 821 ASP A CA 1
ATOM 6787 C C . ASP A 1 821 ? 21.358 15.530 -67.949 1.00 88.38 821 ASP A C 1
ATOM 6789 O O . ASP A 1 821 ? 21.773 16.394 -68.728 1.00 88.38 821 ASP A O 1
ATOM 6793 N N . ILE A 1 822 ? 21.953 15.322 -66.771 1.00 80.12 822 ILE A N 1
ATOM 6794 C CA . ILE A 1 822 ? 23.164 16.037 -66.349 1.00 80.12 822 ILE A CA 1
ATOM 6795 C C . ILE A 1 822 ? 24.301 15.771 -67.343 1.00 80.12 822 ILE A C 1
ATOM 6797 O O . ILE A 1 822 ? 24.941 16.713 -67.810 1.00 80.12 822 ILE A O 1
ATOM 6801 N N . LYS A 1 823 ? 24.523 14.512 -67.743 1.00 81.06 823 LYS A N 1
ATOM 6802 C CA . LYS A 1 823 ? 25.541 14.171 -68.752 1.00 81.06 823 LYS A CA 1
ATOM 6803 C C . LYS A 1 823 ? 25.250 14.833 -70.104 1.00 81.06 823 LYS A C 1
ATOM 6805 O O . LYS A 1 823 ? 26.147 15.431 -70.695 1.00 81.06 823 LYS A O 1
ATOM 6810 N N . SER A 1 824 ? 24.003 14.787 -70.572 1.00 82.62 824 SER A N 1
ATOM 6811 C CA . SER A 1 824 ? 23.556 15.399 -71.832 1.00 82.62 824 SER A CA 1
ATOM 6812 C C . SER A 1 824 ? 23.730 16.920 -71.830 1.00 82.62 824 SER A C 1
ATOM 6814 O O . SER A 1 824 ? 24.269 17.500 -72.774 1.00 82.62 824 SER A O 1
ATOM 6816 N N . THR A 1 825 ? 23.334 17.588 -70.746 1.00 81.75 825 THR A N 1
ATOM 6817 C CA . THR A 1 825 ? 23.476 19.043 -70.601 1.00 81.75 825 THR A CA 1
ATOM 6818 C C . THR A 1 825 ? 24.935 19.476 -70.460 1.00 81.75 825 THR A C 1
ATOM 6820 O O . THR A 1 825 ? 25.302 20.511 -71.020 1.00 81.75 825 THR A O 1
ATOM 6823 N N . MET A 1 826 ? 25.784 18.691 -69.787 1.00 74.69 826 MET A N 1
ATOM 6824 C CA . MET A 1 826 ? 27.234 18.921 -69.753 1.00 74.69 826 MET A CA 1
ATOM 6825 C C . MET A 1 826 ? 27.856 18.791 -71.148 1.00 74.69 826 MET A C 1
ATOM 6827 O O . MET A 1 826 ? 28.579 19.693 -71.569 1.00 74.69 826 MET A O 1
ATOM 6831 N N . MET A 1 827 ? 27.495 17.751 -71.906 1.00 76.94 827 MET A N 1
ATOM 6832 C CA . MET A 1 827 ? 27.945 17.562 -73.291 1.00 76.94 827 MET A CA 1
ATOM 6833 C C . MET A 1 827 ? 27.488 18.703 -74.211 1.00 76.94 827 MET A C 1
ATOM 6835 O O . MET A 1 827 ? 28.287 19.216 -74.988 1.00 76.94 827 MET A O 1
ATOM 6839 N N . LYS A 1 828 ? 26.239 19.171 -74.084 1.00 81.44 828 LYS A N 1
ATOM 6840 C CA . LYS A 1 828 ? 25.720 20.311 -74.864 1.00 81.44 828 LYS A CA 1
ATOM 6841 C C . LYS A 1 828 ? 26.417 21.637 -74.537 1.00 81.44 828 LYS A C 1
ATOM 6843 O O . LYS A 1 828 ? 26.584 22.459 -75.431 1.00 81.44 828 LYS A O 1
ATOM 6848 N N . LYS A 1 829 ? 26.785 21.877 -73.272 1.00 78.00 829 LYS A N 1
ATOM 6849 C CA . LYS A 1 829 ? 27.369 23.158 -72.828 1.00 78.00 829 LYS A CA 1
ATOM 6850 C C . LYS A 1 829 ? 28.888 23.235 -72.980 1.00 78.00 829 LYS A C 1
ATOM 6852 O O . LYS A 1 829 ? 29.393 24.315 -73.267 1.00 78.00 829 LYS A O 1
ATOM 6857 N N . PHE A 1 830 ? 29.603 22.131 -72.764 1.00 70.06 830 PHE A N 1
ATOM 6858 C CA . PHE A 1 830 ? 31.070 22.114 -72.713 1.00 70.06 830 PHE A CA 1
ATOM 6859 C C . PHE A 1 830 ? 31.717 21.219 -73.780 1.00 70.06 830 PHE A C 1
ATOM 6861 O O . PHE A 1 830 ? 32.938 21.227 -73.904 1.00 70.06 830 PHE A O 1
ATOM 6868 N N . GLY A 1 831 ? 30.938 20.440 -74.541 1.00 72.56 831 GLY A N 1
ATOM 6869 C CA . GLY A 1 831 ? 31.447 19.504 -75.556 1.00 72.56 831 GLY A CA 1
ATOM 6870 C C . GLY A 1 831 ? 32.145 18.259 -74.991 1.00 72.56 831 GLY A C 1
ATOM 6871 O O . GLY A 1 831 ? 32.466 17.348 -75.747 1.00 72.56 831 GLY A O 1
ATOM 6872 N N . MET A 1 832 ? 32.361 18.207 -73.673 1.00 70.12 832 MET A N 1
ATOM 6873 C CA . MET A 1 832 ? 32.980 17.115 -72.919 1.00 70.12 832 MET A CA 1
ATOM 6874 C C . MET A 1 832 ? 32.354 17.042 -71.518 1.00 70.12 832 MET A C 1
ATOM 6876 O O . MET A 1 832 ? 31.802 18.029 -71.022 1.00 70.12 832 MET A O 1
ATOM 6880 N N . ILE A 1 833 ? 32.454 15.890 -70.853 1.00 72.38 833 ILE A N 1
ATOM 6881 C CA . ILE A 1 833 ? 32.065 15.750 -69.442 1.00 72.38 833 ILE A CA 1
ATOM 6882 C C . ILE A 1 833 ? 33.191 16.356 -68.595 1.00 72.38 833 ILE A C 1
ATOM 6884 O O . ILE A 1 833 ? 34.244 15.747 -68.437 1.00 72.38 833 ILE A O 1
ATOM 6888 N N . VAL A 1 834 ? 32.988 17.581 -68.103 1.00 67.62 834 VAL A N 1
ATOM 6889 C CA . VAL A 1 834 ? 33.994 18.342 -67.344 1.00 67.62 834 VAL A CA 1
ATOM 6890 C C . VAL A 1 834 ? 33.653 18.330 -65.858 1.00 67.62 834 VAL A C 1
ATOM 6892 O O . VAL A 1 834 ? 32.527 18.659 -65.476 1.00 67.62 834 VAL A O 1
ATOM 6895 N N . ASN A 1 835 ? 34.638 18.017 -65.013 1.00 70.62 835 ASN A N 1
ATOM 6896 C CA . ASN A 1 835 ? 34.516 18.189 -63.570 1.00 70.62 835 ASN A CA 1
ATOM 6897 C C . ASN A 1 835 ? 34.571 19.691 -63.233 1.00 70.62 835 ASN A C 1
ATOM 6899 O O . ASN A 1 835 ? 35.617 20.336 -63.322 1.00 70.62 835 ASN A O 1
ATOM 6903 N N . LEU A 1 836 ? 33.414 20.279 -62.918 1.00 70.12 836 LEU A N 1
ATOM 6904 C CA . LEU A 1 836 ? 33.278 21.726 -62.701 1.00 70.12 836 LEU A CA 1
ATOM 6905 C C . LEU A 1 836 ? 34.075 22.220 -61.488 1.00 70.12 836 LEU A C 1
ATOM 6907 O O . LEU A 1 836 ? 34.438 23.397 -61.452 1.00 70.12 836 LEU A O 1
ATOM 6911 N N . ASP A 1 837 ? 34.343 21.338 -60.527 1.00 69.69 837 ASP A N 1
ATOM 6912 C CA . ASP A 1 837 ? 35.082 21.664 -59.310 1.00 69.69 837 ASP A CA 1
ATOM 6913 C C . ASP A 1 837 ? 36.573 21.878 -59.617 1.00 69.69 837 ASP A C 1
ATOM 6915 O O . ASP A 1 837 ? 37.113 22.939 -59.308 1.00 69.69 837 ASP A O 1
ATOM 6919 N N . GLU A 1 838 ? 37.204 20.970 -60.366 1.00 72.75 838 GLU A N 1
ATOM 6920 C CA . GLU A 1 838 ? 38.611 21.092 -60.785 1.00 72.75 838 GLU A CA 1
ATOM 6921 C C . GLU A 1 838 ? 38.861 22.336 -61.655 1.00 72.75 838 GLU A C 1
ATOM 6923 O O . GLU A 1 838 ? 39.862 23.039 -61.491 1.00 72.75 838 GLU A O 1
ATOM 6928 N N . LEU A 1 839 ? 37.921 22.662 -62.552 1.00 72.62 839 LEU A N 1
ATOM 6929 C CA . LEU A 1 839 ? 38.018 23.854 -63.398 1.00 72.62 839 LEU A CA 1
ATOM 6930 C C . LEU A 1 839 ? 37.948 25.148 -62.571 1.00 72.62 839 LEU A C 1
ATOM 6932 O O . LEU A 1 839 ? 38.686 26.101 -62.831 1.00 72.62 839 LEU A O 1
ATOM 6936 N N . GLN A 1 840 ? 37.054 25.204 -61.581 1.00 68.75 840 GLN A N 1
ATOM 6937 C CA . GLN A 1 840 ? 36.916 26.373 -60.713 1.00 68.75 840 GLN A CA 1
ATOM 6938 C C . GLN A 1 840 ? 38.117 26.529 -59.781 1.00 68.75 840 GLN A C 1
ATOM 6940 O O . GLN A 1 840 ? 38.611 27.649 -59.633 1.00 68.75 840 GLN A O 1
ATOM 6945 N N . GLU A 1 841 ? 38.639 25.433 -59.229 1.00 73.88 841 GLU A N 1
ATOM 6946 C CA . GLU A 1 841 ? 39.882 25.447 -58.458 1.00 73.88 841 GLU A CA 1
ATOM 6947 C C . GLU A 1 841 ? 41.061 25.973 -59.284 1.00 73.88 841 GLU A C 1
ATOM 6949 O O . GLU A 1 841 ? 41.813 26.821 -58.805 1.00 73.88 841 GLU A O 1
ATOM 6954 N N . ALA A 1 842 ? 41.209 25.546 -60.542 1.00 75.12 842 ALA A N 1
ATOM 6955 C CA . ALA A 1 842 ? 42.285 26.014 -61.418 1.00 75.12 842 ALA A CA 1
ATOM 6956 C C . ALA A 1 842 ? 42.207 27.530 -61.694 1.00 75.12 842 ALA A C 1
ATOM 6958 O O . ALA A 1 842 ? 43.221 28.234 -61.643 1.00 75.12 842 ALA A O 1
ATOM 6959 N N . VAL A 1 843 ? 41.000 28.060 -61.929 1.00 75.12 843 VAL A N 1
ATOM 6960 C CA . VAL A 1 843 ? 40.772 29.505 -62.115 1.00 75.12 843 VAL A CA 1
ATOM 6961 C C . VAL A 1 843 ? 41.062 30.284 -60.830 1.00 75.12 843 VAL A C 1
ATOM 6963 O O . VAL A 1 843 ? 41.698 31.339 -60.884 1.00 75.12 843 VAL A O 1
ATOM 6966 N N . LEU A 1 844 ? 40.634 29.765 -59.674 1.00 71.94 844 LEU A N 1
ATOM 6967 C CA . LEU A 1 844 ? 40.927 30.374 -58.379 1.00 71.94 844 LEU A CA 1
ATOM 6968 C C . LEU A 1 844 ? 42.440 30.401 -58.129 1.00 71.94 844 LEU A C 1
ATOM 6970 O O . LEU A 1 844 ? 42.963 31.475 -57.846 1.00 71.94 844 LEU A O 1
ATOM 6974 N N . ARG A 1 845 ? 43.161 29.288 -58.333 1.00 75.31 845 ARG A N 1
ATOM 6975 C CA . ARG A 1 845 ? 44.629 29.202 -58.176 1.00 75.31 845 ARG A CA 1
ATOM 6976 C C . ARG A 1 845 ? 45.372 30.259 -59.001 1.00 75.31 845 ARG A C 1
ATOM 6978 O O . ARG A 1 845 ? 46.284 30.900 -58.481 1.00 75.31 845 ARG A O 1
ATOM 6985 N N . ARG A 1 846 ? 44.947 30.509 -60.246 1.00 73.88 846 ARG A N 1
ATOM 6986 C CA . ARG A 1 846 ? 45.533 31.556 -61.106 1.00 73.88 846 ARG A CA 1
ATOM 6987 C C . ARG A 1 846 ? 45.322 32.968 -60.548 1.00 73.88 846 ARG A C 1
ATOM 6989 O O . ARG A 1 846 ? 46.243 33.777 -60.552 1.00 73.88 846 ARG A O 1
ATOM 6996 N N . LEU A 1 847 ? 44.126 33.261 -60.040 1.00 67.06 847 LEU A N 1
ATOM 6997 C CA . LEU A 1 847 ? 43.792 34.567 -59.459 1.00 67.06 847 LEU A CA 1
ATOM 6998 C C . LEU A 1 847 ? 44.466 34.795 -58.096 1.00 67.06 847 LEU A C 1
ATOM 7000 O O . LEU A 1 847 ? 44.848 35.920 -57.781 1.00 67.06 847 LEU A O 1
ATOM 7004 N N . VAL A 1 848 ? 44.657 33.739 -57.297 1.00 67.75 848 VAL A N 1
ATOM 7005 C CA . VAL A 1 848 ? 45.459 33.803 -56.062 1.00 67.75 848 VAL A CA 1
ATOM 7006 C C . VAL A 1 848 ? 46.907 34.183 -56.381 1.00 67.75 848 VAL A C 1
ATOM 7008 O O . VAL A 1 848 ? 47.493 35.003 -55.678 1.00 67.75 848 VAL A O 1
ATOM 7011 N N . PHE A 1 849 ? 47.471 33.634 -57.459 1.00 68.88 849 PHE A N 1
ATOM 7012 C CA . PHE A 1 849 ? 48.830 33.948 -57.900 1.00 68.88 849 PHE A CA 1
ATOM 7013 C C . PHE A 1 849 ? 48.995 35.417 -58.333 1.00 68.88 849 PHE A C 1
ATOM 7015 O O . PHE A 1 849 ? 49.961 36.060 -57.934 1.00 68.88 849 PHE A O 1
ATOM 7022 N N . GLU A 1 850 ? 48.029 35.990 -59.060 1.00 67.12 850 GLU A N 1
ATOM 7023 C CA . GLU A 1 850 ? 48.035 37.425 -59.411 1.00 67.12 850 GLU A CA 1
ATOM 7024 C C . GLU A 1 850 ? 47.988 38.342 -58.175 1.00 67.12 850 GLU A C 1
ATOM 7026 O O . GLU A 1 850 ? 48.625 39.393 -58.158 1.00 67.12 850 GLU A O 1
ATOM 7031 N N . ILE A 1 851 ? 47.269 37.951 -57.117 1.00 64.50 851 ILE A N 1
ATOM 7032 C CA . ILE A 1 851 ? 47.218 38.719 -55.862 1.00 64.50 851 ILE A CA 1
ATOM 7033 C C . ILE A 1 851 ? 48.555 38.661 -55.129 1.00 64.50 851 ILE A C 1
ATOM 7035 O O . ILE A 1 851 ? 48.971 39.682 -54.585 1.00 64.50 851 ILE A O 1
ATOM 7039 N N . ARG A 1 852 ? 49.251 37.515 -55.162 1.00 64.50 852 ARG A N 1
ATOM 7040 C CA . ARG A 1 852 ? 50.577 37.361 -54.540 1.00 64.50 852 ARG A CA 1
ATOM 7041 C C . ARG A 1 852 ? 51.591 38.387 -55.055 1.00 64.50 852 ARG A C 1
ATOM 7043 O O . ARG A 1 852 ? 52.389 38.874 -54.267 1.00 64.50 852 ARG A O 1
ATOM 7050 N N . LEU A 1 853 ? 51.512 38.769 -56.331 1.00 65.94 853 LEU A N 1
ATOM 7051 C CA . LEU A 1 853 ? 52.404 39.766 -56.940 1.00 65.94 853 LEU A CA 1
ATOM 7052 C C . LEU A 1 853 ? 52.147 41.211 -56.468 1.00 65.94 853 LEU A C 1
ATOM 7054 O O . LEU A 1 853 ? 53.028 42.051 -56.612 1.00 65.94 853 LEU A O 1
ATOM 7058 N N . ASN A 1 854 ? 50.978 41.505 -55.886 1.00 64.69 854 ASN A N 1
ATOM 7059 C CA . ASN A 1 854 ? 50.577 42.852 -55.452 1.00 64.69 854 ASN A CA 1
ATOM 7060 C C . ASN A 1 854 ? 50.535 43.022 -53.917 1.00 64.69 854 ASN A C 1
ATOM 7062 O O . ASN A 1 854 ? 50.034 44.039 -53.433 1.00 64.69 854 ASN A O 1
ATOM 7066 N N . ILE A 1 855 ? 51.012 42.038 -53.142 1.00 64.56 855 ILE A N 1
ATOM 7067 C CA . ILE A 1 855 ? 50.863 42.000 -51.674 1.00 64.56 855 ILE A CA 1
ATOM 7068 C C . ILE A 1 855 ? 51.505 43.210 -50.984 1.00 64.56 855 ILE A C 1
ATOM 7070 O O . ILE A 1 855 ? 50.872 43.783 -50.100 1.00 64.56 855 ILE A O 1
ATOM 7074 N N . ASP A 1 856 ? 52.697 43.640 -51.401 1.00 66.56 856 ASP A N 1
ATOM 7075 C CA . ASP A 1 856 ? 53.454 44.677 -50.681 1.00 66.56 856 ASP A CA 1
ATOM 7076 C C . ASP A 1 856 ? 52.776 46.056 -50.751 1.00 66.56 856 ASP A C 1
ATOM 7078 O O . ASP A 1 856 ? 52.596 46.723 -49.735 1.00 66.56 856 ASP A O 1
ATOM 7082 N N . SER A 1 857 ? 52.278 46.443 -51.931 1.00 68.75 857 SER A N 1
ATOM 7083 C CA . SER A 1 857 ? 51.512 47.690 -52.105 1.00 68.75 857 SER A CA 1
ATOM 7084 C C . SER A 1 857 ? 50.187 47.672 -51.336 1.00 68.75 857 SER A C 1
ATOM 7086 O O . SER A 1 857 ? 49.696 48.716 -50.910 1.00 68.75 857 SER A O 1
ATOM 7088 N N . ILE A 1 858 ? 49.589 46.494 -51.176 1.00 63.62 858 ILE A N 1
ATOM 7089 C CA . ILE A 1 858 ? 48.327 46.315 -50.464 1.00 63.62 858 ILE A CA 1
ATOM 7090 C C . ILE A 1 858 ? 48.563 46.310 -48.940 1.00 63.62 858 ILE A C 1
ATOM 7092 O O . ILE A 1 858 ? 47.729 46.826 -48.193 1.00 63.62 858 ILE A O 1
ATOM 7096 N N . ALA A 1 859 ? 49.698 45.780 -48.473 1.00 65.06 859 ALA A N 1
ATOM 7097 C CA . ALA A 1 859 ? 50.087 45.754 -47.065 1.00 65.06 859 ALA A CA 1
ATOM 7098 C C . ALA A 1 859 ? 50.265 47.170 -46.485 1.00 65.06 859 ALA A C 1
ATOM 7100 O O . ALA A 1 859 ? 49.707 47.462 -45.428 1.00 65.06 859 ALA A O 1
ATOM 7101 N N . GLU A 1 860 ? 50.921 48.083 -47.211 1.00 73.00 860 GLU A N 1
ATOM 7102 C CA . GLU A 1 860 ? 51.103 49.480 -46.774 1.00 73.00 860 GLU A CA 1
ATOM 7103 C C . GLU A 1 860 ? 49.773 50.244 -46.600 1.00 73.00 860 GLU A C 1
ATOM 7105 O O . GLU A 1 860 ? 49.594 51.042 -45.671 1.00 73.00 860 GLU A O 1
ATOM 7110 N N . ASP A 1 861 ? 48.794 49.991 -47.470 1.00 71.81 861 ASP A N 1
ATOM 7111 C CA . ASP A 1 861 ? 47.453 50.573 -47.355 1.00 71.81 861 ASP A CA 1
ATOM 7112 C C . ASP A 1 861 ? 46.659 49.982 -46.183 1.00 71.81 861 ASP A C 1
ATOM 7114 O O . ASP A 1 861 ? 45.839 50.675 -45.562 1.00 71.81 861 ASP A O 1
ATOM 7118 N N . PHE A 1 862 ? 46.902 48.712 -45.853 1.00 66.44 862 PHE A N 1
ATOM 7119 C CA . PHE A 1 862 ? 46.309 48.082 -44.684 1.00 66.44 862 PHE A CA 1
ATOM 7120 C C . PHE A 1 862 ? 46.920 48.594 -43.395 1.00 66.44 862 PHE A C 1
ATOM 7122 O O . PHE A 1 862 ? 46.158 48.907 -42.484 1.00 66.44 862 PHE A O 1
ATOM 7129 N N . ASP A 1 863 ? 48.232 48.774 -43.308 1.00 75.19 863 ASP A N 1
ATOM 7130 C CA . ASP A 1 863 ? 48.861 49.318 -42.105 1.00 75.19 863 ASP A CA 1
ATOM 7131 C C . ASP A 1 863 ? 48.308 50.707 -41.763 1.00 75.19 863 ASP A C 1
ATOM 7133 O O . ASP A 1 863 ? 47.936 50.964 -40.611 1.00 75.19 863 ASP A O 1
ATOM 7137 N N . ARG A 1 864 ? 48.093 51.558 -42.779 1.00 79.25 864 ARG A N 1
ATOM 7138 C CA . ARG A 1 864 ? 47.421 52.860 -42.615 1.00 79.25 864 ARG A CA 1
ATOM 7139 C C . ARG A 1 864 ? 45.986 52.731 -42.099 1.00 79.25 864 ARG A C 1
ATOM 7141 O O . ARG A 1 864 ? 45.626 53.375 -41.113 1.00 79.25 864 ARG A O 1
ATOM 7148 N N . LYS A 1 865 ? 45.161 51.869 -42.702 1.00 75.44 865 LYS A N 1
ATOM 7149 C CA . LYS A 1 865 ? 43.771 51.650 -42.246 1.00 75.44 865 LYS A CA 1
ATOM 7150 C C . LYS A 1 865 ? 43.697 51.006 -40.862 1.00 75.44 865 LYS A C 1
ATOM 7152 O O . LYS A 1 865 ? 42.793 51.312 -40.088 1.00 75.44 865 LYS A O 1
ATOM 7157 N N . THR A 1 866 ? 44.646 50.138 -40.533 1.00 70.50 866 THR A N 1
ATOM 7158 C CA . THR A 1 866 ? 44.717 49.468 -39.232 1.00 70.50 866 THR A CA 1
ATOM 7159 C C . THR A 1 866 ? 45.097 50.466 -38.143 1.00 70.50 866 THR A C 1
ATOM 7161 O O . THR A 1 866 ? 44.548 50.402 -37.043 1.00 70.50 866 THR A O 1
ATOM 7164 N N . ALA A 1 867 ? 45.980 51.423 -38.442 1.00 78.69 867 ALA A N 1
ATOM 7165 C CA . ALA A 1 867 ? 46.288 52.532 -37.544 1.00 78.69 867 ALA A CA 1
ATOM 7166 C C . ALA A 1 867 ? 45.054 53.422 -37.293 1.00 78.69 867 ALA A C 1
ATOM 7168 O O . ALA A 1 867 ? 44.727 53.693 -36.136 1.00 78.69 867 ALA A O 1
ATOM 7169 N N . GLU A 1 868 ? 44.313 53.787 -38.346 1.00 80.75 868 GLU A N 1
ATOM 7170 C CA . GLU A 1 868 ? 43.061 54.559 -38.246 1.00 80.75 868 GLU A CA 1
ATOM 7171 C C . GLU A 1 868 ? 42.007 53.827 -37.393 1.00 80.75 868 GLU A C 1
ATOM 7173 O O . GLU A 1 868 ? 41.422 54.393 -36.469 1.00 80.75 868 GLU A O 1
ATOM 7178 N N . GLN A 1 869 ? 41.800 52.528 -37.633 1.00 74.94 869 GLN A N 1
ATOM 7179 C CA . GLN A 1 869 ? 40.845 51.729 -36.863 1.00 74.94 869 GLN A CA 1
ATOM 7180 C C . GLN A 1 869 ? 41.282 51.532 -35.412 1.00 74.94 869 GLN A C 1
ATOM 7182 O O . GLN A 1 869 ? 40.439 51.608 -34.522 1.00 74.94 869 GLN A O 1
ATOM 7187 N N . LYS A 1 870 ? 42.577 51.321 -35.140 1.00 78.94 870 LYS A N 1
ATOM 7188 C CA . LYS A 1 870 ? 43.101 51.259 -33.764 1.00 78.94 870 LYS A CA 1
ATOM 7189 C C . LYS A 1 870 ? 42.853 52.571 -33.018 1.00 78.94 870 LYS A C 1
ATOM 7191 O O . LYS A 1 870 ? 42.495 52.523 -31.841 1.00 78.94 870 LYS A O 1
ATOM 7196 N N . ARG A 1 871 ? 42.967 53.717 -33.703 1.00 86.62 871 ARG A N 1
ATOM 7197 C CA . ARG A 1 871 ? 42.627 55.040 -33.155 1.00 86.62 871 ARG A CA 1
ATOM 7198 C C . ARG A 1 871 ? 41.150 55.105 -32.759 1.00 86.62 871 ARG A C 1
ATOM 7200 O O . ARG A 1 871 ? 40.851 55.351 -31.593 1.00 86.62 871 ARG A O 1
ATOM 7207 N N . ILE A 1 872 ? 40.239 54.758 -33.668 1.00 86.12 872 ILE A N 1
ATOM 7208 C CA . ILE A 1 872 ? 38.787 54.739 -33.401 1.00 86.12 872 ILE A CA 1
ATOM 7209 C C . ILE A 1 872 ? 38.431 53.748 -32.280 1.00 86.12 872 ILE A C 1
ATOM 7211 O O . ILE A 1 872 ? 37.607 54.039 -31.417 1.00 86.12 872 ILE A O 1
ATOM 7215 N N . LEU A 1 873 ? 39.070 52.577 -32.247 1.00 76.56 873 LEU A N 1
ATOM 7216 C CA . LEU A 1 873 ? 38.838 51.564 -31.215 1.00 76.56 873 LEU A CA 1
ATOM 7217 C C . LEU A 1 873 ? 39.311 52.062 -29.842 1.00 76.56 873 LEU A C 1
ATOM 7219 O O . LEU A 1 873 ? 38.660 51.792 -28.836 1.00 76.56 873 LEU A O 1
ATOM 7223 N N . SER A 1 874 ? 40.410 52.821 -29.783 1.00 84.25 874 SER A N 1
ATOM 7224 C CA . SER A 1 874 ? 40.856 53.454 -28.538 1.00 84.25 874 SER A CA 1
ATOM 7225 C C . SER A 1 874 ? 39.854 54.497 -28.031 1.00 84.25 874 SER A C 1
ATOM 7227 O O . SER A 1 874 ? 39.504 54.466 -26.853 1.00 84.25 874 SER A O 1
ATOM 7229 N N . GLU A 1 875 ? 39.292 55.322 -28.921 1.00 86.69 875 GLU A N 1
ATOM 7230 C CA . GLU A 1 875 ? 38.229 56.278 -28.582 1.00 86.69 875 GLU A CA 1
ATOM 7231 C C . GLU A 1 875 ? 36.972 55.551 -28.080 1.00 86.69 875 GLU A C 1
ATOM 7233 O O . GLU A 1 875 ? 36.446 55.871 -27.016 1.00 86.69 875 GLU A O 1
ATOM 7238 N N . LYS A 1 876 ? 36.537 54.489 -28.770 1.00 84.25 876 LYS A N 1
ATOM 7239 C CA . LYS A 1 876 ? 35.369 53.696 -28.354 1.00 84.25 876 LYS A CA 1
ATOM 7240 C C . LYS A 1 876 ? 35.587 52.896 -27.076 1.00 84.25 876 LYS A C 1
ATOM 7242 O O . LYS A 1 876 ? 34.639 52.701 -26.323 1.00 84.25 876 LYS A O 1
ATOM 7247 N N . LYS A 1 877 ? 36.817 52.468 -26.783 1.00 79.56 877 LYS A N 1
ATOM 7248 C CA . LYS A 1 877 ? 37.162 51.879 -25.481 1.00 79.56 877 LYS A CA 1
ATOM 7249 C C . LYS A 1 877 ? 37.046 52.904 -24.360 1.00 79.56 877 LYS A C 1
ATOM 7251 O O . LYS A 1 877 ? 36.556 52.554 -23.293 1.00 79.56 877 LYS A O 1
ATOM 7256 N N . ILE A 1 878 ? 37.452 54.151 -24.595 1.00 87.12 878 ILE A N 1
ATOM 7257 C CA . ILE A 1 878 ? 37.281 55.234 -23.619 1.00 87.12 878 ILE A CA 1
ATOM 7258 C C . ILE A 1 878 ? 35.787 55.517 -23.393 1.00 87.12 878 ILE A C 1
ATOM 7260 O O . ILE A 1 878 ? 35.364 55.631 -22.242 1.00 87.12 878 ILE A O 1
ATOM 7264 N N . ASP A 1 879 ? 34.978 55.550 -24.456 1.00 84.44 879 ASP A N 1
ATOM 7265 C CA . ASP A 1 879 ? 33.517 55.686 -24.350 1.00 84.44 879 ASP A CA 1
ATOM 7266 C C . ASP A 1 879 ? 32.895 54.516 -23.570 1.00 84.44 879 ASP A C 1
ATOM 7268 O O . ASP A 1 879 ? 32.073 54.728 -22.681 1.00 84.44 879 ASP A O 1
ATOM 7272 N N . LEU A 1 880 ? 33.325 53.279 -23.837 1.00 83.25 880 LEU A N 1
ATOM 7273 C CA . LEU A 1 880 ? 32.847 52.098 -23.119 1.00 83.25 880 LEU A CA 1
ATOM 7274 C C . LEU A 1 880 ? 33.230 52.140 -21.636 1.00 83.25 880 LEU A C 1
ATOM 7276 O O . LEU A 1 880 ? 32.393 51.854 -20.789 1.00 83.25 880 LEU A O 1
ATOM 7280 N N . ILE A 1 881 ? 34.464 52.533 -21.303 1.00 85.62 881 ILE A N 1
ATOM 7281 C CA . ILE A 1 881 ? 34.895 52.707 -19.907 1.00 85.62 881 ILE A CA 1
ATOM 7282 C C . ILE A 1 881 ? 34.023 53.754 -19.206 1.00 85.62 881 ILE A C 1
ATOM 7284 O O . ILE A 1 881 ? 33.674 53.568 -18.043 1.00 85.62 881 ILE A O 1
ATOM 7288 N N . ARG A 1 882 ? 33.634 54.829 -19.903 1.00 89.69 882 ARG A N 1
ATOM 7289 C CA . ARG A 1 882 ? 32.708 55.834 -19.367 1.00 89.69 882 ARG A CA 1
ATOM 7290 C C . ARG A 1 882 ? 31.330 55.236 -19.082 1.00 89.69 882 ARG A C 1
ATOM 7292 O O . ARG A 1 882 ? 30.842 55.389 -17.972 1.00 89.69 882 ARG A O 1
ATOM 7299 N N . VAL A 1 883 ? 30.751 54.503 -20.034 1.00 87.44 883 VAL A N 1
ATOM 7300 C CA . VAL A 1 883 ? 29.438 53.852 -19.865 1.00 87.44 883 VAL A CA 1
ATOM 7301 C C . VAL A 1 883 ? 29.474 52.791 -18.764 1.00 87.44 883 VAL A C 1
ATOM 7303 O O . VAL A 1 883 ? 28.527 52.680 -17.994 1.00 87.44 883 VAL A O 1
ATOM 7306 N N . ILE A 1 884 ? 30.570 52.037 -18.643 1.00 81.50 884 ILE A N 1
ATOM 7307 C CA . ILE A 1 884 ? 30.756 51.073 -17.553 1.00 81.50 884 ILE A CA 1
ATOM 7308 C C . ILE A 1 884 ? 30.816 51.800 -16.210 1.00 81.50 884 ILE A C 1
ATOM 7310 O O . ILE A 1 884 ? 30.151 51.356 -15.284 1.00 81.50 884 ILE A O 1
ATOM 7314 N N . ARG A 1 885 ? 31.541 52.924 -16.108 1.00 83.44 885 ARG A N 1
ATOM 7315 C CA . ARG A 1 885 ? 31.573 53.743 -14.883 1.00 83.44 885 ARG A CA 1
ATOM 7316 C C . ARG A 1 885 ? 30.189 54.277 -14.515 1.00 83.44 885 ARG A C 1
ATOM 7318 O O . ARG A 1 885 ? 29.759 54.105 -13.383 1.00 83.44 885 ARG A O 1
ATOM 7325 N N . GLU A 1 886 ? 29.452 54.818 -15.483 1.00 87.06 886 GLU A N 1
ATOM 7326 C CA . GLU A 1 886 ? 28.062 55.250 -15.277 1.00 87.06 886 GLU A CA 1
ATOM 7327 C C . GLU A 1 886 ? 27.147 54.082 -14.871 1.00 87.06 886 GLU A C 1
ATOM 7329 O O . GLU A 1 886 ? 26.239 54.247 -14.059 1.00 87.06 886 GLU A O 1
ATOM 7334 N N . GLY A 1 887 ? 27.377 52.888 -15.424 1.00 84.44 887 GLY A N 1
ATOM 7335 C CA . GLY A 1 887 ? 26.680 51.660 -15.052 1.00 84.44 887 GLY A CA 1
ATOM 7336 C C . GLY A 1 887 ? 26.997 51.210 -13.626 1.00 84.44 887 GLY A C 1
ATOM 7337 O O . GLY A 1 887 ? 26.079 50.870 -12.885 1.00 84.44 887 GLY A O 1
ATOM 7338 N N . THR A 1 888 ? 28.266 51.261 -13.213 1.00 87.56 888 THR A N 1
ATOM 7339 C CA . THR A 1 888 ? 28.676 50.961 -11.834 1.00 87.56 888 THR A CA 1
ATOM 7340 C C . THR A 1 888 ? 28.161 52.003 -10.849 1.00 87.56 888 THR A C 1
ATOM 7342 O O . THR A 1 888 ? 27.744 51.631 -9.761 1.00 87.56 888 THR A O 1
ATOM 7345 N N . ASP A 1 889 ? 28.091 53.279 -11.236 1.00 85.19 889 ASP A N 1
ATOM 7346 C CA . ASP A 1 889 ? 27.520 54.335 -10.395 1.00 85.19 889 ASP A CA 1
ATOM 7347 C C . ASP A 1 889 ? 26.012 54.125 -10.200 1.00 85.19 889 ASP A C 1
ATOM 7349 O O . ASP A 1 889 ? 25.509 54.216 -9.082 1.00 85.19 889 ASP A O 1
ATOM 7353 N N . LYS A 1 890 ? 25.283 53.752 -11.262 1.00 85.94 890 LYS A N 1
ATOM 7354 C CA . LYS A 1 890 ? 23.864 53.365 -11.164 1.00 85.94 890 LYS A CA 1
ATOM 7355 C C . LYS A 1 890 ? 23.662 52.118 -10.309 1.00 85.94 890 LYS A C 1
ATOM 7357 O O . LYS A 1 890 ? 22.687 52.056 -9.567 1.00 85.94 890 LYS A O 1
ATOM 7362 N N . LEU A 1 891 ? 24.565 51.144 -10.401 1.00 86.44 891 LEU A N 1
ATOM 7363 C CA . LEU A 1 891 ? 24.513 49.934 -9.586 1.00 86.44 891 LEU A CA 1
ATOM 7364 C C . LEU A 1 891 ? 24.785 50.247 -8.110 1.00 86.44 891 LEU A C 1
ATOM 7366 O O . LEU A 1 891 ? 24.058 49.747 -7.265 1.00 86.44 891 LEU A O 1
ATOM 7370 N N . ASN A 1 892 ? 25.729 51.142 -7.811 1.00 87.06 892 ASN A N 1
ATOM 7371 C CA . ASN A 1 892 ? 25.966 51.640 -6.453 1.00 87.06 892 ASN A CA 1
ATOM 7372 C C . ASN A 1 892 ? 24.747 52.395 -5.896 1.00 87.06 892 ASN A C 1
ATOM 7374 O O . ASN A 1 892 ? 24.400 52.253 -4.728 1.00 87.06 892 ASN A O 1
ATOM 7378 N N . ILE A 1 893 ? 24.060 53.186 -6.726 1.00 88.38 893 ILE A N 1
ATOM 7379 C CA . ILE A 1 893 ? 22.800 53.829 -6.323 1.00 88.38 893 ILE A CA 1
ATOM 7380 C C . ILE A 1 893 ? 21.727 52.768 -6.055 1.00 88.38 893 ILE A C 1
ATOM 7382 O O . ILE A 1 893 ? 21.008 52.866 -5.067 1.00 88.38 893 ILE A O 1
ATOM 7386 N N . LEU A 1 894 ? 21.631 51.736 -6.897 1.00 85.00 894 LEU A N 1
ATOM 7387 C CA . LEU A 1 894 ? 20.681 50.642 -6.709 1.00 85.00 894 LEU A CA 1
ATOM 7388 C C . LEU A 1 894 ? 20.976 49.853 -5.433 1.00 85.00 894 LEU A C 1
ATOM 7390 O O . LEU A 1 894 ? 20.039 49.542 -4.712 1.00 85.00 894 LEU A O 1
ATOM 7394 N N . THR A 1 895 ? 22.243 49.583 -5.108 1.00 85.88 895 THR A N 1
ATOM 7395 C CA . THR A 1 895 ? 22.599 48.918 -3.849 1.00 85.88 895 THR A CA 1
ATOM 7396 C C . THR A 1 895 ? 22.205 49.765 -2.646 1.00 85.88 895 THR A C 1
ATOM 7398 O O . THR A 1 895 ? 21.614 49.223 -1.723 1.00 85.88 895 THR A O 1
ATOM 7401 N N . VAL A 1 896 ? 22.419 51.086 -2.684 1.00 89.06 896 VAL A N 1
ATOM 7402 C CA . VAL A 1 896 ? 21.959 51.991 -1.613 1.00 89.06 896 VAL A CA 1
ATOM 7403 C C . VAL A 1 896 ? 20.431 51.981 -1.500 1.00 89.06 896 VAL A C 1
ATOM 7405 O O . VAL A 1 896 ? 19.895 51.835 -0.408 1.00 89.06 896 VAL A O 1
ATOM 7408 N N . LEU A 1 897 ? 19.709 52.064 -2.620 1.00 85.19 897 LEU A N 1
ATOM 7409 C CA . LEU A 1 897 ? 18.243 51.991 -2.621 1.00 85.19 897 LEU A CA 1
ATOM 7410 C C . LEU A 1 897 ? 17.726 50.634 -2.135 1.00 85.19 897 LEU A C 1
ATOM 7412 O O . LEU A 1 897 ? 16.666 50.562 -1.522 1.00 85.19 897 LEU A O 1
ATOM 7416 N N . GLN A 1 898 ? 18.458 49.557 -2.401 1.00 80.94 898 GLN A N 1
ATOM 7417 C CA . GLN A 1 898 ? 18.101 48.215 -1.966 1.00 80.94 898 GLN A CA 1
ATOM 7418 C C . GLN A 1 898 ? 18.419 48.001 -0.483 1.00 80.94 898 GLN A C 1
ATOM 7420 O O . GLN A 1 898 ? 17.654 47.334 0.203 1.00 80.94 898 GLN A O 1
ATOM 7425 N N . GLU A 1 899 ? 19.476 48.621 0.043 1.00 83.94 899 GLU A N 1
ATOM 7426 C CA . GLU A 1 899 ? 19.719 48.727 1.485 1.00 83.94 899 GLU A CA 1
ATOM 7427 C C . GLU A 1 899 ? 18.602 49.522 2.175 1.00 83.94 899 GLU A C 1
ATOM 7429 O O . GLU A 1 899 ? 18.076 49.065 3.188 1.00 83.94 899 GLU A O 1
ATOM 7434 N N . GLU A 1 900 ? 18.161 50.648 1.602 1.00 81.25 900 GLU A N 1
ATOM 7435 C CA . GLU A 1 900 ? 17.006 51.406 2.106 1.00 81.25 900 GLU A CA 1
ATOM 7436 C C . GLU A 1 900 ? 15.705 50.597 2.020 1.00 81.25 900 GLU A C 1
ATOM 7438 O O . GLU A 1 900 ? 14.916 50.586 2.965 1.00 81.25 900 GLU A O 1
ATOM 7443 N N . GLN A 1 901 ? 15.476 49.878 0.920 1.00 80.00 901 GLN A N 1
ATOM 7444 C CA . GLN A 1 901 ? 14.314 49.006 0.757 1.00 80.00 901 GLN A CA 1
ATOM 7445 C C . GLN A 1 901 ? 14.332 47.864 1.773 1.00 80.00 901 GLN A C 1
ATOM 7447 O O . GLN A 1 901 ? 13.302 47.578 2.383 1.00 80.00 901 GLN A O 1
ATOM 7452 N N . ASN A 1 902 ? 15.487 47.236 1.986 1.00 81.19 902 ASN A N 1
ATOM 7453 C CA . ASN A 1 902 ? 15.655 46.183 2.977 1.00 81.19 902 ASN A CA 1
ATOM 7454 C C . ASN A 1 902 ? 15.425 46.739 4.386 1.00 81.19 902 ASN A C 1
ATOM 7456 O O . ASN A 1 902 ? 14.644 46.159 5.135 1.00 81.19 902 ASN A O 1
ATOM 7460 N N . PHE A 1 903 ? 15.975 47.911 4.707 1.00 82.88 903 PHE A N 1
ATOM 7461 C CA . PHE A 1 903 ? 15.730 48.605 5.971 1.00 82.88 903 PHE A CA 1
ATOM 7462 C C . PHE A 1 903 ? 14.242 48.925 6.182 1.00 82.88 903 PHE A C 1
ATOM 7464 O O . PHE A 1 903 ? 13.698 48.689 7.261 1.00 82.88 903 PHE A O 1
ATOM 7471 N N . LEU A 1 904 ? 13.544 49.405 5.148 1.00 80.88 904 LEU A N 1
ATOM 7472 C CA . LEU A 1 904 ? 12.100 49.649 5.189 1.00 80.88 904 LEU A CA 1
ATOM 7473 C C . LEU A 1 904 ? 11.301 48.349 5.331 1.00 80.88 904 LEU A C 1
ATOM 7475 O O . LEU A 1 904 ? 10.310 48.322 6.059 1.00 80.88 904 LEU A O 1
ATOM 7479 N N . SER A 1 905 ? 11.730 47.268 4.677 1.00 78.94 905 SER A N 1
ATOM 7480 C CA . SER A 1 905 ? 11.095 45.953 4.786 1.00 78.94 905 SER A CA 1
ATOM 7481 C C . SER A 1 905 ? 11.277 45.345 6.178 1.00 78.94 905 SER A C 1
ATOM 7483 O O . SER A 1 905 ? 10.317 44.824 6.740 1.00 78.94 905 SER A O 1
ATOM 7485 N N . GLU A 1 906 ? 12.453 45.502 6.792 1.00 79.44 906 GLU A N 1
ATOM 7486 C CA . GLU A 1 906 ? 12.708 45.115 8.179 1.00 79.44 906 GLU A CA 1
ATOM 7487 C C . GLU A 1 906 ? 11.889 45.967 9.149 1.00 79.44 906 GLU A C 1
ATOM 7489 O O . GLU A 1 906 ? 11.329 45.437 10.106 1.00 79.44 906 GLU A O 1
ATOM 7494 N N . LEU A 1 907 ? 11.740 47.269 8.886 1.00 75.69 907 LEU A N 1
ATOM 7495 C CA . LEU A 1 907 ? 10.850 48.152 9.643 1.00 75.69 907 LEU A CA 1
ATOM 7496 C C . LEU A 1 907 ? 9.384 47.729 9.534 1.00 75.69 907 LEU A C 1
ATOM 7498 O O . LEU A 1 907 ? 8.686 47.738 10.546 1.00 75.69 907 LEU A O 1
ATOM 7502 N N . LEU A 1 908 ? 8.918 47.345 8.342 1.00 75.62 908 LEU A N 1
ATOM 7503 C CA . LEU A 1 908 ? 7.561 46.840 8.116 1.00 75.62 908 LEU A CA 1
ATOM 7504 C C . LEU A 1 908 ? 7.346 45.491 8.804 1.00 75.62 908 LEU A C 1
ATOM 7506 O O . LEU A 1 908 ? 6.362 45.337 9.523 1.00 75.62 908 LEU A O 1
ATOM 7510 N N . ALA A 1 909 ? 8.293 44.560 8.684 1.00 75.88 909 ALA A N 1
ATOM 7511 C CA . ALA A 1 909 ? 8.263 43.280 9.385 1.00 75.88 909 ALA A CA 1
ATOM 7512 C C . ALA A 1 909 ? 8.312 43.475 10.909 1.00 75.88 909 ALA A C 1
ATOM 7514 O O . ALA A 1 909 ? 7.592 42.815 11.658 1.00 75.88 909 ALA A O 1
ATOM 7515 N N . HIS A 1 910 ? 9.101 44.437 11.397 1.00 74.75 910 HIS A N 1
ATOM 7516 C CA . HIS A 1 910 ? 9.115 44.820 12.803 1.00 74.75 910 HIS A CA 1
ATOM 7517 C C . HIS A 1 910 ? 7.781 45.454 13.225 1.00 74.75 910 HIS A C 1
ATOM 7519 O O . HIS A 1 910 ? 7.281 45.153 14.310 1.00 74.75 910 HIS A O 1
ATOM 7525 N N . GLN A 1 911 ? 7.155 46.262 12.365 1.00 67.75 911 GLN A N 1
ATOM 7526 C CA . GLN A 1 911 ? 5.815 46.813 12.575 1.00 67.75 911 GLN A CA 1
ATOM 7527 C C . GLN A 1 911 ? 4.733 45.730 12.619 1.00 67.75 911 GLN A C 1
ATOM 7529 O O . GLN A 1 911 ? 3.825 45.831 13.445 1.00 67.75 911 GLN A O 1
ATOM 7534 N N . GLU A 1 912 ? 4.820 44.700 11.779 1.00 66.81 912 GLU A N 1
ATOM 7535 C CA . GLU A 1 912 ? 3.928 43.538 11.803 1.00 66.81 912 GLU A CA 1
ATOM 7536 C C . GLU A 1 912 ? 4.119 42.728 13.083 1.00 66.81 912 GLU A C 1
ATOM 7538 O O . GLU A 1 912 ? 3.143 42.475 13.787 1.00 66.81 912 GLU A O 1
ATOM 7543 N N . LYS A 1 913 ? 5.366 42.483 13.498 1.00 68.38 913 LYS A N 1
ATOM 7544 C CA . LYS A 1 913 ? 5.685 41.855 14.791 1.00 68.38 913 LYS A CA 1
ATOM 7545 C C . LYS A 1 913 ? 5.170 42.675 15.980 1.00 68.38 913 LYS A C 1
ATOM 7547 O O . LYS A 1 913 ? 4.690 42.124 16.969 1.00 68.38 913 LYS A O 1
ATOM 7552 N N . ILE A 1 914 ? 5.226 44.008 15.901 1.00 63.41 914 ILE A N 1
ATOM 7553 C CA . ILE A 1 914 ? 4.624 44.912 16.894 1.00 63.41 914 ILE A CA 1
ATOM 7554 C C . ILE A 1 914 ? 3.088 44.860 16.826 1.00 63.41 914 ILE A C 1
ATOM 7556 O O . ILE A 1 914 ? 2.446 44.892 17.875 1.00 63.41 914 ILE A O 1
ATOM 7560 N N . ARG A 1 915 ? 2.472 44.762 15.639 1.00 58.62 915 ARG A N 1
ATOM 7561 C CA . ARG A 1 915 ? 1.014 44.597 15.467 1.00 58.62 915 ARG A CA 1
ATOM 7562 C C . ARG A 1 915 ? 0.522 43.276 16.046 1.00 58.62 915 ARG A C 1
ATOM 7564 O O . ARG A 1 915 ? -0.498 43.274 16.729 1.00 58.62 915 ARG A O 1
ATOM 7571 N N . GLU A 1 916 ? 1.237 42.183 15.825 1.00 59.50 916 GLU A N 1
ATOM 7572 C CA . GLU A 1 916 ? 0.927 40.872 16.397 1.00 59.50 916 GLU A CA 1
ATOM 7573 C C . GLU A 1 916 ? 1.095 40.879 17.920 1.00 59.50 916 GLU A C 1
ATOM 7575 O O . GLU A 1 916 ? 0.176 40.499 18.646 1.00 59.50 916 GLU A O 1
ATOM 7580 N N . ASN A 1 917 ? 2.180 41.468 18.430 1.00 55.22 917 ASN A N 1
ATOM 7581 C CA . ASN A 1 917 ? 2.365 41.668 19.870 1.00 55.22 917 ASN A CA 1
ATOM 7582 C C . ASN A 1 917 ? 1.307 42.603 20.497 1.00 55.22 917 ASN A C 1
ATOM 7584 O O . ASN A 1 917 ? 0.975 42.449 21.674 1.00 55.22 917 ASN A O 1
ATOM 7588 N N . ARG A 1 918 ? 0.736 43.547 19.733 1.00 49.88 918 ARG A N 1
ATOM 7589 C CA . ARG A 1 918 ? -0.413 44.378 20.150 1.00 49.88 918 ARG A CA 1
ATOM 7590 C C . ARG A 1 918 ? -1.740 43.613 20.131 1.00 49.88 918 ARG A C 1
ATOM 7592 O O . ARG A 1 918 ? -2.589 43.910 20.961 1.00 49.88 918 ARG A O 1
ATOM 7599 N N . LYS A 1 919 ? -1.922 42.616 19.256 1.00 54.09 919 LYS A N 1
ATOM 7600 C CA . LYS A 1 919 ? -3.099 41.722 19.283 1.00 54.09 919 LYS A CA 1
ATOM 7601 C C . LYS A 1 919 ? -3.087 40.787 20.501 1.00 54.09 919 LYS A C 1
ATOM 7603 O O . LYS A 1 919 ? -4.149 40.467 21.024 1.00 54.09 919 LYS A O 1
ATOM 7608 N N . VAL A 1 920 ? -1.902 40.405 20.985 1.00 55.81 920 VAL A N 1
ATOM 7609 C CA . VAL A 1 920 ? -1.726 39.506 22.145 1.00 55.81 920 VAL A CA 1
ATOM 7610 C C . VAL A 1 920 ? -1.712 40.257 23.495 1.00 55.81 920 VAL A C 1
ATOM 7612 O O . VAL A 1 920 ? -1.987 39.661 24.535 1.00 55.81 920 VAL A O 1
ATOM 7615 N N . LYS A 1 921 ? -1.491 41.583 23.526 1.00 45.84 921 LYS A N 1
ATOM 7616 C CA . LYS A 1 921 ? -1.579 42.404 24.754 1.00 45.84 921 LYS A CA 1
ATOM 7617 C C . LYS A 1 921 ? -2.787 43.354 24.759 1.00 45.84 921 LYS A C 1
ATOM 7619 O O . LYS A 1 921 ? -2.725 44.451 24.221 1.00 45.84 921 LYS A O 1
ATOM 7624 N N . ARG A 1 922 ? -3.792 42.954 25.554 1.00 42.62 922 ARG A N 1
ATOM 7625 C CA . ARG A 1 922 ? -4.934 43.717 26.109 1.00 42.62 922 ARG A CA 1
ATOM 7626 C C . ARG A 1 922 ? -6.022 44.137 25.107 1.00 42.62 922 ARG A C 1
ATOM 7628 O O . ARG A 1 922 ? -5.872 45.104 24.369 1.00 42.62 922 ARG A O 1
ATOM 7635 N N . LYS A 1 923 ? -7.199 43.505 25.238 1.00 51.88 923 LYS A N 1
ATOM 7636 C CA . LYS A 1 923 ? -8.491 44.185 25.045 1.00 51.88 923 LYS A CA 1
ATOM 7637 C C . LYS A 1 923 ? -8.501 45.408 25.970 1.00 51.88 923 LYS A C 1
ATOM 7639 O O . LYS A 1 923 ? -8.718 45.279 27.170 1.00 51.88 923 LYS A O 1
ATOM 7644 N N . ILE A 1 924 ? -8.154 46.569 25.431 1.00 54.56 924 ILE A N 1
ATOM 7645 C CA . ILE A 1 924 ? -8.505 47.859 26.017 1.00 54.56 924 ILE A CA 1
ATOM 7646 C C . ILE A 1 924 ? -9.817 48.232 25.338 1.00 54.56 924 ILE A C 1
ATOM 7648 O O . ILE A 1 924 ? -9.875 48.299 24.111 1.00 54.56 924 ILE A O 1
ATOM 7652 N N . ASP A 1 925 ? -10.876 48.395 26.124 1.00 54.59 925 ASP A N 1
ATOM 7653 C CA . ASP A 1 925 ? -12.209 48.712 25.626 1.00 54.59 925 ASP A CA 1
ATOM 7654 C C . ASP A 1 925 ? -12.211 50.056 24.888 1.00 54.59 925 ASP A C 1
ATOM 7656 O O . ASP A 1 925 ? -12.329 51.126 25.487 1.00 54.59 925 ASP A O 1
ATOM 7660 N N . PHE A 1 926 ? -12.160 50.000 23.555 1.00 52.81 926 PHE A N 1
ATOM 7661 C CA . PHE A 1 926 ? -12.369 51.155 22.677 1.00 52.81 926 PHE A CA 1
ATOM 7662 C C . PHE A 1 926 ? -13.791 51.722 22.766 1.00 52.81 926 PHE A C 1
ATOM 7664 O O . PHE A 1 926 ? -14.085 52.700 22.091 1.00 52.81 926 PHE A O 1
ATOM 7671 N N . SER A 1 927 ? -14.679 51.160 23.594 1.00 61.41 927 SER A N 1
ATOM 7672 C CA . SER A 1 927 ? -16.035 51.679 23.794 1.00 61.41 927 SER A CA 1
ATOM 7673 C C . SER A 1 927 ? -16.019 53.147 24.222 1.00 61.41 927 SER A C 1
ATOM 7675 O O . SER A 1 927 ? -16.725 53.955 23.628 1.00 61.41 927 SER A O 1
ATOM 7677 N N . ARG A 1 928 ? -15.151 53.521 25.177 1.00 66.12 928 ARG A N 1
ATOM 7678 C CA . ARG A 1 928 ? -15.050 54.911 25.662 1.00 66.12 928 ARG A CA 1
ATOM 7679 C C . ARG A 1 928 ? -14.481 55.869 24.622 1.00 66.12 928 ARG A C 1
ATOM 7681 O O . ARG A 1 928 ? -14.914 57.016 24.545 1.00 66.12 928 ARG A O 1
ATOM 7688 N N . ASP A 1 929 ? -13.522 55.412 23.824 1.00 66.00 929 ASP A N 1
ATOM 7689 C CA . ASP A 1 929 ? -12.917 56.246 22.785 1.00 66.00 929 ASP A CA 1
ATOM 7690 C C . ASP A 1 929 ? -13.816 56.342 21.547 1.00 66.00 929 ASP A C 1
ATOM 7692 O O . ASP A 1 929 ? -13.889 57.402 20.932 1.00 66.00 929 ASP A O 1
ATOM 7696 N N . LEU A 1 930 ? -14.586 55.297 21.230 1.00 70.75 930 LEU A N 1
ATOM 7697 C CA . LEU A 1 930 ? -15.650 55.342 20.226 1.00 70.75 930 LEU A CA 1
ATOM 7698 C C . LEU A 1 930 ? -16.805 56.246 20.663 1.00 70.75 930 LEU A C 1
ATOM 7700 O O . LEU A 1 930 ? -17.360 56.945 19.819 1.00 70.75 930 LEU A O 1
ATOM 7704 N N . GLU A 1 931 ? -17.148 56.290 21.951 1.00 74.19 931 GLU A N 1
ATOM 7705 C CA . GLU A 1 931 ? -18.115 57.253 22.493 1.00 74.19 931 GLU A CA 1
ATOM 7706 C C . GLU A 1 931 ? -17.607 58.687 22.378 1.00 74.19 931 GLU A C 1
ATOM 7708 O O . GLU A 1 931 ? -18.308 59.526 21.817 1.00 74.19 931 GLU A O 1
ATOM 7713 N N . LYS A 1 932 ? -16.357 58.956 22.775 1.00 77.44 932 LYS A N 1
ATOM 7714 C CA . LYS A 1 932 ? -15.736 60.277 22.585 1.00 77.44 932 LYS A CA 1
ATOM 7715 C C . LYS A 1 932 ? -15.642 60.666 21.113 1.00 77.44 932 LYS A C 1
ATOM 7717 O O . LYS A 1 932 ? -15.910 61.810 20.771 1.00 77.44 932 LYS A O 1
ATOM 7722 N N . LEU A 1 933 ? -15.297 59.740 20.218 1.00 77.12 933 LEU A N 1
ATOM 7723 C CA . LEU A 1 933 ? -15.239 60.008 18.778 1.00 77.12 933 LEU A CA 1
ATOM 7724 C C . LEU A 1 933 ? -16.632 60.200 18.171 1.00 77.12 933 LEU A C 1
ATOM 7726 O O . LEU A 1 933 ? -16.788 61.030 17.277 1.00 77.12 933 LEU A O 1
ATOM 7730 N N . ARG A 1 934 ? -17.662 59.503 18.668 1.00 77.94 934 ARG A N 1
ATOM 7731 C CA . ARG A 1 934 ? -19.060 59.775 18.303 1.00 77.94 934 ARG A CA 1
ATOM 7732 C C . ARG A 1 934 ? -19.510 61.139 18.813 1.00 77.94 934 ARG A C 1
ATOM 7734 O O . ARG A 1 934 ? -20.166 61.855 18.062 1.00 77.94 934 ARG A O 1
ATOM 7741 N N . GLU A 1 935 ? -19.131 61.532 20.026 1.00 78.56 935 GLU A N 1
ATOM 7742 C CA . GLU A 1 935 ? -19.404 62.869 20.561 1.00 78.56 935 GLU A CA 1
ATOM 7743 C C . GLU A 1 935 ? -18.683 63.955 19.766 1.00 78.56 935 GLU A C 1
ATOM 7745 O O . GLU A 1 935 ? -19.318 64.932 19.379 1.00 78.56 935 GLU A O 1
ATOM 7750 N N . ILE A 1 936 ? -17.405 63.766 19.434 1.00 82.44 936 ILE A N 1
ATOM 7751 C CA . ILE A 1 936 ? -16.632 64.695 18.601 1.00 82.44 936 ILE A CA 1
ATOM 7752 C C . ILE A 1 936 ? -17.220 64.755 17.192 1.00 82.44 936 ILE A C 1
ATOM 7754 O O . ILE A 1 936 ? -17.389 65.842 16.657 1.00 82.44 936 ILE A O 1
ATOM 7758 N N . SER A 1 937 ? -17.609 63.626 16.596 1.00 78.25 937 SER A N 1
ATOM 7759 C CA . SER A 1 937 ? -18.280 63.605 15.290 1.00 78.25 937 SER A CA 1
ATOM 7760 C C . SER A 1 937 ? -19.632 64.323 15.339 1.00 78.25 937 SER A C 1
ATOM 7762 O O . SER A 1 937 ? -19.977 65.056 14.414 1.00 78.25 937 SER A O 1
ATOM 7764 N N . LYS A 1 938 ? -20.381 64.187 16.440 1.00 80.25 938 LYS A N 1
ATOM 7765 C CA . LYS A 1 938 ? -21.634 64.917 16.668 1.00 80.25 938 LYS A CA 1
ATOM 7766 C C . LYS A 1 938 ? -21.378 66.416 16.849 1.00 80.25 938 LYS A C 1
ATOM 7768 O O . LYS A 1 938 ? -22.088 67.223 16.260 1.00 80.25 938 LYS A O 1
ATOM 7773 N N . GLN A 1 939 ? -20.333 66.801 17.582 1.00 80.50 939 GLN A N 1
ATOM 7774 C CA . GLN A 1 939 ? -19.902 68.195 17.734 1.00 80.50 939 GLN A CA 1
ATOM 7775 C C . GLN A 1 939 ? -19.418 68.791 16.408 1.00 80.50 939 GLN A C 1
ATOM 7777 O O . GLN A 1 939 ? -19.784 69.915 16.086 1.00 80.50 939 GLN A O 1
ATOM 7782 N N . GLN A 1 940 ? -18.670 68.032 15.607 1.00 78.31 940 GLN A N 1
ATOM 7783 C CA . GLN A 1 940 ? -18.201 68.438 14.285 1.00 78.31 940 GLN A CA 1
ATOM 7784 C C . GLN A 1 940 ? -19.353 68.540 13.288 1.00 78.31 940 GLN A C 1
ATOM 7786 O O . GLN A 1 940 ? -19.398 69.505 12.539 1.00 78.31 940 GLN A O 1
ATOM 7791 N N . LYS A 1 941 ? -20.333 67.626 13.305 1.00 80.31 941 LYS A N 1
ATOM 7792 C CA . LYS A 1 941 ? -21.569 67.776 12.520 1.00 80.31 941 LYS A CA 1
ATOM 7793 C C . LYS A 1 941 ? -22.354 69.012 12.946 1.00 80.31 941 LYS A C 1
ATOM 7795 O O . LYS A 1 941 ? -22.762 69.780 12.084 1.00 80.31 941 LYS A O 1
ATOM 7800 N N . ASN A 1 942 ? -22.483 69.265 14.247 1.00 76.75 942 ASN A N 1
ATOM 7801 C CA . ASN A 1 942 ? -23.134 70.472 14.755 1.00 76.75 942 ASN A CA 1
ATOM 7802 C C . ASN A 1 942 ? -22.368 71.749 14.370 1.00 76.75 942 ASN A C 1
ATOM 7804 O O . ASN A 1 942 ? -22.991 72.754 14.040 1.00 76.75 942 ASN A O 1
ATOM 7808 N N . GLN A 1 943 ? -21.031 71.720 14.369 1.00 80.38 943 GLN A N 1
ATOM 7809 C CA . GLN A 1 943 ? -20.195 72.823 13.891 1.00 80.38 943 GLN A CA 1
ATOM 7810 C C . GLN A 1 943 ? -20.308 73.007 12.383 1.00 80.38 943 GLN A C 1
ATOM 7812 O O . GLN A 1 943 ? -20.429 74.138 11.939 1.00 80.38 943 GLN A O 1
ATOM 7817 N N . ILE A 1 944 ? -20.316 71.932 11.597 1.00 77.56 944 ILE A N 1
ATOM 7818 C CA . ILE A 1 944 ? -20.521 71.994 10.148 1.00 77.56 944 ILE A CA 1
ATOM 7819 C C . ILE A 1 944 ? -21.912 72.541 9.851 1.00 77.56 944 ILE A C 1
ATOM 7821 O O . ILE A 1 944 ? -22.035 73.399 8.993 1.00 77.56 944 ILE A O 1
ATOM 7825 N N . GLU A 1 945 ? -22.952 72.132 10.572 1.00 77.25 945 GLU A N 1
ATOM 7826 C CA . GLU A 1 945 ? -24.284 72.715 10.419 1.00 77.25 945 GLU A CA 1
ATOM 7827 C C . GLU A 1 945 ? -24.340 74.174 10.872 1.00 77.25 945 GLU A C 1
ATOM 7829 O O . GLU A 1 945 ? -25.000 74.977 10.220 1.00 77.25 945 GLU A O 1
ATOM 7834 N N . SER A 1 946 ? -23.653 74.541 11.957 1.00 75.94 946 SER A N 1
ATOM 7835 C CA . SER A 1 946 ? -23.532 75.932 12.404 1.00 75.94 946 SER A CA 1
ATOM 7836 C C . SER A 1 946 ? -22.828 76.775 11.350 1.00 75.94 946 SER A C 1
ATOM 7838 O O . SER A 1 946 ? -23.341 77.822 10.985 1.00 75.94 946 SER A O 1
ATOM 7840 N N . LEU A 1 947 ? -21.714 76.290 10.802 1.00 78.31 947 LEU A N 1
ATOM 7841 C CA . LEU A 1 947 ? -20.946 76.938 9.746 1.00 78.31 947 LEU A CA 1
ATOM 7842 C C . LEU A 1 947 ? -21.708 76.949 8.425 1.00 78.31 947 LEU A C 1
ATOM 7844 O O . LEU A 1 947 ? -21.628 77.917 7.693 1.00 78.31 947 LEU A O 1
ATOM 7848 N N . GLN A 1 948 ? -22.491 75.924 8.103 1.00 73.19 948 GLN A N 1
ATOM 7849 C CA . GLN A 1 948 ? -23.350 75.923 6.923 1.00 73.19 948 GLN A CA 1
ATOM 7850 C C . GLN A 1 948 ? -24.525 76.882 7.096 1.00 73.19 948 GLN A C 1
ATOM 7852 O O . GLN A 1 948 ? -24.891 77.552 6.137 1.00 73.19 948 GLN A O 1
ATOM 7857 N N . ARG A 1 949 ? -25.105 76.992 8.297 1.00 68.62 949 ARG A N 1
ATOM 7858 C CA . ARG A 1 949 ? -26.101 78.022 8.620 1.00 68.62 949 ARG A CA 1
ATOM 7859 C C . ARG A 1 949 ? -25.467 79.409 8.563 1.00 68.62 949 ARG A C 1
ATOM 7861 O O . ARG A 1 949 ? -26.056 80.293 7.961 1.00 68.62 949 ARG A O 1
ATOM 7868 N N . GLU A 1 950 ? -24.251 79.566 9.072 1.00 73.19 950 GLU A N 1
ATOM 7869 C CA . GLU A 1 950 ? -23.479 80.806 9.053 1.00 73.19 950 GLU A CA 1
ATOM 7870 C C . GLU A 1 950 ? -23.102 81.215 7.624 1.00 73.19 950 GLU A C 1
ATOM 7872 O O . GLU A 1 950 ? -23.396 82.331 7.214 1.00 73.19 950 GLU A O 1
ATOM 7877 N N . ILE A 1 951 ? -22.581 80.298 6.809 1.00 69.88 951 ILE A N 1
ATOM 7878 C CA . ILE A 1 951 ? -22.288 80.491 5.383 1.00 69.88 951 ILE A CA 1
ATOM 7879 C C . ILE A 1 951 ? -23.576 80.792 4.616 1.00 69.88 951 ILE A C 1
ATOM 7881 O O . ILE A 1 951 ? -23.591 81.707 3.797 1.00 69.88 951 ILE A O 1
ATOM 7885 N N . ARG A 1 952 ? -24.690 80.103 4.893 1.00 63.12 952 ARG A N 1
ATOM 7886 C CA . ARG A 1 952 ? -25.986 80.441 4.281 1.00 63.12 952 ARG A CA 1
ATOM 7887 C C . ARG A 1 952 ? -26.449 81.844 4.695 1.00 63.12 952 ARG A C 1
ATOM 7889 O O . ARG A 1 952 ? -26.878 82.597 3.829 1.00 63.12 952 ARG A O 1
ATOM 7896 N N . THR A 1 953 ? -26.273 82.255 5.954 1.00 57.59 953 THR A N 1
ATOM 7897 C CA . THR A 1 953 ? -26.604 83.618 6.420 1.00 57.59 953 THR A CA 1
ATOM 7898 C C . THR A 1 953 ? -25.644 84.699 5.910 1.00 57.59 953 THR A C 1
ATOM 7900 O O . THR A 1 953 ? -26.069 85.825 5.662 1.00 57.59 953 THR A O 1
ATOM 7903 N N . LEU A 1 954 ? -24.368 84.370 5.693 1.00 58.34 954 LEU A N 1
ATOM 7904 C CA . LEU A 1 954 ? -23.343 85.273 5.164 1.00 58.34 954 LEU A CA 1
ATOM 7905 C C . LEU A 1 954 ? -23.435 85.403 3.635 1.00 58.34 954 LEU A C 1
ATOM 7907 O O . LEU A 1 954 ? -23.211 86.489 3.104 1.00 58.34 954 LEU A O 1
ATOM 7911 N N . SER A 1 955 ? -23.827 84.335 2.930 1.00 58.69 955 SER A N 1
ATOM 7912 C CA . SER A 1 955 ? -24.024 84.331 1.471 1.00 58.69 955 SER A CA 1
ATOM 7913 C C . SER A 1 955 ? -25.288 85.072 1.018 1.00 58.69 955 SER A C 1
ATOM 7915 O O . SER A 1 955 ? -25.329 85.543 -0.115 1.00 58.69 955 SER A O 1
ATOM 7917 N N . LEU A 1 956 ? -26.286 85.247 1.894 1.00 51.12 956 LEU A N 1
ATOM 7918 C CA . LEU A 1 956 ? -27.556 85.911 1.561 1.00 51.12 956 LEU A CA 1
ATOM 7919 C C . LEU A 1 956 ? -27.730 87.327 2.141 1.00 51.12 956 LEU A C 1
ATOM 7921 O O . LEU A 1 956 ? -28.785 87.916 1.936 1.00 51.12 956 LEU A O 1
ATOM 7925 N N . LYS A 1 957 ? -26.724 87.908 2.823 1.00 56.19 957 LYS A N 1
ATOM 7926 C CA . LYS A 1 957 ? -26.702 89.310 3.323 1.00 56.19 957 LYS A CA 1
ATOM 7927 C C . LYS A 1 957 ? -28.063 89.870 3.814 1.00 56.19 957 LYS A C 1
ATOM 7929 O O . LYS A 1 957 ? -28.370 91.030 3.561 1.00 56.19 957 LYS A O 1
ATOM 7934 N N . CYS A 1 958 ? -28.873 89.094 4.538 1.00 37.81 958 CYS A N 1
ATOM 7935 C CA . CYS A 1 958 ? -30.134 89.542 5.148 1.00 37.81 958 CYS A CA 1
ATOM 7936 C C . CYS A 1 958 ? -30.449 88.712 6.409 1.00 37.81 958 CYS A C 1
ATOM 7938 O O . CYS A 1 958 ? -30.199 87.511 6.462 1.00 37.81 958 CYS A O 1
ATOM 7940 N N . LYS A 1 959 ? -30.971 89.384 7.441 1.00 37.00 959 LYS A N 1
ATOM 7941 C CA . LYS A 1 959 ? -31.328 88.863 8.780 1.00 37.00 959 LYS A CA 1
ATOM 7942 C C . LYS A 1 959 ? -32.842 88.522 8.827 1.00 37.00 959 LYS A C 1
ATOM 7944 O O . LYS A 1 959 ? -33.572 89.010 7.973 1.00 37.00 959 LYS A O 1
ATOM 7949 N N . PRO A 1 960 ? -33.342 87.852 9.883 1.00 50.22 960 PRO A N 1
ATOM 7950 C CA . PRO A 1 960 ? -33.610 86.417 10.015 1.00 50.22 960 PRO A CA 1
ATOM 7951 C C . PRO A 1 960 ? -35.106 86.026 9.844 1.00 50.22 960 PRO A C 1
ATOM 7953 O O . PRO A 1 960 ? -35.959 86.893 9.706 1.00 50.22 960 PRO A O 1
ATOM 7956 N N . PHE A 1 961 ? -35.379 84.719 9.998 1.00 28.27 961 PHE A N 1
ATOM 7957 C CA . PHE A 1 961 ? -36.663 84.007 10.207 1.00 28.27 961 PHE A CA 1
ATOM 7958 C C . PHE A 1 961 ? -37.340 83.325 9.013 1.00 28.27 961 PHE A C 1
ATOM 7960 O O . PHE A 1 961 ? -37.553 83.910 7.959 1.00 28.27 961 PHE A O 1
ATOM 7967 N N . GLY A 1 962 ? -37.772 82.085 9.269 1.00 30.22 962 GLY A N 1
ATOM 7968 C CA . GLY A 1 962 ? -38.752 81.362 8.461 1.00 30.22 962 GLY A CA 1
ATOM 7969 C C . GLY A 1 962 ? -38.551 79.856 8.527 1.00 30.22 962 GLY A C 1
ATOM 7970 O O . GLY A 1 962 ? -37.614 79.342 7.942 1.00 30.22 962 GLY A O 1
ATOM 7971 N N . SER A 1 963 ? -39.392 79.171 9.290 1.00 29.14 963 SER A N 1
ATOM 7972 C CA . SER A 1 963 ? -39.300 77.763 9.662 1.00 29.14 963 SER A CA 1
ATOM 7973 C C . SER A 1 963 ? -39.912 76.788 8.648 1.00 29.14 963 SER A C 1
ATOM 7975 O O . SER A 1 963 ? -40.687 77.193 7.790 1.00 29.14 963 SER A O 1
ATOM 7977 N N . LEU A 1 964 ? -39.709 75.501 8.961 1.00 29.22 964 LEU A N 1
ATOM 7978 C CA . LEU A 1 964 ? -40.539 74.331 8.641 1.00 29.22 964 LEU A CA 1
ATOM 7979 C C . LEU A 1 964 ? -40.353 73.666 7.268 1.00 29.22 964 LEU A C 1
ATOM 7981 O O . LEU A 1 964 ? -40.454 74.301 6.226 1.00 29.22 964 LEU A O 1
ATOM 7985 N N . GLY A 1 965 ? -40.234 72.335 7.319 1.00 29.44 965 GLY A N 1
ATOM 7986 C CA . GLY A 1 965 ? -40.716 71.457 6.253 1.00 29.44 965 GLY A CA 1
ATOM 7987 C C . GLY A 1 965 ? -39.747 70.369 5.822 1.00 29.44 965 GLY A C 1
ATOM 7988 O O . GLY A 1 965 ? -39.108 70.503 4.788 1.00 29.44 965 GLY A O 1
ATOM 7989 N N . MET A 1 966 ? -39.654 69.310 6.625 1.00 31.55 966 MET A N 1
ATOM 7990 C CA . MET A 1 966 ? -39.092 68.008 6.264 1.00 31.55 966 MET A CA 1
ATOM 7991 C C . MET A 1 966 ? -39.844 67.400 5.064 1.00 31.55 966 MET A C 1
ATOM 7993 O O . MET A 1 966 ? -41.040 67.628 4.925 1.00 31.55 966 MET A O 1
ATOM 7997 N N . ASP A 1 967 ? -39.167 66.615 4.224 1.00 28.75 967 ASP A N 1
ATOM 7998 C CA . ASP A 1 967 ? -39.311 65.157 4.318 1.00 28.75 967 ASP A CA 1
ATOM 7999 C C . ASP A 1 967 ? -38.323 64.401 3.420 1.00 28.75 967 ASP A C 1
ATOM 8001 O O . ASP A 1 967 ? -38.182 64.609 2.216 1.00 28.75 967 ASP A O 1
ATOM 8005 N N . THR A 1 968 ? -37.614 63.521 4.109 1.00 32.31 968 THR A N 1
ATOM 8006 C CA . THR A 1 968 ? -36.786 62.403 3.674 1.00 32.31 968 THR A CA 1
ATOM 8007 C C . THR A 1 968 ? -37.645 61.188 3.336 1.00 32.31 968 THR A C 1
ATOM 8009 O O . THR A 1 968 ? -38.616 60.943 4.038 1.00 32.31 968 THR A O 1
ATOM 8012 N N . MET A 1 969 ? -37.196 60.363 2.389 1.00 28.27 969 MET A N 1
ATOM 8013 C CA . MET A 1 969 ? -37.307 58.889 2.402 1.00 28.27 969 MET A CA 1
ATOM 8014 C C . MET A 1 969 ? -36.226 58.374 1.428 1.00 28.27 969 MET A C 1
ATOM 8016 O O . MET A 1 969 ? -36.248 58.736 0.257 1.00 28.27 969 MET A O 1
ATOM 8020 N N . GLU A 1 970 ? -35.087 57.820 1.852 1.00 25.48 970 GLU A N 1
ATOM 8021 C CA . GLU A 1 970 ? -34.823 56.494 2.452 1.00 25.48 970 GLU A CA 1
ATOM 8022 C C . GLU A 1 970 ? -35.111 55.272 1.552 1.00 25.48 970 GLU A C 1
ATOM 8024 O O . GLU A 1 970 ? -36.245 54.824 1.500 1.00 25.48 970 GLU A O 1
ATOM 8029 N N . THR A 1 971 ? -34.024 54.656 1.031 1.00 30.22 971 THR A N 1
ATOM 8030 C CA . THR A 1 971 ? -33.730 53.187 0.944 1.00 30.22 971 THR A CA 1
ATOM 8031 C C . THR A 1 971 ? -34.701 52.290 0.108 1.00 30.22 971 THR A C 1
ATOM 8033 O O . THR A 1 971 ? -35.786 52.764 -0.194 1.00 30.22 971 THR A O 1
ATOM 8036 N N . PRO A 1 972 ? -34.394 51.020 -0.311 1.00 36.50 972 PRO A N 1
ATOM 8037 C CA . PRO A 1 972 ? -33.502 50.065 0.364 1.00 36.50 972 PRO A CA 1
ATOM 8038 C C . PRO A 1 972 ? -32.734 48.969 -0.438 1.00 36.50 972 PRO A C 1
ATOM 8040 O O . PRO A 1 972 ? -33.070 48.607 -1.557 1.00 36.50 972 PRO A O 1
ATOM 8043 N N . ARG A 1 973 ? -31.783 48.368 0.305 1.00 26.62 973 ARG A N 1
ATOM 8044 C CA . ARG A 1 973 ? -31.449 46.926 0.451 1.00 26.62 973 ARG A CA 1
ATOM 8045 C C . ARG A 1 973 ? -30.605 46.171 -0.590 1.00 26.62 973 ARG A C 1
ATOM 8047 O O . ARG A 1 973 ? -31.004 45.948 -1.721 1.00 26.62 973 ARG A O 1
ATOM 8054 N N . ASP A 1 974 ? -29.479 45.679 -0.058 1.00 25.88 974 ASP A N 1
ATOM 8055 C CA . ASP A 1 974 ? -29.064 44.272 0.080 1.00 25.88 974 ASP A CA 1
ATOM 8056 C C . ASP A 1 974 ? -29.314 43.296 -1.088 1.00 25.88 974 ASP A C 1
ATOM 8058 O O . ASP A 1 974 ? -30.456 42.990 -1.413 1.00 25.88 974 ASP A O 1
ATOM 8062 N N . ARG A 1 975 ? -28.265 42.598 -1.552 1.00 25.97 975 ARG A N 1
ATOM 8063 C CA . ARG A 1 975 ? -27.813 41.286 -1.024 1.00 25.97 975 ARG A CA 1
ATOM 8064 C C . ARG A 1 975 ? -26.716 40.666 -1.915 1.00 25.97 975 ARG A C 1
ATOM 8066 O O . ARG A 1 975 ? -26.865 40.581 -3.122 1.00 25.97 975 ARG A O 1
ATOM 8073 N N . ILE A 1 976 ? -25.630 40.253 -1.255 1.00 27.59 976 ILE A N 1
ATOM 8074 C CA . ILE A 1 976 ? -25.009 38.909 -1.243 1.00 27.59 976 ILE A CA 1
ATOM 8075 C C . ILE A 1 976 ? -24.990 38.091 -2.552 1.00 27.59 976 ILE A C 1
ATOM 8077 O O . ILE A 1 976 ? -26.045 37.697 -3.032 1.00 27.59 976 ILE A O 1
ATOM 8081 N N . ALA A 1 977 ? -23.773 37.711 -2.977 1.00 25.73 977 ALA A N 1
ATOM 8082 C CA . ALA A 1 977 ? -23.291 36.356 -3.349 1.00 25.73 977 ALA A CA 1
ATOM 8083 C C . ALA A 1 977 ? -22.121 36.527 -4.345 1.00 25.73 977 ALA A C 1
ATOM 8085 O O . ALA A 1 977 ? -22.284 37.145 -5.390 1.00 25.73 977 ALA A O 1
ATOM 8086 N N . VAL A 1 978 ? -20.864 36.242 -3.989 1.00 26.97 978 VAL A N 1
ATOM 8087 C CA . VAL A 1 978 ? -20.250 34.897 -3.939 1.00 26.97 978 VAL A CA 1
ATOM 8088 C C . VAL A 1 978 ? -20.604 34.097 -5.192 1.00 26.97 978 VAL A C 1
ATOM 8090 O O . VAL A 1 978 ? -21.658 33.477 -5.259 1.00 26.97 978 VAL A O 1
ATOM 8093 N N . PHE A 1 979 ? -19.710 34.138 -6.180 1.00 26.80 979 PHE A N 1
ATOM 8094 C CA . PHE A 1 979 ? -19.679 33.154 -7.252 1.00 26.80 979 PHE A CA 1
ATOM 8095 C C . PHE A 1 979 ? -18.752 32.030 -6.811 1.00 26.80 979 PHE A C 1
ATOM 8097 O O . PHE A 1 979 ? -17.535 32.206 -6.768 1.00 26.80 979 PHE A O 1
ATOM 8104 N N . ASP A 1 980 ? -19.373 30.912 -6.461 1.00 27.08 980 ASP A N 1
ATOM 8105 C CA . ASP A 1 980 ? -18.742 29.606 -6.439 1.00 27.08 980 ASP A CA 1
ATOM 8106 C C . ASP A 1 980 ? -19.210 28.818 -7.667 1.00 27.08 980 ASP A C 1
ATOM 8108 O O . ASP A 1 980 ? -20.249 29.103 -8.269 1.00 27.08 980 ASP A O 1
ATOM 8112 N N . GLN A 1 981 ? -18.379 27.862 -8.049 1.00 30.47 981 GLN A N 1
ATOM 8113 C CA . GLN A 1 981 ? -18.513 26.981 -9.204 1.00 30.47 981 GLN A CA 1
ATOM 8114 C C . GLN A 1 981 ? -19.794 26.125 -9.162 1.00 30.47 981 GLN A C 1
ATOM 8116 O O . GLN A 1 981 ? -20.198 25.682 -8.089 1.00 30.47 981 GLN A O 1
ATOM 8121 N N . LYS A 1 982 ? -20.358 25.804 -10.340 1.00 26.31 982 LYS A N 1
ATOM 8122 C CA . LYS A 1 982 ? -20.577 24.419 -10.823 1.00 26.31 982 LYS A CA 1
ATOM 8123 C C . LYS A 1 982 ? -21.239 24.359 -12.212 1.00 26.31 982 LYS A C 1
ATOM 8125 O O . LYS A 1 982 ? -22.180 25.092 -12.487 1.00 26.31 982 LYS A O 1
ATOM 8130 N N . GLU A 1 983 ? -20.658 23.485 -13.036 1.00 27.11 983 GLU A N 1
ATOM 8131 C CA . GLU A 1 983 ? -21.237 22.524 -13.998 1.00 27.11 983 GLU A CA 1
ATOM 8132 C C . GLU A 1 983 ? -22.555 22.840 -14.728 1.00 27.11 983 GLU A C 1
ATOM 8134 O O . GLU A 1 983 ? -23.590 23.047 -14.106 1.00 27.11 983 GLU A O 1
ATOM 8139 N N . TYR A 1 984 ? -22.532 22.676 -16.058 1.00 28.67 984 TYR A N 1
ATOM 8140 C CA . TYR A 1 984 ? -23.490 21.809 -16.755 1.00 28.67 984 TYR A CA 1
ATOM 8141 C C . TYR A 1 984 ? -22.809 21.107 -17.937 1.00 28.67 984 TYR A C 1
ATOM 8143 O O . TYR A 1 984 ? -22.070 21.727 -18.704 1.00 28.67 984 TYR A O 1
ATOM 8151 N N . GLU A 1 985 ? -23.055 19.802 -18.008 1.00 25.94 985 GLU A N 1
ATOM 8152 C CA . GLU A 1 985 ? -22.604 18.844 -19.011 1.00 25.94 985 GLU A CA 1
ATOM 8153 C C . GLU A 1 985 ? -23.377 18.946 -20.342 1.00 25.94 985 GLU A C 1
ATOM 8155 O O . GLU A 1 985 ? -24.440 19.561 -20.437 1.00 25.94 985 GLU A O 1
ATOM 8160 N N . ASP A 1 986 ? -22.811 18.236 -21.321 1.00 24.42 986 ASP A N 1
ATOM 8161 C CA . ASP A 1 986 ? -23.416 17.650 -22.518 1.00 24.42 986 ASP A CA 1
ATOM 8162 C C . ASP A 1 986 ? -23.622 18.508 -23.774 1.00 24.42 986 ASP A C 1
ATOM 8164 O O . ASP A 1 986 ? -24.699 19.006 -24.094 1.00 24.42 986 ASP A O 1
ATOM 8168 N N . SER A 1 987 ? -22.596 18.465 -24.631 1.00 25.72 987 SER A N 1
ATOM 8169 C CA . SER A 1 987 ? -22.820 18.053 -26.017 1.00 25.72 987 SER A CA 1
ATOM 8170 C C . SER A 1 987 ? -21.795 16.993 -26.410 1.00 25.72 987 SER A C 1
ATOM 8172 O O . SER A 1 987 ? -20.616 17.264 -26.625 1.00 25.72 987 SER A O 1
ATOM 8174 N N . ILE A 1 988 ? -22.309 15.774 -26.498 1.00 33.28 988 ILE A N 1
ATOM 8175 C CA . ILE A 1 988 ? -21.770 14.576 -27.133 1.00 33.28 988 ILE A CA 1
ATOM 8176 C C . ILE A 1 988 ? -20.995 14.934 -28.412 1.00 33.28 988 ILE A C 1
ATOM 8178 O O . ILE A 1 988 ? -21.594 15.384 -29.380 1.00 33.28 988 ILE A O 1
ATOM 8182 N N . PHE A 1 989 ? -19.676 14.746 -28.395 1.00 25.53 989 PHE A N 1
ATOM 8183 C CA . PHE A 1 989 ? -18.871 14.079 -29.429 1.00 25.53 989 PHE A CA 1
ATOM 8184 C C . PHE A 1 989 ? -17.447 13.956 -28.875 1.00 25.53 989 PHE A C 1
ATOM 8186 O O . PHE A 1 989 ? -16.701 14.928 -28.777 1.00 25.53 989 PHE A O 1
ATOM 8193 N N . ALA A 1 990 ? -17.100 12.744 -28.444 1.00 26.70 990 ALA A N 1
ATOM 8194 C CA . ALA A 1 990 ? -15.806 12.425 -27.869 1.00 26.70 990 ALA A CA 1
ATOM 8195 C C . ALA A 1 990 ? -14.686 12.639 -28.899 1.00 26.70 990 ALA A C 1
ATOM 8197 O O . ALA A 1 990 ? -14.632 11.980 -29.939 1.00 26.70 990 ALA A O 1
ATOM 8198 N N . SER A 1 991 ? -13.766 13.544 -28.578 1.00 28.97 991 SER A N 1
ATOM 8199 C CA . SER A 1 991 ? -12.464 13.684 -29.219 1.00 28.97 991 SER A CA 1
ATOM 8200 C C . SER A 1 991 ? -11.584 12.482 -28.859 1.00 28.97 991 SER A C 1
ATOM 8202 O O . SER A 1 991 ? -10.772 12.537 -27.938 1.00 28.97 991 SER A O 1
ATOM 8204 N N . VAL A 1 992 ? -11.751 11.375 -29.580 1.00 32.91 992 VAL A N 1
ATOM 8205 C CA . VAL A 1 992 ? -10.840 10.222 -29.534 1.00 32.91 992 VAL A CA 1
ATOM 8206 C C . VAL A 1 992 ? -9.686 10.465 -30.508 1.00 32.91 992 VAL A C 1
ATOM 8208 O O . VAL A 1 992 ? -9.609 9.796 -31.524 1.00 32.91 992 VAL A O 1
ATOM 8211 N N . ILE A 1 993 ? -8.815 11.447 -30.251 1.00 30.12 993 ILE A N 1
ATOM 8212 C CA . ILE A 1 993 ? -7.488 11.555 -30.895 1.00 30.12 993 ILE A CA 1
ATOM 8213 C C . ILE A 1 993 ? -6.562 12.352 -29.958 1.00 30.12 993 ILE A C 1
ATOM 8215 O O . ILE A 1 993 ? -6.311 13.523 -30.202 1.00 30.12 993 ILE A O 1
ATOM 8219 N N . ASP A 1 994 ? -6.081 11.748 -28.870 1.00 30.22 994 ASP A N 1
ATOM 8220 C CA . ASP A 1 994 ? -4.991 12.342 -28.062 1.00 30.22 994 ASP A CA 1
ATOM 8221 C C . ASP A 1 994 ? -4.039 11.287 -27.460 1.00 30.22 994 ASP A C 1
ATOM 8223 O O . ASP A 1 994 ? -3.366 11.504 -26.456 1.00 30.22 994 ASP A O 1
ATOM 8227 N N . SER A 1 995 ? -3.929 10.118 -28.099 1.00 29.77 995 SER A N 1
ATOM 8228 C CA . SER A 1 995 ? -3.007 9.049 -27.687 1.00 29.77 995 SER A CA 1
ATOM 8229 C C . SER A 1 995 ? -2.166 8.504 -28.842 1.00 29.77 995 SER A C 1
ATOM 8231 O O . SER A 1 995 ? -2.005 7.297 -28.998 1.00 29.77 995 SER A O 1
ATOM 8233 N N . VAL A 1 996 ? -1.578 9.392 -29.647 1.00 30.42 996 VAL A N 1
ATOM 8234 C CA . VAL A 1 996 ? -0.452 9.026 -30.518 1.00 30.42 996 VAL A CA 1
ATOM 8235 C C . VAL A 1 996 ? 0.602 10.131 -30.428 1.00 30.42 996 VAL A C 1
ATOM 8237 O O . VAL A 1 996 ? 0.312 11.264 -30.814 1.00 30.42 996 VAL A O 1
ATOM 8240 N N . PRO A 1 997 ? 1.816 9.867 -29.911 1.00 28.20 997 PRO A N 1
ATOM 8241 C CA . PRO A 1 997 ? 2.892 10.840 -30.015 1.00 28.20 997 PRO A CA 1
ATOM 8242 C C . PRO A 1 997 ? 3.229 11.036 -31.498 1.00 28.20 997 PRO A C 1
ATOM 8244 O O . PRO A 1 997 ? 3.354 10.062 -32.241 1.00 28.20 997 PRO A O 1
ATOM 8247 N N . ASN A 1 998 ? 3.372 12.294 -31.924 1.00 26.86 998 ASN A N 1
ATOM 8248 C CA . ASN A 1 998 ? 3.831 12.645 -33.267 1.00 26.86 998 ASN A CA 1
ATOM 8249 C C . ASN A 1 998 ? 5.195 11.989 -33.527 1.00 26.86 998 ASN A C 1
ATOM 8251 O O . ASN A 1 998 ? 6.231 12.467 -33.069 1.00 26.86 998 ASN A O 1
ATOM 8255 N N . SER A 1 999 ? 5.182 10.872 -34.249 1.00 28.80 999 SER A N 1
ATOM 8256 C CA . SER A 1 999 ? 6.373 10.291 -34.850 1.00 28.80 999 SER A CA 1
ATOM 8257 C C . SER A 1 999 ? 6.755 11.161 -36.045 1.00 28.80 999 SER A C 1
ATOM 8259 O O . SER A 1 999 ? 6.076 11.150 -37.069 1.00 28.80 999 SER A O 1
ATOM 8261 N N . ASP A 1 1000 ? 7.850 11.912 -35.928 1.00 31.50 1000 ASP A N 1
ATOM 8262 C CA . ASP A 1 1000 ? 8.433 12.743 -36.995 1.00 31.50 1000 ASP A CA 1
ATOM 8263 C C . ASP A 1 1000 ? 9.096 11.912 -38.121 1.00 31.50 1000 ASP A C 1
ATOM 8265 O O . ASP A 1 1000 ? 10.081 12.327 -38.738 1.00 31.50 1000 ASP A O 1
ATOM 8269 N N . ARG A 1 1001 ? 8.593 10.707 -38.422 1.00 32.38 1001 ARG A N 1
ATOM 8270 C CA . ARG A 1 1001 ? 9.128 9.865 -39.499 1.00 32.38 1001 ARG A CA 1
ATOM 8271 C C . ARG A 1 1001 ? 8.035 9.257 -40.360 1.00 32.38 1001 ARG A C 1
ATOM 8273 O O . ARG A 1 1001 ? 7.329 8.347 -39.945 1.00 32.38 1001 ARG A O 1
ATOM 8280 N N . GLY A 1 1002 ? 8.009 9.735 -41.603 1.00 33.59 1002 GLY A N 1
ATOM 8281 C CA . GLY A 1 1002 ? 7.073 9.340 -42.646 1.00 33.59 1002 GLY A CA 1
ATOM 8282 C C . GLY A 1 1002 ? 5.836 10.218 -42.584 1.00 33.59 1002 GLY A C 1
ATOM 8283 O O . GLY A 1 1002 ? 5.013 10.067 -41.689 1.00 33.59 1002 GLY A O 1
ATOM 8284 N N . GLY A 1 1003 ? 5.706 11.163 -43.517 1.00 29.72 1003 GLY A N 1
ATOM 8285 C CA . GLY A 1 1003 ? 4.441 11.865 -43.677 1.00 29.72 1003 GLY A CA 1
ATOM 8286 C C . GLY A 1 1003 ? 3.354 10.825 -43.925 1.00 29.72 1003 GLY A C 1
ATOM 8287 O O . GLY A 1 1003 ? 3.385 10.151 -44.952 1.00 29.72 1003 GLY A O 1
ATOM 8288 N N . SER A 1 1004 ? 2.411 10.690 -42.988 1.00 37.81 1004 SER A N 1
ATOM 8289 C CA . SER A 1 1004 ? 1.099 10.111 -43.288 1.00 37.81 1004 SER A CA 1
ATOM 8290 C C . SER A 1 1004 ? 0.603 10.740 -44.602 1.00 37.81 1004 SER A C 1
ATOM 8292 O O . SER A 1 1004 ? 0.886 11.929 -44.813 1.00 37.81 1004 SER A O 1
ATOM 8294 N N . PRO A 1 1005 ? -0.129 10.017 -45.475 1.00 43.53 1005 PRO A N 1
ATOM 8295 C CA . PRO A 1 1005 ? -0.733 10.583 -46.693 1.00 43.53 1005 PRO A CA 1
ATOM 8296 C C . PRO A 1 1005 ? -1.404 11.952 -46.452 1.00 43.53 1005 PRO A C 1
ATOM 8298 O O . PRO A 1 1005 ? -1.386 12.844 -47.297 1.00 43.53 1005 PRO A O 1
ATOM 8301 N N . ASP A 1 1006 ? -1.879 12.151 -45.222 1.00 52.25 1006 ASP A N 1
ATOM 8302 C CA . ASP A 1 1006 ? -2.460 13.369 -44.674 1.00 52.25 1006 ASP A CA 1
ATOM 8303 C C . ASP A 1 1006 ? -1.564 14.618 -44.674 1.00 52.25 1006 ASP A C 1
ATOM 8305 O O . ASP A 1 1006 ? -2.092 15.722 -44.786 1.00 52.25 1006 ASP A O 1
ATOM 8309 N N . PHE A 1 1007 ? -0.238 14.505 -44.532 1.00 56.72 1007 PHE A N 1
ATOM 8310 C CA . PHE A 1 1007 ? 0.644 15.681 -44.472 1.00 56.72 1007 PHE A CA 1
ATOM 8311 C C . PHE A 1 1007 ? 0.839 16.314 -45.853 1.00 56.72 1007 PHE A C 1
ATOM 8313 O O . PHE A 1 1007 ? 0.824 17.540 -45.970 1.00 56.72 1007 PHE A O 1
ATOM 8320 N N . LEU A 1 1008 ? 0.971 15.490 -46.899 1.00 56.25 1008 LEU A N 1
ATOM 8321 C CA . LEU A 1 1008 ? 1.070 15.964 -48.281 1.00 56.25 1008 LEU A CA 1
ATOM 8322 C C . LEU A 1 1008 ? -0.259 16.572 -48.732 1.00 56.25 1008 LEU A C 1
ATOM 8324 O O . LEU A 1 1008 ? -0.278 17.725 -49.157 1.00 56.25 1008 LEU A O 1
ATOM 8328 N N . LEU A 1 1009 ? -1.376 15.878 -48.495 1.00 62.62 1009 LEU A N 1
ATOM 8329 C CA . LEU A 1 1009 ? -2.719 16.398 -48.769 1.00 62.62 1009 LEU A CA 1
ATOM 8330 C C . LEU A 1 1009 ? -3.013 17.682 -47.977 1.00 62.62 1009 LEU A C 1
ATOM 8332 O O . LEU A 1 1009 ? -3.524 18.655 -48.530 1.00 62.62 1009 LEU A O 1
ATOM 8336 N N . SER A 1 1010 ? -2.623 17.751 -46.700 1.00 70.62 1010 SER A N 1
ATOM 8337 C CA . SER A 1 1010 ? -2.744 18.973 -45.896 1.00 70.62 1010 SER A CA 1
ATOM 8338 C C . SER A 1 1010 ? -1.867 20.108 -46.425 1.00 70.62 1010 SER A C 1
ATOM 8340 O O . SER A 1 1010 ? -2.291 21.264 -46.372 1.00 70.62 1010 SER A O 1
ATOM 8342 N N . MET A 1 1011 ? -0.654 19.827 -46.912 1.00 69.62 1011 MET A N 1
ATOM 8343 C CA . MET A 1 1011 ? 0.189 20.844 -47.541 1.00 69.62 1011 MET A CA 1
ATOM 8344 C C . MET A 1 1011 ? -0.441 21.343 -48.838 1.00 69.62 1011 MET A C 1
ATOM 8346 O O . MET A 1 1011 ? -0.495 22.551 -49.054 1.00 69.62 1011 MET A O 1
ATOM 8350 N N . GLU A 1 1012 ? -0.963 20.453 -49.676 1.00 68.00 1012 GLU A N 1
ATOM 8351 C CA . GLU A 1 1012 ? -1.548 20.811 -50.966 1.00 68.00 1012 GLU A CA 1
ATOM 8352 C C . GLU A 1 1012 ? -2.857 21.591 -50.827 1.00 68.00 1012 GLU A C 1
ATOM 8354 O O . GLU A 1 1012 ? -2.974 22.685 -51.389 1.00 68.00 1012 GLU A O 1
ATOM 8359 N N . ILE A 1 1013 ? -3.800 21.121 -50.003 1.00 74.75 1013 ILE A N 1
ATOM 8360 C CA . ILE A 1 1013 ? -5.013 21.880 -49.654 1.00 74.75 1013 ILE A CA 1
ATOM 8361 C C . ILE A 1 1013 ? -4.611 23.221 -49.035 1.00 74.75 1013 ILE A C 1
ATOM 8363 O O . ILE A 1 1013 ? -5.155 24.265 -49.401 1.00 74.75 1013 ILE A O 1
ATOM 8367 N N . GLY A 1 1014 ? -3.591 23.214 -48.172 1.00 76.19 1014 GLY A N 1
ATOM 8368 C CA . GLY A 1 1014 ? -3.004 24.416 -47.595 1.00 76.19 1014 GLY A CA 1
ATOM 8369 C C . GLY A 1 1014 ? -2.504 25.396 -48.653 1.00 76.19 1014 GLY A C 1
ATOM 8370 O O . GLY A 1 1014 ? -2.790 26.588 -48.558 1.00 76.19 1014 GLY A O 1
ATOM 8371 N N . THR A 1 1015 ? -1.823 24.936 -49.707 1.00 78.94 1015 THR A N 1
ATOM 8372 C CA . THR A 1 1015 ? -1.367 25.801 -50.812 1.00 78.94 1015 THR A CA 1
ATOM 8373 C C . THR A 1 1015 ? -2.526 26.377 -51.627 1.00 78.94 1015 THR A C 1
ATOM 8375 O O . THR A 1 1015 ? -2.484 27.548 -52.007 1.00 78.94 1015 THR A O 1
ATOM 8378 N N . ILE A 1 1016 ? -3.594 25.605 -51.849 1.00 78.62 1016 ILE A N 1
ATOM 8379 C CA . ILE A 1 1016 ? -4.786 26.058 -52.580 1.00 78.62 1016 ILE A CA 1
ATOM 8380 C C . ILE A 1 1016 ? -5.536 27.124 -51.765 1.00 78.62 1016 ILE A C 1
ATOM 8382 O O . ILE A 1 1016 ? -5.864 28.193 -52.289 1.00 78.62 1016 ILE A O 1
ATOM 8386 N N . VAL A 1 1017 ? -5.749 26.869 -50.470 1.00 78.75 1017 VAL A N 1
ATOM 8387 C CA . VAL A 1 1017 ? -6.443 27.773 -49.540 1.00 78.75 1017 VAL A CA 1
ATOM 8388 C C . VAL A 1 1017 ? -5.622 29.042 -49.281 1.00 78.75 1017 VAL A C 1
ATOM 8390 O O . VAL A 1 1017 ? -6.170 30.145 -49.321 1.00 78.75 1017 VAL A O 1
ATOM 8393 N N . THR A 1 1018 ? -4.303 28.926 -49.092 1.00 78.75 1018 THR A N 1
ATOM 8394 C CA . THR A 1 1018 ? -3.407 30.087 -48.928 1.00 78.75 1018 THR A CA 1
ATOM 8395 C C . THR A 1 1018 ? -3.354 30.944 -50.186 1.00 78.75 1018 THR A C 1
ATOM 8397 O O . THR A 1 1018 ? -3.520 32.158 -50.085 1.00 78.75 1018 THR A O 1
ATOM 8400 N N . ALA A 1 1019 ? -3.219 30.350 -51.377 1.00 78.62 1019 ALA A N 1
ATOM 8401 C CA . ALA A 1 1019 ? -3.241 31.095 -52.635 1.00 78.62 1019 ALA A CA 1
ATOM 8402 C C . ALA A 1 1019 ? -4.575 31.835 -52.842 1.00 78.62 1019 ALA A C 1
ATOM 8404 O O . ALA A 1 1019 ? -4.588 32.982 -53.301 1.00 78.62 1019 ALA A O 1
ATOM 8405 N N . PHE A 1 1020 ? -5.697 31.217 -52.461 1.00 78.94 1020 PHE A N 1
ATOM 8406 C CA . PHE A 1 1020 ? -7.021 31.832 -52.534 1.00 78.94 1020 PHE A CA 1
ATOM 8407 C C . PHE A 1 1020 ? -7.194 32.998 -51.549 1.00 78.94 1020 PHE A C 1
ATOM 8409 O O . PHE A 1 1020 ? -7.595 34.097 -51.950 1.00 78.94 1020 PHE A O 1
ATOM 8416 N N . LEU A 1 1021 ? -6.854 32.800 -50.272 1.00 74.75 1021 LEU A N 1
ATOM 8417 C CA . LEU A 1 1021 ? -6.989 33.830 -49.237 1.00 74.75 1021 LEU A CA 1
ATOM 8418 C C . LEU A 1 1021 ? -5.986 34.970 -49.433 1.00 74.75 1021 LEU A C 1
ATOM 8420 O O . LEU A 1 1021 ? -6.322 36.129 -49.205 1.00 74.75 1021 LEU A O 1
ATOM 8424 N N . GLN A 1 1022 ? -4.788 34.690 -49.944 1.00 73.25 1022 GLN A N 1
ATOM 8425 C CA . GLN A 1 1022 ? -3.803 35.720 -50.270 1.00 73.25 1022 GLN A CA 1
ATOM 8426 C C . GLN A 1 1022 ? -4.242 36.566 -51.476 1.00 73.25 1022 GLN A C 1
ATOM 8428 O O . GLN A 1 1022 ? -4.065 37.786 -51.460 1.00 73.25 1022 GLN A O 1
ATOM 8433 N N . LYS A 1 1023 ? -4.899 35.961 -52.479 1.00 73.94 1023 LYS A N 1
ATOM 8434 C CA . LYS A 1 1023 ? -5.507 36.680 -53.613 1.00 73.94 1023 LYS A CA 1
ATOM 8435 C C . LYS A 1 1023 ? -6.706 37.542 -53.190 1.00 73.94 1023 LYS A C 1
ATOM 8437 O O . LYS A 1 1023 ? -6.878 38.634 -53.728 1.00 73.94 1023 LYS A O 1
ATOM 8442 N N . SER A 1 1024 ? -7.496 37.075 -52.223 1.00 65.06 1024 SER A N 1
ATOM 8443 C CA . SER A 1 1024 ? -8.768 37.704 -51.825 1.00 65.06 1024 SER A CA 1
ATOM 8444 C C . SER A 1 1024 ? -8.631 38.721 -50.677 1.00 65.06 1024 SER A C 1
ATOM 8446 O O . SER A 1 1024 ? -9.308 39.748 -50.674 1.00 65.06 1024 SER A O 1
ATOM 8448 N N . LEU A 1 1025 ? -7.730 38.482 -49.714 1.00 66.12 1025 LEU A N 1
ATOM 8449 C CA . LEU A 1 1025 ? -7.588 39.259 -48.468 1.00 66.12 1025 LEU A CA 1
ATOM 8450 C C . LEU A 1 1025 ? -6.208 39.922 -48.300 1.00 66.12 1025 LEU A C 1
ATOM 8452 O O . LEU A 1 1025 ? -6.061 40.831 -47.479 1.00 66.12 1025 LEU A O 1
ATOM 8456 N N . GLY A 1 1026 ? -5.202 39.528 -49.092 1.00 59.22 1026 GLY A N 1
ATOM 8457 C CA . GLY A 1 1026 ? -3.795 39.913 -48.900 1.00 59.22 1026 GLY A CA 1
ATOM 8458 C C . GLY A 1 1026 ? -3.474 41.408 -49.027 1.00 59.22 1026 GLY A C 1
ATOM 8459 O O . GLY A 1 1026 ? -2.403 41.833 -48.611 1.00 59.22 1026 GLY A O 1
ATOM 8460 N N . LYS A 1 1027 ? -4.390 42.234 -49.556 1.00 60.56 1027 LYS A N 1
ATOM 8461 C CA . LYS A 1 1027 ? -4.226 43.702 -49.588 1.00 60.56 1027 LYS A CA 1
ATOM 8462 C C . LYS A 1 1027 ? -4.705 44.409 -48.312 1.00 60.56 1027 LYS A C 1
ATOM 8464 O O . LYS A 1 1027 ? -4.387 45.580 -48.141 1.00 60.56 1027 LYS A O 1
ATOM 8469 N N . ARG A 1 1028 ? -5.493 43.741 -47.456 1.00 56.00 1028 ARG A N 1
ATOM 8470 C CA . ARG A 1 1028 ? -6.169 44.362 -46.297 1.00 56.00 1028 ARG A CA 1
ATOM 8471 C C . ARG A 1 1028 ? -5.704 43.845 -44.931 1.00 56.00 1028 ARG A C 1
ATOM 8473 O O . ARG A 1 1028 ? -5.845 44.577 -43.960 1.00 56.00 1028 ARG A O 1
ATOM 8480 N N . PHE A 1 1029 ? -5.118 42.647 -44.848 1.00 59.16 1029 PHE A N 1
ATOM 8481 C CA . PHE A 1 1029 ? -4.708 42.020 -43.581 1.00 59.16 1029 PHE A CA 1
ATOM 8482 C C . PHE A 1 1029 ? -3.229 41.616 -43.559 1.00 59.16 1029 PHE A C 1
ATOM 8484 O O . PHE A 1 1029 ? -2.649 41.277 -44.587 1.00 59.16 1029 PHE A O 1
ATOM 8491 N N . GLY A 1 1030 ? -2.622 41.625 -42.367 1.00 61.19 1030 GLY A N 1
ATOM 8492 C CA . GLY A 1 1030 ? -1.240 41.182 -42.163 1.00 61.19 1030 GLY A CA 1
ATOM 8493 C C . GLY A 1 1030 ? -1.067 39.663 -42.308 1.00 61.19 1030 GLY A C 1
ATOM 8494 O O . GLY A 1 1030 ? -1.952 38.891 -41.933 1.00 61.19 1030 GLY A O 1
ATOM 8495 N N . GLU A 1 1031 ? 0.105 39.228 -42.786 1.00 61.38 1031 GLU A N 1
ATOM 8496 C CA . GLU A 1 1031 ? 0.418 37.822 -43.114 1.00 61.38 1031 GLU A CA 1
ATOM 8497 C C . GLU A 1 1031 ? 0.120 36.822 -41.985 1.00 61.38 1031 GLU A C 1
ATOM 8499 O O . GLU A 1 1031 ? -0.243 35.679 -42.250 1.00 61.38 1031 GLU A O 1
ATOM 8504 N N . LYS A 1 1032 ? 0.232 37.240 -40.718 1.00 64.81 1032 LYS A N 1
ATOM 8505 C CA . LYS A 1 1032 ? -0.021 36.371 -39.558 1.00 64.81 1032 LYS A CA 1
ATOM 8506 C C . LYS A 1 1032 ? -1.493 35.967 -39.419 1.00 64.81 1032 LYS A C 1
ATOM 8508 O O . LYS A 1 1032 ? -1.774 34.819 -39.089 1.00 64.81 1032 LYS A O 1
ATOM 8513 N N . HIS A 1 1033 ? -2.426 36.880 -39.691 1.00 63.81 1033 HIS A N 1
ATOM 8514 C CA . HIS A 1 1033 ? -3.861 36.586 -39.604 1.00 63.81 1033 HIS A CA 1
ATOM 8515 C C . HIS A 1 1033 ? -4.317 35.700 -40.765 1.00 63.81 1033 HIS A C 1
ATOM 8517 O O . HIS A 1 1033 ? -5.101 34.777 -40.558 1.00 63.81 1033 HIS A O 1
ATOM 8523 N N . VAL A 1 1034 ? -3.754 35.923 -41.958 1.00 68.56 1034 VAL A N 1
ATOM 8524 C CA . VAL A 1 1034 ? -3.997 35.078 -43.134 1.00 68.56 1034 VAL A CA 1
ATOM 8525 C C . VAL A 1 1034 ? -3.503 33.656 -42.875 1.00 68.56 1034 VAL A C 1
ATOM 8527 O O . VAL A 1 1034 ? -4.270 32.722 -43.077 1.00 68.56 1034 VAL A O 1
ATOM 8530 N N . LYS A 1 1035 ? -2.286 33.479 -42.339 1.00 70.75 1035 LYS A N 1
ATOM 8531 C CA . LYS A 1 1035 ? -1.740 32.150 -42.009 1.00 70.75 1035 LYS A CA 1
ATOM 8532 C C . LYS A 1 1035 ? -2.620 31.372 -41.027 1.00 70.75 1035 LYS A C 1
ATOM 8534 O O . LYS A 1 1035 ? -2.967 30.233 -41.313 1.00 70.75 1035 LYS A O 1
ATOM 8539 N N . ARG A 1 1036 ? -3.076 32.009 -39.942 1.00 74.25 1036 ARG A N 1
ATOM 8540 C CA . ARG A 1 1036 ? -3.951 31.356 -38.951 1.00 74.25 1036 ARG A CA 1
ATOM 8541 C C . ARG A 1 1036 ? -5.308 30.940 -39.536 1.00 74.25 1036 ARG A C 1
ATOM 8543 O O . ARG A 1 1036 ? -5.791 29.852 -39.239 1.00 74.25 1036 ARG A O 1
ATOM 8550 N N . CYS A 1 1037 ? -5.913 31.776 -40.384 1.00 71.88 1037 CYS A N 1
ATOM 8551 C CA . CYS A 1 1037 ? -7.165 31.419 -41.066 1.00 71.88 1037 CYS A CA 1
ATOM 8552 C C . CYS A 1 1037 ? -6.948 30.282 -42.074 1.00 71.88 1037 CYS A C 1
ATOM 8554 O O . CYS A 1 1037 ? -7.776 29.380 -42.161 1.00 71.88 1037 CYS A O 1
ATOM 8556 N N . CYS A 1 1038 ? -5.818 30.291 -42.792 1.00 75.12 1038 CYS A N 1
ATOM 8557 C CA . CYS A 1 1038 ? -5.454 29.220 -43.718 1.00 75.12 1038 CYS A CA 1
ATOM 8558 C C . CYS A 1 1038 ? -5.292 27.885 -42.993 1.00 75.12 1038 CYS A C 1
ATOM 8560 O O . CYS A 1 1038 ? -5.831 26.891 -43.458 1.00 75.12 1038 CYS A O 1
ATOM 8562 N N . GLU A 1 1039 ? -4.603 27.849 -41.853 1.00 75.00 1039 GLU A N 1
ATOM 8563 C CA . GLU A 1 1039 ? -4.400 26.621 -41.073 1.00 75.00 1039 GLU A CA 1
ATOM 8564 C C . GLU A 1 1039 ? -5.729 26.015 -40.600 1.00 75.00 1039 GLU A C 1
ATOM 8566 O O . GLU A 1 1039 ? -5.951 24.815 -40.756 1.00 75.00 1039 GLU A O 1
ATOM 8571 N N . ASN A 1 1040 ? -6.648 26.841 -40.092 1.00 75.06 1040 ASN A N 1
ATOM 8572 C CA . ASN A 1 1040 ? -7.955 26.372 -39.624 1.00 75.06 1040 ASN A CA 1
ATOM 8573 C C . ASN A 1 1040 ? -8.855 25.898 -40.775 1.00 75.06 1040 ASN A C 1
ATOM 8575 O O . ASN A 1 1040 ? -9.479 24.844 -40.672 1.00 75.06 1040 ASN A O 1
ATOM 8579 N N . LEU A 1 1041 ? -8.881 26.632 -41.892 1.00 76.44 1041 LEU A N 1
ATOM 8580 C CA . LEU A 1 1041 ? -9.658 26.250 -43.075 1.00 76.44 1041 LEU A CA 1
ATOM 8581 C C . LEU A 1 1041 ? -9.086 25.013 -43.773 1.00 76.44 1041 LEU A C 1
ATOM 8583 O O . LEU A 1 1041 ? -9.844 24.185 -44.265 1.00 76.44 1041 LEU A O 1
ATOM 8587 N N . THR A 1 1042 ? -7.763 24.844 -43.769 1.00 77.44 1042 THR A N 1
ATOM 8588 C CA . THR A 1 1042 ? -7.104 23.639 -44.296 1.00 77.44 1042 THR A CA 1
ATOM 8589 C C . THR A 1 1042 ? -7.491 22.415 -43.473 1.00 77.44 1042 THR A C 1
ATOM 8591 O O . THR A 1 1042 ? -7.844 21.389 -44.045 1.00 77.44 1042 THR A O 1
ATOM 8594 N N . LYS A 1 1043 ? -7.513 22.533 -42.138 1.00 75.56 1043 LYS A N 1
ATOM 8595 C CA . LYS A 1 1043 ? -7.986 21.461 -41.248 1.00 75.56 1043 LYS A CA 1
ATOM 8596 C C . LYS A 1 1043 ? -9.462 21.134 -41.471 1.00 75.56 1043 LYS A C 1
ATOM 8598 O O . LYS A 1 1043 ? -9.816 19.961 -41.514 1.00 75.56 1043 LYS A O 1
ATOM 8603 N N . TYR A 1 1044 ? -10.306 22.150 -41.649 1.00 79.69 1044 TYR A N 1
ATOM 8604 C CA . TYR A 1 1044 ? -11.726 21.959 -41.942 1.00 79.69 1044 TYR A CA 1
ATOM 8605 C C . TYR A 1 1044 ? -11.935 21.229 -43.276 1.00 79.69 1044 TYR A C 1
ATOM 8607 O O . TYR A 1 1044 ? -12.592 20.194 -43.296 1.00 79.69 1044 TYR A O 1
ATOM 8615 N N . PHE A 1 1045 ? -11.318 21.686 -44.371 1.00 74.25 1045 PHE A N 1
ATOM 8616 C CA . PHE A 1 1045 ? -11.455 21.020 -45.671 1.00 74.25 1045 PHE A CA 1
ATOM 8617 C C . PHE A 1 1045 ? -10.840 19.623 -45.705 1.00 74.25 1045 PHE A C 1
ATOM 8619 O O . PHE A 1 1045 ? -11.385 18.754 -46.377 1.00 74.25 1045 PHE A O 1
ATOM 8626 N N . LEU A 1 1046 ? -9.760 19.380 -44.959 1.00 71.50 1046 LEU A N 1
ATOM 8627 C CA . LEU A 1 1046 ? -9.207 18.037 -44.797 1.00 71.50 1046 LEU A CA 1
ATOM 8628 C C . LEU A 1 1046 ? -10.198 17.115 -44.068 1.00 71.50 1046 LEU A C 1
ATOM 8630 O O . LEU A 1 1046 ? -10.362 15.965 -44.454 1.00 71.50 1046 LEU A O 1
ATOM 8634 N N . ASN A 1 1047 ? -10.898 17.622 -43.050 1.00 70.81 1047 ASN A N 1
ATOM 8635 C CA . ASN A 1 1047 ? -11.922 16.860 -42.333 1.00 70.81 1047 ASN A CA 1
ATOM 8636 C C . ASN A 1 1047 ? -13.167 16.607 -43.203 1.00 70.81 1047 ASN A C 1
ATOM 8638 O O . ASN A 1 1047 ? -13.723 15.511 -43.194 1.00 70.81 1047 ASN A O 1
ATOM 8642 N N . VAL A 1 1048 ? -13.572 17.598 -44.005 1.00 68.19 1048 VAL A N 1
ATOM 8643 C CA . VAL A 1 1048 ? -14.669 17.455 -44.973 1.00 68.19 1048 VAL A CA 1
ATOM 8644 C C . VAL A 1 1048 ? -14.310 16.436 -46.060 1.00 68.19 1048 VAL A C 1
ATOM 8646 O O . VAL A 1 1048 ? -15.143 15.612 -46.418 1.00 68.19 1048 VAL A O 1
ATOM 8649 N N . ALA A 1 1049 ? -13.067 16.433 -46.543 1.00 63.44 1049 ALA A N 1
ATOM 8650 C CA . ALA A 1 1049 ? -12.602 15.464 -47.534 1.00 63.44 1049 ALA A CA 1
ATOM 8651 C C . ALA A 1 1049 ? -12.523 14.027 -46.986 1.00 63.44 1049 ALA A C 1
ATOM 8653 O O . ALA A 1 1049 ? -12.675 13.083 -47.751 1.00 63.44 1049 ALA A O 1
ATOM 8654 N N . LYS A 1 1050 ? -12.295 13.850 -45.677 1.00 59.94 1050 LYS A N 1
ATOM 8655 C CA . LYS A 1 1050 ? -12.167 12.527 -45.046 1.00 59.94 1050 LYS A CA 1
ATOM 8656 C C . LYS A 1 1050 ? -13.495 11.858 -44.695 1.00 59.94 1050 LYS A C 1
ATOM 8658 O O . LYS A 1 1050 ? -13.562 10.635 -44.704 1.00 59.94 1050 LYS A O 1
ATOM 8663 N N . ASN A 1 1051 ? -14.521 12.636 -44.349 1.00 58.69 1051 ASN A N 1
ATOM 8664 C CA . ASN A 1 1051 ? -15.732 12.093 -43.720 1.00 58.69 1051 ASN A CA 1
ATOM 8665 C C . ASN A 1 1051 ? -16.974 12.070 -44.624 1.00 58.69 1051 ASN A C 1
ATOM 8667 O O . ASN A 1 1051 ? -17.988 11.509 -44.214 1.00 58.69 1051 ASN A O 1
ATOM 8671 N N . PHE A 1 1052 ? -16.947 12.687 -45.811 1.00 59.72 1052 PHE A N 1
ATOM 8672 C CA . PHE A 1 1052 ? -18.144 12.836 -46.647 1.00 59.72 1052 PHE A CA 1
ATOM 8673 C C . PHE A 1 1052 ? -18.006 12.180 -48.026 1.00 59.72 1052 PHE A C 1
ATOM 8675 O O . PHE A 1 1052 ? -17.031 12.404 -48.737 1.00 59.72 1052 PHE A O 1
ATOM 8682 N N . ASP A 1 1053 ? -19.043 11.440 -48.434 1.00 58.06 1053 ASP A N 1
ATOM 8683 C CA . ASP A 1 1053 ? -19.172 10.861 -49.775 1.00 58.06 1053 ASP A CA 1
ATOM 8684 C C . ASP A 1 1053 ? -19.346 11.953 -50.843 1.00 58.06 1053 ASP A C 1
ATOM 8686 O O . ASP A 1 1053 ? -20.359 12.664 -50.890 1.00 58.06 1053 ASP A O 1
ATOM 8690 N N . PHE A 1 1054 ? -18.387 12.047 -51.768 1.00 57.91 1054 PHE A N 1
ATOM 8691 C CA . PHE A 1 1054 ? -18.344 13.070 -52.824 1.00 57.91 1054 PHE A CA 1
ATOM 8692 C C . PHE A 1 1054 ? -19.494 12.993 -53.845 1.00 57.91 1054 PHE A C 1
ATOM 8694 O O . PHE A 1 1054 ? -19.613 13.864 -54.705 1.00 57.91 1054 PHE A O 1
ATOM 8701 N N . SER A 1 1055 ? -20.350 11.975 -53.759 1.00 57.84 1055 SER A N 1
ATOM 8702 C CA . SER A 1 1055 ? -21.544 11.793 -54.594 1.00 57.84 1055 SER A CA 1
ATOM 8703 C C . SER A 1 1055 ? -22.702 12.732 -54.217 1.00 57.84 1055 SER A C 1
ATOM 8705 O O . SER A 1 1055 ? -23.613 12.913 -55.020 1.00 57.84 1055 SER A O 1
ATOM 8707 N N . LYS A 1 1056 ? -22.673 13.354 -53.025 1.00 58.09 1056 LYS A N 1
ATOM 8708 C CA . LYS A 1 1056 ? -23.698 14.303 -52.527 1.00 58.09 1056 LYS A CA 1
ATOM 8709 C C . LYS A 1 1056 ? -23.194 15.755 -52.440 1.00 58.09 1056 LYS A C 1
ATOM 8711 O O . LYS A 1 1056 ? -23.690 16.552 -51.645 1.00 58.09 1056 LYS A O 1
ATOM 8716 N N . SER A 1 1057 ? -22.189 16.114 -53.243 1.00 59.50 1057 SER A N 1
ATOM 8717 C CA . SER A 1 1057 ? -21.483 17.403 -53.145 1.00 59.50 1057 SER A CA 1
ATOM 8718 C C . SER A 1 1057 ? -22.366 18.636 -53.379 1.00 59.50 1057 SER A C 1
ATOM 8720 O O . SER A 1 1057 ? -22.067 19.701 -52.843 1.00 59.50 1057 SER A O 1
ATOM 8722 N N . GLU A 1 1058 ? -23.450 18.515 -54.152 1.00 61.44 1058 GLU A N 1
ATOM 8723 C CA . GLU A 1 1058 ? -24.358 19.634 -54.453 1.00 61.44 1058 GLU A CA 1
ATOM 8724 C C . GLU A 1 1058 ? -25.246 20.028 -53.258 1.00 61.44 1058 GLU A C 1
ATOM 8726 O O . GLU A 1 1058 ? -25.551 21.207 -53.086 1.00 61.44 1058 GLU A O 1
ATOM 8731 N N . GLU A 1 1059 ? -25.605 19.075 -52.389 1.00 63.50 1059 GLU A N 1
ATOM 8732 C CA . GLU A 1 1059 ? -26.459 19.318 -51.214 1.00 63.50 1059 GLU A CA 1
ATOM 8733 C C . GLU A 1 1059 ? -25.685 19.941 -50.040 1.00 63.50 1059 GLU A C 1
ATOM 8735 O O . GLU A 1 1059 ? -26.252 20.696 -49.252 1.00 63.50 1059 GLU A O 1
ATOM 8740 N N . LEU A 1 1060 ? -24.382 19.657 -49.934 1.00 65.62 1060 LEU A N 1
ATOM 8741 C CA . LEU A 1 1060 ? -23.518 20.097 -48.828 1.00 65.62 1060 LEU A CA 1
ATOM 8742 C C . LEU A 1 1060 ? -22.846 21.454 -49.076 1.00 65.62 1060 LEU A C 1
ATOM 8744 O O . LEU A 1 1060 ? -22.402 22.113 -48.133 1.00 65.62 1060 LEU A O 1
ATOM 8748 N N . LEU A 1 1061 ? -22.800 21.903 -50.333 1.00 72.56 1061 LEU A N 1
ATOM 8749 C CA . LEU A 1 1061 ? -22.182 23.167 -50.731 1.00 72.56 1061 LEU A CA 1
ATOM 8750 C C . LEU A 1 1061 ? -22.711 24.396 -49.953 1.00 72.56 1061 LEU A C 1
ATOM 8752 O O . LEU A 1 1061 ? -21.889 25.218 -49.542 1.00 72.56 1061 LEU A O 1
ATOM 8756 N N . PRO A 1 1062 ? -24.024 24.544 -49.669 1.00 72.31 1062 PRO A N 1
ATOM 8757 C CA . PRO A 1 1062 ? -24.542 25.675 -48.893 1.00 72.31 1062 PRO A CA 1
ATOM 8758 C C . PRO A 1 1062 ? -24.062 25.674 -47.433 1.00 72.31 1062 PRO A C 1
ATOM 8760 O O . PRO A 1 1062 ? -23.736 26.733 -46.895 1.00 72.31 1062 PRO A O 1
ATOM 8763 N N . CYS A 1 1063 ? -23.975 24.494 -46.806 1.00 69.88 1063 CYS A N 1
ATOM 8764 C CA . CYS A 1 1063 ? -23.496 24.329 -45.431 1.00 69.88 1063 CYS A CA 1
ATOM 8765 C C . CYS A 1 1063 ? -21.997 24.628 -45.327 1.00 69.88 1063 CYS A C 1
ATOM 8767 O O . CYS A 1 1063 ? -21.574 25.384 -44.458 1.00 69.88 1063 CYS A O 1
ATOM 8769 N N . ILE A 1 1064 ? -21.210 24.131 -46.284 1.00 72.06 1064 ILE A N 1
ATOM 8770 C CA . ILE A 1 1064 ? -19.767 24.387 -46.366 1.00 72.06 1064 ILE A CA 1
ATOM 8771 C C . ILE A 1 1064 ? -19.487 25.883 -46.561 1.00 72.06 1064 ILE A C 1
ATOM 8773 O O . ILE A 1 1064 ? -18.563 26.422 -45.958 1.00 72.06 1064 ILE A O 1
ATOM 8777 N N . VAL A 1 1065 ? -20.298 26.589 -47.359 1.00 74.25 1065 VAL A N 1
ATOM 8778 C CA . VAL A 1 1065 ? -20.187 28.050 -47.520 1.00 74.25 1065 VAL A CA 1
ATOM 8779 C C . VAL A 1 1065 ? -20.517 28.779 -46.211 1.00 74.25 1065 VAL A C 1
ATOM 8781 O O . VAL A 1 1065 ? -19.813 29.723 -45.843 1.00 74.25 1065 VAL A O 1
ATOM 8784 N N . GLN A 1 1066 ? -21.551 28.348 -45.483 1.00 76.06 1066 GLN A N 1
ATOM 8785 C CA . GLN A 1 1066 ? -21.922 28.932 -44.191 1.00 76.06 1066 GLN A CA 1
ATOM 8786 C C . GLN A 1 1066 ? -20.819 28.748 -43.137 1.00 76.06 1066 GLN A C 1
ATOM 8788 O O . GLN A 1 1066 ? -20.453 29.719 -42.466 1.00 76.06 1066 GLN A O 1
ATOM 8793 N N . ASP A 1 1067 ? -20.246 27.550 -43.050 1.00 73.12 1067 ASP A N 1
ATOM 8794 C CA . ASP A 1 1067 ? -19.149 27.227 -42.139 1.00 73.12 1067 ASP A CA 1
ATOM 8795 C C . ASP A 1 1067 ? -17.864 27.961 -42.528 1.00 73.12 1067 ASP A C 1
ATOM 8797 O O . ASP A 1 1067 ? -17.216 28.559 -41.671 1.00 73.12 1067 ASP A O 1
ATOM 8801 N N . PHE A 1 1068 ? -17.529 28.030 -43.822 1.00 75.94 1068 PHE A N 1
ATOM 8802 C CA . PHE A 1 1068 ? -16.375 28.786 -44.318 1.00 75.94 1068 PHE A CA 1
ATOM 8803 C C . PHE A 1 1068 ? -16.443 30.267 -43.912 1.00 75.94 1068 PHE A C 1
ATOM 8805 O O . PHE A 1 1068 ? -15.433 30.860 -43.529 1.00 75.94 1068 PHE A O 1
ATOM 8812 N N . HIS A 1 1069 ? -17.640 30.865 -43.931 1.00 72.00 1069 HIS A N 1
ATOM 8813 C CA . HIS A 1 1069 ? -17.849 32.232 -43.458 1.00 72.00 1069 HIS A CA 1
ATOM 8814 C C . HIS A 1 1069 ? -17.731 32.391 -41.933 1.00 72.00 1069 HIS A C 1
ATOM 8816 O O . HIS A 1 1069 ? -17.416 33.494 -41.494 1.00 72.00 1069 HIS A O 1
ATOM 8822 N N . SER A 1 1070 ? -17.942 31.339 -41.133 1.00 75.94 1070 SER A N 1
ATOM 8823 C CA . SER A 1 1070 ? -17.773 31.383 -39.668 1.00 75.94 1070 SER A CA 1
ATOM 8824 C C . SER A 1 1070 ? -16.305 31.483 -39.234 1.00 75.94 1070 SER A C 1
ATOM 8826 O O . SER A 1 1070 ? -15.997 32.044 -38.184 1.00 75.94 1070 SER A O 1
ATOM 8828 N N . TYR A 1 1071 ? -15.382 31.002 -40.074 1.00 71.19 1071 TYR A N 1
ATOM 8829 C CA . TYR A 1 1071 ? -13.939 31.067 -39.831 1.00 71.19 1071 TYR A CA 1
ATOM 8830 C C . TYR A 1 1071 ? -13.303 32.406 -40.252 1.00 71.19 1071 TYR A C 1
ATOM 8832 O O . TYR A 1 1071 ? -12.092 32.584 -40.099 1.00 71.19 1071 TYR A O 1
ATOM 8840 N N . LEU A 1 1072 ? -14.095 33.350 -40.778 1.00 69.00 1072 LEU A N 1
ATOM 8841 C CA . LEU A 1 1072 ? -13.653 34.674 -41.224 1.00 69.00 1072 LEU A CA 1
ATOM 8842 C C . LEU A 1 1072 ? -14.193 35.781 -40.292 1.00 69.00 1072 LEU A C 1
ATOM 8844 O O . LEU A 1 1072 ? -15.351 35.713 -39.892 1.00 69.00 1072 LEU A O 1
ATOM 8848 N N . PRO A 1 1073 ? -13.407 36.834 -39.981 1.00 67.25 1073 PRO A N 1
ATOM 8849 C CA . PRO A 1 1073 ? -13.891 37.992 -39.221 1.00 67.25 1073 PRO A CA 1
ATOM 8850 C C . PRO A 1 1073 ? -15.063 38.707 -39.915 1.00 67.25 1073 PRO A C 1
ATOM 8852 O O . PRO A 1 1073 ? -15.101 38.774 -41.150 1.00 67.25 1073 PRO A O 1
ATOM 8855 N N . ASP A 1 1074 ? -15.976 39.302 -39.139 1.00 59.62 1074 ASP A N 1
ATOM 8856 C CA . ASP A 1 1074 ? -17.218 39.918 -39.639 1.00 59.62 1074 ASP A CA 1
ATOM 8857 C C . ASP A 1 1074 ? -16.981 41.001 -40.708 1.00 59.62 1074 ASP A C 1
ATOM 8859 O O . ASP A 1 1074 ? -17.779 41.150 -41.639 1.00 59.62 1074 ASP A O 1
ATOM 8863 N N . GLU A 1 1075 ? -15.842 41.705 -40.670 1.00 58.22 1075 GLU A N 1
ATOM 8864 C CA . GLU A 1 1075 ? -15.507 42.720 -41.675 1.00 58.22 1075 GLU A CA 1
ATOM 8865 C C . GLU A 1 1075 ? -15.102 42.139 -43.044 1.00 58.22 1075 GLU A C 1
ATOM 8867 O O . GLU A 1 1075 ? -14.939 42.900 -43.998 1.00 58.22 1075 GLU A O 1
ATOM 8872 N N . CYS A 1 1076 ? -14.935 40.817 -43.175 1.00 58.34 1076 CYS A N 1
ATOM 8873 C CA . CYS A 1 1076 ? -14.489 40.140 -44.404 1.00 58.34 1076 CYS A CA 1
ATOM 8874 C C . CYS A 1 1076 ? -15.599 39.377 -45.135 1.00 58.34 1076 CYS A C 1
ATOM 8876 O O . CYS A 1 1076 ? -15.411 38.976 -46.287 1.00 58.34 1076 CYS A O 1
ATOM 8878 N N . ARG A 1 1077 ? -16.759 39.191 -44.493 1.00 62.12 1077 ARG A N 1
ATOM 8879 C CA . ARG A 1 1077 ? -17.841 38.318 -44.975 1.00 62.12 1077 ARG A CA 1
ATOM 8880 C C . ARG A 1 1077 ? -18.450 38.768 -46.309 1.00 62.12 1077 ARG A C 1
ATOM 8882 O O . ARG A 1 1077 ? -18.900 37.938 -47.085 1.00 62.12 1077 ARG A O 1
ATOM 8889 N N . TRP A 1 1078 ? -18.400 40.068 -46.606 1.00 58.47 1078 TRP A N 1
ATOM 8890 C CA . TRP A 1 1078 ? -18.935 40.679 -47.832 1.00 58.47 1078 TRP A CA 1
ATOM 8891 C C . TRP A 1 1078 ? -17.950 40.698 -49.014 1.00 58.47 1078 TRP A C 1
ATOM 8893 O O . TRP A 1 1078 ? -18.329 41.081 -50.118 1.00 58.47 1078 TRP A O 1
ATOM 8903 N N . SER A 1 1079 ? -16.682 40.321 -48.806 1.00 61.34 1079 SER A N 1
ATOM 8904 C CA . SER A 1 1079 ? -15.634 40.414 -49.836 1.00 61.34 1079 SER A CA 1
ATOM 8905 C C . SER A 1 1079 ? -15.449 39.141 -50.669 1.00 61.34 1079 SER A C 1
ATOM 8907 O O . SER A 1 1079 ? -14.725 39.195 -51.663 1.00 61.34 1079 SER A O 1
ATOM 8909 N N . ILE A 1 1080 ? -16.023 38.010 -50.257 1.00 67.25 1080 ILE A N 1
ATOM 8910 C CA . ILE A 1 1080 ? -15.825 36.700 -50.892 1.00 67.25 1080 ILE A CA 1
ATOM 8911 C C . ILE A 1 1080 ? -17.195 36.177 -51.330 1.00 67.25 1080 ILE A C 1
ATOM 8913 O O . ILE A 1 1080 ? -18.096 36.055 -50.504 1.00 67.25 1080 ILE A O 1
ATOM 8917 N N . SER A 1 1081 ? -17.354 35.904 -52.627 1.00 71.88 1081 SER A N 1
ATOM 8918 C CA . SER A 1 1081 ? -18.598 35.372 -53.193 1.00 71.88 1081 SER A CA 1
ATOM 8919 C C . SER A 1 1081 ? -18.743 33.878 -52.895 1.00 71.88 1081 SER A C 1
ATOM 8921 O O . SER A 1 1081 ? -17.762 33.136 -52.945 1.00 71.88 1081 SER A O 1
ATOM 8923 N N . ALA A 1 1082 ? -19.974 33.408 -52.675 1.00 70.94 1082 ALA A N 1
ATOM 8924 C CA . ALA A 1 1082 ? -20.275 31.982 -52.520 1.00 70.94 1082 ALA A CA 1
ATOM 8925 C C . ALA A 1 1082 ? -19.822 31.144 -53.736 1.00 70.94 1082 ALA A C 1
ATOM 8927 O O . ALA A 1 1082 ? -19.397 30.001 -53.578 1.00 70.94 1082 ALA A O 1
ATOM 8928 N N . ALA A 1 1083 ? -19.827 31.731 -54.940 1.00 72.75 1083 ALA A N 1
ATOM 8929 C CA . ALA A 1 1083 ? -19.349 31.074 -56.159 1.00 72.75 1083 ALA A CA 1
ATOM 8930 C C . ALA A 1 1083 ? -17.825 30.845 -56.159 1.00 72.75 1083 ALA A C 1
ATOM 8932 O O . ALA A 1 1083 ? -17.339 29.852 -56.695 1.00 72.75 1083 ALA A O 1
ATOM 8933 N N . ASP A 1 1084 ? -17.059 31.737 -55.526 1.00 73.25 1084 ASP A N 1
ATOM 8934 C CA . ASP A 1 1084 ? -15.603 31.606 -55.445 1.00 73.25 1084 ASP A CA 1
ATOM 8935 C C . ASP A 1 1084 ? -15.194 30.507 -54.455 1.00 73.25 1084 ASP A C 1
ATOM 8937 O O . ASP A 1 1084 ? -14.227 29.787 -54.702 1.00 73.25 1084 ASP A O 1
ATOM 8941 N N . ILE A 1 1085 ? -15.959 30.336 -53.371 1.00 74.00 1085 ILE A N 1
ATOM 8942 C CA . ILE A 1 1085 ? -15.774 29.248 -52.398 1.00 74.00 1085 ILE A CA 1
ATOM 8943 C C . ILE A 1 1085 ? -16.099 27.896 -53.049 1.00 74.00 1085 ILE A C 1
ATOM 8945 O O . ILE A 1 1085 ? -15.336 26.943 -52.887 1.00 74.00 1085 ILE A O 1
ATOM 8949 N N . ALA A 1 1086 ? -17.164 27.830 -53.855 1.00 73.38 1086 ALA A N 1
ATOM 8950 C CA . ALA A 1 1086 ? -17.522 26.627 -54.604 1.00 73.38 1086 ALA A CA 1
ATOM 8951 C C . ALA A 1 1086 ? -16.420 26.192 -55.585 1.00 73.38 1086 ALA A C 1
ATOM 8953 O O . ALA A 1 1086 ? -16.041 25.025 -55.603 1.00 73.38 1086 ALA A O 1
ATOM 8954 N N . ASN A 1 1087 ? -15.819 27.139 -56.314 1.00 76.94 1087 ASN A N 1
ATOM 8955 C CA . ASN A 1 1087 ? -14.703 26.857 -57.224 1.00 76.94 1087 ASN A CA 1
ATOM 8956 C C . ASN A 1 1087 ? -13.446 26.342 -56.497 1.00 76.94 1087 ASN A C 1
ATOM 8958 O O . ASN A 1 1087 ? -12.689 25.539 -57.044 1.00 76.94 1087 ASN A O 1
ATOM 8962 N N . VAL A 1 1088 ? -13.175 26.818 -55.276 1.00 76.81 1088 VAL A N 1
ATOM 8963 C CA . VAL A 1 1088 ? -12.056 26.312 -54.460 1.00 76.81 1088 VAL A CA 1
ATOM 8964 C C . VAL A 1 1088 ? -12.336 24.886 -54.004 1.00 76.81 1088 VAL A C 1
ATOM 8966 O O . VAL A 1 1088 ? -11.457 24.035 -54.111 1.00 76.81 1088 VAL A O 1
ATOM 8969 N N . PHE A 1 1089 ? -13.561 24.619 -53.556 1.00 77.31 1089 PHE A N 1
ATOM 8970 C CA . PHE A 1 1089 ? -13.986 23.289 -53.140 1.00 77.31 1089 PHE A CA 1
ATOM 8971 C C . PHE A 1 1089 ? -13.944 22.281 -54.302 1.00 77.31 1089 PHE A C 1
ATOM 8973 O O . PHE A 1 1089 ? -13.386 21.197 -54.155 1.00 77.31 1089 PHE A O 1
ATOM 8980 N N . GLU A 1 1090 ? -14.402 22.665 -55.494 1.00 74.62 1090 GLU A N 1
ATOM 8981 C CA . GLU A 1 1090 ? -14.347 21.824 -56.696 1.00 74.62 1090 GLU A CA 1
ATOM 8982 C C . GLU A 1 1090 ? -12.902 21.531 -57.145 1.00 74.62 1090 GLU A C 1
ATOM 8984 O O . GLU A 1 1090 ? -12.585 20.404 -57.533 1.00 74.62 1090 GLU A O 1
ATOM 8989 N N . ARG A 1 1091 ? -11.986 22.508 -57.023 1.00 72.88 1091 ARG A N 1
ATOM 8990 C CA . ARG A 1 1091 ? -10.543 22.309 -57.283 1.00 72.88 1091 ARG A CA 1
ATOM 8991 C C . ARG A 1 1091 ? -9.881 21.372 -56.282 1.00 72.88 1091 ARG A C 1
ATOM 8993 O O . ARG A 1 1091 ? -8.936 20.683 -56.651 1.00 72.88 1091 ARG A O 1
ATOM 9000 N N . ILE A 1 1092 ? -10.349 21.359 -55.036 1.00 72.00 1092 ILE A N 1
ATOM 9001 C CA . ILE A 1 1092 ? -9.880 20.411 -54.024 1.00 72.00 1092 ILE A CA 1
ATOM 9002 C C . ILE A 1 1092 ? -10.398 19.006 -54.377 1.00 72.00 1092 ILE A C 1
ATOM 9004 O O . ILE A 1 1092 ? -9.597 18.084 -54.472 1.00 72.00 1092 ILE A O 1
ATOM 9008 N N . ILE A 1 1093 ? -11.686 18.845 -54.704 1.00 69.62 1093 ILE A N 1
ATOM 9009 C CA . ILE A 1 1093 ? -12.278 17.542 -55.077 1.00 69.62 1093 ILE A CA 1
ATOM 9010 C C . ILE A 1 1093 ? -11.631 16.939 -56.331 1.00 69.62 1093 ILE A C 1
ATOM 9012 O O . ILE A 1 1093 ? -11.301 15.754 -56.354 1.00 69.62 1093 ILE A O 1
ATOM 9016 N N . THR A 1 1094 ? -11.440 17.733 -57.388 1.00 67.25 1094 THR A N 1
ATOM 9017 C CA . THR A 1 1094 ? -10.833 17.246 -58.643 1.00 67.25 1094 THR A CA 1
ATOM 9018 C C . THR A 1 1094 ? -9.399 16.768 -58.449 1.00 67.25 1094 THR A C 1
ATOM 9020 O O . THR A 1 1094 ? -9.003 15.796 -59.083 1.00 67.25 1094 THR A O 1
ATOM 9023 N N . LYS A 1 1095 ? -8.651 17.407 -57.545 1.00 63.28 1095 LYS A N 1
ATOM 9024 C CA . LYS A 1 1095 ? -7.295 17.012 -57.150 1.00 63.28 1095 LYS A CA 1
ATOM 9025 C C . LYS A 1 1095 ? -7.265 15.718 -56.328 1.00 63.28 1095 LYS A C 1
ATOM 9027 O O . LYS A 1 1095 ? -6.432 14.860 -56.598 1.00 63.28 1095 LYS A O 1
ATOM 9032 N N . PHE A 1 1096 ? -8.206 15.543 -55.400 1.00 61.47 1096 PHE A N 1
ATOM 9033 C CA . PHE A 1 1096 ? -8.353 14.298 -54.637 1.00 61.47 1096 PHE A CA 1
ATOM 9034 C C . PHE A 1 1096 ? -8.688 13.096 -55.537 1.00 61.47 1096 PHE A C 1
ATOM 9036 O O . PHE A 1 1096 ? -8.071 12.044 -55.409 1.00 61.47 1096 PHE A O 1
ATOM 9043 N N . ARG A 1 1097 ? -9.589 13.262 -56.517 1.00 53.59 1097 ARG A N 1
ATOM 9044 C CA . ARG A 1 1097 ? -9.959 12.185 -57.462 1.00 53.59 1097 ARG A CA 1
ATOM 9045 C C . ARG A 1 1097 ? -8.817 11.730 -58.379 1.00 53.59 1097 ARG A C 1
ATOM 9047 O O . ARG A 1 1097 ? -8.855 10.611 -58.888 1.00 53.59 1097 ARG A O 1
ATOM 9054 N N . THR A 1 1098 ? -7.833 12.591 -58.637 1.00 50.62 1098 THR A N 1
ATOM 9055 C CA . THR A 1 1098 ? -6.673 12.250 -59.475 1.00 50.62 1098 THR A CA 1
ATOM 9056 C C . THR A 1 1098 ? -5.610 11.426 -58.750 1.00 50.62 1098 THR A C 1
ATOM 9058 O O . THR A 1 1098 ? -4.862 10.733 -59.425 1.00 50.62 1098 THR A O 1
ATOM 9061 N N . GLU A 1 1099 ? -5.548 11.446 -57.416 1.00 47.78 1099 GLU A N 1
ATOM 9062 C CA . GLU A 1 1099 ? -4.524 10.702 -56.658 1.00 47.78 1099 GLU A CA 1
ATOM 9063 C C . GLU A 1 1099 ? -4.953 9.278 -56.263 1.00 47.78 1099 GLU A C 1
ATOM 9065 O O . GLU A 1 1099 ? -4.095 8.437 -56.009 1.00 47.78 1099 GLU A O 1
ATOM 9070 N N . GLU A 1 1100 ? -6.255 8.965 -56.271 1.00 45.84 1100 GLU A N 1
ATOM 9071 C CA . GLU A 1 1100 ? -6.758 7.594 -56.060 1.00 45.84 1100 GLU A CA 1
ATOM 9072 C C . GLU A 1 1100 ? -6.538 6.664 -57.273 1.00 45.84 1100 GLU A C 1
ATOM 9074 O O . GLU A 1 1100 ? -6.594 5.449 -57.122 1.00 45.84 1100 GLU A O 1
ATOM 9079 N N . ASN A 1 1101 ? -6.249 7.200 -58.468 1.00 45.69 1101 ASN A N 1
ATOM 9080 C CA . ASN A 1 1101 ? -6.266 6.437 -59.728 1.00 45.69 1101 ASN A CA 1
ATOM 9081 C C . ASN A 1 1101 ? -4.891 6.178 -60.379 1.00 45.69 1101 ASN A C 1
ATOM 9083 O O . ASN A 1 1101 ? -4.853 5.748 -61.527 1.00 45.69 1101 ASN A O 1
ATOM 9087 N N . ASP A 1 1102 ? -3.777 6.395 -59.672 1.00 43.84 1102 ASP A N 1
ATOM 9088 C CA . ASP A 1 1102 ? -2.412 6.179 -60.204 1.00 43.84 1102 ASP A CA 1
ATOM 9089 C C . ASP A 1 1102 ? -1.656 5.048 -59.469 1.00 43.84 1102 ASP A C 1
ATOM 9091 O O . ASP A 1 1102 ? -0.432 5.057 -59.340 1.00 43.84 1102 ASP A O 1
ATOM 9095 N N . VAL A 1 1103 ? -2.379 4.040 -58.964 1.00 53.16 1103 VAL A N 1
ATOM 9096 C CA . VAL A 1 1103 ? -1.763 2.754 -58.602 1.00 53.16 1103 VAL A CA 1
ATOM 9097 C C . VAL A 1 1103 ? -1.670 1.924 -59.876 1.00 53.16 1103 VAL A C 1
ATOM 9099 O O . VAL A 1 1103 ? -2.691 1.529 -60.435 1.00 53.16 1103 VAL A O 1
ATOM 9102 N N . ASP A 1 1104 ? -0.455 1.631 -60.340 1.00 56.84 1104 ASP A N 1
ATOM 9103 C CA . ASP A 1 1104 ? -0.253 0.695 -61.447 1.00 56.84 1104 ASP A CA 1
ATOM 9104 C C . ASP A 1 1104 ? -0.557 -0.728 -60.930 1.00 56.84 1104 ASP A C 1
ATOM 9106 O O . ASP A 1 1104 ? 0.314 -1.463 -60.460 1.00 56.84 1104 ASP A O 1
ATOM 9110 N N . PHE A 1 1105 ? -1.844 -1.106 -60.926 1.00 59.09 1105 PHE A N 1
ATOM 9111 C CA . PHE A 1 1105 ? -2.367 -2.363 -60.362 1.00 59.09 1105 PHE A CA 1
ATOM 9112 C C . PHE A 1 1105 ? -1.671 -3.613 -60.919 1.00 59.09 1105 PHE A C 1
ATOM 9114 O O . PHE A 1 1105 ? -1.690 -4.674 -60.294 1.00 59.09 1105 PHE A O 1
ATOM 9121 N N . LYS A 1 1106 ? -1.009 -3.486 -62.073 1.00 64.31 1106 LYS A N 1
ATOM 9122 C CA . LYS A 1 1106 ? -0.158 -4.516 -62.665 1.00 64.31 1106 LYS A CA 1
ATOM 9123 C C . LYS A 1 1106 ? 1.005 -4.921 -61.750 1.00 64.31 1106 LYS A C 1
ATOM 9125 O O . LYS A 1 1106 ? 1.251 -6.116 -61.604 1.00 64.31 1106 LYS A O 1
ATOM 9130 N N . ASP A 1 1107 ? 1.670 -3.966 -61.105 1.00 60.78 1107 ASP A N 1
ATOM 9131 C CA . ASP A 1 1107 ? 2.820 -4.234 -60.232 1.00 60.78 1107 ASP A CA 1
ATOM 9132 C C . ASP A 1 1107 ? 2.377 -4.785 -58.871 1.00 60.78 1107 ASP A C 1
ATOM 9134 O O . ASP A 1 1107 ? 3.033 -5.659 -58.305 1.00 60.78 1107 ASP A O 1
ATOM 9138 N N . VAL A 1 1108 ? 1.211 -4.349 -58.378 1.00 63.50 1108 VAL A N 1
ATOM 9139 C CA . VAL A 1 1108 ? 0.588 -4.893 -57.159 1.00 63.50 1108 VAL A CA 1
ATOM 9140 C C . VAL A 1 1108 ? 0.196 -6.358 -57.363 1.00 63.50 1108 VAL A C 1
ATOM 9142 O O . VAL A 1 1108 ? 0.520 -7.203 -56.530 1.00 63.50 1108 VAL A O 1
ATOM 9145 N N . ILE A 1 1109 ? -0.444 -6.682 -58.491 1.00 68.62 1109 ILE A N 1
ATOM 9146 C CA . ILE A 1 1109 ? -0.814 -8.061 -58.837 1.00 68.62 1109 ILE A CA 1
ATOM 9147 C C . ILE A 1 1109 ? 0.438 -8.919 -59.079 1.00 68.62 1109 ILE A C 1
ATOM 9149 O O . ILE A 1 1109 ? 0.498 -10.038 -58.574 1.00 68.62 1109 ILE A O 1
ATOM 9153 N N . SER A 1 1110 ? 1.460 -8.400 -59.776 1.00 68.50 1110 SER A N 1
ATOM 9154 C CA . SER A 1 1110 ? 2.738 -9.110 -59.969 1.00 68.50 1110 SER A CA 1
ATOM 9155 C C . SER A 1 1110 ? 3.424 -9.409 -58.634 1.00 68.50 1110 SER A C 1
ATOM 9157 O O . SER A 1 1110 ? 3.852 -10.537 -58.402 1.00 68.50 1110 SER A O 1
ATOM 9159 N N . GLY A 1 1111 ? 3.457 -8.439 -57.715 1.00 64.44 1111 GLY A N 1
ATOM 9160 C CA . GLY A 1 1111 ? 4.046 -8.606 -56.386 1.00 64.44 1111 GLY A CA 1
ATOM 9161 C C . GLY A 1 1111 ? 3.297 -9.605 -55.497 1.00 64.44 1111 GLY A C 1
ATOM 9162 O O . GLY A 1 1111 ? 3.936 -10.372 -54.777 1.00 64.44 1111 GLY A O 1
ATOM 9163 N N . ILE A 1 1112 ? 1.960 -9.647 -55.566 1.00 69.69 1112 ILE A N 1
ATOM 9164 C CA . ILE A 1 1112 ? 1.146 -10.662 -54.869 1.00 69.69 1112 ILE A CA 1
ATOM 9165 C C . ILE A 1 1112 ? 1.468 -12.060 -55.413 1.00 69.69 1112 ILE A C 1
ATOM 9167 O O . ILE A 1 1112 ? 1.690 -12.996 -54.643 1.00 69.69 1112 ILE A O 1
ATOM 9171 N N . VAL A 1 1113 ? 1.548 -12.204 -56.738 1.00 70.12 1113 VAL A N 1
ATOM 9172 C CA . VAL A 1 1113 ? 1.870 -13.483 -57.380 1.00 70.12 1113 VAL A CA 1
ATOM 9173 C C . VAL A 1 1113 ? 3.289 -13.936 -57.017 1.00 70.12 1113 VAL A C 1
ATOM 9175 O O . VAL A 1 1113 ? 3.457 -15.065 -56.563 1.00 70.12 1113 VAL A O 1
ATOM 9178 N N . GLU A 1 1114 ? 4.299 -13.071 -57.102 1.00 70.19 1114 GLU A N 1
ATOM 9179 C CA . GLU A 1 1114 ? 5.684 -13.403 -56.725 1.00 70.19 1114 GLU A CA 1
ATOM 9180 C C . GLU A 1 1114 ? 5.813 -13.827 -55.251 1.00 70.19 1114 GLU A C 1
ATOM 9182 O O . GLU A 1 1114 ? 6.439 -14.844 -54.949 1.00 70.19 1114 GLU A O 1
ATOM 9187 N N . ASN A 1 1115 ? 5.159 -13.105 -54.337 1.00 70.69 1115 ASN A N 1
ATOM 9188 C CA . ASN A 1 1115 ? 5.170 -13.420 -52.907 1.00 70.69 1115 ASN A CA 1
ATOM 9189 C C . ASN A 1 1115 ? 4.454 -14.749 -52.602 1.00 70.69 1115 ASN A C 1
ATOM 9191 O O . ASN A 1 1115 ? 4.932 -15.564 -51.814 1.00 70.69 1115 ASN A O 1
ATOM 9195 N N . SER A 1 1116 ? 3.319 -15.011 -53.257 1.00 69.75 1116 SER A N 1
ATOM 9196 C CA . SER A 1 1116 ? 2.606 -16.287 -53.121 1.00 69.75 1116 SER A CA 1
ATOM 9197 C C . SER A 1 1116 ? 3.430 -17.481 -53.637 1.00 69.75 1116 SER A C 1
ATOM 9199 O O . SER A 1 1116 ? 3.431 -18.542 -53.011 1.00 69.75 1116 SER A O 1
ATOM 9201 N N . VAL A 1 1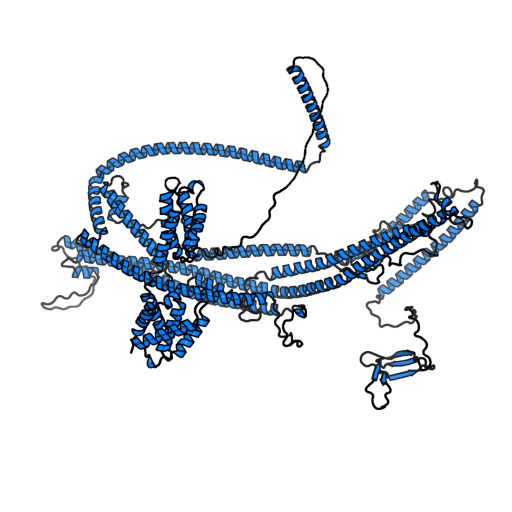117 ? 4.212 -17.299 -54.711 1.00 70.12 1117 VAL A N 1
ATOM 9202 C CA . VAL A 1 1117 ? 5.153 -18.309 -55.226 1.00 70.12 1117 VAL A CA 1
ATOM 9203 C C . VAL A 1 1117 ? 6.278 -18.573 -54.218 1.00 70.12 1117 VAL A C 1
ATOM 9205 O O . VAL A 1 1117 ? 6.613 -19.732 -53.955 1.00 70.12 1117 VAL A O 1
ATOM 9208 N N . GLU A 1 1118 ? 6.839 -17.531 -53.602 1.00 67.69 1118 GLU A N 1
ATOM 9209 C CA . GLU A 1 1118 ? 7.888 -17.670 -52.583 1.00 67.69 1118 GLU A CA 1
ATOM 9210 C C . GLU A 1 1118 ? 7.381 -18.416 -51.331 1.00 67.69 1118 GLU A C 1
ATOM 9212 O O . GLU A 1 1118 ? 8.042 -19.323 -50.830 1.00 67.69 1118 GLU A O 1
ATOM 9217 N N . ILE A 1 1119 ? 6.160 -18.134 -50.873 1.00 63.81 1119 ILE A N 1
ATOM 9218 C CA . ILE A 1 1119 ? 5.566 -18.793 -49.694 1.00 63.81 1119 ILE A CA 1
ATOM 9219 C C . ILE A 1 1119 ? 5.267 -20.277 -49.956 1.00 63.81 1119 ILE A C 1
ATOM 9221 O O . ILE A 1 1119 ? 5.566 -21.140 -49.121 1.00 63.81 1119 ILE A O 1
ATOM 9225 N N . VAL A 1 1120 ? 4.715 -20.600 -51.127 1.00 66.62 1120 VAL A N 1
ATOM 9226 C CA . VAL A 1 1120 ? 4.300 -21.970 -51.473 1.00 66.62 1120 VAL A CA 1
ATOM 9227 C C . VAL A 1 1120 ? 5.499 -22.856 -51.821 1.00 66.62 1120 VAL A C 1
ATOM 9229 O O . VAL A 1 1120 ? 5.482 -24.053 -51.547 1.00 66.62 1120 VAL A O 1
ATOM 9232 N N . THR A 1 1121 ? 6.597 -22.292 -52.335 1.00 61.50 1121 THR A N 1
ATOM 9233 C CA . THR A 1 1121 ? 7.853 -23.049 -52.523 1.00 61.50 1121 THR A CA 1
ATOM 9234 C C . THR A 1 1121 ? 8.498 -23.476 -51.198 1.00 61.50 1121 THR A C 1
ATOM 9236 O O . THR A 1 1121 ? 9.163 -24.515 -51.147 1.00 61.50 1121 THR A O 1
ATOM 9239 N N . VAL A 1 1122 ? 8.247 -22.745 -50.106 1.00 55.62 1122 VAL A N 1
ATOM 9240 C CA . VAL A 1 1122 ? 8.684 -23.106 -48.744 1.00 55.62 1122 VAL A CA 1
ATOM 9241 C C . VAL A 1 1122 ? 7.786 -24.188 -48.123 1.00 55.62 1122 VAL A C 1
ATOM 9243 O O . VAL A 1 1122 ? 8.270 -25.055 -47.389 1.00 55.62 1122 VAL A O 1
ATOM 9246 N N . THR A 1 1123 ? 6.488 -24.195 -48.440 1.00 52.28 1123 THR A N 1
ATOM 9247 C CA . THR A 1 1123 ? 5.505 -25.166 -47.930 1.00 52.28 1123 THR A CA 1
ATOM 9248 C C . THR A 1 1123 ? 5.265 -26.289 -48.946 1.00 52.28 1123 THR A C 1
ATOM 9250 O O . THR A 1 1123 ? 4.401 -26.193 -49.806 1.00 52.28 1123 THR A O 1
ATOM 9253 N N . ARG A 1 1124 ? 6.017 -27.398 -48.861 1.00 50.34 1124 ARG A N 1
ATOM 9254 C CA . ARG A 1 1124 ? 5.828 -28.594 -49.719 1.00 50.34 1124 ARG A CA 1
ATOM 9255 C C . ARG A 1 1124 ? 4.417 -29.200 -49.572 1.00 50.34 1124 ARG A C 1
ATOM 9257 O O . ARG A 1 1124 ? 4.222 -30.106 -48.766 1.00 50.34 1124 ARG A O 1
ATOM 9264 N N . ALA A 1 1125 ? 3.452 -28.718 -50.351 1.00 52.00 1125 ALA A N 1
ATOM 9265 C CA . ALA A 1 1125 ? 2.093 -29.253 -50.428 1.00 52.00 1125 ALA A CA 1
ATOM 9266 C C . ALA A 1 1125 ? 1.964 -30.330 -51.527 1.00 52.00 1125 ALA A C 1
ATOM 9268 O O . ALA A 1 1125 ? 2.677 -30.297 -52.527 1.00 52.00 1125 ALA A O 1
ATOM 9269 N N . GLU A 1 1126 ? 1.039 -31.281 -51.351 1.00 55.38 1126 GLU A N 1
ATOM 9270 C CA . GLU A 1 1126 ? 0.827 -32.438 -52.249 1.00 55.38 1126 GLU A CA 1
ATOM 9271 C C . GLU A 1 1126 ? 0.281 -32.064 -53.644 1.00 55.38 1126 GLU A C 1
ATOM 9273 O O . GLU A 1 1126 ? 0.422 -32.838 -54.587 1.00 55.38 1126 GLU A O 1
ATOM 9278 N N . SER A 1 1127 ? -0.289 -30.864 -53.795 1.00 63.69 1127 SER A N 1
ATOM 9279 C CA . SER A 1 1127 ? -0.703 -30.272 -55.073 1.00 63.69 1127 SER A CA 1
ATOM 9280 C C . SER A 1 1127 ? -0.259 -28.807 -55.096 1.00 63.69 1127 SER A C 1
ATOM 9282 O O . SER A 1 1127 ? -0.912 -27.932 -54.525 1.00 63.69 1127 SER A O 1
ATOM 9284 N N . TYR A 1 1128 ? 0.906 -28.551 -55.697 1.00 71.69 1128 TYR A N 1
ATOM 9285 C CA . TYR A 1 1128 ? 1.536 -27.224 -55.767 1.00 71.69 1128 TYR A CA 1
ATOM 9286 C C . TYR A 1 1128 ? 0.598 -26.167 -56.369 1.00 71.69 1128 TYR A C 1
ATOM 9288 O O . TYR A 1 1128 ? 0.525 -25.047 -55.872 1.00 71.69 1128 TYR A O 1
ATOM 9296 N N . THR A 1 1129 ? -0.181 -26.544 -57.385 1.00 70.25 1129 THR A N 1
ATOM 9297 C CA . THR A 1 1129 ? -1.134 -25.659 -58.062 1.00 70.25 1129 THR A CA 1
ATOM 9298 C C . THR A 1 1129 ? -2.309 -25.259 -57.181 1.00 70.25 1129 THR A C 1
ATOM 9300 O O . THR A 1 1129 ? -2.700 -24.095 -57.191 1.00 70.25 1129 THR A O 1
ATOM 9303 N N . ASP A 1 1130 ? -2.849 -26.190 -56.389 1.00 71.31 1130 ASP A N 1
ATOM 9304 C CA . ASP A 1 1130 ? -3.991 -25.902 -55.516 1.00 71.31 1130 ASP A CA 1
ATOM 9305 C C . ASP A 1 1130 ? -3.575 -24.989 -54.363 1.00 71.31 1130 ASP A C 1
ATOM 9307 O O . ASP A 1 1130 ? -4.278 -24.033 -54.039 1.00 71.31 1130 ASP A O 1
ATOM 9311 N N . ALA A 1 1131 ? -2.401 -25.246 -53.779 1.00 70.50 1131 ALA A N 1
ATOM 9312 C CA . ALA A 1 1131 ? -1.839 -24.416 -52.719 1.00 70.50 1131 ALA A CA 1
ATOM 9313 C C . ALA A 1 1131 ? -1.501 -23.003 -53.219 1.00 70.50 1131 ALA A C 1
ATOM 9315 O O . ALA A 1 1131 ? -1.813 -22.030 -52.537 1.00 70.50 1131 ALA A O 1
ATOM 9316 N N . LEU A 1 1132 ? -0.934 -22.890 -54.426 1.00 75.19 1132 LEU A N 1
ATOM 9317 C CA . LEU A 1 1132 ? -0.593 -21.609 -55.042 1.00 75.19 1132 LEU A CA 1
ATOM 9318 C C . LEU A 1 1132 ? -1.827 -20.756 -55.325 1.00 75.19 1132 LEU A C 1
ATOM 9320 O O . LEU A 1 1132 ? -1.880 -19.604 -54.907 1.00 75.19 1132 LEU A O 1
ATOM 9324 N N . ILE A 1 1133 ? -2.843 -21.324 -55.977 1.00 73.94 1133 ILE A N 1
ATOM 9325 C CA . ILE A 1 1133 ? -4.076 -20.592 -56.290 1.00 73.94 1133 ILE A CA 1
ATOM 9326 C C . ILE A 1 1133 ? -4.803 -20.191 -55.000 1.00 73.94 1133 ILE A C 1
ATOM 9328 O O . ILE A 1 1133 ? -5.251 -19.052 -54.878 1.00 73.94 1133 ILE A O 1
ATOM 9332 N N . THR A 1 1134 ? -4.874 -21.087 -54.013 1.00 74.62 1134 THR A N 1
ATOM 9333 C CA . THR A 1 1134 ? -5.496 -20.781 -52.716 1.00 74.62 1134 THR A CA 1
ATOM 9334 C C . THR A 1 1134 ? -4.770 -19.635 -52.012 1.00 74.62 1134 THR A C 1
ATOM 9336 O O . THR A 1 1134 ? -5.420 -18.718 -51.520 1.00 74.62 1134 THR A O 1
ATOM 9339 N N . GLU A 1 1135 ? -3.437 -19.637 -51.992 1.00 72.06 1135 GLU A N 1
ATOM 9340 C CA . GLU A 1 1135 ? -2.649 -18.591 -51.333 1.00 72.06 1135 GLU A CA 1
ATOM 9341 C C . GLU A 1 1135 ? -2.731 -17.243 -52.061 1.00 72.06 1135 GLU A C 1
ATOM 9343 O O . GLU A 1 1135 ? -2.868 -16.207 -51.412 1.00 72.06 1135 GLU A O 1
ATOM 9348 N N . ILE A 1 1136 ? -2.754 -17.250 -53.399 1.00 75.19 1136 ILE A N 1
ATOM 9349 C CA . ILE A 1 1136 ? -3.017 -16.053 -54.207 1.00 75.19 1136 ILE A CA 1
ATOM 9350 C C . ILE A 1 1136 ? -4.363 -15.447 -53.802 1.00 75.19 1136 ILE A C 1
ATOM 9352 O O . ILE A 1 1136 ? -4.421 -14.281 -53.420 1.00 75.19 1136 ILE A O 1
ATOM 9356 N N . PHE A 1 1137 ? -5.443 -16.231 -53.787 1.00 73.38 1137 PHE A N 1
ATOM 9357 C CA . PHE A 1 1137 ? -6.759 -15.716 -53.403 1.00 73.38 1137 PHE A CA 1
ATOM 9358 C C . PHE A 1 1137 ? -6.834 -15.266 -51.943 1.00 73.38 1137 PHE A C 1
ATOM 9360 O O . PHE A 1 1137 ? -7.478 -14.256 -51.661 1.00 73.38 1137 PHE A O 1
ATOM 9367 N N . ARG A 1 1138 ? -6.139 -15.938 -51.017 1.00 73.56 1138 ARG A N 1
ATOM 9368 C CA . ARG A 1 1138 ? -6.028 -15.486 -49.621 1.00 73.56 1138 ARG A CA 1
ATOM 9369 C C . ARG A 1 1138 ? -5.352 -14.126 -49.515 1.00 73.56 1138 ARG A C 1
ATOM 9371 O O . ARG A 1 1138 ? -5.865 -13.260 -48.810 1.00 73.56 1138 ARG A O 1
ATOM 9378 N N . GLN A 1 1139 ? -4.243 -13.921 -50.223 1.00 69.75 1139 GLN A N 1
ATOM 9379 C CA . GLN A 1 1139 ? -3.540 -12.641 -50.226 1.00 69.75 1139 GLN A CA 1
ATOM 9380 C C . GLN A 1 1139 ? -4.387 -11.546 -50.856 1.00 69.75 1139 GLN A C 1
ATOM 9382 O O . GLN A 1 1139 ? -4.556 -10.502 -50.238 1.00 69.75 1139 GLN A O 1
ATOM 9387 N N . ILE A 1 1140 ? -5.017 -11.814 -52.000 1.00 71.31 1140 ILE A N 1
ATOM 9388 C CA . ILE A 1 1140 ? -5.905 -10.856 -52.664 1.00 71.31 1140 ILE A CA 1
ATOM 9389 C C . ILE A 1 1140 ? -7.068 -10.464 -51.728 1.00 71.31 1140 ILE A C 1
ATOM 9391 O O . ILE A 1 1140 ? -7.340 -9.273 -51.579 1.00 71.31 1140 ILE A O 1
ATOM 9395 N N . CYS A 1 1141 ? -7.691 -11.419 -51.015 1.00 68.38 1141 CYS A N 1
ATOM 9396 C CA . CYS A 1 1141 ? -8.756 -11.152 -50.024 1.00 68.38 1141 CYS A CA 1
ATOM 9397 C C . CYS A 1 1141 ? -8.291 -10.292 -48.837 1.00 68.38 1141 CYS A C 1
ATOM 9399 O O . CYS A 1 1141 ? -9.104 -9.681 -48.147 1.00 68.38 1141 CYS A O 1
ATOM 9401 N N . VAL A 1 1142 ? -6.987 -10.270 -48.565 1.00 63.75 1142 VAL A N 1
ATOM 9402 C CA . VAL A 1 1142 ? -6.369 -9.514 -47.472 1.00 63.75 1142 VAL A CA 1
ATOM 9403 C C . VAL A 1 1142 ? -5.874 -8.144 -47.954 1.00 63.75 1142 VAL A C 1
ATOM 9405 O O . VAL A 1 1142 ? -5.824 -7.217 -47.146 1.00 63.75 1142 VAL A O 1
ATOM 9408 N N . THR A 1 1143 ? -5.526 -7.993 -49.237 1.00 62.81 1143 THR A N 1
ATOM 9409 C CA . THR A 1 1143 ? -4.834 -6.808 -49.771 1.00 62.81 1143 THR A CA 1
ATOM 9410 C C . THR A 1 1143 ? -5.693 -5.851 -50.604 1.00 62.81 1143 THR A C 1
ATOM 9412 O O . THR A 1 1143 ? -5.358 -4.670 -50.625 1.00 62.81 1143 THR A O 1
ATOM 9415 N N . LEU A 1 1144 ? -6.749 -6.302 -51.299 1.00 65.69 1144 LEU A N 1
ATOM 9416 C CA . LEU A 1 1144 ? -7.518 -5.469 -52.253 1.00 65.69 1144 LEU A CA 1
ATOM 9417 C C . LEU A 1 1144 ? -8.925 -5.080 -51.746 1.00 65.69 1144 LEU A C 1
ATOM 9419 O O . LEU A 1 1144 ? -9.518 -5.793 -50.938 1.00 65.69 1144 LEU A O 1
ATOM 9423 N N . GLN A 1 1145 ? -9.463 -3.946 -52.227 1.00 60.59 1145 GLN A N 1
ATOM 9424 C CA . GLN A 1 1145 ? -10.828 -3.472 -51.931 1.00 60.59 1145 GLN A CA 1
ATOM 9425 C C . GLN A 1 1145 ? -11.873 -4.081 -52.882 1.00 60.59 1145 GLN A C 1
ATOM 9427 O O . GLN A 1 1145 ? -11.560 -4.426 -54.020 1.00 60.59 1145 GLN A O 1
ATOM 9432 N N . LEU A 1 1146 ? -13.137 -4.175 -52.445 1.00 57.44 1146 LEU A N 1
ATOM 9433 C CA . LEU A 1 1146 ? -14.221 -4.841 -53.189 1.00 57.44 1146 LEU A CA 1
ATOM 9434 C C . LEU A 1 1146 ? -14.501 -4.220 -54.573 1.00 57.44 1146 LEU A C 1
ATOM 9436 O O . LEU A 1 1146 ? -14.858 -4.942 -55.503 1.00 57.44 1146 LEU A O 1
ATOM 9440 N N . SER A 1 1147 ? -14.289 -2.909 -54.732 1.00 57.62 1147 SER A N 1
ATOM 9441 C CA . SER A 1 1147 ? -14.361 -2.210 -56.024 1.00 57.62 1147 SER A CA 1
ATOM 9442 C C . SER A 1 1147 ? -13.361 -2.777 -57.032 1.00 57.62 1147 SER A C 1
ATOM 9444 O O . SER A 1 1147 ? -13.723 -3.086 -58.166 1.00 57.62 1147 SER A O 1
ATOM 9446 N N . ASP A 1 1148 ? -12.132 -3.016 -56.585 1.00 61.88 1148 ASP A N 1
ATOM 9447 C CA . ASP A 1 1148 ? -10.995 -3.366 -57.439 1.00 61.88 1148 ASP A CA 1
ATOM 9448 C C . ASP A 1 1148 ? -11.018 -4.850 -57.836 1.00 61.88 1148 ASP A C 1
ATOM 9450 O O . ASP A 1 1148 ? -10.468 -5.234 -58.871 1.00 61.88 1148 ASP A O 1
ATOM 9454 N N . PHE A 1 1149 ? -11.706 -5.676 -57.035 1.00 61.03 1149 PHE A N 1
ATOM 9455 C CA . PHE A 1 1149 ? -12.007 -7.085 -57.308 1.00 61.03 1149 PHE A CA 1
ATOM 9456 C C . PHE A 1 1149 ? -13.010 -7.283 -58.448 1.00 61.03 1149 PHE A C 1
ATOM 9458 O O . PHE A 1 1149 ? -12.973 -8.303 -59.136 1.00 61.03 1149 PHE A O 1
ATOM 9465 N N . THR A 1 1150 ? -13.934 -6.338 -58.635 1.00 59.03 1150 THR A N 1
ATOM 9466 C CA . THR A 1 1150 ? -15.015 -6.461 -59.629 1.00 59.03 1150 THR A CA 1
ATOM 9467 C C . THR A 1 1150 ? -14.568 -6.114 -61.050 1.00 59.03 1150 THR A C 1
ATOM 9469 O O . THR A 1 1150 ? -15.255 -6.457 -62.021 1.00 59.03 1150 THR A O 1
ATOM 9472 N N . ASP A 1 1151 ? -13.408 -5.468 -61.190 1.00 70.12 1151 ASP A N 1
ATOM 9473 C CA . ASP A 1 1151 ? -12.941 -4.938 -62.461 1.00 70.12 1151 ASP A CA 1
ATOM 9474 C C . ASP A 1 1151 ? -12.374 -6.027 -63.383 1.00 70.12 1151 ASP A C 1
ATOM 9476 O O . ASP A 1 1151 ? -11.403 -6.736 -63.097 1.00 70.12 1151 ASP A O 1
ATOM 9480 N N . LYS A 1 1152 ? -12.987 -6.157 -64.566 1.00 65.06 1152 LYS A N 1
ATOM 9481 C CA . LYS A 1 1152 ? -12.655 -7.210 -65.543 1.00 65.06 1152 LYS A CA 1
ATOM 9482 C C . LYS A 1 1152 ? -11.224 -7.096 -66.084 1.00 65.06 1152 LYS A C 1
ATOM 9484 O O . LYS A 1 1152 ? -10.670 -8.108 -66.513 1.00 65.06 1152 LYS A O 1
ATOM 9489 N N . SER A 1 1153 ? -10.643 -5.896 -66.089 1.00 66.50 1153 SER A N 1
ATOM 9490 C CA . SER A 1 1153 ? -9.254 -5.620 -66.483 1.00 66.50 1153 SER A CA 1
ATOM 9491 C C . SER A 1 1153 ? -8.255 -6.265 -65.520 1.00 66.50 1153 SER A C 1
ATOM 9493 O O . SER A 1 1153 ? -7.332 -6.941 -65.971 1.00 66.50 1153 SER A O 1
ATOM 9495 N N . HIS A 1 1154 ? -8.472 -6.123 -64.212 1.00 70.56 1154 HIS A N 1
ATOM 9496 C CA . HIS A 1 1154 ? -7.591 -6.645 -63.165 1.00 70.56 1154 HIS A CA 1
ATOM 9497 C C . HIS A 1 1154 ? -7.652 -8.170 -63.088 1.00 70.56 1154 HIS A C 1
ATOM 9499 O O . HIS A 1 1154 ? -6.614 -8.825 -63.035 1.00 70.56 1154 HIS A O 1
ATOM 9505 N N . ILE A 1 1155 ? -8.851 -8.750 -63.218 1.00 69.44 1155 ILE A N 1
ATOM 9506 C CA . ILE A 1 1155 ? -9.028 -10.207 -63.327 1.00 69.44 1155 ILE A CA 1
ATOM 9507 C C . ILE A 1 1155 ? -8.243 -10.751 -64.529 1.00 69.44 1155 ILE A C 1
ATOM 9509 O O . ILE A 1 1155 ? -7.549 -11.756 -64.407 1.00 69.44 1155 ILE A O 1
ATOM 9513 N N . ASN A 1 1156 ? -8.297 -10.081 -65.685 1.00 70.75 1156 ASN A N 1
ATOM 9514 C CA . ASN A 1 1156 ? -7.551 -10.518 -66.867 1.00 70.75 1156 ASN A CA 1
ATOM 9515 C C . ASN A 1 1156 ? -6.027 -10.397 -66.683 1.00 70.75 1156 ASN A C 1
ATOM 9517 O O . ASN A 1 1156 ? -5.321 -11.306 -67.109 1.00 70.75 1156 ASN A O 1
ATOM 9521 N N . LEU A 1 1157 ? -5.535 -9.339 -66.023 1.00 69.94 1157 LEU A N 1
ATOM 9522 C CA . LEU A 1 1157 ? -4.115 -9.161 -65.673 1.00 69.94 1157 LEU A CA 1
ATOM 9523 C C . LEU A 1 1157 ? -3.610 -10.193 -64.656 1.00 69.94 1157 LEU A C 1
ATOM 9525 O O . LEU A 1 1157 ? -2.436 -10.554 -64.675 1.00 69.94 1157 LEU A O 1
ATOM 9529 N N . LEU A 1 1158 ? -4.489 -10.687 -63.787 1.00 70.44 1158 LEU A N 1
ATOM 9530 C CA . LEU A 1 1158 ? -4.172 -11.759 -62.850 1.00 70.44 1158 LEU A CA 1
ATOM 9531 C C . LEU A 1 1158 ? -4.124 -13.119 -63.561 1.00 70.44 1158 LEU A C 1
ATOM 9533 O O . LEU A 1 1158 ? -3.226 -13.915 -63.301 1.00 70.44 1158 LEU A O 1
ATOM 9537 N N . VAL A 1 1159 ? -5.025 -13.353 -64.525 1.00 71.69 1159 VAL A N 1
ATOM 9538 C CA . VAL A 1 1159 ? -4.996 -14.535 -65.407 1.00 71.69 1159 VAL A CA 1
ATOM 9539 C C . VAL A 1 1159 ? -3.735 -14.534 -66.291 1.00 71.69 1159 VAL A C 1
ATOM 9541 O O . VAL A 1 1159 ? -2.991 -15.504 -66.235 1.00 71.69 1159 VAL A O 1
ATOM 9544 N N . ASP A 1 1160 ? -3.481 -13.454 -67.051 1.00 70.56 1160 ASP A N 1
ATOM 9545 C CA . ASP A 1 1160 ? -2.166 -12.783 -67.100 1.00 70.56 1160 ASP A CA 1
ATOM 9546 C C . ASP A 1 1160 ? -0.952 -13.459 -66.449 1.00 70.56 1160 ASP A C 1
ATOM 9548 O O . ASP A 1 1160 ? -0.247 -14.300 -67.011 1.00 70.56 1160 ASP A O 1
ATOM 9552 N N . ALA A 1 1161 ? -0.689 -12.968 -65.240 1.00 67.06 1161 ALA A N 1
ATOM 9553 C CA . ALA A 1 1161 ? 0.476 -13.275 -64.435 1.00 67.06 1161 ALA A CA 1
ATOM 9554 C C . ALA A 1 1161 ? 0.525 -14.746 -64.005 1.00 67.06 1161 ALA A C 1
ATOM 9556 O O . ALA A 1 1161 ? 1.600 -15.340 -64.003 1.00 67.06 1161 ALA A O 1
ATOM 9557 N N . VAL A 1 1162 ? -0.622 -15.357 -63.691 1.00 69.44 1162 VAL A N 1
ATOM 9558 C CA . VAL A 1 1162 ? -0.680 -16.766 -63.276 1.00 69.44 1162 VAL A CA 1
ATOM 9559 C C . VAL A 1 1162 ? -0.379 -17.695 -64.457 1.00 69.44 1162 VAL A C 1
ATOM 9561 O O . VAL A 1 1162 ? 0.373 -18.651 -64.297 1.00 69.44 1162 VAL A O 1
ATOM 9564 N N . ALA A 1 1163 ? -0.874 -17.395 -65.662 1.00 68.12 1163 ALA A N 1
ATOM 9565 C CA . ALA A 1 1163 ? -0.600 -18.183 -66.868 1.00 68.12 1163 ALA A CA 1
ATOM 9566 C C . ALA A 1 1163 ? 0.876 -18.141 -67.313 1.00 68.12 1163 ALA A C 1
ATOM 9568 O O . ALA A 1 1163 ? 1.327 -19.041 -68.019 1.00 68.12 1163 ALA A O 1
ATOM 9569 N N . ALA A 1 1164 ? 1.636 -17.121 -66.901 1.00 67.69 1164 ALA A N 1
ATOM 9570 C CA . ALA A 1 1164 ? 3.062 -16.994 -67.200 1.00 67.69 1164 ALA A CA 1
ATOM 9571 C C . ALA A 1 1164 ? 3.968 -17.910 -66.344 1.00 67.69 1164 ALA A C 1
ATOM 9573 O O . ALA A 1 1164 ? 5.160 -18.028 -66.635 1.00 67.69 1164 ALA A O 1
ATOM 9574 N N . ILE A 1 1165 ? 3.431 -18.565 -65.306 1.00 69.88 1165 ILE A N 1
ATOM 9575 C CA . ILE A 1 1165 ? 4.177 -19.455 -64.403 1.00 69.88 1165 ILE A CA 1
ATOM 9576 C C . ILE A 1 1165 ? 4.284 -20.854 -65.030 1.00 69.88 1165 ILE A C 1
ATOM 9578 O O . ILE A 1 1165 ? 3.282 -21.490 -65.350 1.00 69.88 1165 ILE A O 1
ATOM 9582 N N . SER A 1 1166 ? 5.508 -21.362 -65.186 1.00 56.06 1166 SER A N 1
ATOM 9583 C CA . SER A 1 1166 ? 5.839 -22.498 -66.061 1.00 56.06 1166 SER A CA 1
ATOM 9584 C C . SER A 1 1166 ? 5.400 -23.904 -65.603 1.00 56.06 1166 SER A C 1
ATOM 9586 O O . SER A 1 1166 ? 5.616 -24.847 -66.356 1.00 56.06 1166 SER A O 1
ATOM 9588 N N . ASP A 1 1167 ? 4.758 -24.068 -64.437 1.00 61.75 1167 ASP A N 1
ATOM 9589 C CA . ASP A 1 1167 ? 4.515 -25.387 -63.807 1.00 61.75 1167 ASP A CA 1
ATOM 9590 C C . ASP A 1 1167 ? 3.049 -25.658 -63.378 1.00 61.75 1167 ASP A C 1
ATOM 9592 O O . ASP A 1 1167 ? 2.783 -26.489 -62.504 1.00 61.75 1167 ASP A O 1
ATOM 9596 N N . ILE A 1 1168 ? 2.059 -24.981 -63.977 1.00 62.72 1168 ILE A N 1
ATOM 9597 C CA . ILE A 1 1168 ? 0.641 -25.137 -63.594 1.00 62.72 1168 ILE A CA 1
ATOM 9598 C C . ILE A 1 1168 ? -0.052 -26.272 -64.375 1.00 62.72 1168 ILE A C 1
ATOM 9600 O O . ILE A 1 1168 ? -0.347 -26.143 -65.560 1.00 62.72 1168 ILE A O 1
ATOM 9604 N N . ASN A 1 1169 ? -0.398 -27.373 -63.695 1.00 62.84 1169 ASN A N 1
ATOM 9605 C CA . ASN A 1 1169 ? -1.230 -28.465 -64.226 1.00 62.84 1169 ASN A CA 1
ATOM 9606 C C . ASN A 1 1169 ? -2.717 -28.305 -63.849 1.00 62.84 1169 ASN A C 1
ATOM 9608 O O . ASN A 1 1169 ? -3.151 -28.740 -62.784 1.00 62.84 1169 ASN A O 1
ATOM 9612 N N . LEU A 1 1170 ? -3.528 -27.748 -64.754 1.00 58.81 1170 LEU A N 1
ATOM 9613 C CA . LEU A 1 1170 ? -4.955 -27.473 -64.508 1.00 58.81 1170 LEU A CA 1
ATOM 9614 C C . LEU A 1 1170 ? -5.877 -28.703 -64.446 1.00 58.81 1170 LEU A C 1
ATOM 9616 O O . LEU A 1 1170 ? -6.966 -28.614 -63.884 1.00 58.81 1170 LEU A O 1
ATOM 9620 N N . HIS A 1 1171 ? -5.470 -29.854 -64.989 1.00 57.94 1171 HIS A N 1
ATOM 9621 C CA . HIS A 1 1171 ? -6.325 -31.050 -65.046 1.00 57.94 1171 HIS A CA 1
ATOM 9622 C C . HIS A 1 1171 ? -6.536 -31.759 -63.695 1.00 57.94 1171 HIS A C 1
ATOM 9624 O O . HIS A 1 1171 ? -7.392 -32.637 -63.606 1.00 57.94 1171 HIS A O 1
ATOM 9630 N N . LEU A 1 1172 ? -5.780 -31.389 -62.657 1.00 57.19 1172 LEU A N 1
ATOM 9631 C CA . LEU A 1 1172 ? -5.844 -31.990 -61.317 1.00 57.19 1172 LEU A CA 1
ATOM 9632 C C . LEU A 1 1172 ? -6.426 -31.044 -60.252 1.00 57.19 1172 LEU A C 1
ATOM 9634 O O . LEU A 1 1172 ? -6.510 -31.428 -59.088 1.00 57.19 1172 LEU A O 1
ATOM 9638 N N . VAL A 1 1173 ? -6.849 -29.835 -60.640 1.00 63.22 1173 VAL A N 1
ATOM 9639 C CA . VAL A 1 1173 ? -7.306 -28.796 -59.709 1.00 63.22 1173 VAL A CA 1
ATOM 9640 C C . VAL A 1 1173 ? -8.712 -29.103 -59.196 1.00 63.22 1173 VAL A C 1
ATOM 9642 O O . VAL A 1 1173 ? -9.682 -29.125 -59.959 1.00 63.22 1173 VAL A O 1
ATOM 9645 N N . ASN A 1 1174 ? -8.850 -29.306 -57.884 1.00 67.25 1174 ASN A N 1
ATOM 9646 C CA . ASN A 1 1174 ? -10.158 -29.482 -57.256 1.00 67.25 1174 ASN A CA 1
ATOM 9647 C C . ASN A 1 1174 ? -10.776 -28.120 -56.912 1.00 67.25 1174 ASN A C 1
ATOM 9649 O O . ASN A 1 1174 ? -10.610 -27.597 -55.809 1.00 67.25 1174 ASN A O 1
ATOM 9653 N N . ILE A 1 1175 ? -11.529 -27.577 -57.870 1.00 65.62 1175 ILE A N 1
ATOM 9654 C CA . ILE A 1 1175 ? -12.207 -26.275 -57.781 1.00 65.62 1175 ILE A CA 1
ATOM 9655 C C . ILE A 1 1175 ? -13.058 -26.165 -56.508 1.00 65.62 1175 ILE A C 1
ATOM 9657 O O . ILE A 1 1175 ? -13.017 -25.147 -55.825 1.00 65.62 1175 ILE A O 1
ATOM 9661 N N . HIS A 1 1176 ? -13.780 -27.227 -56.137 1.00 65.06 1176 HIS A N 1
ATOM 9662 C CA . HIS A 1 1176 ? -14.655 -27.210 -54.963 1.00 65.06 1176 HIS A CA 1
ATOM 9663 C C . HIS A 1 1176 ? -13.868 -27.091 -53.652 1.00 65.06 1176 HIS A C 1
ATOM 9665 O O . HIS A 1 1176 ? -14.325 -26.438 -52.719 1.00 65.06 1176 HIS A O 1
ATOM 9671 N N . LYS A 1 1177 ? -12.681 -27.704 -53.579 1.00 69.81 1177 LYS A N 1
ATOM 9672 C CA . LYS A 1 1177 ? -11.822 -27.635 -52.393 1.00 69.81 1177 LYS A CA 1
ATOM 9673 C C . LYS A 1 1177 ? -11.204 -26.244 -52.234 1.00 69.81 1177 LYS A C 1
ATOM 9675 O O . LYS A 1 1177 ? -11.257 -25.691 -51.148 1.00 69.81 1177 LYS A O 1
ATOM 9680 N N . ILE A 1 1178 ? -10.705 -25.652 -53.321 1.00 69.81 1178 ILE A N 1
ATOM 9681 C CA . ILE A 1 1178 ? -10.139 -24.291 -53.304 1.00 69.81 1178 ILE A CA 1
ATOM 9682 C C . ILE A 1 1178 ? -11.211 -23.267 -52.930 1.00 69.81 1178 ILE A C 1
ATOM 9684 O O . ILE A 1 1178 ? -10.976 -22.410 -52.087 1.00 69.81 1178 ILE A O 1
ATOM 9688 N N . VAL A 1 1179 ? -12.405 -23.367 -53.522 1.00 69.31 1179 VAL A N 1
ATOM 9689 C CA . VAL A 1 1179 ? -13.522 -22.472 -53.192 1.00 69.31 1179 VAL A CA 1
ATOM 9690 C C . VAL A 1 1179 ? -13.906 -22.606 -51.719 1.00 69.31 1179 VAL A C 1
ATOM 9692 O O . VAL A 1 1179 ? -14.058 -21.585 -51.060 1.00 69.31 1179 VAL A O 1
ATOM 9695 N N . GLN A 1 1180 ? -13.989 -23.828 -51.186 1.00 73.69 1180 GLN A N 1
ATOM 9696 C CA . GLN A 1 1180 ? -14.287 -24.067 -49.772 1.00 73.69 1180 GLN A CA 1
ATOM 9697 C C . GLN A 1 1180 ? -13.191 -23.519 -48.842 1.00 73.69 1180 GLN A C 1
ATOM 9699 O O . GLN A 1 1180 ? -13.510 -22.843 -47.869 1.00 73.69 1180 GLN A O 1
ATOM 9704 N N . ASP A 1 1181 ? -11.913 -23.745 -49.157 1.00 70.56 1181 ASP A N 1
ATOM 9705 C CA . ASP A 1 1181 ? -10.777 -23.282 -48.347 1.00 70.56 1181 ASP A CA 1
ATOM 9706 C C . ASP A 1 1181 ? -10.635 -21.747 -48.376 1.00 70.56 1181 ASP A C 1
ATOM 9708 O O . ASP A 1 1181 ? -10.219 -21.133 -47.389 1.00 70.56 1181 ASP A O 1
ATOM 9712 N N . VAL A 1 1182 ? -10.973 -21.108 -49.503 1.00 70.62 1182 VAL A N 1
ATOM 9713 C CA . VAL A 1 1182 ? -11.007 -19.644 -49.644 1.00 70.62 1182 VAL A CA 1
ATOM 9714 C C . VAL A 1 1182 ? -12.246 -19.059 -48.963 1.00 70.62 1182 VAL A C 1
ATOM 9716 O O . VAL A 1 1182 ? -12.135 -18.009 -48.343 1.00 70.62 1182 VAL A O 1
ATOM 9719 N N . GLU A 1 1183 ? -13.399 -19.730 -49.005 1.00 68.94 1183 GLU A N 1
ATOM 9720 C CA . GLU A 1 1183 ? -14.627 -19.320 -48.307 1.00 68.94 1183 GLU A CA 1
ATOM 9721 C C . GLU A 1 1183 ? -14.481 -19.436 -46.778 1.00 68.94 1183 GLU A C 1
ATOM 9723 O O . GLU A 1 1183 ? -14.833 -18.512 -46.044 1.00 68.94 1183 GLU A O 1
ATOM 9728 N N . GLU A 1 1184 ? -13.882 -20.517 -46.277 1.00 71.69 1184 GLU A N 1
ATOM 9729 C CA . GLU A 1 1184 ? -13.560 -20.688 -44.853 1.00 71.69 1184 GLU A CA 1
ATOM 9730 C C . GLU A 1 1184 ? -12.521 -19.650 -44.393 1.00 71.69 1184 GLU A C 1
ATOM 9732 O O . GLU A 1 1184 ? -12.640 -19.044 -43.324 1.00 71.69 1184 GLU A O 1
ATOM 9737 N N . PHE A 1 1185 ? -11.531 -19.348 -45.235 1.00 69.56 1185 PHE A N 1
ATOM 9738 C CA . PHE A 1 1185 ? -10.576 -18.278 -44.955 1.00 69.56 1185 PHE A CA 1
ATOM 9739 C C . PHE A 1 1185 ? -11.224 -16.884 -44.991 1.00 69.56 1185 PHE A C 1
ATOM 9741 O O . PHE A 1 1185 ? -10.905 -16.034 -44.161 1.00 69.56 1185 PHE A O 1
ATOM 9748 N N . ALA A 1 1186 ? -12.140 -16.643 -45.925 1.00 66.31 1186 ALA A N 1
ATOM 9749 C CA . ALA A 1 1186 ? -12.856 -15.384 -46.081 1.00 66.31 1186 ALA A CA 1
ATOM 9750 C C . ALA A 1 1186 ? -13.790 -15.124 -44.889 1.00 66.31 1186 ALA A C 1
ATOM 9752 O O . ALA A 1 1186 ? -13.721 -14.061 -44.278 1.00 66.31 1186 ALA A O 1
ATOM 9753 N N . THR A 1 1187 ? -14.586 -16.114 -44.484 1.00 66.44 1187 THR A N 1
ATOM 9754 C CA . THR A 1 1187 ? -15.508 -16.022 -43.334 1.00 66.44 1187 THR A CA 1
ATOM 9755 C C . THR A 1 1187 ? -14.793 -15.827 -41.996 1.00 66.44 1187 THR A C 1
ATOM 9757 O O . THR A 1 1187 ? -15.318 -15.167 -41.105 1.00 66.44 1187 THR A O 1
ATOM 9760 N N . THR A 1 1188 ? -13.574 -16.351 -41.847 1.00 65.06 1188 THR A N 1
ATOM 9761 C CA . THR A 1 1188 ? -12.765 -16.182 -40.627 1.00 65.06 1188 THR A CA 1
ATOM 9762 C C . THR A 1 1188 ? -11.953 -14.882 -40.592 1.00 65.06 1188 THR A C 1
ATOM 9764 O O . THR A 1 1188 ? -11.459 -14.503 -39.525 1.00 65.06 1188 THR A O 1
ATOM 9767 N N . ASN A 1 1189 ? -11.782 -14.192 -41.730 1.00 61.59 1189 ASN A N 1
ATOM 9768 C CA . ASN A 1 1189 ? -10.884 -13.036 -41.843 1.00 61.59 1189 ASN A CA 1
ATOM 9769 C C . ASN A 1 1189 ? -11.507 -11.754 -42.428 1.00 61.59 1189 ASN A C 1
ATOM 9771 O O . ASN A 1 1189 ? -10.835 -10.721 -42.395 1.00 61.59 1189 ASN A O 1
ATOM 9775 N N . LEU A 1 1190 ? -12.736 -11.758 -42.945 1.00 63.53 1190 LEU A N 1
ATOM 9776 C CA . LEU A 1 1190 ? -13.436 -10.551 -43.411 1.00 63.53 1190 LEU A CA 1
ATOM 9777 C C . LEU A 1 1190 ? -14.380 -10.014 -42.326 1.00 63.53 1190 LEU A C 1
ATOM 9779 O O . LEU A 1 1190 ? -15.001 -10.785 -41.603 1.00 63.53 1190 LEU A O 1
ATOM 9783 N N . THR A 1 1191 ? -14.467 -8.689 -42.205 1.00 54.50 1191 THR A N 1
ATOM 9784 C CA . THR A 1 1191 ? -15.265 -7.984 -41.187 1.00 54.50 1191 THR A CA 1
ATOM 9785 C C . THR A 1 1191 ? -16.256 -7.042 -41.864 1.00 54.50 1191 THR A C 1
ATOM 9787 O O . THR A 1 1191 ? -16.078 -5.835 -41.812 1.00 54.50 1191 THR A O 1
ATOM 9790 N N . ASP A 1 1192 ? -17.282 -7.624 -42.480 1.00 52.94 1192 ASP A N 1
ATOM 9791 C CA . ASP A 1 1192 ? -18.442 -6.942 -43.073 1.00 52.94 1192 ASP A CA 1
ATOM 9792 C C . ASP A 1 1192 ? -18.220 -6.421 -44.518 1.00 52.94 1192 ASP A C 1
ATOM 9794 O O . ASP A 1 1192 ? -17.184 -5.847 -44.837 1.00 52.94 1192 ASP A O 1
ATOM 9798 N N . ASP A 1 1193 ? -19.198 -6.704 -45.394 1.00 52.06 1193 ASP A N 1
ATOM 9799 C CA . ASP A 1 1193 ? -19.388 -6.276 -46.806 1.00 52.06 1193 ASP A CA 1
ATOM 9800 C C . ASP A 1 1193 ? -19.035 -7.233 -47.972 1.00 52.06 1193 ASP A C 1
ATOM 9802 O O . ASP A 1 1193 ? -19.301 -6.882 -49.123 1.00 52.06 1193 ASP A O 1
ATOM 9806 N N . ILE A 1 1194 ? -18.541 -8.462 -47.751 1.00 55.69 1194 ILE A N 1
ATOM 9807 C CA . ILE A 1 1194 ? -18.331 -9.437 -48.853 1.00 55.69 1194 ILE A CA 1
ATOM 9808 C C . ILE A 1 1194 ? -19.204 -10.688 -48.677 1.00 55.69 1194 ILE A C 1
ATOM 9810 O O . ILE A 1 1194 ? -18.954 -11.507 -47.795 1.00 55.69 1194 ILE A O 1
ATOM 9814 N N . ASP A 1 1195 ? -20.199 -10.869 -49.550 1.00 59.50 1195 ASP A N 1
ATOM 9815 C CA . ASP A 1 1195 ? -21.036 -12.077 -49.576 1.00 59.50 1195 ASP A CA 1
ATOM 9816 C C . ASP A 1 1195 ? -20.217 -13.314 -49.992 1.00 59.50 1195 ASP A C 1
ATOM 9818 O O . ASP A 1 1195 ? -19.516 -13.307 -51.008 1.00 59.50 1195 ASP A O 1
ATOM 9822 N N . SER A 1 1196 ? -20.353 -14.428 -49.265 1.00 59.75 1196 SER A N 1
ATOM 9823 C CA . SER A 1 1196 ? -19.652 -15.685 -49.592 1.00 59.75 1196 SER A CA 1
ATOM 9824 C C . SER A 1 1196 ? -20.014 -16.214 -50.988 1.00 59.75 1196 SER A C 1
ATOM 9826 O O . SER A 1 1196 ? -19.163 -16.714 -51.727 1.00 59.75 1196 SER A O 1
ATOM 9828 N N . ASN A 1 1197 ? -21.263 -15.988 -51.405 1.00 62.84 1197 ASN A N 1
ATOM 9829 C CA . ASN A 1 1197 ? -21.744 -16.278 -52.754 1.00 62.84 1197 ASN A CA 1
ATOM 9830 C C . ASN A 1 1197 ? -21.024 -15.447 -53.829 1.00 62.84 1197 ASN A C 1
ATOM 9832 O O . ASN A 1 1197 ? -20.796 -15.946 -54.930 1.00 62.84 1197 ASN A O 1
ATOM 9836 N N . PHE A 1 1198 ? -20.636 -14.207 -53.518 1.00 64.94 1198 PHE A N 1
ATOM 9837 C CA . PHE A 1 1198 ? -19.928 -13.328 -54.446 1.00 64.94 1198 PHE A CA 1
ATOM 9838 C C . PHE A 1 1198 ? -18.491 -13.816 -54.688 1.00 64.94 1198 PHE A C 1
ATOM 9840 O O . PHE A 1 1198 ? -18.088 -13.985 -55.843 1.00 64.94 1198 PHE A O 1
ATOM 9847 N N . ILE A 1 1199 ? -17.755 -14.163 -53.624 1.00 64.88 1199 ILE A N 1
ATOM 9848 C CA . ILE A 1 1199 ? -16.402 -14.751 -53.721 1.00 64.88 1199 ILE A CA 1
ATOM 9849 C C . ILE A 1 1199 ? -16.440 -16.065 -54.508 1.00 64.88 1199 ILE A C 1
ATOM 9851 O O . ILE A 1 1199 ? -15.596 -16.299 -55.373 1.00 64.88 1199 ILE A O 1
ATOM 9855 N N . LYS A 1 1200 ? -17.461 -16.895 -54.268 1.00 66.50 1200 LYS A N 1
ATOM 9856 C CA . LYS A 1 1200 ? -17.670 -18.141 -55.007 1.00 66.50 1200 LYS A CA 1
ATOM 9857 C C . LYS A 1 1200 ? -17.847 -17.904 -56.509 1.00 66.50 1200 LYS A C 1
ATOM 9859 O O . LYS A 1 1200 ? -17.126 -18.506 -57.300 1.00 66.50 1200 LYS A O 1
ATOM 9864 N N . THR A 1 1201 ? -18.725 -16.979 -56.906 1.00 68.19 1201 THR A N 1
ATOM 9865 C CA . THR A 1 1201 ? -18.933 -16.648 -58.330 1.00 68.19 1201 THR A CA 1
ATOM 9866 C C . THR A 1 1201 ? -17.698 -16.040 -59.000 1.00 68.19 1201 THR A C 1
ATOM 9868 O O . THR A 1 1201 ? -17.456 -16.274 -60.184 1.00 68.19 1201 THR A O 1
ATOM 9871 N N . LEU A 1 1202 ? -16.888 -15.285 -58.253 1.00 68.44 1202 LEU A N 1
ATOM 9872 C CA . LEU A 1 1202 ? -15.663 -14.670 -58.757 1.00 68.44 1202 LEU A CA 1
ATOM 9873 C C . LEU A 1 1202 ? -14.557 -15.711 -58.962 1.00 68.44 1202 LEU A C 1
ATOM 9875 O O . LEU A 1 1202 ? -13.923 -15.721 -60.018 1.00 68.44 1202 LEU A O 1
ATOM 9879 N N . ASN A 1 1203 ? -14.381 -16.626 -58.006 1.00 67.38 1203 ASN A N 1
ATOM 9880 C CA . ASN A 1 1203 ? -13.442 -17.743 -58.115 1.00 67.38 1203 ASN A CA 1
ATOM 9881 C C . ASN A 1 1203 ? -13.823 -18.681 -59.267 1.00 67.38 1203 ASN A C 1
ATOM 9883 O O . ASN A 1 1203 ? -12.959 -19.058 -60.057 1.00 67.38 1203 ASN A O 1
ATOM 9887 N N . GLU A 1 1204 ? -15.112 -19.005 -59.413 1.00 68.06 1204 GLU A N 1
ATOM 9888 C CA . GLU A 1 1204 ? -15.625 -19.795 -60.539 1.00 68.06 1204 GLU A CA 1
ATOM 9889 C C . GLU A 1 1204 ? -15.367 -19.083 -61.882 1.00 68.06 1204 GLU A C 1
ATOM 9891 O O . GLU A 1 1204 ? -14.818 -19.693 -62.800 1.00 68.06 1204 GLU A O 1
ATOM 9896 N N . SER A 1 1205 ? -15.643 -17.773 -61.982 1.00 69.31 1205 SER A N 1
ATOM 9897 C CA . SER A 1 1205 ? -15.395 -16.996 -63.208 1.00 69.31 1205 SER A CA 1
ATOM 9898 C C . SER A 1 1205 ? -13.908 -16.846 -63.550 1.00 69.31 1205 SER A C 1
ATOM 9900 O O . SER A 1 1205 ? -13.544 -16.867 -64.730 1.00 69.31 1205 SER A O 1
ATOM 9902 N N . PHE A 1 1206 ? -13.040 -16.675 -62.551 1.00 70.81 1206 PHE A N 1
ATOM 9903 C CA . PHE A 1 1206 ? -11.595 -16.596 -62.753 1.00 70.81 1206 PHE A CA 1
ATOM 9904 C C . PHE A 1 1206 ? -11.041 -17.932 -63.254 1.00 70.81 1206 PHE A C 1
ATOM 9906 O O . PHE A 1 1206 ? -10.319 -17.959 -64.251 1.00 70.81 1206 PHE A O 1
ATOM 9913 N N . LEU A 1 1207 ? -11.427 -19.040 -62.614 1.00 67.62 1207 LEU A N 1
ATOM 9914 C CA . LEU A 1 1207 ? -10.978 -20.382 -62.987 1.00 67.62 1207 LEU A CA 1
ATOM 9915 C C . LEU A 1 1207 ? -11.483 -20.786 -64.379 1.00 67.62 1207 LEU A C 1
ATOM 9917 O O . LEU A 1 1207 ? -10.713 -21.347 -65.156 1.00 67.62 1207 LEU A O 1
ATOM 9921 N N . GLU A 1 1208 ? -12.717 -20.425 -64.744 1.00 68.69 1208 GLU A N 1
ATOM 9922 C CA . GLU A 1 1208 ? -13.265 -20.648 -66.091 1.00 68.69 1208 GLU A CA 1
ATOM 9923 C C . GLU A 1 1208 ? -12.491 -19.859 -67.166 1.00 68.69 1208 GLU A C 1
ATOM 9925 O O . GLU A 1 1208 ? -12.150 -20.386 -68.226 1.00 68.69 1208 GLU A O 1
ATOM 9930 N N . LYS A 1 1209 ? -12.138 -18.595 -66.895 1.00 69.38 1209 LYS A N 1
ATOM 9931 C CA . LYS A 1 1209 ? -11.322 -17.780 -67.815 1.00 69.38 1209 LYS A CA 1
ATOM 9932 C C . LYS A 1 1209 ? -9.880 -18.267 -67.931 1.00 69.38 1209 LYS A C 1
ATOM 9934 O O . LYS A 1 1209 ? -9.301 -18.168 -69.011 1.00 69.38 1209 LYS A O 1
ATOM 9939 N N . LEU A 1 1210 ? -9.306 -18.779 -66.847 1.00 67.25 1210 LEU A N 1
ATOM 9940 C CA . LEU A 1 1210 ? -7.943 -19.305 -66.826 1.00 67.25 1210 LEU A CA 1
ATOM 9941 C C . LEU A 1 1210 ? -7.857 -20.639 -67.582 1.00 67.25 1210 LEU A C 1
ATOM 9943 O O . LEU A 1 1210 ? -6.930 -20.837 -68.366 1.00 67.25 1210 LEU A O 1
ATOM 9947 N N . GLN A 1 1211 ? -8.878 -21.495 -67.455 1.00 65.19 1211 GLN A N 1
ATOM 9948 C CA . GLN A 1 1211 ? -9.036 -22.698 -68.281 1.00 65.19 1211 GLN A CA 1
ATOM 9949 C C . GLN A 1 1211 ? -9.174 -22.364 -69.775 1.00 65.19 1211 GLN A C 1
ATOM 9951 O O . GLN A 1 1211 ? -8.508 -22.987 -70.595 1.00 65.19 1211 GLN A O 1
ATOM 9956 N N . ASN A 1 1212 ? -9.968 -21.349 -70.134 1.00 65.69 1212 ASN A N 1
ATOM 9957 C CA . ASN A 1 1212 ? -10.186 -20.949 -71.533 1.00 65.69 1212 ASN A CA 1
ATOM 9958 C C . ASN A 1 1212 ? -8.972 -20.295 -72.220 1.00 65.69 1212 ASN A C 1
ATOM 9960 O O . ASN A 1 1212 ? -8.959 -20.193 -73.442 1.00 65.69 1212 ASN A O 1
ATOM 9964 N N . LYS A 1 1213 ? -7.991 -19.791 -71.463 1.00 63.81 1213 LYS A N 1
ATOM 9965 C CA . LYS A 1 1213 ? -6.805 -19.109 -72.011 1.00 63.81 1213 LYS A CA 1
ATOM 9966 C C . LYS A 1 1213 ? -5.600 -20.037 -72.190 1.00 63.81 1213 LYS A C 1
ATOM 9968 O O . LYS A 1 1213 ? -4.704 -19.721 -72.968 1.00 63.81 1213 LYS A O 1
ATOM 9973 N N . LEU A 1 1214 ? -5.566 -21.137 -71.436 1.00 57.91 1214 LEU A N 1
ATOM 9974 C CA . LEU A 1 1214 ? -4.504 -22.148 -71.468 1.00 57.91 1214 LEU A CA 1
ATOM 9975 C C . LEU A 1 1214 ? -4.878 -23.396 -72.291 1.00 57.91 1214 LEU A C 1
ATOM 9977 O O . LEU A 1 1214 ? -3.987 -24.186 -72.603 1.00 57.91 1214 LEU A O 1
ATOM 9981 N N . ALA A 1 1215 ? -6.162 -23.566 -72.634 1.00 53.97 1215 ALA A N 1
ATOM 9982 C CA . ALA A 1 1215 ? -6.644 -24.477 -73.680 1.00 53.97 1215 ALA A CA 1
ATOM 9983 C C . ALA A 1 1215 ? -6.464 -23.854 -75.071 1.00 53.97 1215 ALA A C 1
ATOM 9985 O O . ALA A 1 1215 ? -6.125 -24.615 -76.008 1.00 53.97 1215 ALA A O 1
#